Protein 7B0D (pdb70)

Organism: Archaeoglobus veneficus (strain DSM 11195 / SNP6) (NCBI:txid693661)

Structure (mmCIF, N/CA/C/O backbone):
data_7B0D
#
_entry.id   7B0D
#
_cell.length_a   70.227
_cell.length_b   105.953
_cell.length_c   111.216
_cell.angle_alpha   90.000
_cell.angle_beta   90.000
_cell.angle_gamma   90.000
#
_symmetry.space_group_name_H-M   'P 21 21 21'
#
loop_
_entity.id
_entity.type
_entity.pdbx_description
1 polymer 'Glutamine--scyllo-inositol transaminase'
2 non-polymer 1,2-ETHANEDIOL
3 non-polymer 'CALCIUM ION'
4 non-polymer 'PHOSPHATE ION'
5 non-polymer DI(HYDROXYETHYL)ETHER
6 non-polymer 2-AMINO-2-HYDROXYMETHYL-PROPANE-1,3-DIOL
7 water water
#
loop_
_atom_site.group_PDB
_atom_site.id
_atom_site.type_symbol
_atom_site.label_atom_id
_atom_site.label_alt_id
_atom_site.label_comp_id
_atom_site.label_asym_id
_atom_site.label_entity_id
_atom_site.label_seq_id
_atom_site.pdbx_PDB_ins_code
_atom_site.Cartn_x
_atom_site.Cartn_y
_atom_site.Cartn_z
_atom_site.occupancy
_atom_site.B_iso_or_equiv
_atom_site.auth_seq_id
_atom_site.auth_comp_id
_atom_site.auth_asym_id
_atom_site.auth_atom_id
_atom_site.pdbx_PDB_model_num
ATOM 1 N N . ASP A 1 28 ? 36.731 132.765 9.338 1.000 53.034 0 ASP A N 1
ATOM 2 C CA . ASP A 1 28 ? 35.503 133.167 8.591 1.000 38.268 0 ASP A CA 1
ATOM 3 C C . ASP A 1 28 ? 34.890 131.932 7.897 1.000 27.721 0 ASP A C 1
ATOM 4 O O . ASP A 1 28 ? 33.656 131.893 7.762 1.000 33.836 0 ASP A O 1
ATOM 13 N N . MET A 1 29 ? 35.707 130.944 7.527 1.000 29.364 1 MET A N 1
ATOM 14 C CA A MET A 1 29 ? 35.197 129.634 7.021 0.600 34.149 1 MET A CA 1
ATOM 15 C CA B MET A 1 29 ? 35.189 129.641 7.027 0.400 32.979 1 MET A CA 1
ATOM 16 C C . MET A 1 29 ? 34.422 128.948 8.157 1.000 33.769 1 MET A C 1
ATOM 17 O O . MET A 1 29 ? 34.813 129.112 9.336 1.000 33.904 1 MET A O 1
ATOM 43 N N . ILE A 1 30 ? 33.339 128.259 7.816 1.000 27.026 2 ILE A N 1
ATOM 44 C CA . ILE A 1 30 ? 32.567 127.414 8.762 1.000 25.359 2 ILE A CA 1
ATOM 45 C C . ILE A 1 30 ? 33.051 125.992 8.501 1.000 26.913 2 ILE A C 1
ATOM 46 O O . ILE A 1 30 ? 32.714 125.423 7.460 1.000 25.469 2 ILE A O 1
ATOM 62 N N . PRO A 1 31 ? 33.897 125.421 9.381 1.000 24.646 3 PRO A N 1
ATOM 63 C CA . PRO A 1 31 ? 34.396 124.066 9.178 1.000 24.416 3 PRO A CA 1
ATOM 64 C C . PRO A 1 31 ? 33.295 123.057 9.511 1.000 23.681 3 PRO A C 1
ATOM 65 O O . PRO A 1 31 ? 32.346 123.349 10.194 1.000 23.147 3 PRO A O 1
ATOM 76 N N . PHE A 1 32 ? 33.454 121.845 9.001 1.000 21.312 4 PHE A N 1
ATOM 77 C CA . PHE A 1 32 ? 32.450 120.781 9.253 1.000 21.647 4 PHE A CA 1
ATOM 78 C C . PHE A 1 32 ? 32.402 120.425 10.750 1.000 23.747 4 PHE A C 1
ATOM 79 O O . PHE A 1 32 ? 31.264 120.257 11.254 1.000 27.258 4 PHE A O 1
ATOM 96 N N . VAL A 1 33 ? 33.546 120.380 11.433 1.000 24.523 5 VAL A N 1
ATOM 97 C CA . VAL A 1 33 ? 33.557 120.227 12.917 1.000 30.488 5 VAL A CA 1
ATOM 98 C C . VAL A 1 33 ? 34.613 121.168 13.513 1.000 25.697 5 VAL A C 1
ATOM 99 O O . VAL A 1 33 ? 35.613 121.540 12.803 1.000 28.440 5 VAL A O 1
ATOM 112 N N . ASP A 1 34 ? 34.462 121.482 14.792 1.000 33.423 6 ASP A N 1
ATOM 113 C CA A ASP A 1 34 ? 35.483 122.254 15.547 0.700 33.530 6 ASP A CA 1
ATOM 114 C CA B ASP A 1 34 ? 35.487 122.257 15.549 0.300 34.322 6 ASP A CA 1
ATOM 115 C C . ASP A 1 34 ? 35.455 121.794 17.007 1.000 32.162 6 ASP A C 1
ATOM 116 O O . ASP A 1 34 ? 34.741 122.409 17.838 1.000 33.832 6 ASP A O 1
ATOM 132 N N . LEU A 1 35 ? 36.205 120.748 17.301 1.000 28.613 7 LEU A N 1
ATOM 133 C CA . LEU A 1 35 ? 36.278 120.185 18.677 1.000 31.204 7 LEU A CA 1
ATOM 134 C C . LEU A 1 35 ? 36.904 121.170 19.679 1.000 33.133 7 LEU A C 1
ATOM 135 O O . LEU A 1 35 ? 36.698 120.979 20.892 1.000 30.052 7 LEU A O 1
ATOM 151 N N . LYS A 1 36 ? 37.639 122.195 19.230 1.000 31.363 8 LYS A N 1
ATOM 152 C CA A LYS A 1 36 ? 38.219 123.214 20.150 0.600 27.710 8 LYS A CA 1
ATOM 153 C CA B LYS A 1 36 ? 38.218 123.224 20.140 0.400 38.074 8 LYS A CA 1
ATOM 154 C C . LYS A 1 36 ? 37.110 123.850 21.003 1.000 35.109 8 LYS A C 1
ATOM 155 O O . LYS A 1 36 ? 37.359 124.072 22.208 1.000 35.848 8 LYS A O 1
ATOM 191 N N . ARG A 1 37 ? 35.935 124.125 20.425 1.000 30.134 9 ARG A N 1
ATOM 192 C CA A ARG A 1 37 ? 34.827 124.807 21.142 0.600 27.654 9 ARG A CA 1
ATOM 193 C CA B ARG A 1 37 ? 34.835 124.815 21.155 0.400 28.721 9 ARG A CA 1
ATOM 194 C C . ARG A 1 37 ? 34.359 123.944 22.324 1.000 28.554 9 ARG A C 1
ATOM 195 O O . ARG A 1 37 ? 34.033 124.493 23.394 1.000 30.291 9 ARG A O 1
ATOM 235 N N . GLU A 1 38 ? 34.292 122.634 22.122 1.000 25.428 10 GLU A N 1
ATOM 236 C CA . GLU A 1 38 ? 33.812 121.722 23.170 1.000 26.955 10 GLU A CA 1
ATOM 237 C C . GLU A 1 38 ? 34.791 121.830 24.339 1.000 27.554 10 GLU A C 1
ATOM 238 O O . GLU A 1 38 ? 34.331 122.053 25.474 1.000 27.483 10 GLU A O 1
ATOM 250 N N . TYR A 1 39 ? 36.087 121.653 24.089 1.000 26.589 11 TYR A N 1
ATOM 251 C CA . TYR A 1 39 ? 37.095 121.596 25.174 1.000 27.769 11 TYR A CA 1
ATOM 252 C C . TYR A 1 39 ? 36.999 122.865 26.020 1.000 28.658 11 TYR A C 1
ATOM 253 O O . TYR A 1 39 ? 37.003 122.789 27.263 1.000 28.335 11 TYR A O 1
ATOM 271 N N . GLN A 1 40 ? 36.864 124.008 25.361 1.000 30.864 12 GLN A N 1
ATOM 272 C CA A GLN A 1 40 ? 36.812 125.312 26.072 0.600 28.515 12 GLN A CA 1
ATOM 273 C CA B GLN A 1 40 ? 36.786 125.328 26.046 0.400 30.274 12 GLN A CA 1
ATOM 274 C C . GLN A 1 40 ? 35.564 125.348 26.978 1.000 26.914 12 GLN A C 1
ATOM 275 O O . GLN A 1 40 ? 35.673 125.912 28.083 1.000 36.463 12 GLN A O 1
ATOM 301 N N . GLU A 1 41 ? 34.455 124.722 26.593 1.000 27.727 13 GLU A N 1
ATOM 302 C CA A GLU A 1 41 ? 33.201 124.715 27.399 0.600 28.435 13 GLU A CA 1
ATOM 303 C CA B GLU A 1 41 ? 33.201 124.716 27.401 0.400 32.262 13 GLU A CA 1
ATOM 304 C C . GLU A 1 41 ? 33.381 123.882 28.680 1.000 36.932 13 GLU A C 1
ATOM 305 O O . GLU A 1 41 ? 32.731 124.212 29.691 1.000 31.257 13 GLU A O 1
ATOM 327 N N . ILE A 1 42 ? 34.193 122.817 28.648 1.000 24.312 14 ILE A N 1
ATOM 328 C CA . ILE A 1 42 ? 34.255 121.846 29.786 1.000 21.321 14 ILE A CA 1
ATOM 329 C C . ILE A 1 42 ? 35.712 121.641 30.260 1.000 20.668 14 ILE A C 1
ATOM 330 O O . ILE A 1 42 ? 35.984 120.630 30.918 1.000 20.328 14 ILE A O 1
ATOM 346 N N . LYS A 1 43 ? 36.578 122.608 30.005 1.000 21.497 15 LYS A N 1
ATOM 347 C CA . LYS A 1 43 ? 38.030 122.524 30.226 1.000 21.882 15 LYS A CA 1
ATOM 348 C C . LYS A 1 43 ? 38.321 122.085 31.664 1.000 22.084 15 LYS A C 1
ATOM 349 O O . LYS A 1 43 ? 39.158 121.188 31.888 1.000 23.779 15 LYS A O 1
ATOM 368 N N . GLU A 1 44 ? 37.743 122.747 32.673 1.000 23.310 16 GLU A N 1
ATOM 369 C CA A GLU A 1 44 ? 38.113 122.495 34.092 0.500 24.973 16 GLU A CA 1
ATOM 370 C CA B GLU A 1 44 ? 38.134 122.491 34.086 0.500 24.691 16 GLU A CA 1
ATOM 371 C C . GLU A 1 44 ? 37.787 121.047 34.473 1.000 23.273 16 GLU A C 1
ATOM 372 O O . GLU A 1 44 ? 38.595 120.398 35.146 1.000 23.488 16 GLU A O 1
ATOM 394 N N . GLU A 1 45 ? 36.627 120.547 34.043 1.000 21.960 17 GLU A N 1
ATOM 395 C CA A GLU A 1 45 ? 36.203 119.172 34.401 0.700 21.571 17 GLU A CA 1
ATOM 396 C CA B GLU A 1 45 ? 36.177 119.170 34.371 0.300 22.513 17 GLU A CA 1
ATOM 397 C C . GLU A 1 45 ? 37.094 118.159 33.667 1.000 20.547 17 GLU A C 1
ATOM 398 O O . GLU A 1 45 ? 37.481 117.165 34.301 1.000 21.873 17 GLU A O 1
ATOM 420 N N . ILE A 1 46 ? 37.417 118.433 32.421 1.000 21.277 18 ILE A N 1
ATOM 421 C CA . ILE A 1 46 ? 38.288 117.505 31.630 1.000 21.648 18 ILE A CA 1
ATOM 422 C C . ILE A 1 46 ? 39.687 117.454 32.245 1.000 20.729 18 ILE A C 1
ATOM 423 O O . ILE A 1 46 ? 40.231 116.372 32.492 1.000 20.559 18 ILE A O 1
ATOM 439 N N . ASP A 1 47 ? 40.256 118.625 32.532 1.000 21.226 19 ASP A N 1
ATOM 440 C CA . ASP A 1 47 ? 41.610 118.694 33.118 1.000 21.375 19 ASP A CA 1
ATOM 441 C C . ASP A 1 47 ? 41.652 117.946 34.452 1.000 21.822 19 ASP A C 1
ATOM 442 O O . ASP A 1 47 ? 42.665 117.229 34.710 1.000 22.310 19 ASP A O 1
ATOM 451 N N . GLN A 1 48 ? 40.641 118.091 35.306 1.000 19.779 20 GLN A N 1
ATOM 452 C CA A GLN A 1 48 ? 40.560 117.409 36.624 0.600 24.104 20 GLN A CA 1
ATOM 453 C CA B GLN A 1 48 ? 40.588 117.406 36.621 0.400 24.252 20 GLN A CA 1
ATOM 454 C C . GLN A 1 48 ? 40.541 115.885 36.411 1.000 21.602 20 GLN A C 1
ATOM 455 O O . GLN A 1 48 ? 41.229 115.166 37.155 1.000 21.630 20 GLN A O 1
ATOM 481 N N . ALA A 1 49 ? 39.735 115.421 35.452 1.000 20.167 21 ALA A N 1
ATOM 482 C CA . ALA A 1 49 ? 39.611 113.972 35.157 1.000 20.188 21 ALA A CA 1
ATOM 483 C C . ALA A 1 49 ? 40.958 113.387 34.719 1.000 18.165 21 ALA A C 1
ATOM 484 O O . ALA A 1 49 ? 41.353 112.322 35.230 1.000 18.635 21 ALA A O 1
ATOM 491 N N . ILE A 1 50 ? 41.626 114.055 33.797 1.000 18.712 22 ILE A N 1
ATOM 492 C CA . ILE A 1 50 ? 42.929 113.594 33.256 1.000 16.396 22 ILE A CA 1
ATOM 493 C C . ILE A 1 50 ? 43.953 113.599 34.400 1.000 20.606 22 ILE A C 1
ATOM 494 O O . ILE A 1 50 ? 44.691 112.620 34.585 1.000 19.100 22 ILE A O 1
ATOM 510 N N . GLN A 1 51 ? 43.987 114.675 35.189 1.000 19.757 23 GLN A N 1
ATOM 511 C CA . GLN A 1 51 ? 44.964 114.762 36.300 1.000 20.818 23 GLN A CA 1
ATOM 512 C C . GLN A 1 51 ? 44.771 113.614 37.282 1.000 19.275 23 GLN A C 1
ATOM 513 O O . GLN A 1 51 ? 45.790 113.076 37.740 1.000 20.475 23 GLN A O 1
ATOM 527 N N . ARG A 1 52 ? 43.542 113.246 37.629 1.000 18.486 24 ARG A N 1
ATOM 528 C CA A ARG A 1 52 ? 43.255 112.154 38.586 0.700 19.640 24 ARG A CA 1
ATOM 529 C CA B ARG A 1 52 ? 43.264 112.155 38.598 0.300 20.147 24 ARG A CA 1
ATOM 530 C C . ARG A 1 52 ? 43.907 110.863 38.065 1.000 19.928 24 ARG A C 1
ATOM 531 O O . ARG A 1 52 ? 44.501 110.105 38.839 1.000 20.524 24 ARG A O 1
ATOM 571 N N . VAL A 1 53 ? 43.759 110.599 36.769 1.000 18.700 25 VAL A N 1
ATOM 572 C CA . VAL A 1 53 ? 44.315 109.338 36.208 1.000 17.528 25 VAL A CA 1
ATOM 573 C C . VAL A 1 53 ? 45.846 109.385 36.253 1.000 16.535 25 VAL A C 1
ATOM 574 O O . VAL A 1 53 ? 46.455 108.373 36.622 1.000 18.267 25 VAL A O 1
ATOM 587 N N . LEU A 1 54 ? 46.461 110.478 35.829 1.000 17.6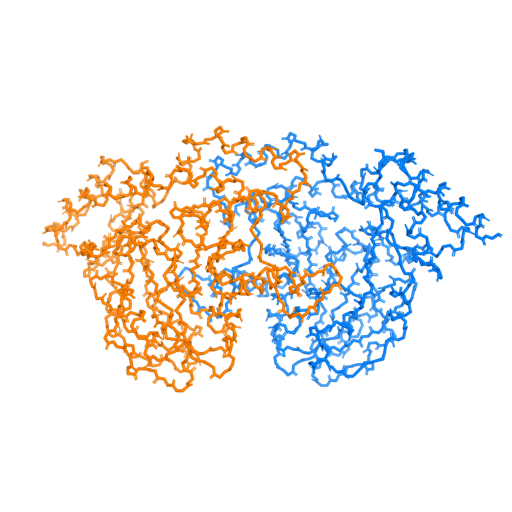74 26 LEU A N 1
ATOM 588 C CA . LEU A 1 54 ? 47.943 110.588 35.847 1.000 18.306 26 LEU A CA 1
ATOM 589 C C . LEU A 1 54 ? 48.477 110.385 37.272 1.000 20.537 26 LEU A C 1
ATOM 590 O O . LEU A 1 54 ? 49.468 109.653 37.466 1.000 20.815 26 LEU A O 1
ATOM 606 N N . GLU A 1 55 ? 47.837 110.997 38.261 1.000 20.898 27 GLU A N 1
ATOM 607 C CA A GLU A 1 55 ? 48.293 110.904 39.672 0.700 22.096 27 GLU A CA 1
ATOM 608 C CA B GLU A 1 55 ? 48.295 110.910 39.675 0.300 22.220 27 GLU A CA 1
ATOM 609 C C . GLU A 1 55 ? 48.157 109.467 40.181 1.000 22.451 27 GLU A C 1
ATOM 610 O O . GLU A 1 55 ? 48.975 109.050 41.021 1.000 24.404 27 GLU A O 1
ATOM 632 N N . ARG A 1 56 ? 47.160 108.725 39.699 1.000 21.289 28 ARG A N 1
ATOM 633 C CA A ARG A 1 56 ? 46.876 107.349 40.169 0.500 20.812 28 ARG A CA 1
ATOM 634 C CA B ARG A 1 56 ? 46.876 107.347 40.170 0.500 21.912 28 ARG A CA 1
ATOM 635 C C . ARG A 1 56 ? 47.896 106.369 39.560 1.000 20.688 28 ARG A C 1
ATOM 636 O O . ARG A 1 56 ? 48.162 105.338 40.187 1.000 23.516 28 ARG A O 1
ATOM 676 N N . GLY A 1 57 ? 48.436 106.671 38.385 1.000 19.388 29 GLY A N 1
ATOM 677 C CA . GLY A 1 57 ? 49.442 105.829 37.722 1.000 21.312 29 GLY A CA 1
ATOM 678 C C . GLY A 1 57 ? 48.892 104.490 37.259 1.000 21.395 29 GLY A C 1
ATOM 679 O O . GLY A 1 57 ? 49.664 103.521 37.214 1.000 22.175 29 GLY A O 1
ATOM 683 N N . TRP A 1 58 ? 47.607 104.446 36.927 1.000 18.222 30 TRP A N 1
ATOM 684 C CA . TRP A 1 58 ? 46.891 103.227 36.513 1.000 18.476 30 TRP A CA 1
ATOM 685 C C . TRP A 1 58 ? 46.148 103.561 35.209 1.000 17.270 30 TRP A C 1
ATOM 686 O O . TRP A 1 58 ? 45.231 104.381 35.217 1.000 18.249 30 TRP A O 1
ATOM 707 N N . PHE A 1 59 ? 46.625 103.012 34.097 1.000 16.837 31 PHE A N 1
ATOM 708 C CA . PHE A 1 59 ? 46.230 103.462 32.751 1.000 14.313 31 PHE A CA 1
ATOM 709 C C . PHE A 1 59 ? 45.413 102.429 31.980 1.000 14.463 31 PHE A C 1
ATOM 710 O O . PHE A 1 59 ? 44.788 102.846 30.982 1.000 13.509 31 PHE A O 1
ATOM 727 N N . ILE A 1 60 ? 45.408 101.192 32.419 1.000 14.197 32 ILE A N 1
ATOM 728 C CA . ILE A 1 60 ? 44.804 100.059 31.655 1.000 13.948 32 ILE A CA 1
ATOM 729 C C . ILE A 1 60 ? 43.879 99.279 32.580 1.000 13.512 32 ILE A C 1
ATOM 730 O O . ILE A 1 60 ? 44.319 98.884 33.669 1.000 15.619 32 ILE A O 1
ATOM 746 N N . LEU A 1 61 ? 42.641 99.038 32.156 1.000 13.883 33 LEU A N 1
ATOM 747 C CA . LEU A 1 61 ? 41.705 98.131 32.882 1.000 14.895 33 LEU A CA 1
ATOM 748 C C . LEU A 1 61 ? 41.605 98.543 34.365 1.000 15.021 33 LEU A C 1
ATOM 749 O O . LEU A 1 61 ? 41.856 97.686 35.252 1.000 16.777 33 LEU A O 1
ATOM 765 N N . GLY A 1 62 ? 41.227 99.774 34.598 1.000 15.433 34 GLY A N 1
ATOM 766 C CA . GLY A 1 62 ? 41.091 100.316 35.971 1.000 15.097 34 GLY A CA 1
ATOM 767 C C . GLY A 1 62 ? 39.684 100.745 36.315 1.000 16.574 34 GLY A C 1
ATOM 768 O O . GLY A 1 62 ? 38.684 100.279 35.745 1.000 15.596 34 GLY A O 1
ATOM 772 N N . GLU A 1 63 ? 39.618 101.564 37.352 1.000 18.000 35 GLU A N 1
ATOM 773 C CA A GLU A 1 63 ? 38.332 101.956 37.974 0.500 18.017 35 GLU A CA 1
ATOM 774 C CA B GLU A 1 63 ? 38.314 101.926 37.959 0.500 17.777 35 GLU A CA 1
ATOM 775 C C . GLU A 1 63 ? 37.570 102.949 37.101 1.000 15.358 35 GLU A C 1
ATOM 776 O O . GLU A 1 63 ? 36.331 102.956 37.164 1.000 16.396 35 GLU A O 1
ATOM 798 N N . GLU A 1 64 ? 38.252 103.764 36.290 1.000 15.200 36 GLU A N 1
ATOM 799 C CA . GLU A 1 64 ? 37.540 104.718 35.397 1.000 16.014 36 GLU A CA 1
ATOM 800 C C . GLU A 1 64 ? 36.793 103.898 34.336 1.000 15.334 36 GLU A C 1
ATOM 801 O O . GLU A 1 64 ? 35.640 104.220 34.004 1.000 14.897 36 GLU A O 1
ATOM 813 N N . LEU A 1 65 ? 37.437 102.894 33.788 1.000 14.430 37 LEU A N 1
ATOM 814 C CA . LEU A 1 65 ? 36.806 102.053 32.746 1.000 13.800 37 LEU A CA 1
ATOM 815 C C . LEU A 1 65 ? 35.607 101.336 33.364 1.000 13.870 37 LEU A C 1
ATOM 816 O O . LEU A 1 65 ? 34.516 101.321 32.784 1.000 14.225 37 LEU A O 1
ATOM 832 N N . GLU A 1 66 ? 35.781 100.717 34.533 1.000 14.693 38 GLU A N 1
ATOM 833 C CA A GLU A 1 66 ? 34.658 99.986 35.161 0.600 15.761 38 GLU A CA 1
ATOM 834 C CA B GLU A 1 66 ? 34.657 99.984 35.171 0.400 16.384 38 GLU A CA 1
ATOM 835 C C . GLU A 1 66 ? 33.488 100.954 35.421 1.000 15.767 38 GLU A C 1
ATOM 836 O O . GLU A 1 66 ? 32.338 100.572 35.164 1.000 16.275 38 GLU A O 1
ATOM 858 N N . ALA A 1 67 ? 33.764 102.145 35.936 1.000 15.159 39 ALA A N 1
ATOM 859 C CA . ALA A 1 67 ? 32.699 103.124 36.244 1.000 15.869 39 ALA A CA 1
ATOM 860 C C . ALA A 1 67 ? 32.037 103.597 34.954 1.000 16.250 39 ALA A C 1
ATOM 861 O O . ALA A 1 67 ? 30.810 103.721 34.905 1.000 15.633 39 ALA A O 1
ATOM 868 N N . PHE A 1 68 ? 32.798 103.859 33.898 1.000 14.873 40 PHE A N 1
ATOM 869 C CA . PHE A 1 68 ? 32.197 104.315 32.623 1.000 14.723 40 PHE A CA 1
ATOM 870 C C . PHE A 1 68 ? 31.332 103.211 32.036 1.000 13.186 40 PHE A C 1
ATOM 871 O O . PHE A 1 68 ? 30.243 103.498 31.525 1.000 14.081 40 PHE A O 1
ATOM 888 N N . GLU A 1 69 ? 31.804 101.978 32.089 1.000 13.805 41 GLU A N 1
ATOM 889 C CA . GLU A 1 69 ? 31.014 100.853 31.556 1.000 14.045 41 GLU A CA 1
ATOM 890 C C . GLU A 1 69 ? 29.668 100.787 32.276 1.000 13.569 41 GLU A C 1
ATOM 891 O O . GLU A 1 69 ? 28.641 100.553 31.633 1.000 14.708 41 GLU A O 1
ATOM 903 N N . LYS A 1 70 ? 29.680 100.957 33.587 1.000 14.669 42 LYS A N 1
ATOM 904 C CA A LYS A 1 70 ? 28.442 100.915 34.414 0.500 16.552 42 LYS A CA 1
ATOM 905 C CA B LYS A 1 70 ? 28.420 100.887 34.373 0.500 15.438 42 LYS A CA 1
ATOM 906 C C . LYS A 1 70 ? 27.550 102.101 34.037 1.000 14.710 42 LYS A C 1
ATOM 907 O O . LYS A 1 70 ? 26.325 101.901 33.845 1.000 16.153 42 LYS A O 1
ATOM 943 N N . GLU A 1 71 ? 28.118 103.282 33.959 1.000 14.888 43 GLU A N 1
ATOM 944 C CA . GLU A 1 71 ? 27.351 104.525 33.709 1.000 15.035 43 GLU A CA 1
ATOM 945 C C . GLU A 1 71 ? 26.749 104.492 32.305 1.000 15.017 43 GLU A C 1
ATOM 946 O O . GLU A 1 71 ? 25.572 104.877 32.084 1.000 14.968 43 GLU A O 1
ATOM 958 N N . PHE A 1 72 ? 27.537 104.083 31.302 1.000 14.201 44 PHE A N 1
ATOM 959 C CA . PHE A 1 72 ? 27.066 104.093 29.903 1.000 13.328 44 PHE A CA 1
ATOM 960 C C . PHE A 1 72 ? 26.028 102.990 29.694 1.000 13.686 44 PHE A C 1
ATOM 961 O O . PHE A 1 72 ? 24.984 103.245 29.089 1.000 14.418 44 PHE A O 1
ATOM 978 N N . SER A 1 73 ? 26.272 101.802 30.206 1.000 14.512 45 SER A N 1
ATOM 979 C CA . SER A 1 73 ? 25.282 100.709 30.083 1.000 14.568 45 SER A CA 1
ATOM 980 C C . SER A 1 73 ? 23.979 101.114 30.804 1.000 15.996 45 SER A C 1
ATOM 981 O O . SER A 1 73 ? 22.883 100.878 30.247 1.000 16.882 45 SER A O 1
ATOM 989 N N . SER A 1 74 ? 24.069 101.765 31.957 1.000 15.646 46 SER A N 1
ATOM 990 C CA A SER A 1 74 ? 22.845 102.229 32.667 0.600 14.805 46 SER A CA 1
ATOM 991 C CA B SER A 1 74 ? 22.851 102.234 32.677 0.400 16.065 46 SER A CA 1
ATOM 992 C C . SER A 1 74 ? 22.108 103.272 31.832 1.000 16.270 46 SER A C 1
ATOM 993 O O . SER A 1 74 ? 20.836 103.214 31.741 1.000 18.046 46 SER A O 1
ATOM 1007 N N . TYR A 1 75 ? 22.812 104.178 31.207 1.000 14.362 47 TYR A N 1
ATOM 1008 C CA . TYR A 1 75 ? 22.222 105.207 30.328 1.000 15.128 47 TYR A CA 1
ATOM 1009 C C . TYR A 1 75 ? 21.445 104.541 29.184 1.000 16.131 47 TYR A C 1
ATOM 1010 O O . TYR A 1 75 ? 20.314 104.949 28.866 1.000 16.605 47 TYR A O 1
ATOM 1028 N N . ILE A 1 76 ? 22.026 103.519 28.540 1.000 14.868 48 ILE A N 1
ATOM 1029 C CA . ILE A 1 76 ? 21.400 102.826 27.395 1.000 14.036 48 ILE A CA 1
ATOM 1030 C C . ILE A 1 76 ? 20.299 101.894 27.881 1.000 14.674 48 ILE A C 1
ATOM 1031 O O . ILE A 1 76 ? 19.391 101.618 27.114 1.000 16.351 48 ILE A O 1
ATOM 1047 N N . GLY A 1 77 ? 20.364 101.442 29.117 1.000 14.768 49 GLY A N 1
ATOM 1048 C CA . GLY A 1 77 ? 19.413 100.441 29.641 1.000 16.581 49 GLY A CA 1
ATOM 1049 C C . GLY A 1 77 ? 19.815 99.020 29.328 1.000 17.150 49 GLY A C 1
ATOM 1050 O O . GLY A 1 77 ? 18.933 98.153 29.104 1.000 19.294 49 GLY A O 1
ATOM 1054 N N . ALA A 1 78 ? 21.117 98.738 29.304 1.000 15.776 50 ALA A N 1
ATOM 1055 C CA . ALA A 1 78 ? 21.693 97.387 29.203 1.000 15.977 50 ALA A CA 1
ATOM 1056 C C . ALA A 1 78 ? 22.379 97.022 30.510 1.000 15.767 50 ALA A C 1
ATOM 1057 O O . ALA A 1 78 ? 22.847 97.909 31.235 1.000 16.908 50 ALA A O 1
ATOM 1064 N N . LYS A 1 79 ? 22.499 95.750 30.794 1.000 15.953 51 LYS A N 1
ATOM 1065 C CA A LYS A 1 79 ? 23.093 95.297 32.071 0.700 16.978 51 LYS A CA 1
ATOM 1066 C CA B LYS A 1 79 ? 23.085 95.283 32.078 0.300 18.460 51 LYS A CA 1
ATOM 1067 C C . LYS A 1 79 ? 24.605 95.493 32.107 1.000 17.282 51 LYS A C 1
ATOM 1068 O O . LYS A 1 79 ? 25.139 95.801 33.189 1.000 17.837 51 LYS A O 1
ATOM 1104 N N . TYR A 1 80 ? 25.294 95.309 30.959 1.000 15.418 52 TYR A N 1
ATOM 1105 C CA . TYR A 1 80 ? 26.776 95.233 30.940 1.000 15.607 52 TYR A CA 1
ATOM 1106 C C . TYR A 1 80 ? 27.332 96.128 29.838 1.000 13.726 52 TYR A C 1
ATOM 1107 O O . TYR A 1 80 ? 26.740 96.201 28.721 1.000 15.004 52 TYR A O 1
ATOM 1125 N N . GLY A 1 81 ? 28.464 96.756 30.146 1.000 14.269 53 GLY A N 1
ATOM 1126 C CA . GLY A 1 81 ? 29.263 97.485 29.149 1.000 13.985 53 GLY A CA 1
ATOM 1127 C C . GLY A 1 81 ? 30.662 96.934 29.106 1.000 13.373 53 GLY A C 1
ATOM 1128 O O . GLY A 1 81 ? 31.257 96.635 30.164 1.000 13.319 53 GLY A O 1
ATOM 1132 N N . ILE A 1 82 ? 31.202 96.814 27.878 1.000 12.678 54 ILE A N 1
ATOM 1133 C CA . ILE A 1 82 ? 32.570 96.275 27.663 1.000 12.809 54 ILE A CA 1
ATOM 1134 C C . ILE A 1 82 ? 33.309 97.249 26.748 1.000 12.113 54 ILE A C 1
ATOM 1135 O O . ILE A 1 82 ? 33.068 97.297 25.509 1.000 11.980 54 ILE A O 1
ATOM 1151 N N . GLY A 1 83 ? 34.098 98.118 27.356 1.000 12.183 55 GLY A N 1
ATOM 1152 C CA . GLY A 1 83 ? 34.859 99.127 26.620 1.000 11.414 55 GLY A CA 1
ATOM 1153 C C . GLY A 1 83 ? 35.982 98.529 25.790 1.000 12.822 55 GLY A C 1
ATOM 1154 O O . GLY A 1 83 ? 36.720 97.674 26.301 1.000 13.693 55 GLY A O 1
ATOM 1158 N N . VAL A 1 84 ? 36.113 98.988 24.578 1.000 11.723 56 VAL A N 1
ATOM 1159 C CA . VAL A 1 84 ? 37.119 98.493 23.613 1.000 11.309 56 VAL A CA 1
ATOM 1160 C C . VAL A 1 84 ? 37.747 99.685 22.909 1.000 11.521 56 VAL A C 1
ATOM 1161 O O . VAL A 1 84 ? 37.467 100.852 23.239 1.000 11.538 56 VAL A O 1
ATOM 1174 N N . ASN A 1 85 ? 38.694 99.444 21.987 1.000 11.362 57 ASN A N 1
ATOM 1175 C CA . ASN A 1 85 ? 39.503 100.536 21.413 1.000 11.290 57 ASN A CA 1
ATOM 1176 C C . ASN A 1 85 ? 38.731 101.339 20.369 1.000 11.544 57 ASN A C 1
ATOM 1177 O O . ASN A 1 85 ? 39.134 102.453 20.052 1.000 12.725 57 ASN A O 1
ATOM 1188 N N . SER A 1 86 ? 37.642 100.832 19.794 1.000 10.811 58 SER A N 1
ATOM 1189 C CA . SER A 1 86 ? 36.965 101.524 18.681 1.000 11.077 58 SER A CA 1
ATOM 1190 C C . SER A 1 86 ? 35.573 100.961 18.447 1.000 10.796 58 SER A C 1
ATOM 1191 O O . SER A 1 86 ? 35.293 99.823 18.857 1.000 11.522 58 SER A O 1
ATOM 1199 N N . GLY A 1 87 ? 34.741 101.701 17.739 1.000 11.016 59 GLY A N 1
ATOM 1200 C CA . GLY A 1 87 ? 33.470 101.129 17.243 1.000 10.813 59 GLY A CA 1
ATOM 1201 C C . GLY A 1 87 ? 33.728 99.967 16.303 1.000 10.983 59 GLY A C 1
ATOM 1202 O O . GLY A 1 87 ? 32.983 99.011 16.301 1.000 11.655 59 GLY A O 1
ATOM 1206 N N . SER A 1 88 ? 34.789 100.066 15.507 1.000 11.366 60 SER A N 1
ATOM 1207 C CA . SER A 1 88 ? 35.175 98.998 14.559 1.000 10.315 60 SER A CA 1
ATOM 1208 C C . SER A 1 88 ? 35.391 97.717 15.341 1.000 11.577 60 SER A C 1
ATOM 1209 O O . SER A 1 88 ? 34.913 96.634 14.944 1.000 11.523 60 SER A O 1
ATOM 1217 N N . ASP A 1 89 ? 36.119 97.774 16.433 1.000 11.073 61 ASP A N 1
ATOM 1218 C CA . ASP A 1 89 ? 36.366 96.582 17.249 1.000 11.903 61 ASP A CA 1
ATOM 1219 C C . ASP A 1 89 ? 35.130 96.151 18.030 1.000 11.916 61 ASP A C 1
ATOM 1220 O O . ASP A 1 89 ? 34.975 94.941 18.285 1.000 12.397 61 ASP A O 1
ATOM 1229 N N . ALA A 1 90 ? 34.286 97.078 18.467 1.000 11.682 62 ALA A N 1
ATOM 1230 C CA . ALA A 1 90 ? 33.025 96.692 19.123 1.000 11.355 62 ALA A CA 1
ATOM 1231 C C . ALA A 1 90 ? 32.243 95.776 18.172 1.000 12.153 62 ALA A C 1
ATOM 1232 O O . ALA A 1 90 ? 31.769 94.712 18.615 1.000 12.782 62 ALA A O 1
ATOM 1239 N N . LEU A 1 91 ? 32.121 96.172 16.920 1.000 11.254 63 LEU A N 1
ATOM 1240 C CA . LEU A 1 91 ? 31.404 95.351 15.905 1.000 11.124 63 LEU A CA 1
ATOM 1241 C C . LEU A 1 91 ? 32.141 94.048 15.643 1.000 12.047 63 LEU A C 1
ATOM 1242 O O . LEU A 1 91 ? 31.518 92.978 15.640 1.000 12.926 63 LEU A O 1
ATOM 1258 N N . TYR A 1 92 ? 33.426 94.119 15.381 1.000 11.100 64 TYR A N 1
ATOM 1259 C CA . TYR A 1 92 ? 34.244 92.918 15.068 1.000 11.223 64 TYR A CA 1
ATOM 1260 C C . TYR A 1 92 ? 34.191 91.916 16.210 1.000 11.876 64 TYR A C 1
ATOM 1261 O O . TYR A 1 92 ? 33.940 90.695 15.994 1.000 12.130 64 TYR A O 1
ATOM 1279 N N . LEU A 1 93 ? 34.444 92.343 17.433 1.000 11.617 65 LEU A N 1
ATOM 1280 C CA . LEU A 1 93 ? 34.430 91.445 18.593 1.000 12.300 65 LEU A CA 1
ATOM 1281 C C . LEU A 1 93 ? 33.001 90.980 18.909 1.000 13.061 65 LEU A C 1
ATOM 1282 O O . LEU A 1 93 ? 32.847 89.825 19.362 1.000 12.484 65 LEU A O 1
ATOM 1298 N N . GLY A 1 94 ? 31.992 91.820 18.687 1.000 12.180 66 GLY A N 1
ATOM 1299 C CA . GLY A 1 94 ? 30.615 91.367 18.923 1.000 13.149 66 GLY A CA 1
ATOM 1300 C C . GLY A 1 94 ? 30.234 90.229 17.979 1.000 12.934 66 GLY A C 1
ATOM 1301 O O . GLY A 1 94 ? 29.685 89.209 18.443 1.000 14.416 66 GLY A O 1
ATOM 1305 N N . VAL A 1 95 ? 30.542 90.350 16.689 1.000 12.709 67 VAL A N 1
ATOM 1306 C CA . VAL A 1 95 ? 30.316 89.261 15.703 1.000 12.972 67 VAL A CA 1
ATOM 1307 C C . VAL A 1 95 ? 31.093 88.024 16.169 1.000 13.311 67 VAL A C 1
ATOM 1308 O O . VAL A 1 95 ? 30.527 86.909 16.191 1.000 13.607 67 VAL A O 1
ATOM 1321 N N . LYS A 1 96 ? 32.355 88.183 16.542 1.000 12.439 68 LYS A N 1
ATOM 1322 C CA A LYS A 1 96 ? 33.200 87.038 16.941 0.600 14.615 68 LYS A CA 1
ATOM 1323 C CA B LYS A 1 96 ? 33.208 87.040 16.946 0.400 14.368 68 LYS A CA 1
ATOM 1324 C C . LYS A 1 96 ? 32.615 86.351 18.185 1.000 14.730 68 LYS A C 1
ATOM 1325 O O . LYS A 1 96 ? 32.549 85.098 18.226 1.000 16.381 68 LYS A O 1
ATOM 1361 N N . ALA A 1 97 ? 32.220 87.121 19.199 1.000 13.526 69 ALA A N 1
ATOM 1362 C CA . ALA A 1 97 ? 31.739 86.544 20.471 1.000 14.643 69 ALA A CA 1
ATOM 1363 C C . ALA A 1 97 ? 30.448 85.773 20.242 1.000 14.946 69 ALA A C 1
ATOM 1364 O O . ALA A 1 97 ? 30.175 84.822 21.018 1.000 16.790 69 ALA A O 1
ATOM 1371 N N . LEU A 1 98 ? 29.625 86.177 19.287 1.000 14.334 70 LEU A N 1
ATOM 1372 C CA . LEU A 1 98 ? 28.369 85.462 18.933 1.000 13.636 70 LEU A CA 1
ATOM 1373 C C . LEU A 1 98 ? 28.658 84.188 18.126 1.000 16.194 70 LEU A C 1
ATOM 1374 O O . LEU A 1 98 ? 27.682 83.468 17.806 1.000 18.586 70 LEU A O 1
ATOM 1390 N N . GLY A 1 99 ? 29.906 83.876 17.828 1.000 15.115 71 GLY A N 1
ATOM 1391 C CA . GLY A 1 99 ? 30.263 82.621 17.142 1.000 15.340 71 GLY A CA 1
ATOM 1392 C C . GLY A 1 99 ? 30.046 82.671 15.649 1.000 17.187 71 GLY A C 1
ATOM 1393 O O . GLY A 1 99 ? 29.964 81.614 14.998 1.000 20.024 71 GLY A O 1
ATOM 1397 N N . ILE A 1 100 ? 29.997 83.846 15.045 1.000 15.441 72 ILE A N 1
ATOM 1398 C CA . ILE A 1 100 ? 29.748 84.022 13.606 1.000 13.902 72 ILE A CA 1
ATOM 1399 C C . ILE A 1 100 ? 31.075 83.998 12.883 1.000 16.134 72 ILE A C 1
ATOM 1400 O O . ILE A 1 100 ? 31.996 84.749 13.268 1.000 18.329 72 ILE A O 1
ATOM 1416 N N . GLY A 1 101 ? 31.184 83.171 11.847 1.000 15.216 73 GLY A N 1
ATOM 1417 C CA . GLY A 1 101 ? 32.452 83.006 11.132 1.000 17.706 73 GLY A CA 1
ATOM 1418 C C . GLY A 1 101 ? 32.264 82.324 9.795 1.000 14.760 73 GLY A C 1
ATOM 1419 O O . GLY A 1 101 ? 31.252 82.533 9.111 1.000 14.624 73 GLY A O 1
ATOM 1423 N N . LYS A 1 102 ? 33.270 81.524 9.431 1.000 17.764 74 LYS A N 1
ATOM 1424 C CA A LYS A 1 102 ? 33.287 80.869 8.099 0.600 17.515 74 LYS A CA 1
ATOM 1425 C CA B LYS A 1 102 ? 33.298 80.847 8.111 0.400 18.567 74 LYS A CA 1
ATOM 1426 C C . LYS A 1 102 ? 32.011 80.034 7.922 1.000 15.874 74 LYS A C 1
ATOM 1427 O O . LYS A 1 102 ? 31.604 79.317 8.872 1.000 17.433 74 LYS A O 1
ATOM 1463 N N . GLY A 1 103 ? 31.405 80.173 6.764 1.000 16.706 75 GLY A N 1
ATOM 1464 C CA . GLY A 1 103 ? 30.169 79.471 6.415 1.000 18.718 75 GLY A CA 1
ATOM 1465 C C . GLY A 1 103 ? 28.904 80.187 6.850 1.000 18.049 75 GLY A C 1
ATOM 1466 O O . GLY A 1 103 ? 27.786 79.696 6.516 1.000 18.909 75 GLY A O 1
ATOM 1470 N N . ASP A 1 104 ? 29.019 81.320 7.562 1.000 15.223 76 ASP A N 1
ATOM 1471 C CA . ASP A 1 104 ? 27.839 82.056 8.052 1.000 14.968 76 ASP A CA 1
ATOM 1472 C C . ASP A 1 104 ? 27.621 83.302 7.206 1.000 13.032 76 ASP A C 1
ATOM 1473 O O . ASP A 1 104 ? 28.550 83.856 6.591 1.000 15.138 76 ASP A O 1
ATOM 1482 N N . GLU A 1 105 ? 26.373 83.742 7.197 1.000 13.176 77 GLU A N 1
ATOM 1483 C CA . GLU A 1 105 ? 25.959 84.984 6.516 1.000 12.996 77 GLU A CA 1
ATOM 1484 C C . GLU A 1 105 ? 25.383 85.945 7.559 1.000 13.848 77 GLU A C 1
ATOM 1485 O O . GLU A 1 105 ? 24.730 85.548 8.552 1.000 13.984 77 GLU A O 1
ATOM 1497 N N . VAL A 1 106 ? 25.648 87.229 7.337 1.000 12.664 78 VAL A N 1
ATOM 1498 C CA . VAL A 1 106 ? 25.044 88.322 8.151 1.000 12.500 78 VAL A CA 1
ATOM 1499 C C . VAL A 1 106 ? 24.360 89.300 7.210 1.000 11.071 78 VAL A C 1
ATOM 1500 O O . VAL A 1 106 ? 25.013 89.820 6.294 1.000 12.182 78 VAL A O 1
ATOM 1513 N N . ILE A 1 107 ? 23.091 89.569 7.433 1.000 12.368 79 ILE A N 1
ATOM 1514 C CA . ILE A 1 107 ? 22.317 90.497 6.588 1.000 11.957 79 ILE A CA 1
ATOM 1515 C C . ILE A 1 107 ? 22.607 91.913 7.090 1.000 12.636 79 ILE A C 1
ATOM 1516 O O . ILE A 1 107 ? 22.473 92.153 8.311 1.000 13.721 79 ILE A O 1
ATOM 1532 N N . THR A 1 108 ? 22.946 92.818 6.195 1.000 12.176 80 THR A N 1
ATOM 1533 C CA . THR A 1 108 ? 23.241 94.210 6.577 1.000 11.236 80 THR A CA 1
ATOM 1534 C C . THR A 1 108 ? 22.992 95.119 5.390 1.000 12.067 80 THR A C 1
ATOM 1535 O O . THR A 1 108 ? 22.413 94.712 4.361 1.000 13.386 80 THR A O 1
ATOM 1546 N N . VAL A 1 109 ? 23.380 96.377 5.537 1.000 11.138 81 VAL A N 1
ATOM 1547 C CA . VAL A 1 109 ? 23.296 97.398 4.464 1.000 12.423 81 VAL A CA 1
ATOM 1548 C C . VAL A 1 109 ? 24.670 97.617 3.827 1.000 11.814 81 VAL A C 1
ATOM 1549 O O . VAL A 1 109 ? 25.701 97.448 4.471 1.000 12.186 81 VAL A O 1
ATOM 1562 N N . SER A 1 110 ? 24.614 98.080 2.580 1.000 11.858 82 SER A N 1
ATOM 1563 C CA . SER A 1 110 ? 25.795 98.627 1.875 1.000 12.606 82 SER A CA 1
ATOM 1564 C C . SER A 1 110 ? 25.974 100.115 2.213 1.000 12.444 82 SER A C 1
ATOM 1565 O O . SER A 1 110 ? 27.116 100.619 2.168 1.000 13.233 82 SER A O 1
ATOM 1573 N N . HIS A 1 111 ? 24.882 100.817 2.526 1.000 11.926 83 HIS A N 1
ATOM 1574 C CA . HIS A 1 111 ? 24.924 102.259 2.872 1.000 12.405 83 HIS A CA 1
ATOM 1575 C C . HIS A 1 111 ? 25.276 102.406 4.349 1.000 12.323 83 HIS A C 1
ATOM 1576 O O . HIS A 1 111 ? 24.381 102.513 5.211 1.000 12.778 83 HIS A O 1
ATOM 1591 N N . THR A 1 112 ? 26.572 102.354 4.642 1.000 12.162 84 THR A N 1
ATOM 1592 C CA . THR A 1 112 ? 27.120 102.398 6.002 1.000 11.700 84 THR A CA 1
ATOM 1593 C C . THR A 1 112 ? 28.611 102.679 5.913 1.000 13.158 84 THR A C 1
ATOM 1594 O O . THR A 1 112 ? 29.201 102.631 4.821 1.000 14.253 84 THR A O 1
ATOM 1605 N N . PHE A 1 113 ? 29.211 102.892 7.054 1.000 11.753 85 PHE A N 1
ATOM 1606 C CA . PHE A 1 113 ? 30.675 103.007 7.164 1.000 12.623 85 PHE A CA 1
ATOM 1607 C C . PHE A 1 113 ? 31.329 101.643 6.993 1.000 12.362 85 PHE A C 1
ATOM 1608 O O . PHE A 1 113 ? 30.802 100.614 7.374 1.000 12.446 85 PHE A O 1
ATOM 1625 N N . ILE A 1 114 ? 32.578 101.666 6.518 1.000 14.495 86 ILE A N 1
ATOM 1626 C CA . ILE A 1 114 ? 33.483 100.500 6.314 1.000 13.476 86 ILE A CA 1
ATOM 1627 C C . ILE A 1 114 ? 33.321 99.489 7.424 1.000 13.331 86 ILE A C 1
ATOM 1628 O O . ILE A 1 114 ? 33.199 98.250 7.124 1.000 14.530 86 ILE A O 1
ATOM 1644 N N . SER A 1 115 ? 33.451 99.905 8.659 1.000 14.559 87 SER A N 1
ATOM 1645 C CA . SER A 1 115 ? 33.636 98.962 9.780 1.000 15.331 87 SER A CA 1
ATOM 1646 C C . SER A 1 115 ? 32.427 98.044 9.997 1.000 13.321 87 SER A C 1
ATOM 1647 O O . SER A 1 115 ? 32.632 96.961 10.570 1.000 13.161 87 SER A O 1
ATOM 1655 N N . THR A 1 116 ? 31.232 98.456 9.586 1.000 13.518 88 THR A N 1
ATOM 1656 C CA . THR A 1 116 ? 30.069 97.570 9.724 1.000 13.027 88 THR A CA 1
ATOM 1657 C C . THR A 1 116 ? 30.340 96.288 8.928 1.000 12.624 88 THR A C 1
ATOM 1658 O O . THR A 1 116 ? 30.061 95.190 9.428 1.000 13.275 88 THR A O 1
ATOM 1669 N N . VAL A 1 117 ? 30.858 96.411 7.716 1.000 12.378 89 VAL A N 1
ATOM 1670 C CA . VAL A 1 117 ? 31.049 95.231 6.833 1.000 12.349 89 VAL A CA 1
ATOM 1671 C C . VAL A 1 117 ? 32.370 94.544 7.181 1.000 12.263 89 VAL A C 1
ATOM 1672 O O . VAL A 1 117 ? 32.418 93.293 7.180 1.000 12.255 89 VAL A O 1
ATOM 1685 N N . ASP A 1 118 ? 33.418 95.287 7.518 1.000 12.283 90 ASP A N 1
ATOM 1686 C CA . ASP A 1 118 ? 34.661 94.624 7.937 1.000 12.047 90 ASP A CA 1
ATOM 1687 C C . ASP A 1 118 ? 34.414 93.737 9.151 1.000 13.196 90 ASP A C 1
ATOM 1688 O O . ASP A 1 118 ? 35.095 92.701 9.315 1.000 13.238 90 ASP A O 1
ATOM 1697 N N . ALA A 1 119 ? 33.494 94.085 10.051 1.000 11.535 91 ALA A N 1
ATOM 1698 C CA . ALA A 1 119 ? 33.230 93.244 11.228 1.000 12.331 91 ALA A CA 1
ATOM 1699 C C . ALA A 1 119 ? 32.809 91.835 10.796 1.000 13.247 91 ALA A C 1
ATOM 1700 O O . ALA A 1 119 ? 33.064 90.877 11.544 1.000 14.594 91 ALA A O 1
ATOM 1707 N N . ILE A 1 120 ? 32.048 91.772 9.710 1.000 11.713 92 ILE A N 1
ATOM 1708 C CA . ILE A 1 120 ? 31.558 90.478 9.156 1.000 11.394 92 ILE A CA 1
ATOM 1709 C C . ILE A 1 120 ? 32.707 89.726 8.453 1.000 12.043 92 ILE A C 1
ATOM 1710 O O . ILE A 1 120 ? 33.029 88.592 8.815 1.000 12.673 92 ILE A O 1
ATOM 1726 N N . VAL A 1 121 ? 33.350 90.395 7.512 1.000 12.439 93 VAL A N 1
ATOM 1727 C CA A VAL A 1 121 ? 34.395 89.801 6.630 0.600 11.698 93 VAL A CA 1
ATOM 1728 C CA B VAL A 1 121 ? 34.348 89.693 6.658 0.400 13.049 93 VAL A CA 1
ATOM 1729 C C . VAL A 1 121 ? 35.615 89.380 7.445 1.000 12.773 93 VAL A C 1
ATOM 1730 O O . VAL A 1 121 ? 36.196 88.313 7.166 1.000 15.022 93 VAL A O 1
ATOM 1754 N N . ARG A 1 122 ? 36.046 90.177 8.419 1.000 12.792 94 ARG A N 1
ATOM 1755 C CA . ARG A 1 122 ? 37.255 89.827 9.194 1.000 12.883 94 ARG A CA 1
ATOM 1756 C C . ARG A 1 122 ? 37.022 88.556 10.000 1.000 14.332 94 ARG A C 1
ATOM 1757 O O . ARG A 1 122 ? 38.020 87.889 10.386 1.000 16.292 94 ARG A O 1
ATOM 1778 N N . ASN A 1 123 ? 35.774 88.209 10.307 1.000 12.338 95 ASN A N 1
ATOM 1779 C CA . ASN A 1 123 ? 35.440 86.962 11.032 1.000 13.152 95 ASN A CA 1
ATOM 1780 C C . ASN A 1 123 ? 35.282 85.779 10.054 1.000 14.079 95 ASN A C 1
ATOM 1781 O O . ASN A 1 123 ? 35.068 84.662 10.553 1.000 15.831 95 ASN A O 1
ATOM 1792 N N . GLY A 1 124 ? 35.427 86.039 8.761 1.000 13.674 96 GLY A N 1
ATOM 1793 C CA . GLY A 1 124 ? 35.319 84.951 7.758 1.000 16.364 96 GLY A CA 1
ATOM 1794 C C . GLY A 1 124 ? 33.896 84.707 7.333 1.000 15.804 96 GLY A C 1
ATOM 1795 O O . GLY A 1 124 ? 33.643 83.817 6.486 1.000 16.861 96 GLY A O 1
ATOM 1799 N N . ALA A 1 125 ? 32.923 85.466 7.862 1.000 14.008 97 ALA A N 1
ATOM 1800 C CA . ALA A 1 125 ? 31.526 85.392 7.406 1.000 14.404 97 ALA A CA 1
ATOM 1801 C C . ALA A 1 125 ? 31.329 86.239 6.144 1.000 13.006 97 ALA A C 1
ATOM 1802 O O . ALA A 1 125 ? 32.212 87.040 5.754 1.000 14.689 97 ALA A O 1
ATOM 1809 N N . LYS A 1 126 ? 30.170 86.134 5.510 1.000 14.252 98 LYS A N 1
ATOM 1810 C CA A LYS A 1 126 ? 29.869 86.909 4.294 0.600 12.792 98 LYS A CA 1
ATOM 1811 C CA B LYS A 1 126 ? 29.834 86.868 4.283 0.400 14.255 98 LYS A CA 1
ATOM 1812 C C . LYS A 1 126 ? 28.647 87.789 4.543 1.000 12.182 98 LYS A C 1
ATOM 1813 O O . LYS A 1 126 ? 27.634 87.356 5.094 1.000 13.900 98 LYS A O 1
ATOM 1849 N N . PRO A 1 127 ? 28.735 89.055 4.123 1.000 12.659 99 PRO A N 1
ATOM 1850 C CA . PRO A 1 127 ? 27.580 89.934 4.215 1.000 12.850 99 PRO A CA 1
ATOM 1851 C C . PRO A 1 127 ? 26.572 89.585 3.114 1.000 13.850 99 PRO A C 1
ATOM 1852 O O . PRO A 1 127 ? 26.968 89.143 2.025 1.000 14.266 99 PRO A O 1
ATOM 1863 N N . VAL A 1 128 ? 25.301 89.837 3.366 1.000 12.557 100 VAL A N 1
ATOM 1864 C CA . VAL A 1 128 ? 24.238 89.784 2.349 1.000 12.736 100 VAL A CA 1
ATOM 1865 C C . VAL A 1 128 ? 23.549 91.140 2.451 1.000 12.453 100 VAL A C 1
ATOM 1866 O O . VAL A 1 128 ? 22.956 91.461 3.522 1.000 13.668 100 VAL A O 1
ATOM 1879 N N . PHE A 1 129 ? 23.658 91.936 1.423 1.000 12.021 101 PHE A N 1
ATOM 1880 C CA . PHE A 1 129 ? 23.210 93.336 1.484 1.000 11.788 101 PHE A CA 1
ATOM 1881 C C . PHE A 1 129 ? 21.731 93.462 1.184 1.000 14.263 101 PHE A C 1
ATOM 1882 O O . PHE A 1 129 ? 21.190 92.827 0.223 1.000 14.660 101 PHE A O 1
ATOM 1899 N N . VAL A 1 130 ? 21.076 94.361 1.892 1.000 13.208 102 VAL A N 1
ATOM 1900 C CA . VAL A 1 130 ? 19.693 94.814 1.680 1.000 13.954 102 VAL A CA 1
ATOM 1901 C C . VAL A 1 130 ? 19.727 96.287 1.325 1.000 12.490 102 VAL A C 1
ATOM 1902 O O . VAL A 1 130 ? 20.559 97.046 1.876 1.000 13.088 102 VAL A O 1
ATOM 1915 N N . ASP A 1 131 ? 18.835 96.734 0.486 1.000 13.295 103 ASP A N 1
ATOM 1916 C CA . ASP A 1 131 ? 18.739 98.134 0.099 1.000 12.650 103 ASP A CA 1
ATOM 1917 C C . ASP A 1 131 ? 18.194 98.958 1.265 1.000 13.420 103 ASP A C 1
ATOM 1918 O O . ASP A 1 131 ? 17.667 98.418 2.250 1.000 14.437 103 ASP A O 1
ATOM 1927 N N . ILE A 1 132 ? 18.287 100.259 1.097 1.000 14.235 104 ILE A N 1
ATOM 1928 C CA . ILE A 1 132 ? 17.796 101.211 2.124 1.000 14.259 104 ILE A CA 1
ATOM 1929 C C . ILE A 1 132 ? 16.411 101.711 1.741 1.000 14.149 104 ILE A C 1
ATOM 1930 O O . ILE A 1 132 ? 16.027 101.764 0.561 1.000 15.819 104 ILE A O 1
ATOM 1946 N N . ASP A 1 133 ? 15.723 102.172 2.773 1.000 14.271 105 ASP A N 1
ATOM 1947 C CA A ASP A 1 133 ? 14.539 103.053 2.657 0.600 14.822 105 ASP A CA 1
ATOM 1948 C CA B ASP A 1 133 ? 14.537 103.044 2.644 0.400 15.783 105 ASP A CA 1
ATOM 1949 C C . ASP A 1 133 ? 15.028 104.441 2.279 1.000 15.892 105 ASP A C 1
ATOM 1950 O O . ASP A 1 133 ? 15.903 104.995 2.969 1.000 17.403 105 ASP A O 1
ATOM 1966 N N . PRO A 1 134 ? 14.534 105.054 1.185 1.000 17.464 106 PRO A N 1
ATOM 1967 C CA . PRO A 1 134 ? 15.063 106.340 0.766 1.000 18.817 106 PRO A CA 1
ATOM 1968 C C . PRO A 1 134 ? 14.725 107.490 1.742 1.000 19.652 106 PRO A C 1
ATOM 1969 O O . PRO A 1 134 ? 15.429 108.478 1.741 1.000 26.164 106 PRO A O 1
ATOM 1980 N N . GLU A 1 135 ? 13.717 107.333 2.580 1.000 19.572 107 GLU A N 1
ATOM 1981 C CA A GLU A 1 135 ? 13.254 108.386 3.523 0.700 21.490 107 GLU A CA 1
ATOM 1982 C CA B GLU A 1 135 ? 13.277 108.408 3.508 0.300 22.603 107 GLU A CA 1
ATOM 1983 C C . GLU A 1 135 ? 14.208 108.436 4.723 1.000 19.895 107 GLU A C 1
ATOM 1984 O O . GLU A 1 135 ? 14.655 109.563 5.099 1.000 21.450 107 GLU A O 1
ATOM 2006 N N . THR A 1 136 ? 14.547 107.276 5.279 1.000 16.680 108 THR A N 1
ATOM 2007 C CA . THR A 1 136 ? 15.292 107.206 6.544 1.000 15.727 108 THR A CA 1
ATOM 2008 C C . THR A 1 136 ? 16.772 106.888 6.332 1.000 14.394 108 THR A C 1
ATOM 2009 O O . THR A 1 136 ? 17.528 106.999 7.305 1.000 14.752 108 THR A O 1
ATOM 2020 N N . TYR A 1 137 ? 17.154 106.420 5.139 1.000 13.418 109 TYR A N 1
ATOM 2021 C CA . TYR A 1 137 ? 18.558 105.983 4.859 1.000 13.419 109 TYR A CA 1
ATOM 2022 C C . TYR A 1 137 ? 18.934 104.763 5.692 1.000 13.197 109 TYR A C 1
ATOM 2023 O O . TYR A 1 137 ? 20.142 104.454 5.754 1.000 14.369 109 TYR A O 1
ATOM 2041 N N . THR A 1 138 ? 17.986 104.026 6.254 1.000 12.857 110 THR A N 1
ATOM 2042 C CA . THR A 1 138 ? 18.220 102.799 7.032 1.000 12.276 110 THR A CA 1
ATOM 2043 C C . THR A 1 138 ? 17.677 101.578 6.283 1.000 13.258 110 THR A C 1
ATOM 2044 O O . THR A 1 138 ? 16.924 101.724 5.316 1.000 13.403 110 THR A O 1
ATOM 2055 N N . ILE A 1 139 ? 18.042 100.413 6.771 1.000 12.512 111 ILE A N 1
ATOM 2056 C CA . ILE A 1 139 ? 17.714 99.135 6.085 1.000 13.576 111 ILE A CA 1
ATOM 2057 C C . ILE A 1 139 ? 16.221 99.056 5.737 1.000 13.370 111 ILE A C 1
ATOM 2058 O O . ILE A 1 139 ? 15.339 99.326 6.607 1.000 13.924 111 ILE A O 1
ATOM 2074 N N . ASP A 1 140 ? 15.912 98.659 4.494 1.000 13.602 112 ASP A N 1
ATOM 2075 C CA . ASP A 1 140 ? 14.489 98.475 4.075 1.000 13.981 112 ASP A CA 1
ATOM 2076 C C . ASP A 1 140 ? 13.996 97.165 4.674 1.000 15.134 112 ASP A C 1
ATOM 2077 O O . ASP A 1 140 ? 14.339 96.086 4.183 1.000 14.525 112 ASP A O 1
ATOM 2086 N N . VAL A 1 141 ? 13.202 97.235 5.741 1.000 14.688 113 VAL A N 1
ATOM 2087 C CA . VAL A 1 141 ? 12.824 96.017 6.507 1.000 15.133 113 VAL A CA 1
ATOM 2088 C C . VAL A 1 141 ? 11.896 95.122 5.663 1.000 15.529 113 VAL A C 1
ATOM 2089 O O . VAL A 1 141 ? 11.895 93.915 5.955 1.000 17.480 113 VAL A O 1
ATOM 2102 N N . SER A 1 142 ? 11.286 95.652 4.612 1.000 15.091 114 SER A N 1
ATOM 2103 C CA . SER A 1 142 ? 10.419 94.845 3.709 1.000 16.989 114 SER A CA 1
ATOM 2104 C C . SER A 1 142 ? 11.261 93.934 2.809 1.000 17.817 114 SER A C 1
ATOM 2105 O O . SER A 1 142 ? 10.679 93.074 2.133 1.000 18.829 114 SER A O 1
ATOM 2113 N N . GLN A 1 143 ? 12.579 94.127 2.747 1.000 15.185 115 GLN A N 1
ATOM 2114 C CA . GLN A 1 143 ? 13.455 93.364 1.833 1.000 14.896 115 GLN A CA 1
ATOM 2115 C C . GLN A 1 143 ? 14.407 92.470 2.612 1.000 15.188 115 GLN A C 1
ATOM 2116 O O . GLN A 1 143 ? 15.270 91.815 1.977 1.000 16.679 115 GLN A O 1
ATOM 2130 N N . ILE A 1 144 ? 14.292 92.351 3.925 1.000 14.547 116 ILE A N 1
ATOM 2131 C CA . ILE A 1 144 ? 15.201 91.490 4.725 1.000 14.442 116 ILE A CA 1
ATOM 2132 C C . ILE A 1 144 ? 14.887 90.010 4.542 1.000 17.204 116 ILE A C 1
ATOM 2133 O O . ILE A 1 144 ? 15.810 89.195 4.374 1.000 16.350 116 ILE A O 1
ATOM 2149 N N . GLU A 1 145 ? 13.627 89.616 4.667 1.000 16.131 117 GLU A N 1
ATOM 2150 C CA A GLU A 1 145 ? 13.298 88.175 4.766 0.600 15.292 117 GLU A CA 1
ATOM 2151 C CA B GLU A 1 145 ? 13.261 88.175 4.743 0.400 16.475 117 GLU A CA 1
ATOM 2152 C C . GLU A 1 145 ? 13.730 87.423 3.491 1.000 15.552 117 GLU A C 1
ATOM 2153 O O . GLU A 1 145 ? 14.168 86.263 3.639 1.000 18.018 117 GLU A O 1
ATOM 2175 N N . LYS A 1 146 ? 13.641 88.060 2.345 1.000 15.555 118 LYS A N 1
ATOM 2176 C CA . LYS A 1 146 ? 14.001 87.372 1.076 1.000 16.911 118 LYS A CA 1
ATOM 2177 C C . LYS A 1 146 ? 15.503 87.085 1.007 1.000 18.716 118 LYS A C 1
ATOM 2178 O O . LYS A 1 146 ? 15.907 86.293 0.154 1.000 19.066 118 LYS A O 1
ATOM 2197 N N . LYS A 1 147 ? 16.303 87.648 1.905 1.000 16.124 119 LYS A N 1
ATOM 2198 C CA . LYS A 1 147 ? 17.772 87.446 1.938 1.000 15.568 119 LYS A CA 1
ATOM 2199 C C . LYS A 1 147 ? 18.159 86.308 2.884 1.000 16.141 119 LYS A C 1
ATOM 2200 O O . LYS A 1 147 ? 19.342 85.932 2.932 1.000 16.732 119 LYS A O 1
ATOM 2219 N N . ILE A 1 148 ? 17.235 85.763 3.673 1.000 14.754 120 ILE A N 1
ATOM 2220 C CA . ILE A 1 148 ? 17.543 84.729 4.682 1.000 16.036 120 ILE A CA 1
ATOM 2221 C C . ILE A 1 148 ? 17.724 83.364 4.002 1.000 15.348 120 ILE A C 1
ATOM 2222 O O . ILE A 1 148 ? 16.922 83.027 3.097 1.000 17.752 120 ILE A O 1
ATOM 2238 N N . THR A 1 149 ? 18.744 82.665 4.430 1.000 16.223 121 THR A N 1
ATOM 2239 C CA . THR A 1 149 ? 19.125 81.311 3.951 1.000 16.251 121 THR A CA 1
ATOM 2240 C C . THR A 1 149 ? 19.438 80.461 5.173 1.000 16.786 121 THR A C 1
ATOM 2241 O O . THR A 1 149 ? 19.475 80.964 6.313 1.000 17.763 121 THR A O 1
ATOM 2252 N N . GLU A 1 150 ? 19.767 79.183 4.956 1.000 17.360 122 GLU A N 1
ATOM 2253 C CA A GLU A 1 150 ? 20.243 78.284 6.028 0.550 18.836 122 GLU A CA 1
ATOM 2254 C CA B GLU A 1 150 ? 20.233 78.283 6.036 0.450 19.372 122 GLU A CA 1
ATOM 2255 C C . GLU A 1 150 ? 21.531 78.798 6.665 1.000 17.740 122 GLU A C 1
ATOM 2256 O O . GLU A 1 150 ? 21.807 78.407 7.788 1.000 19.454 122 GLU A O 1
ATOM 2278 N N . ARG A 1 151 ? 22.293 79.640 5.948 1.000 16.286 123 ARG A N 1
ATOM 2279 C CA . ARG A 1 151 ? 23.565 80.142 6.512 1.000 15.269 123 ARG A CA 1
ATOM 2280 C C . ARG A 1 151 ? 23.391 81.437 7.329 1.000 13.224 123 ARG A C 1
ATOM 2281 O O . ARG A 1 151 ? 24.351 81.798 8.035 1.000 14.933 123 ARG A O 1
ATOM 2302 N N . THR A 1 152 ? 22.248 82.083 7.259 1.000 14.312 124 THR A N 1
ATOM 2303 C CA . THR A 1 152 ? 22.081 83.353 8.006 1.000 13.964 124 THR A CA 1
ATOM 2304 C C . THR A 1 152 ? 22.188 83.128 9.495 1.000 15.429 124 THR A C 1
ATOM 2305 O O . THR A 1 152 ? 21.456 82.264 10.023 1.000 16.392 124 THR A O 1
ATOM 2316 N N . LYS A 1 153 ? 22.994 83.917 10.205 1.000 14.042 125 LYS A N 1
ATOM 2317 C CA A LYS A 1 153 ? 23.082 83.852 11.683 0.700 15.322 125 LYS A CA 1
ATOM 2318 C CA B LYS A 1 153 ? 23.082 83.847 11.689 0.300 15.131 125 LYS A CA 1
ATOM 2319 C C . LYS A 1 153 ? 22.636 85.160 12.346 1.000 14.483 125 LYS A C 1
ATOM 2320 O O . LYS A 1 153 ? 22.327 85.124 13.555 1.000 15.245 125 LYS A O 1
ATOM 2356 N N . ALA A 1 154 ? 22.658 86.289 11.623 1.000 13.640 126 ALA A N 1
ATOM 2357 C CA . ALA A 1 154 ? 22.360 87.596 12.260 1.000 12.599 126 ALA A CA 1
ATOM 2358 C C . ALA A 1 154 ? 21.886 88.597 11.229 1.000 12.328 126 ALA A C 1
ATOM 2359 O O . ALA A 1 154 ? 22.131 88.482 10.030 1.000 12.928 126 ALA A O 1
ATOM 2366 N N . ILE A 1 155 ? 21.206 89.605 11.769 1.000 12.918 127 ILE A N 1
ATOM 2367 C CA . ILE A 1 155 ? 20.864 90.876 11.092 1.000 12.642 127 ILE A CA 1
ATOM 2368 C C . ILE A 1 155 ? 21.644 91.987 11.804 1.000 11.621 127 ILE A C 1
ATOM 2369 O O . ILE A 1 155 ? 21.676 92.017 13.024 1.000 13.323 127 ILE A O 1
ATOM 2385 N N . LEU A 1 156 ? 22.285 92.830 11.009 1.000 12.356 128 LEU A N 1
ATOM 2386 C CA . LEU A 1 156 ? 23.155 93.924 11.534 1.000 11.452 128 LEU A CA 1
ATOM 2387 C C . LEU A 1 156 ? 22.587 95.226 10.979 1.000 12.110 128 LEU A C 1
ATOM 2388 O O . LEU A 1 156 ? 23.102 95.816 10.009 1.000 12.332 128 LEU A O 1
ATOM 2404 N N . PRO A 1 157 ? 21.507 95.779 11.591 1.000 12.128 129 PRO A N 1
ATOM 2405 C CA . PRO A 1 157 ? 20.998 97.082 11.180 1.000 11.728 129 PRO A CA 1
ATOM 2406 C C . PRO A 1 157 ? 21.889 98.221 11.682 1.000 10.526 129 PRO A C 1
ATOM 2407 O O . PRO A 1 157 ? 22.555 98.092 12.704 1.000 12.211 129 PRO A O 1
ATOM 2418 N N . VAL A 1 158 ? 21.879 99.311 10.923 1.000 11.880 130 VAL A N 1
ATOM 2419 C CA . VAL A 1 158 ? 22.672 100.513 11.224 1.000 12.165 130 VAL A CA 1
ATOM 2420 C C . VAL A 1 158 ? 21.710 101.668 11.498 1.000 10.826 130 VAL A C 1
ATOM 2421 O O . VAL A 1 158 ? 20.864 102.002 10.674 1.000 11.626 130 VAL A O 1
ATOM 2434 N N . HIS A 1 159 ? 21.887 102.328 12.630 1.000 10.870 131 HIS A N 1
ATOM 2435 C CA . HIS A 1 159 ? 21.078 103.511 13.033 1.000 11.249 131 HIS A CA 1
ATOM 2436 C C . HIS A 1 159 ? 21.719 104.737 12.391 1.000 11.159 131 HIS A C 1
ATOM 2437 O O . HIS A 1 159 ? 22.295 105.614 13.071 1.000 12.181 131 HIS A O 1
ATOM 2452 N N . LEU A 1 160 ? 21.680 104.799 11.077 1.000 11.377 132 LEU A N 1
ATOM 2453 C CA . LEU A 1 160 ? 22.552 105.724 10.322 1.000 12.047 132 LEU A CA 1
ATOM 2454 C C . LEU A 1 160 ? 22.130 107.182 10.565 1.000 11.727 132 LEU A C 1
ATOM 2455 O O . LEU A 1 160 ? 20.923 107.502 10.603 1.000 12.165 132 LEU A O 1
ATOM 2471 N N . TYR A 1 161 ? 23.135 108.030 10.715 1.000 11.300 133 TYR A N 1
ATOM 2472 C CA . TYR A 1 161 ? 23.047 109.492 10.904 1.000 11.876 133 TYR A CA 1
ATOM 2473 C C . TYR A 1 161 ? 22.442 109.878 12.265 1.000 12.468 133 TYR A C 1
ATOM 2474 O O . TYR A 1 161 ? 22.364 111.112 12.508 1.000 12.456 133 TYR A O 1
ATOM 2492 N N . GLY A 1 162 ? 22.078 108.917 13.109 1.000 11.589 134 GLY A N 1
ATOM 2493 C CA . GLY A 1 162 ? 21.434 109.226 14.402 1.000 12.301 134 GLY A CA 1
ATOM 2494 C C . GLY A 1 162 ? 19.962 108.891 14.405 1.000 13.121 134 GLY A C 1
ATOM 2495 O O . GLY A 1 162 ? 19.328 109.140 15.442 1.000 14.122 134 GLY A O 1
ATOM 2499 N N . HIS A 1 163 ? 19.418 108.300 13.354 1.000 11.740 135 HIS A N 1
ATOM 2500 C CA . HIS A 1 163 ? 17.996 107.866 13.302 1.000 13.257 135 HIS A CA 1
ATOM 2501 C C . HIS A 1 163 ? 17.956 106.362 13.493 1.000 13.880 135 HIS A C 1
ATOM 2502 O O . HIS A 1 163 ? 18.721 105.591 12.860 1.000 13.843 135 HIS A O 1
ATOM 2517 N N . PRO A 1 164 ? 17.068 105.817 14.337 1.000 12.520 136 PRO A N 1
ATOM 2518 C CA A PRO A 1 164 ? 16.955 104.369 14.476 0.650 11.807 136 PRO A CA 1
ATOM 2519 C CA B PRO A 1 164 ? 16.959 104.371 14.479 0.350 12.872 136 PRO A CA 1
ATOM 2520 C C . PRO A 1 164 ? 16.453 103.694 13.200 1.000 12.691 136 PRO A C 1
ATOM 2521 O O . PRO A 1 164 ? 15.572 104.206 12.517 1.000 13.309 136 PRO A O 1
ATOM 2542 N N . ALA A 1 165 ? 16.975 102.502 12.931 1.000 12.104 137 ALA A N 1
ATOM 2543 C CA . ALA A 1 165 ? 16.325 101.567 12.010 1.000 12.496 137 ALA A CA 1
ATOM 2544 C C . ALA A 1 165 ? 14.959 101.143 12.587 1.000 13.293 137 ALA A C 1
ATOM 2545 O O . ALA A 1 165 ? 14.713 101.364 13.796 1.000 13.716 137 ALA A O 1
ATOM 2552 N N . ASP A 1 166 ? 14.107 100.587 11.744 1.000 13.519 138 ASP A N 1
ATOM 2553 C CA A ASP A 1 166 ? 12.754 100.174 12.187 0.600 14.768 138 ASP A CA 1
ATOM 2554 C CA B ASP A 1 166 ? 12.744 100.157 12.155 0.400 15.033 138 ASP A CA 1
ATOM 2555 C C . ASP A 1 166 ? 12.862 98.846 12.942 1.000 14.237 138 ASP A C 1
ATOM 2556 O O . ASP A 1 166 ? 12.691 97.755 12.377 1.000 15.447 138 ASP A O 1
ATOM 2572 N N . MET A 1 167 ? 13.135 98.949 14.228 1.000 13.109 139 MET A N 1
ATOM 2573 C CA . MET A 1 167 ? 13.516 97.810 15.052 1.000 12.987 139 MET A CA 1
ATOM 2574 C C . MET A 1 167 ? 12.360 96.845 15.339 1.000 14.457 139 MET A C 1
ATOM 2575 O O . MET A 1 167 ? 12.647 95.673 15.606 1.000 16.171 139 MET A O 1
ATOM 2589 N N . GLY A 1 168 ? 11.114 97.314 15.281 1.000 15.626 140 GLY A N 1
ATOM 2590 C CA . GLY A 1 168 ? 9.993 96.369 15.468 1.000 15.784 140 GLY A CA 1
ATOM 2591 C C . GLY A 1 168 ? 9.973 95.275 14.424 1.000 14.537 140 GLY A C 1
ATOM 2592 O O . GLY A 1 168 ? 9.894 94.104 14.774 1.000 14.801 140 GLY A O 1
ATOM 2596 N N . SER A 1 169 ? 10.105 95.662 13.149 1.000 15.590 141 SER A N 1
ATOM 2597 C CA . SER A 1 169 ? 10.151 94.716 12.014 1.000 16.614 141 SER A CA 1
ATOM 2598 C C . SER A 1 169 ? 11.417 93.850 12.076 1.000 16.095 141 SER A C 1
ATOM 2599 O O . SER A 1 169 ? 11.368 92.638 11.841 1.000 16.945 141 SER A O 1
ATOM 2607 N N . ILE A 1 170 ? 12.545 94.433 12.473 1.000 15.453 142 ILE A N 1
ATOM 2608 C CA . ILE A 1 170 ? 13.806 93.668 12.547 1.000 14.405 142 ILE A CA 1
ATOM 2609 C C . ILE A 1 170 ? 13.711 92.606 13.631 1.000 14.603 142 ILE A C 1
ATOM 2610 O O . ILE A 1 170 ? 14.111 91.458 13.429 1.000 15.292 142 ILE A O 1
ATOM 2626 N N . MET A 1 171 ? 13.197 92.972 14.801 1.000 14.638 143 MET A N 1
ATOM 2627 C CA . MET A 1 171 ? 13.068 92.005 15.919 1.000 14.533 143 MET A CA 1
ATOM 2628 C C . MET A 1 171 ? 12.016 90.932 15.572 1.000 15.179 143 MET A C 1
ATOM 2629 O O . MET A 1 171 ? 12.238 89.787 15.955 1.000 16.706 143 MET A O 1
ATOM 2643 N N . GLU A 1 172 ? 10.953 91.280 14.847 1.000 15.457 144 GLU A N 1
ATOM 2644 C CA . GLU A 1 172 ? 9.970 90.268 14.376 1.000 15.368 144 GLU A CA 1
ATOM 2645 C C . GLU A 1 172 ? 10.701 89.185 13.563 1.000 15.875 144 GLU A C 1
ATOM 2646 O O . GLU A 1 172 ? 10.529 87.986 13.818 1.000 16.653 144 GLU A O 1
ATOM 2658 N N . ILE A 1 173 ? 11.526 89.646 12.607 1.000 15.231 145 ILE A N 1
ATOM 2659 C CA . ILE A 1 173 ? 12.235 88.720 11.684 1.000 15.657 145 ILE A CA 1
ATOM 2660 C C . ILE A 1 173 ? 13.266 87.920 12.485 1.000 16.383 145 ILE A C 1
ATOM 2661 O O . ILE A 1 173 ? 13.407 86.682 12.320 1.000 16.807 145 ILE A O 1
ATOM 2677 N N . GLY A 1 174 ? 14.016 88.566 13.362 1.000 15.491 146 GLY A N 1
ATOM 2678 C CA . GLY A 1 174 ? 15.001 87.853 14.188 1.000 17.937 146 GLY A CA 1
ATOM 2679 C C . GLY A 1 174 ? 14.377 86.771 15.046 1.000 17.315 146 GLY A C 1
ATOM 2680 O O . GLY A 1 174 ? 14.989 85.710 15.216 1.000 18.457 146 GLY A O 1
ATOM 2684 N N . GLU A 1 175 ? 13.200 87.039 15.617 1.000 18.452 147 GLU A N 1
ATOM 2685 C CA A GLU A 1 175 ? 12.488 86.052 16.465 0.600 20.311 147 GLU A CA 1
ATOM 2686 C CA B GLU A 1 175 ? 12.504 86.035 16.470 0.400 21.663 147 GLU A CA 1
ATOM 2687 C C . GLU A 1 175 ? 12.010 84.884 15.591 1.000 19.478 147 GLU A C 1
ATOM 2688 O O . GLU A 1 175 ? 12.251 83.710 15.993 1.000 22.083 147 GLU A O 1
ATOM 2710 N N . LYS A 1 176 ? 11.408 85.200 14.463 1.000 18.454 148 LYS A N 1
ATOM 2711 C CA A LYS A 1 176 ? 10.784 84.164 13.596 0.500 20.414 148 LYS A CA 1
ATOM 2712 C CA B LYS A 1 176 ? 10.788 84.191 13.557 0.500 23.708 148 LYS A CA 1
ATOM 2713 C C . LYS A 1 176 ? 11.861 83.206 13.073 1.000 22.554 148 LYS A C 1
ATOM 2714 O O . LYS A 1 176 ? 11.613 81.982 13.034 1.000 22.661 148 LYS A O 1
ATOM 2750 N N . TYR A 1 177 ? 13.043 83.714 12.734 1.000 19.146 149 TYR A N 1
ATOM 2751 C CA A TYR A 1 177 ? 14.109 82.937 12.062 0.700 19.162 149 TYR A CA 1
ATOM 2752 C CA B TYR A 1 177 ? 14.100 82.936 12.042 0.300 18.366 149 TYR A CA 1
ATOM 2753 C C . TYR A 1 177 ? 15.247 82.594 13.017 1.000 18.197 149 TYR A C 1
ATOM 2754 O O . TYR A 1 177 ? 16.258 82.027 12.554 1.000 19.895 149 TYR A O 1
ATOM 2788 N N . SER A 1 178 ? 15.109 82.895 14.306 1.000 17.088 150 SER A N 1
ATOM 2789 C CA . SER A 1 178 ? 16.114 82.598 15.343 1.000 18.569 150 SER A CA 1
ATOM 2790 C C . SER A 1 178 ? 17.480 83.182 14.951 1.000 18.592 150 SER A C 1
ATOM 2791 O O . SER A 1 178 ? 18.470 82.459 14.932 1.000 20.847 150 SER A O 1
ATOM 2799 N N . LEU A 1 179 ? 17.512 84.484 14.646 1.000 16.500 151 LEU A N 1
ATOM 2800 C CA . LEU A 1 179 ? 18.747 85.196 14.231 1.000 15.833 151 LEU A CA 1
ATOM 2801 C C . LEU A 1 179 ? 19.136 86.173 15.333 1.000 16.319 151 LEU A C 1
ATOM 2802 O O . LEU A 1 179 ? 18.235 86.820 15.933 1.000 17.818 151 LEU A O 1
ATOM 2818 N N . PHE A 1 180 ? 20.433 86.323 15.567 1.000 14.559 152 PHE A N 1
ATOM 2819 C CA . PHE A 1 180 ? 20.925 87.421 16.412 1.000 13.666 152 PHE A CA 1
ATOM 2820 C C . PHE A 1 180 ? 20.647 88.755 15.729 1.000 13.591 152 PHE A C 1
ATOM 2821 O O . PHE A 1 180 ? 20.602 88.854 14.486 1.000 14.266 152 PHE A O 1
ATOM 2838 N N . VAL A 1 181 ? 20.468 89.794 16.556 1.000 13.142 153 VAL A N 1
ATOM 2839 C CA . VAL A 1 181 ? 20.335 91.182 16.065 1.000 13.210 153 VAL A CA 1
ATOM 2840 C C . VAL A 1 181 ? 21.456 91.976 16.708 1.000 13.385 153 VAL A C 1
ATOM 2841 O O . VAL A 1 181 ? 21.554 92.045 17.940 1.000 13.985 153 VAL A O 1
ATOM 2854 N N . ILE A 1 182 ? 22.316 92.520 15.865 1.000 12.736 154 ILE A N 1
ATOM 2855 C CA . ILE A 1 182 ? 23.534 93.256 16.277 1.000 13.508 154 ILE A CA 1
ATOM 2856 C C . ILE A 1 182 ? 23.297 94.699 15.878 1.000 12.499 154 ILE A C 1
ATOM 2857 O O . ILE A 1 182 ? 23.176 94.987 14.694 1.000 13.166 154 ILE A O 1
ATOM 2873 N N . GLU A 1 183 ? 23.187 95.603 16.850 1.000 11.976 155 GLU A N 1
ATOM 2874 C CA . GLU A 1 183 ? 22.901 97.015 16.501 1.000 12.744 155 GLU A CA 1
ATOM 2875 C C . GLU A 1 183 ? 24.199 97.790 16.277 1.000 11.741 155 GLU A C 1
ATOM 2876 O O . GLU A 1 183 ? 24.978 97.922 17.220 1.000 12.760 155 GLU A O 1
ATOM 2888 N N . ASP A 1 184 ? 24.359 98.384 15.099 1.000 12.110 156 ASP A N 1
ATOM 2889 C CA . ASP A 1 184 ? 25.441 99.384 14.862 1.000 12.506 156 ASP A CA 1
ATOM 2890 C C . ASP A 1 184 ? 24.832 100.737 15.224 1.000 12.085 156 ASP A C 1
ATOM 2891 O O . ASP A 1 184 ? 24.121 101.360 14.429 1.000 12.750 156 ASP A O 1
ATOM 2900 N N . ALA A 1 185 ? 25.115 101.138 16.447 1.000 12.383 157 ALA A N 1
ATOM 2901 C CA . ALA A 1 185 ? 24.625 102.395 17.031 1.000 11.987 157 ALA A CA 1
ATOM 2902 C C . ALA A 1 185 ? 25.752 103.429 17.081 1.000 12.859 157 ALA A C 1
ATOM 2903 O O . ALA A 1 185 ? 25.652 104.413 17.841 1.000 13.363 157 ALA A O 1
ATOM 2910 N N . CYS A 1 186 ? 26.812 103.267 16.284 1.000 11.431 158 CYS A N 1
ATOM 2911 C CA . CYS A 1 186 ? 28.000 104.145 16.382 1.000 12.795 158 CYS A CA 1
ATOM 2912 C C . CYS A 1 186 ? 27.687 105.598 16.046 1.000 13.940 158 CYS A C 1
ATOM 2913 O O . CYS A 1 186 ? 28.450 106.466 16.561 1.000 16.525 158 CYS A O 1
ATOM 2921 N N . GLN A 1 187 ? 26.642 105.910 15.311 1.000 12.214 159 GLN A N 1
ATOM 2922 C CA . GLN A 1 187 ? 26.211 107.291 14.981 1.000 13.515 159 GLN A CA 1
ATOM 2923 C C . GLN A 1 187 ? 24.989 107.710 15.799 1.000 13.988 159 GLN A C 1
ATOM 2924 O O . GLN A 1 187 ? 24.323 108.677 15.362 1.000 15.903 159 GLN A O 1
ATOM 2938 N N . ALA A 1 188 ? 24.630 106.987 16.849 1.000 13.165 160 ALA A N 1
ATOM 2939 C CA . ALA A 1 188 ? 23.239 107.138 17.373 1.000 12.675 160 ALA A CA 1
ATOM 2940 C C . ALA A 1 188 ? 23.197 107.149 18.895 1.000 12.615 160 ALA A C 1
ATOM 2941 O O . ALA A 1 188 ? 22.153 106.756 19.440 1.000 13.006 160 ALA A O 1
ATOM 2948 N N . HIS A 1 189 ? 24.224 107.632 19.579 1.000 13.183 161 HIS A N 1
ATOM 2949 C CA . HIS A 1 189 ? 24.215 107.692 21.069 1.000 12.776 161 HIS A CA 1
ATOM 2950 C C . HIS A 1 189 ? 23.000 108.506 21.545 1.000 12.075 161 HIS A C 1
ATOM 2951 O O . HIS A 1 189 ? 22.923 109.687 21.216 1.000 13.062 161 HIS A O 1
ATOM 2966 N N . GLY A 1 190 ? 22.111 107.859 22.291 1.000 12.909 162 GLY A N 1
ATOM 2967 C CA . GLY A 1 190 ? 20.911 108.534 22.845 1.000 13.950 162 GLY A CA 1
ATOM 2968 C C . GLY A 1 190 ? 19.718 108.505 21.924 1.000 14.840 162 GLY A C 1
ATOM 2969 O O . GLY A 1 190 ? 18.605 108.945 22.343 1.000 14.790 162 GLY A O 1
ATOM 2973 N N . ALA A 1 191 ? 19.810 107.983 20.704 1.000 13.684 163 ALA A N 1
ATOM 2974 C CA . ALA A 1 191 ? 18.645 107.856 19.832 1.000 13.473 163 ALA A CA 1
ATOM 2975 C C . ALA A 1 191 ? 17.718 106.829 20.458 1.000 12.382 163 ALA A C 1
ATOM 2976 O O . ALA A 1 191 ? 18.153 105.932 21.196 1.000 13.192 163 ALA A O 1
ATOM 2983 N N . GLU A 1 192 ? 16.424 106.955 20.125 1.000 14.113 164 GLU A N 1
ATOM 2984 C CA . GLU A 1 192 ? 15.392 106.084 20.715 1.000 13.559 164 GLU A CA 1
ATOM 2985 C C . GLU A 1 192 ? 14.475 105.539 19.621 1.000 12.926 164 GLU A C 1
ATOM 2986 O O . GLU A 1 192 ? 14.127 106.268 18.669 1.000 14.584 164 GLU A O 1
ATOM 2998 N N . TYR A 1 193 ? 14.035 104.299 19.806 1.000 13.954 165 TYR A N 1
ATOM 2999 C CA . TYR A 1 193 ? 13.014 103.629 18.969 1.000 13.923 165 TYR A CA 1
ATOM 3000 C C . TYR A 1 193 ? 11.849 103.353 19.936 1.000 13.632 165 TYR A C 1
ATOM 3001 O O . TYR A 1 193 ? 11.986 102.598 20.890 1.000 14.824 165 TYR A O 1
ATOM 3019 N N . ASN A 1 194 ? 10.702 103.970 19.647 1.000 15.376 166 ASN A N 1
ATOM 3020 C CA A ASN A 1 194 ? 9.499 103.881 20.516 0.600 16.508 166 ASN A CA 1
ATOM 3021 C CA B ASN A 1 194 ? 9.487 103.860 20.497 0.400 16.702 166 ASN A CA 1
ATOM 3022 C C . ASN A 1 194 ? 9.886 104.083 21.967 1.000 17.645 166 ASN A C 1
ATOM 3023 O O . ASN A 1 194 ? 9.397 103.326 22.863 1.000 18.989 166 ASN A O 1
ATOM 3043 N N . GLY A 1 195 ? 10.706 105.089 22.243 1.000 15.869 167 GLY A N 1
ATOM 3044 C CA . GLY A 1 195 ? 11.097 105.491 23.594 1.000 17.458 167 GLY A CA 1
ATOM 3045 C C . GLY A 1 195 ? 12.170 104.644 24.231 1.000 19.649 167 GLY A C 1
ATOM 3046 O O . GLY A 1 195 ? 12.562 104.931 25.348 1.000 22.563 167 GLY A O 1
ATOM 3050 N N . LYS A 1 196 ? 12.693 103.638 23.537 1.000 16.079 168 LYS A N 1
ATOM 3051 C CA A LYS A 1 196 ? 13.755 102.774 24.089 0.400 14.738 168 LYS A CA 1
ATOM 3052 C CA B LYS A 1 196 ? 13.756 102.765 24.087 0.300 15.723 168 LYS A CA 1
ATOM 3053 C CA C LYS A 1 196 ? 13.758 102.766 24.088 0.300 16.216 168 LYS A CA 1
ATOM 3054 C C . LYS A 1 196 ? 15.096 103.128 23.426 1.000 14.457 168 LYS A C 1
ATOM 3055 O O . LYS A 1 196 ? 15.120 103.279 22.214 1.000 15.585 168 LYS A O 1
ATOM 3108 N N . LYS A 1 197 ? 16.137 103.270 24.218 1.000 14.855 169 LYS A N 1
ATOM 3109 C CA . LYS A 1 197 ? 17.461 103.643 23.678 1.000 13.349 169 LYS A CA 1
ATOM 3110 C C . LYS A 1 197 ? 17.947 102.593 22.676 1.000 14.428 169 LYS A C 1
ATOM 3111 O O . LYS A 1 197 ? 18.018 101.390 22.995 1.000 14.999 169 LYS A O 1
ATOM 3130 N N . VAL A 1 198 ? 18.372 103.060 21.515 1.000 12.971 170 VAL A N 1
ATOM 3131 C CA . VAL A 1 198 ? 19.047 102.118 20.589 1.000 13.171 170 VAL A CA 1
ATOM 3132 C C . VAL A 1 198 ? 20.317 101.604 21.266 1.000 13.606 170 VAL A C 1
ATOM 3133 O O . VAL A 1 198 ? 20.935 102.296 22.069 1.000 14.090 170 VAL A O 1
ATOM 3146 N N . GLY A 1 199 ? 20.655 100.361 20.930 1.000 13.841 171 GLY A N 1
ATOM 3147 C CA . GLY A 1 199 ? 21.740 99.607 21.540 1.000 14.294 171 GLY A CA 1
ATOM 3148 C C . GLY A 1 199 ? 21.260 98.659 22.634 1.000 14.075 171 GLY A C 1
ATOM 3149 O O . GLY A 1 199 ? 21.985 97.733 22.984 1.000 14.460 171 GLY A O 1
ATOM 3153 N N . SER A 1 200 ? 20.054 98.890 23.188 1.000 13.571 172 SER A N 1
ATOM 3154 C CA . SER A 1 200 ? 19.453 98.061 24.263 1.000 15.272 172 SER A CA 1
ATOM 3155 C C . SER A 1 200 ? 18.467 97.030 23.711 1.000 16.144 172 SER A C 1
ATOM 3156 O O . SER A 1 200 ? 17.862 96.301 24.529 1.000 16.258 172 SER A O 1
ATOM 3164 N N . ILE A 1 201 ? 18.232 96.998 22.408 1.000 13.742 173 ILE A N 1
ATOM 3165 C CA . ILE A 1 201 ? 17.119 96.212 21.814 1.000 14.657 173 ILE A CA 1
ATOM 3166 C C . ILE A 1 201 ? 17.622 94.854 21.334 1.000 14.927 173 ILE A C 1
ATOM 3167 O O . ILE A 1 201 ? 17.019 93.806 21.645 1.000 17.047 173 ILE A O 1
ATOM 3183 N N . GLY A 1 202 ? 18.687 94.852 20.546 1.000 14.375 174 GLY A N 1
ATOM 3184 C CA . GLY A 1 202 ? 19.238 93.606 19.997 1.000 15.704 174 GLY A CA 1
ATOM 3185 C C . GLY A 1 202 ? 20.055 92.841 21.020 1.000 14.482 174 GLY A C 1
ATOM 3186 O O . GLY A 1 202 ? 20.135 93.215 22.201 1.000 15.235 174 GLY A O 1
ATOM 3190 N N . ASP A 1 203 ? 20.663 91.741 20.615 1.000 13.188 175 ASP A N 1
ATOM 3191 C CA . ASP A 1 203 ? 21.515 90.923 21.487 1.000 12.829 175 ASP A CA 1
ATOM 3192 C C . ASP A 1 203 ? 22.688 91.740 22.033 1.000 14.161 175 ASP A C 1
ATOM 3193 O O . ASP A 1 203 ? 23.079 91.576 23.197 1.000 14.519 175 ASP A O 1
ATOM 3202 N N . ILE A 1 204 ? 23.284 92.552 21.160 1.000 13.455 176 ILE A N 1
ATOM 3203 C CA . ILE A 1 204 ? 24.355 93.489 21.522 1.000 12.795 176 ILE A CA 1
ATOM 3204 C C . ILE A 1 204 ? 24.121 94.819 20.829 1.000 12.012 176 ILE A C 1
ATOM 3205 O O . ILE A 1 204 ? 23.497 94.871 19.769 1.000 13.661 176 ILE A O 1
ATOM 3221 N N . GLY A 1 205 ? 24.653 95.869 21.464 1.000 12.527 177 GLY A N 1
ATOM 3222 C CA . GLY A 1 205 ? 24.705 97.209 20.864 1.000 13.473 177 GLY A CA 1
ATOM 3223 C C . GLY A 1 205 ? 26.149 97.673 20.808 1.000 12.621 177 GLY A C 1
ATOM 3224 O O . GLY A 1 205 ? 26.848 97.584 21.818 1.000 14.017 177 GLY A O 1
ATOM 3228 N N . CYS A 1 206 ? 26.539 98.237 19.681 1.000 11.580 178 CYS A N 1
ATOM 3229 C CA . CYS A 1 206 ? 27.919 98.666 19.425 1.000 11.493 178 CYS A CA 1
ATOM 3230 C C . CYS A 1 206 ? 27.946 100.173 19.223 1.000 11.540 178 CYS A C 1
ATOM 3231 O O . CYS A 1 206 ? 27.142 100.714 18.459 1.000 12.029 178 CYS A O 1
ATOM 3239 N N . PHE A 1 207 ? 28.870 100.820 19.936 1.000 12.135 179 PHE A N 1
ATOM 3240 C CA . PHE A 1 207 ? 29.064 102.282 19.821 1.000 11.749 179 PHE A CA 1
ATOM 3241 C C . PHE A 1 207 ? 30.539 102.615 19.595 1.000 10.492 179 PHE A C 1
ATOM 3242 O O . PHE A 1 207 ? 31.431 101.904 20.041 1.000 13.187 179 PHE A O 1
ATOM 3259 N N . SER A 1 208 ? 30.742 103.741 18.929 1.000 10.557 180 SER A N 1
ATOM 3260 C CA . SER A 1 208 ? 32.050 104.393 18.701 1.000 11.800 180 SER A CA 1
ATOM 3261 C C . SER A 1 208 ? 32.159 105.591 19.623 1.000 11.447 180 SER A C 1
ATOM 3262 O O . SER A 1 208 ? 31.157 106.345 19.753 1.000 12.755 180 SER A O 1
ATOM 3270 N N . PHE A 1 209 ? 33.340 105.895 20.107 1.000 11.548 181 PHE A N 1
ATOM 3271 C CA . PHE A 1 209 ? 33.661 107.190 20.757 1.000 11.598 181 PHE A CA 1
ATOM 3272 C C . PHE A 1 209 ? 34.730 107.893 19.925 1.000 11.999 181 PHE A C 1
ATOM 3273 O O . PHE A 1 209 ? 35.512 108.725 20.457 1.000 12.592 181 PHE A O 1
ATOM 3290 N N . TYR A 1 210 ? 34.801 107.647 18.632 1.000 12.147 182 TYR A N 1
ATOM 3291 C CA . TYR A 1 210 ? 35.663 108.467 17.753 1.000 11.554 182 TYR A CA 1
ATOM 3292 C C . TYR A 1 210 ? 35.367 109.935 18.055 1.000 11.918 182 TYR A C 1
ATOM 3293 O O . TYR A 1 210 ? 34.213 110.295 18.323 1.000 12.724 182 TYR A O 1
ATOM 3311 N N . PRO A 1 211 ? 36.358 110.855 17.993 1.000 12.435 183 PRO A N 1
ATOM 3312 C CA . PRO A 1 211 ? 36.142 112.191 18.579 1.000 12.807 183 PRO A CA 1
ATOM 3313 C C . PRO A 1 211 ? 34.972 113.006 18.023 1.000 13.926 183 PRO A C 1
ATOM 3314 O O . PRO A 1 211 ? 34.481 113.862 18.784 1.000 14.547 183 PRO A O 1
ATOM 3325 N N . THR A 1 212 ? 34.549 112.819 16.792 1.000 13.321 184 THR A N 1
ATOM 3326 C CA . THR A 1 212 ? 33.424 113.574 16.202 1.000 13.489 184 THR A CA 1
ATOM 3327 C C . THR A 1 212 ? 32.071 112.921 16.438 1.000 14.548 184 THR A C 1
ATOM 3328 O O . THR A 1 212 ? 31.059 113.463 15.992 1.000 15.630 184 THR A O 1
ATOM 3381 N N . ASN A 1 214 ? 28.670 111.692 18.634 1.000 14.254 186 ASN A N 1
ATOM 3382 C CA . ASN A 1 214 ? 27.836 112.516 19.500 1.000 14.747 186 ASN A CA 1
ATOM 3383 C C . ASN A 1 214 ? 28.367 112.484 20.932 1.000 14.672 186 ASN A C 1
ATOM 3384 O O . ASN A 1 214 ? 28.233 113.502 21.638 1.000 16.097 186 ASN A O 1
ATOM 3395 N N . LEU A 1 215 ? 28.928 111.365 21.385 1.000 13.646 187 LEU A N 1
ATOM 3396 C CA . LEU A 1 215 ? 29.775 111.272 22.594 1.000 13.000 187 LEU A CA 1
ATOM 3397 C C . LEU A 1 215 ? 31.162 110.855 22.107 1.000 13.162 187 LEU A C 1
ATOM 3398 O O . LEU A 1 215 ? 31.291 109.692 21.625 1.000 14.659 187 LEU A O 1
ATOM 3414 N N . GLY A 1 216 ? 32.122 111.769 22.128 1.000 14.821 188 GLY A N 1
ATOM 3415 C CA . GLY A 1 216 ? 33.451 111.577 21.541 1.000 14.898 188 GLY A CA 1
ATOM 3416 C C . GLY A 1 216 ? 34.542 111.558 22.581 1.000 14.382 188 GLY A C 1
ATOM 3417 O O . GLY A 1 216 ? 34.521 112.400 23.522 1.000 15.581 188 GLY A O 1
ATOM 3421 N N . ALA A 1 217 ? 35.513 110.679 22.439 1.000 13.317 189 ALA A N 1
ATOM 3422 C CA . ALA A 1 217 ? 36.732 110.687 23.251 1.000 13.862 189 ALA A CA 1
ATOM 3423 C C . ALA A 1 217 ? 37.775 111.630 22.661 1.000 14.178 189 ALA A C 1
ATOM 3424 O O . ALA A 1 217 ? 37.518 112.309 21.660 1.000 15.263 189 ALA A O 1
ATOM 3431 N N . TYR A 1 218 ? 38.930 111.680 23.302 1.000 13.743 190 TYR A N 1
ATOM 3432 C CA A TYR A 1 218 ? 40.082 112.463 22.782 0.600 13.538 190 TYR A CA 1
ATOM 3433 C CA B TYR A 1 218 ? 40.111 112.436 22.841 0.400 13.918 190 TYR A CA 1
ATOM 3434 C C . TYR A 1 218 ? 41.147 111.480 22.279 1.000 13.190 190 TYR A C 1
ATOM 3435 O O . TYR A 1 218 ? 42.345 111.565 22.584 1.000 14.552 190 TYR A O 1
ATOM 3469 N N . GLY A 1 219 ? 40.683 110.553 21.437 1.000 13.715 191 GLY A N 1
ATOM 3470 C CA . GLY A 1 219 ? 41.457 109.424 20.903 1.000 14.309 191 GLY A CA 1
ATOM 3471 C C . GLY A 1 219 ? 40.445 108.390 20.443 1.000 12.909 191 GLY A C 1
ATOM 3472 O O . GLY A 1 219 ? 39.220 108.658 20.469 1.000 14.592 191 GLY A O 1
ATOM 3476 N N . ASP A 1 220 ? 40.899 107.229 20.016 1.000 12.565 192 ASP A N 1
ATOM 3477 C CA . ASP A 1 220 ? 39.954 106.155 19.626 1.000 12.785 192 ASP A CA 1
ATOM 3478 C C . ASP A 1 220 ? 39.319 105.528 20.860 1.000 12.719 192 ASP A C 1
ATOM 3479 O O . ASP A 1 220 ? 39.923 105.392 21.932 1.000 12.567 192 ASP A O 1
ATOM 3488 N N . GLY A 1 221 ? 38.052 105.112 20.730 1.000 12.093 193 GLY A N 1
ATOM 3489 C CA . GLY A 1 221 ? 37.391 104.325 21.775 1.000 10.894 193 GLY A CA 1
ATOM 3490 C C . GLY A 1 221 ? 36.086 103.751 21.270 1.000 9.947 193 GLY A C 1
ATOM 3491 O O . GLY A 1 221 ? 35.562 104.222 20.252 1.000 11.937 193 GLY A O 1
ATOM 3495 N N . GLY A 1 222 ? 35.580 102.769 21.989 1.000 11.292 194 GLY A N 1
ATOM 3496 C CA . GLY A 1 222 ? 34.256 102.192 21.675 1.000 11.134 194 GLY A CA 1
ATOM 3497 C C . GLY A 1 222 ? 33.740 101.350 22.805 1.000 10.895 194 GLY A C 1
ATOM 3498 O O . GLY A 1 222 ? 34.385 101.221 23.855 1.000 11.525 194 GLY A O 1
ATOM 3502 N N . ILE A 1 223 ? 32.540 100.800 22.619 1.000 11.782 195 ILE A N 1
ATOM 3503 C CA . ILE A 1 223 ? 31.943 99.914 23.659 1.000 11.516 195 ILE A CA 1
ATOM 3504 C C . ILE A 1 223 ? 30.944 98.957 23.018 1.000 10.603 195 ILE A C 1
ATOM 3505 O O . ILE A 1 223 ? 30.261 99.328 22.059 1.000 11.639 195 ILE A O 1
ATOM 3521 N N . VAL A 1 224 ? 30.833 97.802 23.636 1.000 11.190 196 VAL A N 1
ATOM 3522 C CA . VAL A 1 224 ? 29.722 96.858 23.405 1.000 12.534 196 VAL A CA 1
ATOM 3523 C C . VAL A 1 224 ? 28.836 96.857 24.649 1.000 13.601 196 VAL A C 1
ATOM 3524 O O . VAL A 1 224 ? 29.373 96.768 25.763 1.000 13.240 196 VAL A O 1
ATOM 3537 N N . VAL A 1 225 ? 27.534 96.932 24.468 1.000 12.328 197 VAL A N 1
ATOM 3538 C CA . VAL A 1 225 ? 26.591 96.716 25.601 1.000 12.832 197 VAL A CA 1
ATOM 3539 C C . VAL A 1 225 ? 25.747 95.481 25.311 1.000 13.498 197 VAL A C 1
ATOM 3540 O O . VAL A 1 225 ? 25.494 95.133 24.154 1.000 13.764 197 VAL A O 1
ATOM 3553 N N . THR A 1 226 ? 25.338 94.793 26.379 1.000 13.904 198 THR A N 1
ATOM 3554 C CA . THR A 1 226 ? 24.541 93.557 26.280 1.000 13.995 198 THR A CA 1
ATOM 3555 C C . THR A 1 226 ? 23.875 93.290 27.626 1.000 14.712 198 THR A C 1
ATOM 3556 O O . THR A 1 226 ? 24.346 93.776 28.646 1.000 15.040 198 THR A O 1
ATOM 3567 N N . ASN A 1 227 ? 22.849 92.451 27.580 1.000 16.497 199 ASN A N 1
ATOM 3568 C CA . ASN A 1 227 ? 22.243 91.904 28.819 1.000 17.237 199 ASN A CA 1
ATOM 3569 C C . ASN A 1 227 ? 22.730 90.491 29.092 1.000 17.560 199 ASN A C 1
ATOM 3570 O O . ASN A 1 227 ? 22.373 89.948 30.178 1.000 21.165 199 ASN A O 1
ATOM 3581 N N . ASP A 1 228 ? 23.553 89.891 28.235 1.000 16.280 200 ASP A N 1
ATOM 3582 C CA A ASP A 1 228 ? 23.954 88.469 28.351 0.400 17.486 200 ASP A CA 1
ATOM 3583 C CA B ASP A 1 228 ? 23.955 88.473 28.348 0.600 16.152 200 ASP A CA 1
ATOM 3584 C C . ASP A 1 228 ? 25.286 88.383 29.099 1.000 18.435 200 ASP A C 1
ATOM 3585 O O . ASP A 1 228 ? 26.327 88.840 28.559 1.000 17.899 200 ASP A O 1
ATOM 3601 N N . ASP A 1 229 ? 25.298 87.821 30.307 1.000 20.219 201 ASP A N 1
ATOM 3602 C CA A ASP A 1 229 ? 26.522 87.807 31.145 0.600 23.710 201 ASP A CA 1
ATOM 3603 C CA B ASP A 1 229 ? 26.512 87.788 31.164 0.400 23.013 201 ASP A CA 1
ATOM 3604 C C . ASP A 1 229 ? 27.587 86.923 30.484 1.000 19.528 201 ASP A C 1
ATOM 3605 O O . ASP A 1 229 ? 28.771 87.252 30.585 1.000 20.678 201 ASP A O 1
ATOM 3621 N N . GLU A 1 230 ? 27.198 85.839 29.829 1.000 20.257 202 GLU A N 1
ATOM 3622 C CA A GLU A 1 230 ? 28.190 84.922 29.212 0.500 22.199 202 GLU A CA 1
ATOM 3623 C CA B GLU A 1 230 ? 28.175 84.911 29.197 0.500 22.747 202 GLU A CA 1
ATOM 3624 C C . GLU A 1 230 ? 28.841 85.654 28.031 1.000 20.370 202 GLU A C 1
ATOM 3625 O O . GLU A 1 230 ? 30.081 85.529 27.866 1.000 19.975 202 GLU A O 1
ATOM 3647 N N . LEU A 1 231 ? 28.075 86.371 27.229 1.000 18.351 203 LEU A N 1
ATOM 3648 C CA A LEU A 1 231 ? 28.640 87.142 26.105 0.600 17.794 203 LEU A CA 1
ATOM 3649 C CA B LEU A 1 231 ? 28.608 87.174 26.082 0.400 16.724 203 LEU A CA 1
ATOM 3650 C C . LEU A 1 231 ? 29.541 88.248 26.657 1.000 16.878 203 LEU A C 1
ATOM 3651 O O . LEU A 1 231 ? 30.634 88.501 26.089 1.000 17.109 203 LEU A O 1
ATOM 3681 N N . ALA A 1 232 ? 29.134 88.939 27.718 1.000 15.201 204 ALA A N 1
ATOM 3682 C CA . ALA A 1 232 ? 29.954 90.003 28.333 1.000 15.231 204 ALA A CA 1
ATOM 3683 C C . ALA A 1 232 ? 31.301 89.423 28.774 1.000 16.744 204 ALA A C 1
ATOM 3684 O O . ALA A 1 232 ? 32.380 90.009 28.523 1.000 15.281 204 ALA A O 1
ATOM 3691 N N . ASN A 1 233 ? 31.285 88.244 29.413 1.000 15.932 205 ASN A N 1
ATOM 3692 C CA A ASN A 1 233 ? 32.523 87.579 29.871 0.500 17.993 205 ASN A CA 1
ATOM 3693 C CA B ASN A 1 233 ? 32.524 87.577 29.870 0.500 16.469 205 ASN A CA 1
ATOM 3694 C C . ASN A 1 233 ? 33.400 87.212 28.665 1.000 14.981 205 ASN A C 1
ATOM 3695 O O . ASN A 1 233 ? 34.648 87.402 28.730 1.000 16.552 205 ASN A O 1
ATOM 3715 N N . LYS A 1 234 ? 32.832 86.702 27.596 1.000 15.116 206 LYS A N 1
ATOM 3716 C CA A LYS A 1 234 ? 33.611 86.321 26.390 0.500 15.750 206 LYS A CA 1
ATOM 3717 C CA B LYS A 1 234 ? 33.613 86.319 26.390 0.500 14.545 206 LYS A CA 1
ATOM 3718 C C . LYS A 1 234 ? 34.255 87.573 25.789 1.000 14.548 206 LYS A C 1
ATOM 3719 O O . LYS A 1 234 ? 35.432 87.522 25.401 1.000 14.573 206 LYS A O 1
ATOM 3755 N N . LEU A 1 235 ? 33.521 88.667 25.729 1.000 13.808 207 LEU A N 1
ATOM 3756 C CA . LEU A 1 235 ? 34.085 89.942 25.199 1.000 13.104 207 LEU A CA 1
ATOM 3757 C C . LEU A 1 235 ? 35.201 90.459 26.093 1.000 13.430 207 LEU A C 1
ATOM 3758 O O . LEU A 1 235 ? 36.222 90.940 25.550 1.000 14.501 207 LEU A O 1
ATOM 3774 N N . ARG A 1 236 ? 35.100 90.339 27.415 1.000 14.130 208 ARG A N 1
ATOM 3775 C CA . ARG A 1 236 ? 36.206 90.766 28.314 1.000 13.331 208 ARG A CA 1
ATOM 3776 C C . ARG A 1 236 ? 37.444 89.899 28.113 1.000 15.639 208 ARG A C 1
ATOM 3777 O O . ARG A 1 236 ? 38.583 90.423 28.172 1.000 16.135 208 ARG A O 1
ATOM 3798 N N . THR A 1 237 ? 37.290 88.624 27.797 1.000 14.468 209 THR A N 1
ATOM 3799 C CA . THR A 1 237 ? 38.434 87.757 27.490 1.000 14.507 209 THR A CA 1
ATOM 3800 C C . THR A 1 237 ? 39.011 88.136 26.129 1.000 12.794 209 THR A C 1
ATOM 3801 O O . THR A 1 237 ? 40.259 88.316 26.016 1.000 14.023 209 THR A O 1
ATOM 3812 N N . LEU A 1 238 ? 38.193 88.244 25.104 1.000 13.848 210 LEU A N 1
ATOM 3813 C CA . LEU A 1 238 ? 38.662 88.541 23.737 1.000 13.818 210 LEU A CA 1
ATOM 3814 C C . LEU A 1 238 ? 39.424 89.859 23.657 1.000 14.372 210 LEU A C 1
ATOM 3815 O O . LEU A 1 238 ? 40.425 89.915 22.928 1.000 15.727 210 LEU A O 1
ATOM 3831 N N . ARG A 1 239 ? 39.002 90.886 24.392 1.000 13.547 211 ARG A N 1
ATOM 3832 C CA . ARG A 1 239 ? 39.624 92.234 24.283 1.000 12.862 211 ARG A CA 1
ATOM 3833 C C . ARG A 1 239 ? 40.969 92.266 24.997 1.000 12.816 211 ARG A C 1
ATOM 3834 O O . ARG A 1 239 ? 41.706 93.263 24.798 1.000 12.966 211 ARG A O 1
ATOM 3855 N N . ASN A 1 240 ? 41.254 91.289 25.855 1.000 13.004 212 ASN A N 1
ATOM 3856 C CA . ASN A 1 240 ? 42.434 91.261 26.746 1.000 13.300 212 ASN A CA 1
ATOM 3857 C C . ASN A 1 240 ? 43.364 90.129 26.316 1.000 13.590 212 ASN A C 1
ATOM 3858 O O . ASN A 1 240 ? 43.672 89.232 27.157 1.000 15.047 212 ASN A O 1
ATOM 3869 N N . TYR A 1 241 ? 43.755 90.146 25.063 1.000 13.930 213 TYR A N 1
ATOM 3870 C CA . TYR A 1 241 ? 44.693 89.162 24.453 1.000 15.446 213 TYR A CA 1
ATOM 3871 C C . TYR A 1 241 ? 44.125 87.729 24.510 1.000 17.085 213 TYR A C 1
ATOM 3872 O O . TYR A 1 241 ? 44.909 86.760 24.450 1.000 18.165 213 TYR A O 1
ATOM 3890 N N A GLY A 1 242 ? 42.799 87.573 24.576 0.500 16.153 214 GLY A N 1
ATOM 3891 N N B GLY A 1 242 ? 42.806 87.549 24.641 0.500 15.437 214 GLY A N 1
ATOM 3892 C CA A GLY A 1 242 ? 42.208 86.234 24.749 0.500 17.001 214 GLY A CA 1
ATOM 3893 C CA B GLY A 1 242 ? 42.219 86.196 24.748 0.500 17.352 214 GLY A CA 1
ATOM 3894 C C A GLY A 1 242 ? 42.747 85.567 25.991 0.500 16.886 214 GLY A C 1
ATOM 3895 C C B GLY A 1 242 ? 42.509 85.521 26.076 0.500 20.936 214 GLY A C 1
ATOM 3896 O O A GLY A 1 242 ? 43.149 84.377 25.908 0.500 17.871 214 GLY A O 1
ATOM 3897 O O B GLY A 1 242 ? 42.295 84.280 26.218 0.500 20.239 214 GLY A O 1
ATOM 3904 N N . SER A 1 243 ? 42.817 86.299 27.105 1.000 18.937 215 SER A N 1
ATOM 3905 C CA . SER A 1 243 ? 43.183 85.797 28.444 1.000 20.567 215 SER A CA 1
ATOM 3906 C C . SER A 1 243 ? 42.027 86.049 29.409 1.000 24.730 215 SER A C 1
ATOM 3907 O O . SER A 1 243 ? 41.646 87.208 29.536 1.000 26.809 215 SER A O 1
ATOM 3915 N N . SER A 1 244 ? 41.483 85.008 30.039 1.000 34.061 216 SER A N 1
ATOM 3916 C CA . SER A 1 244 ? 40.330 85.117 30.983 1.000 35.369 216 SER A CA 1
ATOM 3917 C C . SER A 1 244 ? 40.829 85.150 32.421 1.000 56.906 216 SER A C 1
ATOM 3918 O O . SER A 1 244 ? 40.117 85.691 33.290 1.000 58.300 216 SER A O 1
ATOM 3926 N N . LYS A 1 245 ? 41.994 84.551 32.656 1.000 52.482 217 LYS A N 1
ATOM 3927 C CA A LYS A 1 245 ? 42.686 84.552 33.971 0.700 56.771 217 LYS A CA 1
ATOM 3928 C CA B LYS A 1 245 ? 42.686 84.573 33.971 0.300 55.337 217 LYS A CA 1
ATOM 3929 C C . LYS A 1 245 ? 44.179 84.743 33.707 1.000 64.532 217 LYS A C 1
ATOM 3930 O O . LYS A 1 245 ? 44.644 84.287 32.642 1.000 45.331 217 LYS A O 1
ATOM 3966 N N . LYS A 1 246 ? 44.875 85.384 34.637 1.000 44.789 218 LYS A N 1
ATOM 3967 C CA . LYS A 1 246 ? 46.331 85.611 34.552 1.000 41.645 218 LYS A CA 1
ATOM 3968 C C . LYS A 1 246 ? 46.997 84.298 34.132 1.000 43.564 218 LYS A C 1
ATOM 3969 O O . LYS A 1 246 ? 46.674 83.243 34.749 1.000 47.230 218 LYS A O 1
ATOM 3988 N N . TYR A 1 247 ? 47.834 84.376 33.092 1.000 38.412 219 TYR A N 1
ATOM 3989 C CA A TYR A 1 247 ? 48.766 83.320 32.612 0.600 34.176 219 TYR A CA 1
ATOM 3990 C CA B TYR A 1 247 ? 48.762 83.298 32.638 0.400 35.682 219 TYR A CA 1
ATOM 3991 C C . TYR A 1 247 ? 48.088 82.383 31.592 1.000 26.814 219 TYR A C 1
ATOM 3992 O O . TYR A 1 247 ? 48.802 81.605 30.933 1.000 26.623 219 TYR A O 1
ATOM 4026 N N . TYR A 1 248 ? 46.763 82.446 31.433 1.000 26.936 220 TYR A N 1
ATOM 4027 C CA . TYR A 1 248 ? 46.005 81.544 30.544 1.000 28.633 220 TYR A CA 1
ATOM 4028 C C . TYR A 1 248 ? 45.601 82.274 29.263 1.000 23.332 220 TYR A C 1
ATOM 4029 O O . TYR A 1 248 ? 45.396 83.510 29.280 1.000 27.525 220 TYR A O 1
ATOM 4047 N N . HIS A 1 249 ? 45.630 81.530 28.165 1.000 21.853 221 HIS A N 1
ATOM 4048 C CA . HIS A 1 249 ? 45.301 81.996 26.798 1.000 18.780 221 HIS A CA 1
ATOM 4049 C C . HIS A 1 249 ? 44.330 80.969 26.225 1.000 22.485 221 HIS A C 1
ATOM 4050 O O . HIS A 1 249 ? 44.784 80.009 25.593 1.000 23.073 221 HIS A O 1
ATOM 4065 N N A GLU A 1 250 ? 43.030 81.205 26.435 0.600 22.909 222 GLU A N 1
ATOM 4066 N N B GLU A 1 250 ? 43.022 81.153 26.472 0.400 28.601 222 GLU A N 1
ATOM 4067 C CA A GLU A 1 250 ? 41.970 80.213 26.127 0.600 25.514 222 GLU A CA 1
ATOM 4068 C CA B GLU A 1 250 ? 41.978 80.145 26.128 0.400 30.796 222 GLU A CA 1
ATOM 4069 C C . GLU A 1 250 ? 41.651 80.250 24.636 1.000 27.429 222 GLU A C 1
ATOM 4070 O O . GLU A 1 250 ? 41.354 79.227 24.051 1.000 28.299 222 GLU A O 1
ATOM 4093 N N A PHE A 1 251 ? 41.698 81.400 24.009 0.500 23.198 223 PHE A N 1
ATOM 4094 N N B PHE A 1 251 ? 41.685 81.473 24.090 0.500 22.790 223 PHE A N 1
ATOM 4095 C CA A PHE A 1 251 ? 41.513 81.428 22.543 0.500 22.708 223 PHE A CA 1
ATOM 4096 C CA B PHE A 1 251 ? 41.181 81.863 22.744 0.500 20.407 223 PHE A CA 1
ATOM 4097 C C A PHE A 1 251 ? 42.230 82.664 22.020 0.500 19.459 223 PHE A C 1
ATOM 4098 C C B PHE A 1 251 ? 42.211 82.741 22.044 0.500 19.247 223 PHE A C 1
ATOM 4099 O O A PHE A 1 251 ? 42.755 83.507 22.769 0.500 19.752 223 PHE A O 1
ATOM 4100 O O B PHE A 1 251 ? 42.831 83.540 22.747 0.500 18.937 223 PHE A O 1
ATOM 4133 N N . VAL A 1 252 ? 42.333 82.684 20.715 1.000 19.153 224 VAL A N 1
ATOM 4134 C CA . VAL A 1 252 ? 43.064 83.748 19.997 1.000 18.654 224 VAL A CA 1
ATOM 4135 C C . VAL A 1 252 ? 42.205 84.990 20.147 1.000 20.860 224 VAL A C 1
ATOM 4136 O O . VAL A 1 252 ? 41.018 84.958 19.882 1.000 22.356 224 VAL A O 1
ATOM 4149 N N . GLY A 1 253 ? 42.788 86.074 20.644 1.000 17.577 225 GLY A N 1
ATOM 4150 C CA . GLY A 1 253 ? 42.049 87.317 20.859 1.000 17.327 225 GLY A CA 1
ATOM 4151 C C . GLY A 1 253 ? 42.793 88.467 20.255 1.000 16.561 225 GLY A C 1
ATOM 4152 O O . GLY A 1 253 ? 43.542 88.293 19.275 1.000 18.810 225 GLY A O 1
ATOM 4156 N N . VAL A 1 254 ? 42.586 89.658 20.821 1.000 14.066 226 VAL A N 1
ATOM 4157 C CA . VAL A 1 254 ? 43.147 90.940 20.326 1.000 13.311 226 VAL A CA 1
ATOM 4158 C C . VAL A 1 254 ? 43.512 91.772 21.550 1.000 12.518 226 VAL A C 1
ATOM 4159 O O . VAL A 1 254 ? 43.137 91.425 22.670 1.000 13.675 226 VAL A O 1
ATOM 4172 N N . ASN A 1 255 ? 44.198 92.865 21.310 1.000 12.358 227 ASN A N 1
ATOM 4173 C CA . ASN A 1 255 ? 44.335 93.923 22.324 1.000 12.228 227 ASN A CA 1
ATOM 4174 C C . ASN A 1 255 ? 43.384 95.036 21.912 1.000 11.692 227 ASN A C 1
ATOM 4175 O O . ASN A 1 255 ? 43.653 95.758 20.959 1.000 13.680 227 ASN A O 1
ATOM 4186 N N . SER A 1 256 ? 42.217 95.136 22.552 1.000 11.658 228 SER A N 1
ATOM 4187 C CA . SER A 1 256 ? 41.249 96.196 22.209 1.000 12.059 228 SER A CA 1
ATOM 4188 C C . SER A 1 256 ? 40.548 96.723 23.443 1.000 11.856 228 SER A C 1
ATOM 4189 O O . SER A 1 256 ? 39.473 96.203 23.807 1.000 12.411 228 SER A O 1
ATOM 4197 N N . ARG A 1 257 ? 41.139 97.711 24.093 1.000 11.637 229 ARG A N 1
ATOM 4198 C CA . ARG A 1 257 ? 40.662 98.207 25.399 1.000 12.416 229 ARG A CA 1
ATOM 4199 C C . ARG A 1 257 ? 40.462 99.708 25.317 1.000 13.597 229 ARG A C 1
ATOM 4200 O O . ARG A 1 257 ? 41.128 100.413 24.542 1.000 13.632 229 ARG A O 1
ATOM 4221 N N . LEU A 1 258 ? 39.486 100.197 26.087 1.000 12.264 230 LEU A N 1
ATOM 4222 C CA . LEU A 1 258 ? 39.238 101.639 26.268 1.000 12.180 230 LEU A CA 1
ATOM 4223 C C . LEU A 1 258 ? 40.156 102.127 27.402 1.000 12.139 230 LEU A C 1
ATOM 4224 O O . LEU A 1 258 ? 40.021 101.639 28.541 1.000 13.416 230 LEU A O 1
ATOM 4240 N N . ASP A 1 259 ? 41.104 102.993 27.089 1.000 12.581 231 ASP A N 1
ATOM 4241 C CA . ASP A 1 259 ? 42.091 103.494 28.060 1.000 13.016 231 ASP A CA 1
ATOM 4242 C C . ASP A 1 259 ? 41.402 104.145 29.272 1.000 13.839 231 ASP A C 1
ATOM 4243 O O . ASP A 1 259 ? 40.407 104.840 29.086 1.000 13.265 231 ASP A O 1
ATOM 4252 N N . GLU A 1 260 ? 42.009 104.037 30.456 1.000 13.779 232 GLU A N 1
ATOM 4253 C CA . GLU A 1 260 ? 41.519 104.753 31.658 1.000 13.299 232 GLU A CA 1
ATOM 4254 C C . GLU A 1 260 ? 41.379 106.244 31.378 1.000 14.058 232 GLU A C 1
ATOM 4255 O O . GLU A 1 260 ? 40.385 106.845 31.844 1.000 14.489 232 GLU A O 1
ATOM 4267 N N . ILE A 1 261 ? 42.332 106.889 30.729 1.000 13.801 233 ILE A N 1
ATOM 4268 C CA A ILE A 1 261 ? 42.277 108.357 30.510 0.500 14.291 233 ILE A CA 1
ATOM 4269 C CA B ILE A 1 261 ? 42.274 108.370 30.500 0.500 14.546 233 ILE A CA 1
ATOM 4270 C C . ILE A 1 261 ? 41.046 108.677 29.646 1.000 14.317 233 ILE A C 1
ATOM 4271 O O . ILE A 1 261 ? 40.333 109.670 29.902 1.000 15.313 233 ILE A O 1
ATOM 4301 N N . GLN A 1 262 ? 40.771 107.866 28.621 1.000 12.982 234 GLN A N 1
ATOM 4302 C CA . GLN A 1 262 ? 39.597 108.116 27.745 1.000 12.469 234 GLN A CA 1
ATOM 4303 C C . GLN A 1 262 ? 38.303 107.802 28.480 1.000 12.492 234 GLN A C 1
ATOM 4304 O O . GLN A 1 262 ? 37.338 108.557 28.328 1.000 13.081 234 GLN A O 1
ATOM 4318 N N . ALA A 1 263 ? 38.254 106.741 29.275 1.000 12.495 235 ALA A N 1
ATOM 4319 C CA . ALA A 1 263 ? 37.071 106.448 30.091 1.000 13.133 235 ALA A CA 1
ATOM 4320 C C . ALA A 1 263 ? 36.810 107.647 31.020 1.000 14.350 235 ALA A C 1
ATOM 4321 O O . ALA A 1 263 ? 35.623 107.990 31.204 1.000 14.529 235 ALA A O 1
ATOM 4328 N N . ALA A 1 264 ? 37.836 108.198 31.647 1.000 13.674 236 ALA A N 1
ATOM 4329 C CA . ALA A 1 264 ? 37.631 109.322 32.600 1.000 13.868 236 ALA A CA 1
ATOM 4330 C C . ALA A 1 264 ? 37.039 110.519 31.868 1.000 16.864 236 ALA A C 1
ATOM 4331 O O . ALA A 1 264 ? 36.094 111.168 32.414 1.000 16.584 236 ALA A O 1
ATOM 4338 N N . ILE A 1 265 ? 37.550 110.865 30.694 1.000 14.356 237 ILE A N 1
ATOM 4339 C CA A ILE A 1 265 ? 37.047 111.954 29.814 0.600 15.751 237 ILE A CA 1
ATOM 4340 C CA B ILE A 1 265 ? 37.046 111.947 29.797 0.400 16.754 237 ILE A CA 1
ATOM 4341 C C . ILE A 1 265 ? 35.577 111.652 29.472 1.000 16.259 237 ILE A C 1
ATOM 4342 O O . ILE A 1 265 ? 34.719 112.569 29.509 1.000 15.360 237 ILE A O 1
ATOM 4372 N N . LEU A 1 266 ? 35.277 110.406 29.093 1.000 13.860 238 LEU A N 1
ATOM 4373 C CA . LEU A 1 266 ? 33.918 110.038 28.642 1.000 13.445 238 LEU A CA 1
ATOM 4374 C C . LEU A 1 266 ? 32.923 110.104 29.806 1.000 13.731 238 LEU A C 1
ATOM 4375 O O . LEU A 1 266 ? 31.750 110.400 29.549 1.000 14.518 238 LEU A O 1
ATOM 4391 N N . ARG A 1 267 ? 33.346 109.823 31.030 1.000 14.528 239 ARG A N 1
ATOM 4392 C CA . ARG A 1 267 ? 32.426 109.954 32.194 1.000 14.597 239 ARG A CA 1
ATOM 4393 C C . ARG A 1 267 ? 32.004 111.416 32.361 1.000 16.140 239 ARG A C 1
ATOM 4394 O O . ARG A 1 267 ? 30.826 111.639 32.676 1.000 16.850 239 ARG A O 1
ATOM 4415 N N . VAL A 1 268 ? 32.903 112.334 32.145 1.000 15.561 240 VAL A N 1
ATOM 4416 C CA . VAL A 1 268 ? 32.575 113.788 32.174 1.000 16.753 240 VAL A CA 1
ATOM 4417 C C . VAL A 1 268 ? 31.583 114.095 31.058 1.000 18.891 240 VAL A C 1
ATOM 4418 O O . VAL A 1 268 ? 30.523 114.693 31.300 1.000 17.661 240 VAL A O 1
ATOM 4431 N N . LYS A 1 269 ? 31.883 113.695 29.829 1.000 15.538 241 LYS A N 1
ATOM 4432 C CA A LYS A 1 269 ? 31.079 114.111 28.655 0.500 15.294 241 LYS A CA 1
ATOM 4433 C CA B LYS A 1 269 ? 31.080 114.112 28.655 0.500 15.619 241 LYS A CA 1
ATOM 4434 C C . LYS A 1 269 ? 29.709 113.431 28.675 1.000 14.655 241 LYS A C 1
ATOM 4435 O O . LYS A 1 269 ? 28.747 114.040 28.172 1.000 15.425 241 LYS A O 1
ATOM 4471 N N . LEU A 1 270 ? 29.592 112.230 29.213 1.000 14.190 242 LEU A N 1
ATOM 4472 C CA . LEU A 1 270 ? 28.284 111.528 29.225 1.000 14.243 242 LEU A CA 1
ATOM 4473 C C . LEU A 1 270 ? 27.250 112.378 29.971 1.000 14.640 242 LEU A C 1
ATOM 4474 O O . LEU A 1 270 ? 26.085 112.348 29.579 1.000 16.240 242 LEU A O 1
ATOM 4490 N N . LYS A 1 271 ? 27.681 113.144 30.962 1.000 16.262 243 LYS A N 1
ATOM 4491 C CA A LYS A 1 271 ? 26.703 113.951 31.737 0.350 17.028 243 LYS A CA 1
ATOM 4492 C CA B LYS A 1 271 ? 26.742 113.988 31.749 0.300 17.870 243 LYS A CA 1
ATOM 4493 C CA C LYS A 1 271 ? 26.771 114.016 31.756 0.350 15.476 243 LYS A CA 1
ATOM 4494 C C . LYS A 1 271 ? 26.119 115.067 30.857 1.000 18.698 243 LYS A C 1
ATOM 4495 O O . LYS A 1 271 ? 25.035 115.577 31.244 1.000 19.780 243 LYS A O 1
ATOM 4548 N N . TYR A 1 272 ? 26.763 115.425 29.751 1.000 16.012 244 TYR A N 1
ATOM 4549 C CA . TYR A 1 272 ? 26.305 116.491 28.823 1.000 17.324 244 TYR A CA 1
ATOM 4550 C C . TYR A 1 272 ? 25.578 115.919 27.603 1.000 16.552 244 TYR A C 1
ATOM 4551 O O . TYR A 1 272 ? 25.091 116.714 26.776 1.000 16.093 244 TYR A O 1
ATOM 4569 N N . LEU A 1 273 ? 25.571 114.593 27.413 1.000 15.457 245 LEU A N 1
ATOM 4570 C CA . LEU A 1 273 ? 25.142 114.025 26.109 1.000 14.490 245 LEU A CA 1
ATOM 4571 C C . LEU A 1 273 ? 23.688 114.410 25.803 1.000 14.696 245 LEU A C 1
ATOM 4572 O O . LEU A 1 273 ? 23.375 114.793 24.638 1.000 14.633 245 LEU A O 1
ATOM 4588 N N . GLU A 1 274 ? 22.785 114.340 26.779 1.000 14.884 246 GLU A N 1
ATOM 4589 C CA . GLU A 1 274 ? 21.375 114.679 26.490 1.000 14.963 246 GLU A CA 1
ATOM 4590 C C . GLU A 1 274 ? 21.266 116.162 26.096 1.000 15.541 246 GLU A C 1
ATOM 4591 O O . GLU A 1 274 ? 20.546 116.480 25.121 1.000 16.846 246 GLU A O 1
ATOM 4603 N N . GLU A 1 275 ? 21.960 117.041 26.789 1.000 15.822 247 GLU A N 1
ATOM 4604 C CA . GLU A 1 275 ? 21.981 118.487 26.458 1.000 16.662 247 GLU A CA 1
ATOM 4605 C C . GLU A 1 275 ? 22.534 118.704 25.045 1.000 17.550 247 GLU A C 1
ATOM 4606 O O . GLU A 1 275 ? 22.008 119.519 24.253 1.000 16.024 247 GLU A O 1
ATOM 4618 N N . TRP A 1 276 ? 23.653 118.051 24.722 1.000 16.086 248 TRP A N 1
ATOM 4619 C CA . TRP A 1 276 ? 24.309 118.244 23.408 1.000 14.452 248 TRP A CA 1
ATOM 4620 C C . TRP A 1 276 ? 23.431 117.660 22.287 1.000 13.436 248 TRP A C 1
ATOM 4621 O O . TRP A 1 276 ? 23.334 118.317 21.222 1.000 14.274 248 TRP A O 1
ATOM 4642 N N . ASN A 1 277 ? 22.753 116.554 22.513 1.000 13.710 249 ASN A N 1
ATOM 4643 C CA . ASN A 1 277 ? 21.818 116.024 21.511 1.000 14.070 249 ASN A CA 1
ATOM 4644 C C . ASN A 1 277 ? 20.624 116.988 21.330 1.000 15.368 249 ASN A C 1
ATOM 4645 O O . ASN A 1 277 ? 20.109 117.094 20.223 1.000 14.098 249 ASN A O 1
ATOM 4656 N N . GLU A 1 278 ? 20.163 117.635 22.413 1.000 15.044 250 GLU A N 1
ATOM 4657 C CA A GLU A 1 278 ? 19.063 118.613 22.287 0.600 15.130 250 GLU A CA 1
ATOM 4658 C CA B GLU A 1 278 ? 19.053 118.611 22.293 0.400 16.232 250 GLU A CA 1
ATOM 4659 C C . GLU A 1 278 ? 19.530 119.803 21.464 1.000 14.978 250 GLU A C 1
ATOM 4660 O O . GLU A 1 278 ? 18.742 120.301 20.646 1.000 15.958 250 GLU A O 1
ATOM 4682 N N . LYS A 1 279 ? 20.765 120.235 21.615 1.000 13.704 251 LYS A N 1
ATOM 4683 C CA . LYS A 1 279 ? 21.344 121.314 20.789 1.000 14.862 251 LYS A CA 1
ATOM 4684 C C . LYS A 1 279 ? 21.325 120.876 19.315 1.000 14.835 251 LYS A C 1
ATOM 4685 O O . LYS A 1 279 ? 20.963 121.650 18.422 1.000 15.264 251 LYS A O 1
ATOM 4704 N N . ARG A 1 280 ? 21.812 119.662 19.021 1.000 14.395 252 ARG A N 1
ATOM 4705 C CA . ARG A 1 280 ? 21.782 119.135 17.633 1.000 13.251 252 ARG A CA 1
ATOM 4706 C C . ARG A 1 280 ? 20.352 119.118 17.082 1.000 11.846 252 ARG A C 1
ATOM 4707 O O . ARG A 1 280 ? 20.145 119.547 15.924 1.000 13.801 252 ARG A O 1
ATOM 4728 N N . ARG A 1 281 ? 19.406 118.651 17.872 1.000 13.489 253 ARG A N 1
ATOM 4729 C CA . ARG A 1 281 ? 17.995 118.582 17.439 1.000 14.159 253 ARG A CA 1
ATOM 4730 C C . ARG A 1 281 ? 17.440 119.994 17.196 1.000 15.207 253 ARG A C 1
ATOM 4731 O O . ARG A 1 281 ? 16.676 120.177 16.264 1.000 15.184 253 ARG A O 1
ATOM 4752 N N . ASN A 1 282 ? 17.843 120.978 17.989 1.000 15.060 254 ASN A N 1
ATOM 4753 C CA A ASN A 1 282 ? 17.390 122.378 17.770 0.700 14.224 254 ASN A CA 1
ATOM 4754 C CA B ASN A 1 282 ? 17.380 122.376 17.766 0.300 17.587 254 ASN A CA 1
ATOM 4755 C C . ASN A 1 282 ? 17.996 122.915 16.467 1.000 15.124 254 ASN A C 1
ATOM 4756 O O . ASN A 1 282 ? 17.277 123.589 15.700 1.000 15.965 254 ASN A O 1
ATOM 4776 N N . ILE A 1 283 ? 19.261 122.603 16.184 1.000 15.099 255 ILE A N 1
ATOM 4777 C CA . ILE A 1 283 ? 19.879 123.005 14.891 1.000 15.776 255 ILE A CA 1
ATOM 4778 C C . ILE A 1 283 ? 19.109 122.358 13.729 1.000 14.336 255 ILE A C 1
ATOM 4779 O O . ILE A 1 283 ? 18.857 123.012 12.719 1.000 14.143 255 ILE A O 1
ATOM 4795 N N . ALA A 1 284 ? 18.765 121.077 13.855 1.000 13.528 256 ALA A N 1
ATOM 4796 C CA . ALA A 1 284 ? 18.013 120.368 12.808 1.000 14.053 256 ALA A CA 1
ATOM 4797 C C . ALA A 1 284 ? 16.664 121.067 12.587 1.000 15.425 256 ALA A C 1
ATOM 4798 O O . ALA A 1 284 ? 16.258 121.270 11.448 1.000 15.041 256 ALA A O 1
ATOM 4805 N N . ARG A 1 285 ? 16.009 121.470 13.669 1.000 15.744 257 ARG A N 1
ATOM 4806 C CA . ARG A 1 285 ? 14.727 122.212 13.572 1.000 17.808 257 ARG A CA 1
ATOM 4807 C C . ARG A 1 285 ? 14.945 123.502 12.793 1.000 15.513 257 ARG A C 1
ATOM 4808 O O . ARG A 1 285 ? 14.086 123.829 11.922 1.000 16.801 257 ARG A O 1
ATOM 4829 N N . LEU A 1 286 ? 15.998 124.241 13.059 1.000 15.028 258 LEU A N 1
ATOM 4830 C CA . LEU A 1 286 ? 16.278 125.508 12.342 1.000 15.896 258 LEU A CA 1
ATOM 4831 C C . LEU A 1 286 ? 16.564 125.220 10.871 1.000 16.209 258 LEU A C 1
ATOM 4832 O O . LEU A 1 286 ? 16.010 125.871 10.007 1.000 17.430 258 LEU A O 1
ATOM 4848 N N . TYR A 1 287 ? 17.432 124.245 10.555 1.000 14.771 259 TYR A N 1
ATOM 4849 C CA A TYR A 1 287 ? 17.694 123.903 9.133 0.400 14.715 259 TYR A CA 1
ATOM 4850 C CA B TYR A 1 287 ? 17.684 123.901 9.137 0.600 14.436 259 TYR A CA 1
ATOM 4851 C C . TYR A 1 287 ? 16.374 123.535 8.446 1.000 16.253 259 TYR A C 1
ATOM 4852 O O . TYR A 1 287 ? 16.127 123.977 7.320 1.000 16.887 259 TYR A O 1
ATOM 4886 N N . ASN A 1 288 ? 15.536 122.762 9.113 1.000 15.649 260 ASN A N 1
ATOM 4887 C CA . ASN A 1 288 ? 14.260 122.302 8.518 1.000 17.628 260 ASN A CA 1
ATOM 4888 C C . ASN A 1 288 ? 13.378 123.527 8.213 1.000 19.459 260 ASN A C 1
ATOM 4889 O O . ASN A 1 288 ? 12.696 123.536 7.189 1.000 19.344 260 ASN A O 1
ATOM 4900 N N . GLU A 1 289 ? 13.360 124.516 9.091 1.000 19.371 261 GLU A N 1
ATOM 4901 C CA A GLU A 1 289 ? 12.576 125.769 8.857 0.600 18.314 261 GLU A CA 1
ATOM 4902 C CA B GLU A 1 289 ? 12.568 125.751 8.866 0.400 20.812 261 GLU A CA 1
ATOM 4903 C C . GLU A 1 289 ? 12.984 126.396 7.541 1.000 19.323 261 GLU A C 1
ATOM 4904 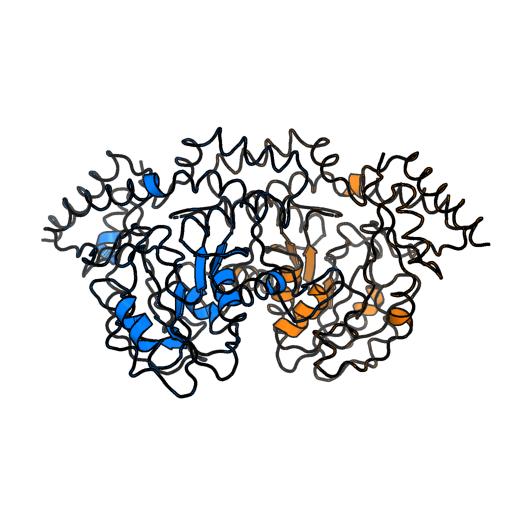O O . GLU A 1 289 ? 12.098 126.808 6.779 1.000 22.815 261 GLU A O 1
ATOM 4926 N N . PHE A 1 290 ? 14.274 126.500 7.278 1.000 19.106 262 PHE A N 1
ATOM 4927 C CA . PHE A 1 290 ? 14.803 127.198 6.091 1.000 19.084 262 PHE A CA 1
ATOM 4928 C C . PHE A 1 290 ? 14.698 126.294 4.872 1.000 21.549 262 PHE A C 1
ATOM 4929 O O . PHE A 1 290 ? 14.532 126.814 3.759 1.000 26.924 262 PHE A O 1
ATOM 4946 N N . LEU A 1 291 ? 14.865 124.975 5.030 1.000 19.360 263 LEU A N 1
ATOM 4947 C CA . LEU A 1 291 ? 15.100 124.091 3.860 1.000 21.042 263 LEU A CA 1
ATOM 4948 C C . LEU A 1 291 ? 13.912 123.206 3.485 1.000 21.377 263 LEU A C 1
ATOM 4949 O O . LEU A 1 291 ? 13.917 122.705 2.339 1.000 22.631 263 LEU A O 1
ATOM 4965 N N . GLU A 1 292 ? 12.956 122.914 4.357 1.000 19.950 264 GLU A N 1
ATOM 4966 C CA . GLU A 1 292 ? 11.828 122.011 4.015 1.000 22.694 264 GLU A CA 1
ATOM 4967 C C . GLU A 1 292 ? 11.119 122.515 2.758 1.000 28.056 264 GLU A C 1
ATOM 4968 O O . GLU A 1 292 ? 10.841 121.673 1.881 1.000 30.446 264 GLU A O 1
ATOM 4980 N N . SER A 1 293 ? 10.890 123.819 2.632 1.000 26.354 265 SER A N 1
ATOM 4981 C CA . SER A 1 293 ? 10.139 124.390 1.484 1.000 31.380 265 SER A CA 1
ATOM 4982 C C . SER A 1 293 ? 10.994 124.337 0.210 1.000 35.896 265 SER A C 1
ATOM 4983 O O . SER A 1 293 ? 10.415 124.416 -0.886 1.000 33.342 265 SER A O 1
ATOM 4991 N N . SER A 1 294 ? 12.316 124.227 0.361 1.000 27.643 266 SER A N 1
ATOM 4992 C CA . SER A 1 294 ? 13.319 124.306 -0.725 1.000 25.827 266 SER A CA 1
ATOM 4993 C C . SER A 1 294 ? 13.324 122.993 -1.515 1.000 29.166 266 SER A C 1
ATOM 4994 O O . SER A 1 294 ? 12.756 121.998 -1.061 1.000 29.985 266 SER A O 1
ATOM 5002 N N . ASP A 1 295 ? 14.015 123.001 -2.652 1.000 32.481 267 ASP A N 1
ATOM 5003 C CA . ASP A 1 295 ? 14.217 121.792 -3.495 1.000 26.986 267 ASP A CA 1
ATOM 5004 C C . ASP A 1 295 ? 15.057 120.727 -2.772 1.000 28.386 267 ASP A C 1
ATOM 5005 O O . ASP A 1 295 ? 15.071 119.592 -3.267 1.000 32.153 267 ASP A O 1
ATOM 5014 N N . LEU A 1 296 ? 15.791 121.084 -1.710 1.000 28.832 268 LEU A N 1
ATOM 5015 C CA . LEU A 1 296 ? 16.617 120.094 -0.961 1.000 25.314 268 LEU A CA 1
ATOM 5016 C C . LEU A 1 296 ? 15.675 119.185 -0.173 1.000 25.544 268 LEU A C 1
ATOM 5017 O O . LEU A 1 296 ? 14.764 119.730 0.484 1.000 26.156 268 LEU A O 1
ATOM 5033 N N . VAL A 1 297 ? 15.846 117.854 -0.228 1.000 20.215 269 VAL A N 1
ATOM 5034 C CA . VAL A 1 297 ? 15.085 116.904 0.627 1.000 17.835 269 VAL A CA 1
ATOM 5035 C C . VAL A 1 297 ? 15.730 116.853 2.011 1.000 17.165 269 VAL A C 1
ATOM 5036 O O . VAL A 1 297 ? 16.908 116.419 2.130 1.000 17.839 269 VAL A O 1
ATOM 5049 N N . THR A 1 298 ? 15.016 117.310 3.021 1.000 16.113 270 THR A N 1
ATOM 5050 C CA . THR A 1 298 ? 15.513 117.379 4.399 1.000 15.539 270 THR A CA 1
ATOM 5051 C C . THR A 1 298 ? 15.355 116.012 5.048 1.000 15.025 270 THR A C 1
ATOM 5052 O O . THR A 1 298 ? 14.497 115.209 4.671 1.000 16.561 270 THR A O 1
ATOM 5063 N N . PRO A 1 299 ? 16.179 115.719 6.062 1.000 15.027 271 PRO A N 1
ATOM 5064 C CA . PRO A 1 299 ? 16.069 114.438 6.768 1.000 14.755 271 PRO A CA 1
ATOM 5065 C C . PRO A 1 299 ? 14.744 114.352 7.534 1.000 17.734 271 PRO A C 1
ATOM 5066 O O . PRO A 1 299 ? 14.211 115.343 8.052 1.000 18.969 271 PRO A O 1
ATOM 5077 N N . THR A 1 300 ? 14.251 113.124 7.613 1.000 18.260 272 THR A N 1
ATOM 5078 C CA . THR A 1 300 ? 12.963 112.718 8.230 1.000 20.303 272 THR A CA 1
ATOM 5079 C C . THR A 1 300 ? 13.231 112.225 9.641 1.000 18.473 272 THR A C 1
ATOM 5080 O O . THR A 1 300 ? 14.229 111.529 9.885 1.000 17.843 272 THR A O 1
ATOM 5091 N N . GLU A 1 301 ? 12.330 112.515 10.574 1.000 16.601 273 GLU A N 1
ATOM 5092 C CA . GLU A 1 301 ? 12.259 111.815 11.864 1.000 16.352 273 GLU A CA 1
ATOM 5093 C C . GLU A 1 301 ? 10.925 111.099 11.886 1.000 18.130 273 GLU A C 1
ATOM 5094 O O . GLU A 1 301 ? 9.861 111.774 11.948 1.000 18.482 273 GLU A O 1
ATOM 5106 N N . LYS A 1 302 ? 10.934 109.781 11.815 1.000 15.681 274 LYS A N 1
ATOM 5107 C CA . LYS A 1 302 ? 9.701 108.968 11.843 1.000 15.382 274 LYS A CA 1
ATOM 5108 C C . LYS A 1 302 ? 9.028 109.116 13.209 1.000 16.570 274 LYS A C 1
ATOM 5109 O O . LYS A 1 302 ? 9.687 109.404 14.216 1.000 15.837 274 LYS A O 1
ATOM 5128 N N . GLU A 1 303 ? 7.741 108.770 13.273 1.000 16.954 275 GLU A N 1
ATOM 5129 C CA A GLU A 1 303 ? 6.963 108.830 14.535 0.500 20.476 275 GLU A CA 1
ATOM 5130 C CA B GLU A 1 303 ? 6.983 108.853 14.546 0.500 18.164 275 GLU A CA 1
ATOM 5131 C C . GLU A 1 303 ? 7.610 107.937 15.603 1.000 17.761 275 GLU A C 1
ATOM 5132 O O . GLU A 1 303 ? 7.578 108.322 16.799 1.000 20.570 275 GLU A O 1
ATOM 5154 N N . TYR A 1 304 ? 8.213 106.814 15.207 1.000 16.116 276 TYR A N 1
ATOM 5155 C CA . TYR A 1 304 ? 8.841 105.853 16.135 1.000 15.946 276 TYR A CA 1
ATOM 5156 C C . TYR A 1 304 ? 10.220 106.345 16.613 1.000 16.105 276 TYR A C 1
ATOM 5157 O O . TYR A 1 304 ? 10.828 105.647 17.420 1.000 17.540 276 TYR A O 1
ATOM 5175 N N . ALA A 1 305 ? 10.707 107.483 16.127 1.000 14.530 277 ALA A N 1
ATOM 5176 C CA . ALA A 1 305 ? 12.139 107.822 16.307 1.000 15.480 277 ALA A CA 1
ATOM 5177 C C . ALA A 1 305 ? 12.328 109.045 17.194 1.000 15.977 277 ALA A C 1
ATOM 5178 O O . ALA A 1 305 ? 11.581 110.066 17.052 1.000 17.303 277 ALA A O 1
ATOM 5185 N N . LYS A 1 306 ? 13.416 109.034 17.939 1.000 14.138 278 LYS A N 1
ATOM 5186 C CA . LYS A 1 306 ? 14.106 110.240 18.418 1.000 14.281 278 LYS A CA 1
ATOM 5187 C C . LYS A 1 306 ? 15.442 110.281 17.685 1.000 13.492 278 LYS A C 1
ATOM 5188 O O . LYS A 1 306 ? 16.348 109.478 18.018 1.000 15.541 278 LYS A O 1
ATOM 5207 N N . HIS A 1 307 ? 15.531 111.146 16.704 1.000 13.154 279 HIS A N 1
ATOM 5208 C CA . HIS A 1 307 ? 16.751 111.357 15.867 1.000 12.899 279 HIS A CA 1
ATOM 5209 C C . HIS A 1 307 ? 17.722 112.223 16.656 1.000 15.022 279 HIS A C 1
ATOM 5210 O O . HIS A 1 307 ? 17.309 113.262 17.215 1.000 14.610 279 HIS A O 1
ATOM 5225 N N . VAL A 1 308 ? 19.006 111.856 16.736 1.000 12.530 280 VAL A N 1
ATOM 5226 C CA . VAL A 1 308 ? 20.023 112.640 17.465 1.000 12.560 280 VAL A CA 1
ATOM 5227 C C . VAL A 1 308 ? 20.992 113.326 16.498 1.000 11.328 280 VAL A C 1
ATOM 5228 O O . VAL A 1 308 ? 21.904 113.992 16.986 1.000 12.701 280 VAL A O 1
ATOM 5241 N N . TYR A 1 309 ? 20.768 113.245 15.197 1.000 11.999 281 TYR A N 1
ATOM 5242 C CA . TYR A 1 309 ? 21.481 114.110 14.219 1.000 11.978 281 TYR A CA 1
ATOM 5243 C C . TYR A 1 309 ? 22.976 114.113 14.496 1.000 12.531 281 TYR A C 1
ATOM 5244 O O . TYR A 1 309 ? 23.619 115.141 14.623 1.000 12.637 281 TYR A O 1
ATOM 5262 N N . HIS A 1 310 ? 23.582 112.918 14.503 1.000 12.445 282 HIS A N 1
ATOM 5263 C CA . HIS A 1 310 ? 25.042 112.838 14.312 1.000 12.231 282 HIS A CA 1
ATOM 5264 C C . HIS A 1 310 ? 25.439 113.568 13.034 1.000 12.028 282 HIS A C 1
ATOM 5265 O O . HIS A 1 310 ? 26.469 114.291 13.038 1.000 12.752 282 HIS A O 1
ATOM 5280 N N . LEU A 1 311 ? 24.660 113.365 11.977 1.000 11.120 283 LEU A N 1
ATOM 5281 C CA . LEU A 1 311 ? 24.826 114.012 10.667 1.000 11.771 283 LEU A CA 1
ATOM 5282 C C . LEU A 1 311 ? 23.476 114.573 10.264 1.000 12.127 283 LEU A C 1
ATOM 5283 O O . LEU A 1 311 ? 22.431 113.944 10.526 1.000 12.756 283 LEU A O 1
ATOM 5299 N N . TYR A 1 312 ? 23.516 115.728 9.610 1.000 12.008 284 TYR A N 1
ATOM 5300 C CA . TYR A 1 312 ? 22.339 116.361 8.989 1.000 12.634 284 TYR A CA 1
ATOM 5301 C C . TYR A 1 312 ? 22.504 116.229 7.483 1.000 12.714 284 TYR A C 1
ATOM 5302 O O . TYR A 1 312 ? 23.322 116.947 6.864 1.000 13.384 284 TYR A O 1
ATOM 5320 N N . VAL A 1 313 ? 21.780 115.282 6.916 1.000 12.717 285 VAL A N 1
ATOM 5321 C CA . VAL A 1 313 ? 21.995 114.865 5.513 1.000 12.801 285 VAL A CA 1
ATOM 5322 C C . VAL A 1 313 ? 20.812 115.263 4.666 1.000 13.376 285 VAL A C 1
ATOM 5323 O O . VAL A 1 313 ? 19.678 114.870 4.968 1.000 14.468 285 VAL A O 1
ATOM 5336 N N . ILE A 1 314 ? 21.089 116.007 3.598 1.000 13.581 286 ILE A N 1
ATOM 5337 C CA A ILE A 1 314 ? 20.067 116.413 2.598 0.650 13.519 286 ILE A CA 1
ATOM 5338 C CA B ILE A 1 314 ? 20.077 116.430 2.591 0.350 14.871 286 ILE A CA 1
ATOM 5339 C C . ILE A 1 314 ? 20.287 115.614 1.307 1.000 14.861 286 ILE A C 1
ATOM 5340 O O . ILE A 1 314 ? 21.383 115.050 1.105 1.000 14.596 286 ILE A O 1
ATOM 5370 N N . ARG A 1 315 ? 19.273 115.588 0.462 1.000 15.735 287 ARG A N 1
ATOM 5371 C CA A ARG A 1 315 ? 19.327 115.007 -0.916 0.400 18.268 287 ARG A CA 1
ATOM 5372 C CA B ARG A 1 315 ? 19.409 115.053 -0.921 0.600 17.994 287 ARG A CA 1
ATOM 5373 C C . ARG A 1 315 ? 19.070 116.135 -1.930 1.000 17.401 287 ARG A C 1
ATOM 5374 O O . ARG A 1 315 ? 18.127 116.896 -1.728 1.000 18.533 287 ARG A O 1
ATOM 5414 N N . TYR A 1 316 ? 19.858 116.203 -2.975 1.000 17.109 288 TYR A N 1
ATOM 5415 C CA . TYR A 1 316 ? 19.663 117.176 -4.066 1.000 17.693 288 TYR A CA 1
ATOM 5416 C C . TYR A 1 316 ? 20.190 116.559 -5.362 1.000 18.590 288 TYR A C 1
ATOM 5417 O O . TYR A 1 316 ? 21.248 115.980 -5.343 1.000 19.049 288 TYR A O 1
ATOM 5435 N N . LYS A 1 317 ? 19.465 116.794 -6.449 1.000 22.581 289 LYS A N 1
ATOM 5436 C CA A LYS A 1 317 ? 19.746 116.300 -7.829 0.700 28.838 289 LYS A CA 1
ATOM 5437 C CA B LYS A 1 317 ? 19.787 116.224 -7.786 0.300 26.592 289 LYS A CA 1
ATOM 5438 C C . LYS A 1 317 ? 21.135 116.746 -8.302 1.000 28.855 289 LYS A C 1
ATOM 5439 O O . LYS A 1 317 ? 21.720 116.029 -9.107 1.000 36.323 289 LYS A O 1
ATOM 5475 N N . GLU A 1 318 ? 21.596 117.928 -7.886 1.000 19.338 290 GLU A N 1
ATOM 5476 C CA A GLU A 1 318 ? 22.903 118.485 -8.309 0.700 18.462 290 GLU A CA 1
ATOM 5477 C CA B GLU A 1 318 ? 22.888 118.515 -8.314 0.300 19.306 290 GLU A CA 1
ATOM 5478 C C . GLU A 1 318 ? 23.759 118.761 -7.069 1.000 18.082 290 GLU A C 1
ATOM 5479 O O . GLU A 1 318 ? 24.211 119.897 -6.847 1.000 17.589 290 GLU A O 1
ATOM 5501 N N . ARG A 1 319 ? 24.008 117.727 -6.262 1.000 18.348 291 ARG A N 1
ATOM 5502 C CA . ARG A 1 319 ? 24.704 117.935 -4.965 1.000 19.619 291 ARG A CA 1
ATOM 5503 C C . ARG A 1 319 ? 26.151 118.350 -5.199 1.000 16.287 291 ARG A C 1
ATOM 5504 O O . ARG A 1 319 ? 26.696 119.035 -4.339 1.000 16.380 291 ARG A O 1
ATOM 5525 N N . ASP A 1 320 ? 26.798 117.968 -6.302 1.000 16.994 292 ASP A N 1
ATOM 5526 C CA . ASP A 1 320 ? 28.176 118.428 -6.594 1.000 17.399 292 ASP A CA 1
ATOM 5527 C C . ASP A 1 320 ? 28.209 119.958 -6.788 1.000 15.470 292 ASP A C 1
ATOM 5528 O O . ASP A 1 320 ? 29.078 120.622 -6.169 1.000 17.617 292 ASP A O 1
ATOM 5537 N N . LYS A 1 321 ? 27.285 120.461 -7.595 1.000 17.534 293 LYS A N 1
ATOM 5538 C CA . LYS A 1 321 ? 27.159 121.935 -7.823 1.000 18.595 293 LYS A CA 1
ATOM 5539 C C . LYS A 1 321 ? 26.861 122.652 -6.497 1.000 18.498 293 LYS A C 1
ATOM 5540 O O . LYS A 1 321 ? 27.538 123.665 -6.165 1.000 19.913 293 LYS A O 1
ATOM 5559 N N . LEU A 1 322 ? 25.968 122.077 -5.694 1.000 18.530 294 LEU A N 1
ATOM 5560 C CA . LEU A 1 322 ? 25.628 122.669 -4.364 1.000 19.301 294 LEU A CA 1
ATOM 5561 C C . LEU A 1 322 ? 26.852 122.670 -3.456 1.000 18.411 294 LEU A C 1
ATOM 5562 O O . LEU A 1 322 ? 27.135 123.686 -2.789 1.000 18.721 294 LEU A O 1
ATOM 5578 N N . GLN A 1 323 ? 27.627 121.580 -3.402 1.000 17.233 295 GLN A N 1
ATOM 5579 C CA . GLN A 1 323 ? 28.828 121.526 -2.534 1.000 17.279 295 GLN A CA 1
ATOM 5580 C C . GLN A 1 323 ? 29.804 122.640 -2.923 1.000 17.694 295 GLN A C 1
ATOM 5581 O O . GLN A 1 323 ? 30.371 123.310 -2.036 1.000 17.929 295 GLN A O 1
ATOM 5595 N N . GLN A 1 324 ? 30.058 122.818 -4.226 1.000 18.865 296 GLN A N 1
ATOM 5596 C CA . GLN A 1 324 ? 31.015 123.867 -4.700 1.000 18.754 296 GLN A CA 1
ATOM 5597 C C . GLN A 1 324 ? 30.504 125.240 -4.273 1.000 18.321 296 GLN A C 1
ATOM 5598 O O . GLN A 1 324 ? 31.322 126.053 -3.782 1.000 19.901 296 GLN A O 1
ATOM 5612 N N . ASN A 1 325 ? 29.234 125.507 -4.453 1.000 18.791 297 ASN A N 1
ATOM 5613 C CA A ASN A 1 325 ? 28.622 126.817 -4.109 0.700 23.744 297 ASN A CA 1
ATOM 5614 C CA B ASN A 1 325 ? 28.612 126.818 -4.115 0.300 22.920 297 ASN A CA 1
ATOM 5615 C C . ASN A 1 325 ? 28.693 127.046 -2.600 1.000 24.654 297 ASN A C 1
ATOM 5616 O O . ASN A 1 325 ? 29.042 128.170 -2.180 1.000 23.299 297 ASN A O 1
ATOM 5636 N N . LEU A 1 326 ? 28.421 126.019 -1.795 1.000 20.459 298 LEU A N 1
ATOM 5637 C CA . LEU A 1 326 ? 28.578 126.222 -0.335 1.000 19.677 298 LEU A CA 1
ATOM 5638 C C . LEU A 1 326 ? 30.021 126.573 0.009 1.000 21.777 298 LEU A C 1
ATOM 5639 O O . LEU A 1 326 ? 30.243 127.428 0.870 1.000 20.313 298 LEU A O 1
ATOM 5655 N N . LEU A 1 327 ? 31.014 125.960 -0.631 1.000 21.924 299 LEU A N 1
ATOM 5656 C CA A LEU A 1 327 ? 32.444 126.209 -0.324 0.600 22.294 299 LEU A CA 1
ATOM 5657 C CA B LEU A 1 327 ? 32.442 126.204 -0.318 0.400 20.806 299 LEU A CA 1
ATOM 5658 C C . LEU A 1 327 ? 32.799 127.649 -0.700 1.000 23.815 299 LEU A C 1
ATOM 5659 O O . LEU A 1 327 ? 33.559 128.289 0.058 1.000 24.836 299 LEU A O 1
ATOM 5689 N N . LYS A 1 328 ? 32.228 128.146 -1.789 1.000 23.726 300 LYS A N 1
ATOM 5690 C CA A LYS A 1 328 ? 32.478 129.537 -2.240 0.700 25.071 300 LYS A CA 1
ATOM 5691 C CA B LYS A 1 328 ? 32.416 129.544 -2.279 0.300 26.147 300 LYS A CA 1
ATOM 5692 C C . LYS A 1 328 ? 31.953 130.512 -1.188 1.000 27.651 300 LYS A C 1
ATOM 5693 O O . LYS A 1 328 ? 32.584 131.572 -1.050 1.000 28.028 300 LYS A O 1
ATOM 5729 N N . CYS A 1 329 ? 30.893 130.145 -0.462 1.000 24.092 301 CYS A N 1
ATOM 5730 C CA . CYS A 1 329 ? 30.310 130.920 0.675 1.000 25.276 301 CYS A CA 1
ATOM 5731 C C . CYS A 1 329 ? 31.072 130.670 1.971 1.000 23.282 301 CYS A C 1
ATOM 5732 O O . CYS A 1 329 ? 30.623 131.199 3.006 1.000 27.674 301 CYS A O 1
ATOM 5739 N N . GLY A 1 330 ? 32.123 129.865 1.978 1.000 22.170 302 GLY A N 1
ATOM 5740 C CA . GLY A 1 330 ? 32.937 129.570 3.156 1.000 21.109 302 GLY A CA 1
ATOM 5741 C C . GLY A 1 330 ? 32.324 128.484 4.033 1.000 24.833 302 GLY A C 1
ATOM 5742 O O . GLY A 1 330 ? 32.598 128.490 5.228 1.000 26.077 302 GLY A O 1
ATOM 5746 N N . ILE A 1 331 ? 31.605 127.524 3.456 1.000 20.630 303 ILE A N 1
ATOM 5747 C CA A ILE A 1 331 ? 30.951 126.439 4.254 0.600 19.013 303 ILE A CA 1
ATOM 5748 C CA B ILE A 1 331 ? 30.931 126.437 4.237 0.400 20.380 303 ILE A CA 1
ATOM 5749 C C . ILE A 1 331 ? 31.510 125.084 3.799 1.000 18.974 303 ILE A C 1
ATOM 5750 O O . ILE A 1 331 ? 31.309 124.734 2.629 1.000 19.160 303 ILE A O 1
ATOM 5780 N N . GLN A 1 332 ? 32.135 124.353 4.714 1.000 19.170 304 GLN A N 1
ATOM 5781 C CA A GLN A 1 332 ? 32.6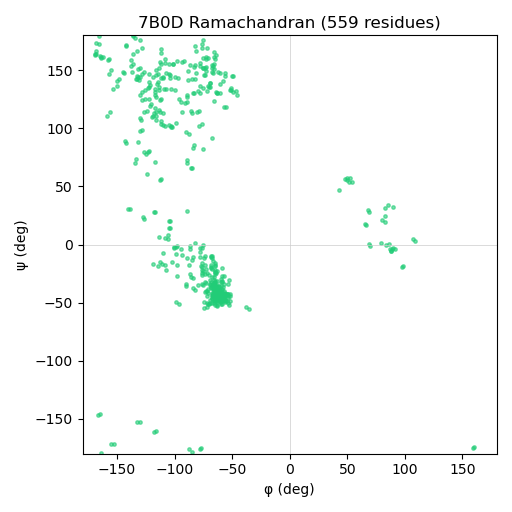47 122.975 4.464 0.600 18.828 304 GLN A CA 1
ATOM 5782 C CA B GLN A 1 332 ? 32.641 122.978 4.452 0.400 19.302 304 GLN A CA 1
ATOM 5783 C C . GLN A 1 332 ? 31.490 121.976 4.595 1.000 18.675 304 GLN A C 1
ATOM 5784 O O . GLN A 1 332 ? 30.701 122.048 5.555 1.000 18.989 304 GLN A O 1
ATOM 5810 N N . THR A 1 333 ? 31.389 121.041 3.651 1.000 17.253 305 THR A N 1
ATOM 5811 C CA . THR A 1 333 ? 30.438 119.922 3.721 1.000 16.908 305 THR A CA 1
ATOM 5812 C C . THR A 1 333 ? 31.218 118.631 3.486 1.000 18.777 305 THR A C 1
ATOM 5813 O O . THR A 1 333 ? 32.407 118.662 3.140 1.000 22.136 305 THR A O 1
ATOM 5824 N N . GLN A 1 334 ? 30.559 117.512 3.744 1.000 16.223 306 GLN A N 1
ATOM 5825 C CA A GLN A 1 334 ? 31.140 116.166 3.516 0.600 16.590 306 GLN A CA 1
ATOM 5826 C CA B GLN A 1 334 ? 31.136 116.158 3.556 0.400 16.469 306 GLN A CA 1
ATOM 5827 C C . GLN A 1 334 ? 30.030 115.275 2.991 1.000 14.963 306 GLN A C 1
ATOM 5828 O O . GLN A 1 334 ? 28.862 115.696 2.967 1.000 15.733 306 GLN A O 1
ATOM 5854 N N . ILE A 1 335 ? 30.389 114.080 2.548 1.000 14.409 307 ILE A N 1
ATOM 5855 C CA . ILE A 1 335 ? 29.406 113.111 2.018 1.000 14.031 307 ILE A CA 1
ATOM 5856 C C . ILE A 1 335 ? 29.586 111.817 2.784 1.000 13.527 307 ILE A C 1
ATOM 5857 O O . ILE A 1 335 ? 30.730 111.331 2.929 1.000 14.288 307 ILE A O 1
ATOM 5873 N N . HIS A 1 336 ? 28.475 111.237 3.243 1.000 12.050 308 HIS A N 1
ATOM 5874 C CA . HIS A 1 336 ? 28.486 110.012 4.061 1.000 12.347 308 HIS A CA 1
ATOM 5875 C C . HIS A 1 336 ? 27.571 108.981 3.436 1.000 13.626 308 HIS A C 1
ATOM 5876 O O . HIS A 1 336 ? 26.432 108.803 3.879 1.000 13.717 308 HIS A O 1
ATOM 5891 N N . TYR A 1 337 ? 28.009 108.268 2.386 1.000 12.273 309 TYR A N 1
ATOM 5892 C CA . TYR A 1 337 ? 29.349 108.185 1.834 1.000 11.775 309 TYR A CA 1
ATOM 5893 C C . TYR A 1 337 ? 29.162 108.059 0.321 1.000 11.926 309 TYR A C 1
ATOM 5894 O O . TYR A 1 337 ? 28.171 107.516 -0.145 1.000 13.992 309 TYR A O 1
ATOM 5912 N N . PRO A 1 338 ? 30.089 108.608 -0.510 1.000 13.960 310 PRO A N 1
ATOM 5913 C CA . PRO A 1 338 ? 29.810 108.690 -1.950 1.000 14.241 310 PRO A CA 1
ATOM 5914 C C . PRO A 1 338 ? 29.940 107.355 -2.702 1.000 14.525 310 PRO A C 1
ATOM 5915 O O . PRO A 1 338 ? 29.325 107.232 -3.766 1.000 14.763 310 PRO A O 1
ATOM 5926 N N . ILE A 1 339 ? 30.709 106.429 -2.142 1.000 13.596 311 ILE A N 1
ATOM 5927 C CA . ILE A 1 339 ? 30.896 105.068 -2.730 1.000 14.177 311 ILE A CA 1
ATOM 5928 C C . ILE A 1 339 ? 30.380 104.064 -1.712 1.000 13.799 311 ILE A C 1
ATOM 5929 O O . ILE A 1 339 ? 30.995 103.888 -0.666 1.000 16.198 311 ILE A O 1
ATOM 5945 N N . PRO A 1 340 ? 29.263 103.408 -2.006 1.000 14.378 312 PRO A N 1
ATOM 5946 C CA . PRO A 1 340 ? 28.700 102.481 -1.030 1.000 14.252 312 PRO A CA 1
ATOM 5947 C C . PRO A 1 340 ? 29.542 101.201 -0.924 1.000 14.904 312 PRO A C 1
ATOM 5948 O O . PRO A 1 340 ? 30.368 100.899 -1.833 1.000 14.743 312 PRO A O 1
ATOM 5959 N N . MET A 1 341 ? 29.392 100.456 0.157 1.000 13.822 313 MET A N 1
ATOM 5960 C CA A MET A 1 341 ? 30.340 99.364 0.441 0.600 13.344 313 MET A CA 1
ATOM 5961 C CA B MET A 1 341 ? 30.209 99.263 0.509 0.400 15.004 313 MET A CA 1
ATOM 5962 C C . MET A 1 341 ? 30.322 98.312 -0.684 1.000 14.494 313 MET A C 1
ATOM 5963 O O . MET A 1 341 ? 31.429 97.802 -0.984 1.000 14.837 313 MET A O 1
ATOM 5989 N N . HIS A 1 342 ? 29.207 98.001 -1.310 1.000 13.934 314 HIS A N 1
ATOM 5990 C CA . HIS A 1 342 ? 29.180 96.941 -2.358 1.000 14.591 314 HIS A CA 1
ATOM 5991 C C . HIS A 1 342 ? 29.988 97.378 -3.580 1.000 15.319 314 HIS A C 1
ATOM 5992 O O . HIS A 1 342 ? 30.270 96.479 -4.431 1.000 16.882 314 HIS A O 1
ATOM 6007 N N . ARG A 1 343 ? 30.350 98.641 -3.709 1.000 14.514 315 ARG A N 1
ATOM 6008 C CA A ARG A 1 343 ? 31.168 99.151 -4.841 0.700 15.073 315 ARG A CA 1
ATOM 6009 C CA B ARG A 1 343 ? 31.159 99.155 -4.846 0.300 16.029 315 ARG A CA 1
ATOM 6010 C C . ARG A 1 343 ? 32.619 99.380 -4.435 1.000 15.895 315 ARG A C 1
ATOM 6011 O O . ARG A 1 343 ? 33.393 99.828 -5.330 1.000 20.019 315 ARG A O 1
ATOM 6051 N N . GLN A 1 344 ? 33.002 99.076 -3.209 1.000 15.627 316 GLN A N 1
ATOM 6052 C CA . GLN A 1 344 ? 34.397 99.320 -2.737 1.000 18.002 316 GLN A CA 1
ATOM 6053 C C . GLN A 1 344 ? 35.295 98.179 -3.192 1.000 18.291 316 GLN A C 1
ATOM 6054 O O . GLN A 1 344 ? 34.921 97.014 -3.065 1.000 18.555 316 GLN A O 1
ATOM 6068 N N . LYS A 1 345 ? 36.539 98.523 -3.575 1.000 19.009 317 LYS A N 1
ATOM 6069 C CA A LYS A 1 345 ? 37.531 97.549 -4.105 0.600 20.565 317 LYS A CA 1
ATOM 6070 C CA B LYS A 1 345 ? 37.499 97.530 -4.129 0.400 23.349 317 LYS A CA 1
ATOM 6071 C C . LYS A 1 345 ? 37.728 96.403 -3.125 1.000 21.746 317 LYS A C 1
ATOM 6072 O O . LYS A 1 345 ? 37.851 95.242 -3.541 1.000 21.923 317 LYS A O 1
ATOM 6108 N N . ALA A 1 346 ? 37.783 96.691 -1.819 1.000 18.403 318 ALA A N 1
ATOM 6109 C CA . ALA A 1 346 ? 38.046 95.677 -0.795 1.000 19.067 318 ALA A CA 1
ATOM 6110 C C . ALA A 1 346 ? 37.087 94.483 -0.918 1.000 18.730 318 ALA A C 1
ATOM 6111 O O . ALA A 1 346 ? 37.487 93.372 -0.538 1.000 20.101 318 ALA A O 1
ATOM 6118 N N . TYR A 1 347 ? 35.867 94.724 -1.398 1.000 18.447 319 TYR A N 1
ATOM 6119 C CA . TYR A 1 347 ? 34.833 93.668 -1.322 1.000 19.043 319 TYR A CA 1
ATOM 6120 C C . TYR A 1 347 ? 34.484 93.096 -2.695 1.000 19.283 319 TYR A C 1
ATOM 6121 O O . TYR A 1 347 ? 33.737 92.101 -2.648 1.000 19.734 319 TYR A O 1
ATOM 6139 N N . LEU A 1 348 ? 34.976 93.637 -3.817 1.000 20.501 320 LEU A N 1
ATOM 6140 C CA . LEU A 1 348 ? 34.417 93.313 -5.169 1.000 19.939 320 LEU A CA 1
ATOM 6141 C C . LEU A 1 348 ? 34.597 91.819 -5.450 1.000 23.441 320 LEU A C 1
ATOM 6142 O O . LEU A 1 348 ? 33.662 91.244 -6.063 1.000 25.974 320 LEU A O 1
ATOM 6158 N N . GLU A 1 349 ? 35.700 91.209 -5.036 1.000 22.983 321 GLU A N 1
ATOM 6159 C CA A GLU A 1 349 ? 35.990 89.793 -5.385 0.600 27.245 321 GLU A CA 1
ATOM 6160 C CA B GLU A 1 349 ? 36.001 89.791 -5.377 0.400 27.058 321 GLU A CA 1
ATOM 6161 C C . GLU A 1 349 ? 35.227 88.859 -4.438 1.000 28.166 321 GLU A C 1
ATOM 6162 O O . GLU A 1 349 ? 34.759 87.805 -4.931 1.000 35.305 321 GLU A O 1
ATOM 6184 N N . LEU A 1 350 ? 35.108 89.199 -3.148 1.000 22.407 322 LEU A N 1
ATOM 6185 C CA . LEU A 1 350 ? 34.584 88.253 -2.130 1.000 24.850 322 LEU A CA 1
ATOM 6186 C C . LEU A 1 350 ? 33.055 88.316 -2.053 1.000 27.306 322 LEU A C 1
ATOM 6187 O O . LEU A 1 350 ? 32.445 87.294 -1.673 1.000 26.554 322 LEU A O 1
ATOM 6203 N N . GLU A 1 351 ? 32.444 89.437 -2.432 1.000 20.278 323 GLU A N 1
ATOM 6204 C CA . GLU A 1 351 ? 31.014 89.657 -2.110 1.000 20.008 323 GLU A CA 1
ATOM 6205 C C . GLU A 1 351 ? 30.147 88.850 -3.089 1.000 16.053 323 GLU A C 1
ATOM 6206 O O . GLU A 1 351 ? 30.538 88.600 -4.236 1.000 17.761 323 GLU A O 1
ATOM 6218 N N . TYR A 1 352 ? 28.932 88.547 -2.657 1.000 15.122 324 TYR A N 1
ATOM 6219 C CA . TYR A 1 352 ? 27.881 88.019 -3.543 1.000 14.341 324 TYR A CA 1
ATOM 6220 C C . TYR A 1 352 ? 27.467 89.066 -4.567 1.000 14.642 324 TYR A C 1
ATOM 6221 O O . TYR A 1 352 ? 27.561 90.309 -4.326 1.000 14.878 324 TYR A O 1
ATOM 6239 N N . ASN A 1 353 ? 26.932 88.639 -5.701 1.000 14.284 325 ASN A N 1
ATOM 6240 C CA . ASN A 1 353 ? 26.287 89.531 -6.651 1.000 13.414 325 ASN A CA 1
ATOM 6241 C C . ASN A 1 353 ? 25.092 90.201 -5.944 1.000 14.460 325 ASN A C 1
ATOM 6242 O O . ASN A 1 353 ? 24.365 89.528 -5.232 1.000 15.799 325 ASN A O 1
ATOM 6253 N N . THR A 1 354 ? 24.928 91.494 -6.177 1.000 17.648 326 THR A N 1
ATOM 6254 C CA A THR A 1 354 ? 23.824 92.222 -5.497 0.600 19.368 326 THR A CA 1
ATOM 6255 C CA B THR A 1 354 ? 24.055 92.414 -5.396 0.400 21.038 326 THR A CA 1
ATOM 6256 C C . THR A 1 354 ? 23.345 93.356 -6.383 1.000 23.683 326 THR A C 1
ATOM 6257 O O . THR A 1 354 ? 24.063 93.805 -7.289 1.000 26.596 326 THR A O 1
ATOM 6277 N N . SER A 1 355 ? 22.100 93.722 -6.135 1.000 19.774 327 SER A N 1
ATOM 6278 C CA A SER A 1 355 ? 21.376 94.795 -6.863 0.600 21.362 327 SER A CA 1
ATOM 6279 C CA B SER A 1 355 ? 21.501 94.871 -6.853 0.400 19.609 327 SER A CA 1
ATOM 6280 C C . SER A 1 355 ? 20.821 95.774 -5.832 1.000 16.550 327 SER A C 1
ATOM 6281 O O . SER A 1 355 ? 19.930 95.334 -5.119 1.000 20.515 327 SER A O 1
ATOM 6295 N N . LEU A 1 356 ? 21.329 97.010 -5.756 1.000 16.201 328 LEU A N 1
ATOM 6296 C CA . LEU A 1 356 ? 20.892 97.967 -4.694 1.000 15.131 328 LEU A CA 1
ATOM 6297 C C . LEU A 1 356 ? 20.619 99.329 -5.314 1.000 15.275 328 LEU A C 1
ATOM 6298 O O . LEU A 1 356 ? 21.351 100.295 -5.117 1.000 15.787 328 LEU A O 1
ATOM 6314 N N . PRO A 1 357 ? 19.546 99.460 -6.111 1.000 15.122 329 PRO A N 1
ATOM 6315 C CA . PRO A 1 357 ? 19.307 100.686 -6.869 1.000 16.522 329 PRO A CA 1
ATOM 6316 C C . PRO A 1 357 ? 19.071 101.922 -5.987 1.000 15.811 329 PRO A C 1
ATOM 6317 O O . PRO A 1 357 ? 19.465 103.027 -6.365 1.000 17.394 329 PRO A O 1
ATOM 6328 N N . VAL A 1 358 ? 18.420 101.757 -4.844 1.000 14.980 330 VAL A N 1
ATOM 6329 C CA . VAL A 1 358 ? 18.143 102.945 -3.984 1.000 14.191 330 VAL A CA 1
ATOM 6330 C C . VAL A 1 358 ? 19.462 103.440 -3.397 1.000 13.446 330 VAL A C 1
ATOM 6331 O O . VAL A 1 358 ? 19.762 104.657 -3.478 1.000 14.751 330 VAL A O 1
ATOM 6344 N N . THR A 1 359 ? 20.272 102.547 -2.858 1.000 14.133 331 THR A N 1
ATOM 6345 C CA . THR A 1 359 ? 21.581 102.891 -2.283 1.000 13.398 331 THR A CA 1
ATOM 6346 C C . THR A 1 359 ? 22.386 103.635 -3.351 1.000 15.212 331 THR A C 1
ATOM 6347 O O . THR A 1 359 ? 22.985 104.682 -3.082 1.000 14.654 331 THR A O 1
ATOM 6358 N N . GLU A 1 360 ? 22.440 103.082 -4.563 1.000 14.568 332 GLU A N 1
ATOM 6359 C CA A GLU A 1 360 ? 23.282 103.687 -5.623 0.600 14.907 332 GLU A CA 1
ATOM 6360 C CA B GLU A 1 360 ? 23.264 103.659 -5.659 0.400 16.010 332 GLU A CA 1
ATOM 6361 C C . GLU A 1 360 ? 22.785 105.092 -5.977 1.000 16.622 332 GLU A C 1
ATOM 6362 O O . GLU A 1 360 ? 23.634 106.009 -6.088 1.000 19.239 332 GLU A O 1
ATOM 6384 N N . LYS A 1 361 ? 21.486 105.299 -6.070 1.000 15.943 333 LYS A N 1
ATOM 6385 C CA A LYS A 1 361 ? 20.927 106.637 -6.407 0.500 15.871 333 LYS A CA 1
ATOM 6386 C CA B LYS A 1 361 ? 20.924 106.637 -6.406 0.500 15.925 333 LYS A CA 1
ATOM 6387 C C . LYS A 1 361 ? 21.202 107.606 -5.248 1.000 18.471 333 LYS A C 1
ATOM 6388 O O . LYS A 1 361 ? 21.690 108.730 -5.509 1.000 19.260 333 LYS A O 1
ATOM 6424 N N . ILE A 1 362 ? 20.920 107.205 -4.017 1.000 16.510 334 ILE A N 1
ATOM 6425 C CA . ILE A 1 362 ? 21.081 108.065 -2.800 1.000 16.670 334 ILE A CA 1
ATOM 6426 C C . ILE A 1 362 ? 22.526 108.534 -2.716 1.000 16.164 334 ILE A C 1
ATOM 6427 O O . ILE A 1 362 ? 22.791 109.718 -2.402 1.000 14.943 334 ILE A O 1
ATOM 6443 N N . CYS A 1 363 ? 23.494 107.654 -2.929 1.000 14.912 335 CYS A N 1
ATOM 6444 C CA A CYS A 1 363 ? 24.907 108.030 -2.730 0.750 14.498 335 CYS A CA 1
ATOM 6445 C CA B CYS A 1 363 ? 24.920 108.017 -2.726 0.250 16.374 335 CYS A CA 1
ATOM 6446 C C . CYS A 1 363 ? 25.338 109.112 -3.719 1.000 14.408 335 CYS A C 1
ATOM 6447 O O . CYS A 1 363 ? 26.295 109.844 -3.429 1.000 15.673 335 CYS A O 1
ATOM 6461 N N . ASN A 1 364 ? 24.634 109.247 -4.834 1.000 15.373 336 ASN A N 1
ATOM 6462 C CA . ASN A 1 364 ? 24.916 110.305 -5.832 1.000 16.275 336 ASN A CA 1
ATOM 6463 C C . ASN A 1 364 ? 24.255 111.636 -5.469 1.000 16.131 336 ASN A C 1
ATOM 6464 O O . ASN A 1 364 ? 24.547 112.650 -6.152 1.000 17.341 336 ASN A O 1
ATOM 6475 N N . GLU A 1 365 ? 23.356 111.655 -4.476 1.000 15.515 337 GLU A N 1
ATOM 6476 C CA . GLU A 1 365 ? 22.473 112.821 -4.220 1.000 16.148 337 GLU A CA 1
ATOM 6477 C C . GLU A 1 365 ? 22.701 113.422 -2.826 1.000 16.537 337 GLU A C 1
ATOM 6478 O O . GLU A 1 365 ? 22.265 114.584 -2.565 1.000 17.138 337 GLU A O 1
ATOM 6490 N N . ILE A 1 366 ? 23.339 112.722 -1.915 1.000 13.797 338 ILE A N 1
ATOM 6491 C CA . ILE A 1 366 ? 23.407 113.147 -0.501 1.000 13.616 338 ILE A CA 1
ATOM 6492 C C . ILE A 1 366 ? 24.522 114.169 -0.303 1.000 12.900 338 ILE A C 1
ATOM 6493 O O . ILE A 1 366 ? 25.600 114.134 -0.949 1.000 14.489 338 ILE A O 1
ATOM 6509 N N . LEU A 1 367 ? 24.331 115.022 0.714 1.000 12.962 339 LEU A N 1
ATOM 6510 C CA . LEU A 1 367 ? 25.348 115.958 1.210 1.000 13.477 339 LEU A CA 1
ATOM 6511 C C . LEU A 1 367 ? 25.105 116.197 2.705 1.000 13.194 339 LEU A C 1
ATOM 6512 O O . LEU A 1 367 ? 23.939 116.366 3.090 1.000 13.740 339 LEU A O 1
ATOM 6528 N N . SER A 1 368 ? 26.157 116.200 3.500 1.000 13.617 340 SER A N 1
ATOM 6529 C CA . SER A 1 368 ? 26.114 116.427 4.963 1.000 12.268 340 SER A CA 1
ATOM 6530 C C . SER A 1 368 ? 26.414 117.923 5.193 1.000 13.640 340 SER A C 1
ATOM 6531 O O . SER A 1 368 ? 27.506 118.396 4.792 1.000 14.184 340 SER A O 1
ATOM 6539 N N . LEU A 1 369 ? 25.512 118.621 5.908 1.000 13.575 341 LEU A N 1
ATOM 6540 C CA . LEU A 1 369 ? 25.754 120.040 6.279 1.000 13.368 341 LEU A CA 1
ATOM 6541 C C . LEU A 1 369 ? 26.387 120.093 7.658 1.000 14.841 341 LEU A C 1
ATOM 6542 O O . LEU A 1 369 ? 26.205 119.191 8.479 1.000 14.163 341 LEU A O 1
ATOM 6558 N N . PRO A 1 370 ? 27.117 121.159 8.037 1.000 14.427 342 PRO A N 1
ATOM 6559 C CA . PRO A 1 370 ? 27.656 121.238 9.386 1.000 14.757 342 PRO A CA 1
ATOM 6560 C C . PRO A 1 370 ? 26.585 120.978 10.452 1.000 13.882 342 PRO A C 1
ATOM 6561 O O . PRO A 1 370 ? 25.504 121.526 10.429 1.000 14.709 342 PRO A O 1
ATOM 6572 N N . MET A 1 371 ? 26.953 120.152 11.421 1.000 14.189 343 MET A N 1
ATOM 6573 C CA . MET A 1 371 ? 26.010 119.713 12.469 1.000 13.798 343 MET A CA 1
ATOM 6574 C C . MET A 1 371 ? 26.824 119.243 13.662 1.000 14.625 343 MET A C 1
ATOM 6575 O O . MET A 1 371 ? 27.487 118.191 13.615 1.000 16.103 343 MET A O 1
ATOM 6589 N N . HIS A 1 372 ? 26.776 119.989 14.761 1.000 15.095 344 HIS A N 1
ATOM 6590 C CA . HIS A 1 372 ? 27.432 119.661 16.034 1.000 15.248 344 HIS A CA 1
ATOM 6591 C C . HIS A 1 372 ? 26.871 120.638 17.051 1.000 15.930 344 HIS A C 1
ATOM 6592 O O . HIS A 1 372 ? 26.250 121.626 16.654 1.000 18.013 344 HIS A O 1
ATOM 6607 N N . PRO A 1 373 ? 27.031 120.379 18.352 1.000 16.349 345 PRO A N 1
ATOM 6608 C CA . PRO A 1 373 ? 26.349 121.191 19.361 1.000 17.769 345 PRO A CA 1
ATOM 6609 C C . PRO A 1 373 ? 26.836 122.638 19.481 1.000 23.608 345 PRO A C 1
ATOM 6610 O O . PRO A 1 373 ? 26.169 123.364 20.187 1.000 28.445 345 PRO A O 1
ATOM 6621 N N . TRP A 1 374 ? 27.937 123.000 18.832 1.000 23.718 346 TRP A N 1
ATOM 6622 C CA A TRP A 1 374 ? 28.603 124.312 19.075 0.300 27.503 346 TRP A CA 1
ATOM 6623 C CA B TRP A 1 374 ? 28.642 124.295 19.054 0.700 23.550 346 TRP A CA 1
ATOM 6624 C C . TRP A 1 374 ? 28.486 125.229 17.856 1.000 30.825 346 TRP A C 1
ATOM 6625 O O . TRP A 1 374 ? 29.215 126.251 17.815 1.000 28.649 346 TRP A O 1
ATOM 6665 N N . LEU A 1 375 ? 27.610 124.897 16.918 1.000 23.550 347 LEU A N 1
ATOM 6666 C CA A LEU A 1 375 ? 27.209 125.768 15.779 0.400 28.136 347 LEU A CA 1
ATOM 6667 C CA B LEU A 1 375 ? 27.313 125.838 15.807 0.600 25.703 347 LEU A CA 1
ATOM 6668 C C . LEU A 1 375 ? 26.510 127.023 16.324 1.000 31.117 347 LEU A C 1
ATOM 6669 O O . LEU A 1 375 ? 25.627 126.840 17.170 1.000 37.295 347 LEU A O 1
ATOM 6699 N N A ARG A 1 376 ? 27.045 128.179 15.900 0.600 30.151 348 ARG A N 1
ATOM 6700 N N B ARG A 1 376 ? 26.607 128.210 15.713 0.400 48.423 348 ARG A N 1
ATOM 6701 C CA A ARG A 1 376 ? 26.648 129.531 16.366 0.600 34.553 348 ARG A CA 1
ATOM 6702 C CA B ARG A 1 376 ? 25.773 129.399 16.102 0.400 42.616 348 ARG A CA 1
ATOM 6703 C C A ARG A 1 376 ? 25.554 130.064 15.448 0.600 37.797 348 ARG A C 1
ATOM 6704 C C B ARG A 1 376 ? 24.477 129.479 15.269 0.400 35.148 348 ARG A C 1
ATOM 6705 O O A ARG A 1 376 ? 25.487 129.620 14.279 0.600 26.139 348 ARG A O 1
ATOM 6706 O O B ARG A 1 376 ? 24.547 129.193 14.076 0.400 25.889 348 ARG A O 1
ATOM 6747 N N A GLU A 1 377 ? 24.753 131.000 15.958 0.600 30.388 349 GLU A N 1
ATOM 6748 N N B GLU A 1 377 ? 23.347 129.937 15.833 0.400 34.875 349 GLU A N 1
ATOM 6749 C CA A GLU A 1 377 ? 23.680 131.684 15.194 0.600 32.945 349 GLU A CA 1
ATOM 6750 C CA B GLU A 1 377 ? 22.075 130.097 15.063 0.400 32.742 349 GLU A CA 1
ATOM 6751 C C A GLU A 1 377 ? 24.230 132.193 13.853 0.600 34.490 349 GLU A C 1
ATOM 6752 C C B GLU A 1 377 ? 22.324 131.069 13.902 0.400 31.749 349 GLU A C 1
ATOM 6753 O O A GLU A 1 377 ? 23.544 131.974 12.808 0.600 36.329 349 GLU A O 1
ATOM 6754 O O B GLU A 1 377 ? 21.623 130.973 12.879 0.400 28.981 349 GLU A O 1
ATOM 6777 N N A GLU A 1 378 ? 25.418 132.813 13.867 0.600 29.280 350 GLU A N 1
ATOM 6778 N N B GLU A 1 378 ? 23.291 131.970 14.062 0.400 26.304 350 GLU A N 1
ATOM 6779 C CA A GLU A 1 378 ? 26.088 133.398 12.671 0.600 32.068 350 GLU A CA 1
ATOM 6780 C CA B GLU A 1 378 ? 23.699 132.944 13.014 0.400 36.451 350 GLU A CA 1
ATOM 6781 C C A GLU A 1 378 ? 26.296 132.305 11.605 0.600 33.098 350 GLU A C 1
ATOM 6782 C C B GLU A 1 378 ? 24.586 132.241 11.978 0.400 25.610 350 GLU A C 1
ATOM 6783 O O A GLU A 1 378 ? 26.186 132.610 10.399 0.600 31.098 350 GLU A O 1
ATOM 6784 O O B GLU A 1 378 ? 24.512 132.617 10.805 0.400 21.216 350 GLU A O 1
ATOM 6807 N N A GLU A 1 379 ? 26.527 131.060 12.033 0.600 30.879 351 GLU A N 1
ATOM 6808 N N B GLU A 1 379 ? 25.381 131.239 12.365 0.400 25.035 351 GLU A N 1
ATOM 6809 C CA A GLU A 1 379 ? 26.651 129.879 11.133 0.600 31.510 351 GLU A CA 1
ATOM 6810 C CA B GLU A 1 379 ? 26.171 130.442 11.376 0.400 30.719 351 GLU A CA 1
ATOM 6811 C C A GLU A 1 379 ? 25.291 129.419 10.533 0.600 29.486 351 GLU A C 1
ATOM 6812 C C B GLU A 1 379 ? 25.200 129.579 10.567 0.400 30.543 351 GLU A C 1
ATOM 6813 O O A GLU A 1 379 ? 25.290 129.346 9.302 0.600 24.772 351 GLU A O 1
ATOM 6814 O O B GLU A 1 379 ? 25.357 129.422 9.337 0.400 31.777 351 GLU A O 1
ATOM 6837 N N . ILE A 1 380 ? 24.214 129.045 11.260 1.000 28.542 352 ILE A N 1
ATOM 6838 C CA . ILE A 1 380 ? 23.017 128.408 10.640 1.000 31.528 352 ILE A CA 1
ATOM 6839 C C . ILE A 1 380 ? 22.380 129.320 9.588 1.000 31.511 352 ILE A C 1
ATOM 6840 O O . ILE A 1 380 ? 22.033 128.861 8.490 1.000 32.306 352 ILE A O 1
ATOM 6856 N N . ARG A 1 381 ? 22.159 130.583 9.937 1.000 39.989 353 ARG A N 1
ATOM 6857 C CA . ARG A 1 381 ? 21.457 131.530 9.033 1.000 46.203 353 ARG A CA 1
ATOM 6858 C C . ARG A 1 381 ? 22.341 131.738 7.799 1.000 31.608 353 ARG A C 1
ATOM 6859 O O . ARG A 1 381 ? 21.793 131.756 6.685 1.000 31.300 353 ARG A O 1
ATOM 6880 N N . ARG A 1 382 ? 23.647 131.832 7.979 1.000 25.582 354 ARG A N 1
ATOM 6881 C CA . ARG A 1 382 ? 24.601 131.999 6.867 1.000 28.584 354 ARG A CA 1
ATOM 6882 C C . ARG A 1 382 ? 24.525 130.797 5.917 1.000 29.917 354 ARG A C 1
ATOM 6883 O O . ARG A 1 382 ? 24.540 130.993 4.689 1.000 28.413 354 ARG A O 1
ATOM 6904 N N . ILE A 1 383 ? 24.467 129.590 6.465 1.000 25.407 355 ILE A N 1
ATOM 6905 C CA . ILE A 1 383 ? 24.381 128.350 5.638 1.000 24.492 355 ILE A CA 1
ATOM 6906 C C . ILE A 1 383 ? 23.063 128.385 4.867 1.000 29.030 355 ILE A C 1
ATOM 6907 O O . ILE A 1 383 ? 23.068 128.179 3.644 1.000 26.572 355 ILE A O 1
ATOM 6923 N N . SER A 1 384 ? 21.956 128.692 5.546 1.000 27.017 356 SER A N 1
ATOM 6924 C CA A SER A 1 384 ? 20.616 128.810 4.917 0.600 29.844 356 SER A CA 1
ATOM 6925 C CA B SER A 1 384 ? 20.605 128.826 4.929 0.400 30.369 356 SER A CA 1
ATOM 6926 C C . SER A 1 384 ? 20.646 129.858 3.799 1.000 30.070 356 SER A C 1
ATOM 6927 O O . SER A 1 384 ? 20.113 129.582 2.697 1.000 34.590 356 SER A O 1
ATOM 6941 N N . ASN A 1 385 ? 21.228 131.019 4.082 1.000 29.678 357 ASN A N 1
ATOM 6942 C CA . ASN A 1 385 ? 21.256 132.131 3.097 1.000 35.837 357 ASN A CA 1
ATOM 6943 C C . ASN A 1 385 ? 22.053 131.691 1.868 1.000 33.820 357 ASN A C 1
ATOM 6944 O O . ASN A 1 385 ? 21.633 132.001 0.765 1.000 29.860 357 ASN A O 1
ATOM 6955 N N . CYS A 1 386 ? 23.160 130.988 2.045 1.000 26.195 358 CYS A N 1
ATOM 6956 C CA . CYS A 1 386 ? 23.991 130.502 0.911 1.000 24.892 358 CYS A CA 1
ATOM 6957 C C . CYS A 1 386 ? 23.130 129.582 0.049 1.000 24.514 358 CYS A C 1
ATOM 6958 O O . CYS A 1 386 ? 23.119 129.741 -1.192 1.000 27.262 358 CYS A O 1
ATOM 6965 N N . ILE A 1 387 ? 22.430 128.644 0.684 1.000 24.745 359 ILE A N 1
ATOM 6966 C CA . ILE A 1 387 ? 21.607 127.658 -0.062 1.000 23.130 359 ILE A CA 1
ATOM 6967 C C . ILE A 1 387 ? 20.478 128.407 -0.788 1.000 30.171 359 ILE A C 1
ATOM 6968 O O . ILE A 1 387 ? 20.233 128.134 -1.980 1.000 28.360 359 ILE A O 1
ATOM 6984 N N . GLY A 1 388 ? 19.812 129.350 -0.113 1.000 28.556 360 GLY A N 1
ATOM 6985 C CA . GLY A 1 388 ? 18.713 130.135 -0.725 1.000 30.436 360 GLY A CA 1
ATOM 6986 C C . GLY A 1 388 ? 19.147 130.917 -1.958 1.000 29.864 360 GLY A C 1
ATOM 6987 O O . GLY A 1 388 ? 18.445 130.832 -2.985 1.000 38.627 360 GLY A O 1
ATOM 6991 N N . GLU A 1 389 ? 20.279 131.602 -1.874 1.000 32.804 361 GLU A N 1
ATOM 6992 C CA A GLU A 1 389 ? 20.857 132.393 -2.994 0.500 35.680 361 GLU A CA 1
ATOM 6993 C CA B GLU A 1 389 ? 20.871 132.394 -2.990 0.500 37.296 361 GLU A CA 1
ATOM 6994 C C . GLU A 1 389 ? 21.207 131.442 -4.145 1.000 40.345 361 GLU A C 1
ATOM 6995 O O . GLU A 1 389 ? 20.894 131.777 -5.295 1.000 37.652 361 GLU A O 1
ATOM 7017 N N . PHE A 1 390 ? 21.811 130.295 -3.832 1.000 30.359 362 PHE A N 1
ATOM 7018 C CA . PHE A 1 390 ? 22.191 129.284 -4.853 1.000 29.348 362 PHE A CA 1
ATOM 7019 C C . PHE A 1 390 ? 20.943 128.814 -5.595 1.000 30.059 362 PHE A C 1
ATOM 7020 O O . PHE A 1 390 ? 20.960 128.740 -6.842 1.000 32.168 362 PHE A O 1
ATOM 7037 N N . LEU A 1 391 ? 19.900 128.437 -4.862 1.000 27.719 363 LEU A N 1
ATOM 7038 C CA . LEU A 1 391 ? 18.692 127.843 -5.477 1.000 32.012 363 LEU A CA 1
ATOM 7039 C C . LEU A 1 391 ? 17.997 128.922 -6.314 1.000 46.429 363 LEU A C 1
ATOM 7040 O O . LEU A 1 391 ? 17.462 128.599 -7.384 1.000 42.954 363 LEU A O 1
ATOM 7056 N N A TRP A 1 392 ? 18.021 130.176 -5.857 0.500 37.062 364 TRP A N 1
ATOM 7057 N N B TRP A 1 392 ? 18.023 130.176 -5.859 0.500 51.047 364 TRP A N 1
ATOM 7058 C CA A TRP A 1 392 ? 17.491 131.322 -6.641 0.500 45.178 364 TRP A CA 1
ATOM 7059 C CA B TRP A 1 392 ? 17.482 131.318 -6.641 0.500 54.351 364 TRP A CA 1
ATOM 7060 C C A TRP A 1 392 ? 18.211 131.378 -7.986 0.500 43.548 364 TRP A C 1
ATOM 7061 C C B TRP A 1 392 ? 18.211 131.384 -7.983 0.500 48.482 364 TRP A C 1
ATOM 7062 O O A TRP A 1 392 ? 17.528 131.405 -9.017 0.500 48.551 364 TRP A O 1
ATOM 7063 O O B TRP A 1 392 ? 17.528 131.407 -9.017 0.500 51.979 364 TRP A O 1
ATOM 7104 N N . MET A 1 393 ? 19.544 131.432 -7.955 1.000 47.969 365 MET A N 1
ATOM 7105 C CA A MET A 1 393 ? 20.393 131.678 -9.155 0.600 57.151 365 MET A CA 1
ATOM 7106 C CA B MET A 1 393 ? 20.381 131.682 -9.161 0.400 55.764 365 MET A CA 1
ATOM 7107 C C . MET A 1 393 ? 20.272 130.485 -10.112 1.000 72.100 365 MET A C 1
ATOM 7108 O O . MET A 1 393 ? 20.387 130.704 -11.332 1.000 68.952 365 MET A O 1
ATOM 7134 N N . SER A 1 394 ? 20.035 129.288 -9.566 1.000 70.606 366 SER A N 1
ATOM 7135 C CA . SER A 1 394 ? 19.872 128.020 -10.327 1.000 78.337 366 SER A CA 1
ATOM 7136 C C . SER A 1 394 ? 18.493 127.972 -11.007 1.000 81.346 366 SER A C 1
ATOM 7137 O O . SER A 1 394 ? 18.409 127.406 -12.115 1.000 80.898 366 SER A O 1
ATOM 7145 N N . ASN A 1 395 ? 17.460 128.536 -10.367 1.000 77.149 367 ASN A N 1
ATOM 7146 C CA . ASN A 1 395 ? 16.062 128.599 -10.879 1.000 90.899 367 ASN A CA 1
ATOM 7147 C C . ASN A 1 395 ? 15.786 129.996 -11.446 1.000 95.774 367 ASN A C 1
ATOM 7148 O O . ASN A 1 395 ? 16.047 130.274 -12.612 1.000 94.335 367 ASN A O 1
ATOM 7159 N N . ASP B 1 28 ? 55.529 100.623 52.546 1.000 72.818 0 ASP B N 1
ATOM 7160 C CA . ASP B 1 28 ? 56.304 99.454 53.066 1.000 70.502 0 ASP B CA 1
ATOM 7161 C C . ASP B 1 28 ? 56.490 98.421 51.939 1.000 45.879 0 ASP B C 1
ATOM 7162 O O . ASP B 1 28 ? 57.551 97.789 51.896 1.000 50.767 0 ASP B O 1
ATOM 7171 N N . MET B 1 29 ? 55.500 98.239 51.073 1.000 42.771 1 MET B N 1
ATOM 7172 C CA A MET B 1 29 ? 55.573 97.270 49.946 0.600 35.625 1 MET B CA 1
ATOM 7173 C CA B MET B 1 29 ? 55.592 97.256 49.962 0.400 36.092 1 MET B CA 1
ATOM 7174 C C . MET B 1 29 ? 56.644 97.743 48.959 1.000 28.537 1 MET B C 1
ATOM 7175 O O . MET B 1 29 ? 56.830 98.950 48.818 1.000 33.780 1 MET B O 1
ATOM 7201 N N . ILE B 1 30 ? 57.360 96.825 48.311 1.000 22.797 2 ILE B N 1
ATOM 7202 C CA . ILE B 1 30 ? 58.135 97.172 47.081 1.000 22.329 2 ILE B CA 1
ATOM 7203 C C . ILE B 1 30 ? 57.322 96.644 45.898 1.000 23.881 2 ILE B C 1
ATOM 7204 O O . ILE B 1 30 ? 57.269 95.431 45.683 1.000 23.299 2 ILE B O 1
ATOM 7220 N N . PRO B 1 31 ? 56.567 97.503 45.180 1.000 27.538 3 PRO B N 1
ATOM 7221 C CA . PRO B 1 31 ? 55.764 97.043 44.049 1.000 27.763 3 PRO B CA 1
ATOM 7222 C C . PRO B 1 31 ? 56.646 96.703 42.842 1.000 26.656 3 PRO B C 1
ATOM 7223 O O . PRO B 1 31 ? 57.750 97.128 42.751 1.000 25.411 3 PRO B O 1
ATOM 7234 N N . PHE B 1 32 ? 56.093 95.905 41.938 1.000 26.685 4 PHE B N 1
ATOM 7235 C CA . PHE B 1 32 ? 56.852 95.449 40.736 1.000 23.754 4 PHE B CA 1
ATOM 7236 C C . PHE B 1 32 ? 57.273 96.615 39.804 1.000 22.364 4 PHE B C 1
ATOM 7237 O O . PHE B 1 32 ? 58.394 96.618 39.292 1.000 29.382 4 PHE B O 1
ATOM 7254 N N . VAL B 1 33 ? 56.401 97.597 39.621 1.000 31.077 5 VAL B N 1
ATOM 7255 C CA . VAL B 1 33 ? 56.693 98.825 38.821 1.000 29.293 5 VAL B CA 1
ATOM 7256 C C . VAL B 1 33 ? 56.150 100.036 39.602 1.000 29.590 5 VAL B C 1
ATOM 7257 O O . VAL B 1 33 ? 55.281 99.839 40.475 1.000 33.647 5 VAL B O 1
ATOM 7270 N N . ASP B 1 34 ? 56.595 101.233 39.232 1.000 32.145 6 ASP B N 1
ATOM 7271 C CA A ASP B 1 34 ? 56.113 102.469 39.904 0.600 34.664 6 ASP B CA 1
ATOM 7272 C CA B ASP B 1 34 ? 56.228 102.500 39.916 0.400 27.466 6 ASP B CA 1
ATOM 7273 C C . ASP B 1 34 ? 55.931 103.575 38.868 1.000 27.938 6 ASP B C 1
ATOM 7274 O O . ASP B 1 34 ? 56.824 104.420 38.664 1.000 33.433 6 ASP B O 1
ATOM 7290 N N . LEU B 1 35 ? 54.763 103.554 38.230 1.000 23.179 7 LEU B N 1
ATOM 7291 C CA . LEU B 1 35 ? 54.479 104.558 37.174 1.000 24.625 7 LEU B CA 1
ATOM 7292 C C . LEU B 1 35 ? 54.207 105.932 37.806 1.000 30.682 7 LEU B C 1
ATOM 7293 O O . LEU B 1 35 ? 54.408 106.940 37.123 1.000 28.983 7 LEU B O 1
ATOM 7309 N N . LYS B 1 36 ? 53.751 105.993 39.060 1.000 23.778 8 LYS B N 1
ATOM 7310 C CA . LYS B 1 36 ? 53.537 107.301 39.753 1.000 26.746 8 LYS B CA 1
ATOM 7311 C C . LYS B 1 36 ? 54.866 108.048 39.858 1.000 33.674 8 LYS B C 1
ATOM 7312 O O . LYS B 1 36 ? 54.855 109.254 39.596 1.000 33.793 8 LYS B O 1
ATOM 7331 N N . ARG B 1 37 ? 55.963 107.383 40.231 1.000 27.130 9 ARG B N 1
ATOM 7332 C CA A ARG B 1 37 ? 57.272 108.061 40.419 0.700 29.579 9 ARG B CA 1
ATOM 7333 C CA B ARG B 1 37 ? 57.283 108.044 40.423 0.300 31.057 9 ARG B CA 1
ATOM 7334 C C . ARG B 1 37 ? 57.753 108.625 39.086 1.000 31.144 9 ARG B C 1
ATOM 7335 O O . ARG B 1 37 ? 58.340 109.733 39.089 1.000 32.795 9 ARG B O 1
ATOM 7375 N N . GLU B 1 38 ? 57.532 107.901 37.993 1.000 24.358 10 GLU B N 1
ATOM 7376 C CA A GLU B 1 38 ? 57.903 108.356 36.629 0.500 27.899 10 GLU B CA 1
ATOM 7377 C CA B GLU B 1 38 ? 57.962 108.417 36.689 0.500 24.714 10 GLU B CA 1
ATOM 7378 C C . GLU B 1 38 ? 57.214 109.723 36.406 1.000 32.563 10 GLU B C 1
ATOM 7379 O O . GLU B 1 38 ? 57.900 110.740 36.136 1.000 31.222 10 GLU B O 1
ATOM 7401 N N . TYR B 1 39 ? 55.881 109.733 36.507 1.000 27.905 11 TYR B N 1
ATOM 7402 C CA . TYR B 1 39 ? 55.061 110.930 36.177 1.000 29.390 11 TYR B CA 1
ATOM 7403 C C . TYR B 1 39 ? 55.574 112.135 36.965 1.000 31.146 11 TYR B C 1
ATOM 7404 O O . TYR B 1 39 ? 55.754 113.215 36.382 1.000 31.582 11 TYR B O 1
ATOM 7422 N N . GLN B 1 40 ? 55.820 111.941 38.250 1.000 31.206 12 GLN B N 1
ATOM 7423 C CA A GLN B 1 40 ? 56.236 113.047 39.150 0.600 31.558 12 GLN B CA 1
ATOM 7424 C CA B GLN B 1 40 ? 56.282 112.992 39.203 0.400 30.626 12 GLN B CA 1
ATOM 7425 C C . GLN B 1 40 ? 57.584 113.610 38.678 1.000 33.363 12 GLN B C 1
ATOM 7426 O O . GLN B 1 40 ? 57.757 114.830 38.782 1.000 34.555 12 GLN B O 1
ATOM 7452 N N . GLU B 1 41 ? 58.464 112.788 38.105 1.000 27.707 13 GLU B N 1
ATOM 7453 C CA A GLU B 1 41 ? 59.798 113.240 37.625 0.700 27.513 13 GLU B CA 1
ATOM 7454 C CA B GLU B 1 41 ? 59.797 113.239 37.628 0.300 25.881 13 GLU B CA 1
ATOM 7455 C C . GLU B 1 41 ? 59.668 114.181 36.426 1.000 24.509 13 GLU B C 1
ATOM 7456 O O . GLU B 1 41 ? 60.526 115.069 36.280 1.000 28.253 13 GLU B O 1
ATOM 7478 N N . ILE B 1 42 ? 58.650 114.006 35.582 1.000 21.446 14 ILE B N 1
ATOM 7479 C CA . ILE B 1 42 ? 58.518 114.755 34.300 1.000 20.717 14 ILE B CA 1
ATOM 7480 C C . ILE B 1 42 ? 57.139 115.440 34.222 1.000 20.539 14 ILE B C 1
ATOM 7481 O O . ILE B 1 42 ? 56.722 115.779 33.122 1.000 21.627 14 ILE B O 1
ATOM 7497 N N . LYS B 1 43 ? 56.484 115.681 35.361 1.000 20.420 15 LYS B N 1
ATOM 7498 C CA . LYS B 1 43 ? 55.076 116.138 35.420 1.000 21.326 15 LYS B CA 1
ATOM 7499 C C . LYS B 1 43 ? 54.888 117.392 34.563 1.000 21.491 15 LYS B C 1
ATOM 7500 O O . LYS B 1 43 ? 53.921 117.476 33.800 1.000 21.648 15 LYS B O 1
ATOM 7519 N N . GLU B 1 44 ? 55.730 118.421 34.717 1.000 23.831 16 GLU B N 1
ATOM 7520 C CA A GLU B 1 44 ? 55.506 119.719 34.025 0.600 25.418 16 GLU B CA 1
ATOM 7521 C CA B GLU B 1 44 ? 55.457 119.709 34.031 0.400 23.501 16 GLU B CA 1
ATOM 7522 C C . GLU B 1 44 ? 55.562 119.521 32.506 1.000 23.302 16 GLU B C 1
ATOM 7523 O O . GLU B 1 44 ? 54.726 120.087 31.798 1.000 24.654 16 GLU B O 1
ATOM 7545 N N . GLU B 1 45 ? 56.521 118.733 32.015 1.000 23.648 17 GLU B N 1
ATOM 7546 C CA A GLU B 1 45 ? 56.703 118.508 30.561 0.700 25.001 17 GLU B CA 1
ATOM 7547 C CA B GLU B 1 45 ? 56.690 118.529 30.556 0.300 22.913 17 GLU B CA 1
ATOM 7548 C C . GLU B 1 45 ? 55.505 117.701 30.029 1.000 21.249 17 GLU B C 1
ATOM 7549 O O . GLU B 1 45 ? 54.983 118.040 28.945 1.000 21.165 17 GLU B O 1
ATOM 7571 N N . ILE B 1 46 ? 55.095 116.693 30.777 1.000 18.698 18 ILE B N 1
ATOM 7572 C CA . ILE B 1 46 ? 53.921 115.843 30.380 1.000 19.272 18 ILE B CA 1
ATOM 7573 C C . ILE B 1 46 ? 52.651 116.699 30.330 1.000 20.756 18 ILE B C 1
ATOM 7574 O O . ILE B 1 46 ? 51.910 116.668 29.337 1.000 19.167 18 ILE B O 1
ATOM 7590 N N . ASP B 1 47 ? 52.394 117.471 31.377 1.000 20.788 19 ASP B N 1
ATOM 7591 C CA . ASP B 1 47 ? 51.160 118.282 31.464 1.000 20.522 19 ASP B CA 1
ATOM 7592 C C . ASP B 1 47 ? 51.128 119.286 30.305 1.000 21.263 19 ASP B C 1
ATOM 7593 O O . ASP B 1 47 ? 50.022 119.490 29.722 1.000 22.577 19 ASP B O 1
ATOM 7602 N N . GLN B 1 48 ? 52.255 119.913 29.952 1.000 21.177 20 GLN B N 1
ATOM 7603 C CA A GLN B 1 48 ? 52.356 120.876 28.818 0.600 21.422 20 GLN B CA 1
ATOM 7604 C CA B GLN B 1 48 ? 52.272 120.886 28.826 0.400 21.252 20 GLN B CA 1
ATOM 7605 C C . GLN B 1 48 ? 52.011 120.155 27.505 1.000 22.994 20 GLN B C 1
ATOM 7606 O O . GLN B 1 48 ? 51.301 120.718 26.681 1.000 23.048 20 GLN B O 1
ATOM 7632 N N . ALA B 1 49 ? 52.561 118.951 27.320 1.000 21.522 21 ALA B N 1
ATOM 7633 C CA . ALA B 1 49 ? 52.321 118.160 26.080 1.000 21.148 21 ALA B CA 1
ATOM 7634 C C . ALA B 1 49 ? 50.831 117.830 25.928 1.000 18.828 21 ALA B C 1
ATOM 7635 O O . ALA B 1 49 ? 50.280 118.032 24.834 1.000 20.861 21 ALA B O 1
ATOM 7642 N N . ILE B 1 50 ? 50.208 117.359 26.992 1.000 17.540 22 ILE B N 1
ATOM 7643 C CA . ILE B 1 50 ? 48.762 117.005 26.969 1.000 17.348 22 ILE B CA 1
ATOM 7644 C C . ILE B 1 50 ? 47.942 118.273 26.706 1.000 21.264 22 ILE B C 1
ATOM 7645 O O . ILE B 1 50 ? 47.050 118.260 25.849 1.000 19.021 22 ILE B O 1
ATOM 7661 N N . GLN B 1 51 ? 48.256 119.370 27.396 1.000 19.914 23 GLN B N 1
ATOM 7662 C CA A GLN B 1 51 ? 47.483 120.624 27.222 0.700 18.677 23 GLN B CA 1
ATOM 7663 C CA B GLN B 1 51 ? 47.512 120.651 27.230 0.300 22.213 23 GLN B CA 1
ATOM 7664 C C . GLN B 1 51 ? 47.569 121.100 25.764 1.000 18.704 23 GLN B C 1
ATOM 7665 O O . GLN B 1 51 ? 46.548 121.553 25.251 1.000 20.258 23 GLN B O 1
ATOM 7691 N N . ARG B 1 52 ? 48.740 121.021 25.115 1.000 19.959 24 ARG B N 1
ATOM 7692 C CA . ARG B 1 52 ? 48.898 121.455 23.711 1.000 18.285 24 ARG B CA 1
ATOM 7693 C C . ARG B 1 52 ? 47.905 120.672 22.824 1.000 19.105 24 ARG B C 1
ATOM 7694 O O . ARG B 1 52 ? 47.262 121.239 21.941 1.000 19.713 24 ARG B O 1
ATOM 7715 N N . VAL B 1 53 ? 47.801 119.353 23.053 1.000 18.221 25 VAL B N 1
ATOM 7716 C CA . VAL B 1 53 ? 46.919 118.525 22.195 1.000 17.161 25 VAL B CA 1
ATOM 7717 C C . VAL B 1 53 ? 45.458 118.921 22.437 1.000 16.565 25 VAL B C 1
ATOM 7718 O O . VAL B 1 53 ? 44.711 119.057 21.457 1.000 17.950 25 VAL B O 1
ATOM 7731 N N . LEU B 1 54 ? 45.052 119.060 23.696 1.000 17.937 26 LEU B N 1
ATOM 7732 C CA . LEU B 1 54 ? 43.640 119.411 24.021 1.000 18.272 26 LEU B CA 1
ATOM 7733 C C . LEU B 1 54 ? 43.277 120.757 23.375 1.000 19.223 26 LEU B C 1
ATOM 7734 O O . LEU B 1 54 ? 42.190 120.880 22.755 1.000 20.441 26 LEU B O 1
ATOM 7750 N N . GLU B 1 55 ? 44.171 121.740 23.465 1.000 20.637 27 GLU B N 1
ATOM 7751 C CA A GLU B 1 55 ? 43.911 123.097 22.915 0.700 20.640 27 GLU B CA 1
ATOM 7752 C CA B GLU B 1 55 ? 43.891 123.101 22.927 0.300 24.128 27 GLU B CA 1
ATOM 7753 C C . GLU B 1 55 ? 43.808 123.053 21.392 1.000 23.208 27 GLU B C 1
ATOM 7754 O O . GLU B 1 55 ? 43.038 123.849 20.816 1.000 24.420 27 GLU B O 1
ATOM 7776 N N . ARG B 1 56 ? 44.552 122.158 20.733 1.000 21.909 28 ARG B N 1
ATOM 7777 C CA A ARG B 1 56 ? 44.584 122.067 19.255 0.600 21.885 28 ARG B CA 1
ATOM 7778 C CA B ARG B 1 56 ? 44.585 122.069 19.250 0.400 22.120 28 ARG B CA 1
ATOM 7779 C C . ARG B 1 56 ? 43.297 121.407 18.739 1.000 19.038 28 ARG B C 1
ATOM 7780 O O . ARG B 1 56 ? 42.942 121.678 17.586 1.000 23.063 28 ARG B O 1
ATOM 7820 N N . GLY B 1 57 ? 42.680 120.532 19.538 1.000 20.667 29 GLY B N 1
ATOM 7821 C CA . GLY B 1 57 ? 41.426 119.876 19.136 1.000 20.675 29 GLY B CA 1
ATOM 7822 C C . GLY B 1 57 ? 41.598 118.877 17.999 1.000 22.169 29 GLY B C 1
ATOM 7823 O O . GLY B 1 57 ? 40.641 118.640 17.252 1.000 23.251 29 GLY B O 1
ATOM 7827 N N . TRP B 1 58 ? 42.778 118.283 17.888 1.000 18.452 30 TRP B N 1
ATOM 7828 C CA . TRP B 1 58 ? 43.116 117.314 16.820 1.000 18.456 30 TRP B CA 1
ATOM 7829 C C . TRP B 1 58 ? 43.708 116.066 17.503 1.000 17.852 30 TRP B C 1
ATOM 7830 O O . TRP B 1 58 ? 44.751 116.140 18.134 1.000 18.065 30 TRP B O 1
ATOM 7851 N N . PHE B 1 59 ? 42.939 114.992 17.520 1.000 16.138 31 PHE B N 1
ATOM 7852 C CA . PHE B 1 59 ? 43.186 113.822 18.401 1.000 14.764 31 PHE B CA 1
ATOM 7853 C C . PHE B 1 59 ? 43.627 112.584 17.614 1.000 14.658 31 PHE B C 1
ATOM 7854 O O . PHE B 1 59 ? 44.116 111.670 18.294 1.000 14.769 31 PHE B O 1
ATOM 7871 N N . ILE B 1 60 ? 43.424 112.563 16.319 1.000 13.734 32 ILE B N 1
ATOM 7872 C CA . ILE B 1 60 ? 43.663 111.345 15.481 1.000 15.439 32 ILE B CA 1
ATOM 7873 C C . ILE B 1 60 ? 44.547 111.739 14.312 1.000 15.222 32 ILE B C 1
ATOM 7874 O O . ILE B 1 60 ? 44.198 112.682 13.594 1.000 16.456 32 ILE B O 1
ATOM 7890 N N . LEU B 1 61 ? 45.615 110.992 14.039 1.000 14.254 33 LEU B N 1
ATOM 7891 C CA . LEU B 1 61 ? 46.454 111.165 12.818 1.000 14.837 33 LEU B CA 1
ATOM 7892 C C . LEU B 1 61 ? 46.856 112.634 12.635 1.000 14.775 33 LEU B C 1
ATOM 7893 O O . LEU B 1 61 ? 46.589 113.214 11.546 1.000 17.916 33 LEU B O 1
ATOM 7909 N N . GLY B 1 62 ? 47.512 113.177 13.637 1.000 14.698 34 GLY B N 1
ATOM 7910 C CA . GLY B 1 62 ? 47.948 114.588 13.600 1.000 15.805 34 GLY B CA 1
ATOM 7911 C C . GLY B 1 62 ? 49.445 114.746 13.619 1.000 16.722 34 GLY B C 1
ATOM 7912 O O . GLY B 1 62 ? 50.224 113.820 13.262 1.000 16.082 34 GLY B O 1
ATOM 7916 N N . GLU B 1 63 ? 49.854 115.954 13.990 1.000 16.727 35 GLU B N 1
ATOM 7917 C CA A GLU B 1 63 ? 51.273 116.352 13.886 0.600 16.106 35 GLU B CA 1
ATOM 7918 C CA B GLU B 1 63 ? 51.265 116.399 13.916 0.400 17.807 35 GLU B CA 1
ATOM 7919 C C . GLU B 1 63 ? 52.102 115.747 15.018 1.000 16.076 35 GLU B C 1
ATOM 7920 O O . GLU B 1 63 ? 53.316 115.523 14.796 1.000 17.122 35 GLU B O 1
ATOM 7942 N N . GLU B 1 64 ? 51.503 115.448 16.166 1.000 16.719 36 GLU B N 1
ATOM 7943 C CA . GLU B 1 64 ? 52.274 114.796 17.252 1.000 15.432 36 GLU B CA 1
ATOM 7944 C C . GLU B 1 64 ? 52.658 113.381 16.793 1.000 15.531 36 GLU B C 1
ATOM 7945 O O . GLU B 1 64 ? 53.788 112.948 17.025 1.000 14.915 36 GLU B O 1
ATOM 7957 N N . LEU B 1 65 ? 51.708 112.669 16.185 1.000 13.954 37 LEU B N 1
ATOM 7958 C CA . LEU B 1 65 ? 52.003 111.305 15.697 1.000 13.723 37 LEU B CA 1
ATOM 7959 C C . LEU B 1 65 ? 53.080 111.360 14.630 1.000 13.848 37 LEU B C 1
ATOM 7960 O O . LEU B 1 65 ? 54.035 110.557 14.677 1.000 14.585 37 LEU B O 1
ATOM 7976 N N . GLU B 1 66 ? 52.960 112.258 13.657 1.000 14.613 38 GLU B N 1
ATOM 7977 C CA A GLU B 1 66 ? 53.972 112.338 12.579 0.600 15.464 38 GLU B CA 1
ATOM 7978 C CA B GLU B 1 66 ? 53.975 112.352 12.574 0.400 15.643 38 GLU B CA 1
ATOM 7979 C C . GLU B 1 66 ? 55.356 112.618 13.188 1.000 14.907 38 GLU B C 1
ATOM 7980 O O . GLU B 1 66 ? 56.336 111.973 12.771 1.000 16.935 38 GLU B O 1
ATOM 8002 N N . ALA B 1 67 ? 55.440 113.538 14.128 1.000 14.715 39 ALA B N 1
ATOM 8003 C CA . ALA B 1 67 ? 56.734 113.921 14.731 1.000 15.544 39 ALA B CA 1
ATOM 8004 C C . ALA B 1 67 ? 57.281 112.760 15.554 1.000 15.497 39 ALA B C 1
ATOM 8005 O O . ALA B 1 67 ? 58.469 112.486 15.498 1.000 15.607 39 ALA B O 1
ATOM 8012 N N . PHE B 1 68 ? 56.432 112.067 16.315 1.000 14.036 40 PHE B N 1
ATOM 8013 C CA . PHE B 1 68 ? 56.890 110.920 17.130 1.000 13.892 40 PHE B CA 1
ATOM 8014 C C . PHE B 1 68 ? 57.397 109.815 16.212 1.000 13.166 40 PHE B C 1
ATOM 8015 O O . PHE B 1 68 ? 58.433 109.195 16.489 1.000 13.840 40 PHE B O 1
ATOM 8032 N N . GLU B 1 69 ? 56.673 109.546 15.134 1.000 13.186 41 GLU B N 1
ATOM 8033 C CA . GLU B 1 69 ? 57.101 108.492 14.196 1.000 14.208 41 GLU B CA 1
ATOM 8034 C C . GLU B 1 69 ? 58.494 108.813 13.659 1.000 14.415 41 GLU B C 1
ATOM 8035 O O . GLU B 1 69 ? 59.342 107.904 13.543 1.000 14.930 41 GLU B O 1
ATOM 8047 N N . LYS B 1 70 ? 58.727 110.076 13.289 1.000 14.280 42 LYS B N 1
ATOM 8048 C CA A LYS B 1 70 ? 60.059 110.470 12.756 0.600 15.362 42 LYS B CA 1
ATOM 8049 C CA B LYS B 1 70 ? 60.052 110.527 12.768 0.400 16.205 42 LYS B CA 1
ATOM 8050 C C . LYS B 1 70 ? 61.114 110.379 13.860 1.000 13.922 42 LYS B C 1
ATOM 8051 O O . LYS B 1 70 ? 62.215 109.857 13.584 1.000 15.975 42 LYS B O 1
ATOM 8087 N N . GLU B 1 71 ? 60.811 110.854 15.039 1.000 14.576 43 GLU B N 1
ATOM 8088 C CA . GLU B 1 71 ? 61.768 110.880 16.162 1.000 14.264 43 GLU B CA 1
ATOM 8089 C C . GLU B 1 71 ? 62.126 109.442 16.564 1.000 14.845 43 GLU B C 1
ATOM 8090 O O . GLU B 1 71 ? 63.302 109.117 16.810 1.000 14.652 43 GLU B O 1
ATOM 8102 N N . PHE B 1 72 ? 61.126 108.571 16.720 1.000 13.838 44 PHE B N 1
ATOM 8103 C CA . PHE B 1 72 ? 61.382 107.192 17.191 1.000 13.783 44 PHE B CA 1
ATOM 8104 C C . PHE B 1 72 ? 62.100 106.379 16.100 1.000 12.484 44 PHE B C 1
ATOM 8105 O O . PHE B 1 72 ? 63.067 105.685 16.408 1.000 13.838 44 PHE B O 1
ATOM 8122 N N . SER B 1 73 ? 61.699 106.506 14.848 1.000 14.176 45 SER B N 1
ATOM 8123 C CA . SER B 1 73 ? 62.391 105.779 13.757 1.000 15.235 45 SER B CA 1
ATOM 8124 C C . SER B 1 73 ? 63.840 106.279 13.658 1.000 16.188 45 SER B C 1
ATOM 8125 O O . SER B 1 73 ? 64.750 105.432 13.507 1.000 16.403 45 SER B O 1
ATOM 8133 N N . SER B 1 74 ? 64.080 107.577 13.826 1.000 15.317 46 SER B N 1
ATOM 8134 C CA A SER B 1 74 ? 65.464 108.122 13.803 0.500 16.056 46 SER B CA 1
ATOM 8135 C CA B SER B 1 74 ? 65.466 108.127 13.796 0.500 16.346 46 SER B CA 1
ATOM 8136 C C . SER B 1 74 ? 66.267 107.550 14.970 1.000 17.174 46 SER B C 1
ATOM 8137 O O . SER B 1 74 ? 67.450 107.162 14.775 1.000 17.821 46 SER B O 1
ATOM 8151 N N . TYR B 1 75 ? 65.688 107.460 16.149 1.000 14.882 47 TYR B N 1
ATOM 8152 C CA . TYR B 1 75 ? 66.354 106.862 17.327 1.000 14.631 47 TYR B CA 1
ATOM 8153 C C . TYR B 1 75 ? 66.774 105.414 17.049 1.000 15.917 47 TYR B C 1
ATOM 8154 O O . TYR B 1 75 ? 67.891 104.998 17.377 1.000 15.416 47 TYR B O 1
ATOM 8172 N N . ILE B 1 76 ? 65.887 104.623 16.449 1.000 14.689 48 ILE B N 1
ATOM 8173 C CA . ILE B 1 76 ? 66.147 103.189 16.167 1.000 14.419 48 ILE B CA 1
ATOM 8174 C C . ILE B 1 76 ? 67.089 103.047 14.971 1.000 14.165 48 ILE B C 1
ATOM 8175 O O . ILE B 1 76 ? 67.744 102.035 14.872 1.000 16.108 48 ILE B O 1
ATOM 8191 N N . GLY B 1 77 ? 67.111 104.013 14.082 1.000 14.332 49 GLY B N 1
ATOM 8192 C CA . GLY B 1 77 ? 67.918 103.924 12.857 1.000 15.779 49 GLY B CA 1
ATOM 8193 C C . GLY B 1 77 ? 67.155 103.293 11.706 1.000 16.444 49 GLY B C 1
ATOM 8194 O O . GLY B 1 77 ? 67.780 102.603 10.865 1.000 19.149 49 GLY B O 1
ATOM 8198 N N . ALA B 1 78 ? 65.835 103.482 11.627 1.000 15.397 50 ALA B N 1
ATOM 8199 C CA . ALA B 1 78 ? 64.986 103.049 10.518 1.000 15.655 50 ALA B CA 1
ATOM 8200 C C . ALA B 1 78 ? 64.458 104.291 9.791 1.000 15.549 50 ALA B C 1
ATOM 8201 O O . ALA B 1 78 ? 64.322 105.377 10.417 1.000 17.552 50 ALA B O 1
ATOM 8208 N N . LYS B 1 79 ? 64.079 104.146 8.540 1.000 15.567 51 LYS B N 1
ATOM 8209 C CA A LYS B 1 79 ? 63.644 105.320 7.753 0.600 14.677 51 LYS B CA 1
ATOM 8210 C CA B LYS B 1 79 ? 63.639 105.298 7.713 0.400 17.057 51 LYS B CA 1
ATOM 8211 C C . LYS B 1 79 ? 62.234 105.759 8.124 1.000 15.589 51 LYS B C 1
ATOM 8212 O O . LYS B 1 79 ? 61.971 106.959 8.085 1.000 17.956 51 LYS B O 1
ATOM 8248 N N . TYR B 1 80 ? 61.345 104.804 8.483 1.000 15.449 52 TYR B N 1
ATOM 8249 C CA . TYR B 1 80 ? 59.901 105.097 8.653 1.000 15.772 52 TYR B CA 1
ATOM 8250 C C . TYR B 1 80 ? 59.360 104.485 9.945 1.000 13.740 52 TYR B C 1
ATOM 8251 O O . TYR B 1 80 ? 59.756 103.390 10.323 1.000 14.370 52 TYR B O 1
ATOM 8269 N N . GLY B 1 81 ? 58.463 105.229 10.588 1.000 14.016 53 GLY B N 1
ATOM 8270 C CA . GLY B 1 81 ? 57.698 104.764 11.755 1.000 12.953 53 GLY B CA 1
ATOM 8271 C C . GLY B 1 81 ? 56.218 104.853 11.461 1.000 13.472 53 GLY B C 1
ATOM 8272 O O . GLY B 1 81 ? 55.762 105.860 10.905 1.000 13.732 53 GLY B O 1
ATOM 8276 N N . ILE B 1 82 ? 55.472 103.818 11.860 1.000 12.412 54 ILE B N 1
ATOM 8277 C CA . ILE B 1 82 ? 54.005 103.739 11.658 1.000 12.406 54 ILE B CA 1
ATOM 8278 C C . ILE B 1 82 ? 53.383 103.412 13.005 1.000 11.956 54 ILE B C 1
ATOM 8279 O O . ILE B 1 82 ? 53.412 102.250 13.464 1.000 12.228 54 ILE B O 1
ATOM 8295 N N . GLY B 1 83 ? 52.888 104.430 13.693 1.000 12.181 55 GLY B N 1
ATOM 8296 C CA . GLY B 1 83 ? 52.268 104.250 15.003 1.000 12.688 55 GLY B CA 1
ATOM 8297 C C . GLY B 1 83 ? 50.915 103.550 14.920 1.000 12.859 55 GLY B C 1
ATOM 8298 O O . GLY B 1 83 ? 50.087 103.894 14.050 1.000 14.895 55 GLY B O 1
ATOM 8302 N N . VAL B 1 84 ? 50.706 102.603 15.825 1.000 11.341 56 VAL B N 1
ATOM 8303 C CA . VAL B 1 84 ? 49.479 101.773 15.862 1.000 12.222 56 VAL B CA 1
ATOM 8304 C C . VAL B 1 84 ? 49.016 101.675 17.302 1.000 10.427 56 VAL B C 1
ATOM 8305 O O . VAL B 1 84 ? 49.594 102.311 18.207 1.000 11.752 56 VAL B O 1
ATOM 8318 N N . ASN B 1 85 ? 47.917 100.974 17.538 1.000 11.207 57 ASN B N 1
ATOM 8319 C CA . ASN B 1 85 ? 47.298 101.000 18.881 1.000 11.520 57 ASN B CA 1
ATOM 8320 C C . ASN B 1 85 ? 48.039 100.150 19.898 1.000 11.438 57 ASN B C 1
ATOM 8321 O O . ASN B 1 85 ? 47.833 100.317 21.096 1.000 12.416 57 ASN B O 1
ATOM 8332 N N . SER B 1 86 ? 48.882 99.186 19.495 1.000 11.414 58 SER B N 1
ATOM 8333 C CA . SER B 1 86 ? 49.500 98.241 20.442 1.000 11.495 58 SER B CA 1
ATOM 8334 C C . SER B 1 86 ? 50.678 97.528 19.804 1.000 10.408 58 SER B C 1
ATOM 8335 O O . SER B 1 86 ? 50.756 97.464 18.563 1.000 11.295 58 SER B O 1
ATOM 8343 N N . GLY B 1 87 ? 51.542 96.961 20.625 1.000 11.022 59 GLY B N 1
ATOM 8344 C CA . GLY B 1 87 ? 52.548 96.023 20.104 1.000 11.532 59 GLY B CA 1
ATOM 8345 C C . GLY B 1 87 ? 51.888 94.832 19.427 1.000 10.740 59 GLY B C 1
ATOM 8346 O O . GLY B 1 87 ? 52.414 94.309 18.430 1.000 11.268 59 GLY B O 1
ATOM 8350 N N . SER B 1 88 ? 50.762 94.393 19.969 1.000 11.094 60 SER B N 1
ATOM 8351 C CA . SER B 1 88 ? 50.032 93.235 19.414 1.000 11.056 60 SER B CA 1
ATOM 8352 C C . SER B 1 88 ? 49.674 93.559 17.959 1.000 12.004 60 SER B C 1
ATOM 8353 O O . SER B 1 88 ? 49.830 92.717 17.049 1.000 11.705 60 SER B O 1
ATOM 8361 N N . ASP B 1 89 ? 49.161 94.756 17.689 1.000 11.093 61 ASP B N 1
ATOM 8362 C CA . ASP B 1 89 ? 48.798 95.170 16.322 1.000 11.716 61 ASP B CA 1
ATOM 8363 C C . ASP B 1 89 ? 50.021 95.467 15.479 1.000 11.526 61 ASP B C 1
ATOM 8364 O O . ASP B 1 89 ? 49.954 95.284 14.264 1.000 12.489 61 ASP B O 1
ATOM 8373 N N . ALA B 1 90 ? 51.108 95.970 16.071 1.000 10.573 62 ALA B N 1
ATOM 8374 C CA . ALA B 1 90 ? 52.345 96.164 15.300 1.000 11.132 62 ALA B CA 1
ATOM 8375 C C . ALA B 1 90 ? 52.739 94.813 14.681 1.000 10.279 62 ALA B C 1
ATOM 8376 O O . ALA B 1 90 ? 53.070 94.742 13.494 1.000 12.096 62 ALA B O 1
ATOM 8383 N N . LEU B 1 91 ? 52.746 93.771 15.490 1.000 10.957 63 LEU B N 1
ATOM 8384 C CA . LEU B 1 91 ? 53.098 92.408 15.002 1.000 11.773 63 LEU B CA 1
ATOM 8385 C C . LEU B 1 91 ? 52.058 91.898 14.010 1.000 10.839 63 LEU B C 1
ATOM 8386 O O . LEU B 1 91 ? 52.425 91.398 12.935 1.000 11.591 63 LEU B O 1
ATOM 8402 N N . TYR B 1 92 ? 50.783 91.991 14.352 1.000 11.242 64 TYR B N 1
ATOM 8403 C CA . TYR B 1 92 ? 49.693 91.488 13.472 1.000 11.896 64 TYR B CA 1
ATOM 8404 C C . TYR B 1 92 ? 49.719 92.185 12.117 1.000 11.278 64 TYR B C 1
ATOM 8405 O O . TYR B 1 92 ? 49.674 91.531 11.041 1.000 12.024 64 TYR B O 1
ATOM 8423 N N . LEU B 1 93 ? 49.756 93.505 12.099 1.000 11.712 65 LEU B N 1
ATOM 8424 C CA . LEU B 1 93 ? 49.766 94.275 10.841 1.000 12.435 65 LEU B CA 1
ATOM 8425 C C . LEU B 1 93 ? 51.097 94.095 10.102 1.000 12.311 65 LEU B C 1
ATOM 8426 O O . LEU B 1 93 ? 51.090 94.127 8.869 1.000 12.983 65 LEU B O 1
ATOM 8442 N N . GLY B 1 94 ? 52.211 93.965 10.820 1.000 12.403 66 GLY B N 1
ATOM 8443 C CA . GLY B 1 94 ? 53.495 93.692 10.179 1.000 12.211 66 GLY B CA 1
ATOM 8444 C C . GLY B 1 94 ? 53.460 92.384 9.393 1.000 12.408 66 GLY B C 1
ATOM 8445 O O . GLY B 1 94 ? 53.855 92.341 8.189 1.000 13.820 66 GLY B O 1
ATOM 8449 N N . VAL B 1 95 ? 52.982 91.318 9.998 1.000 12.014 67 VAL B N 1
ATOM 8450 C CA . VAL B 1 95 ? 52.806 90.014 9.307 1.000 11.765 67 VAL B CA 1
ATOM 8451 C C . VAL B 1 95 ? 51.876 90.197 8.111 1.000 13.084 67 VAL B C 1
ATOM 8452 O O . VAL B 1 95 ? 52.181 89.720 6.988 1.000 14.360 67 VAL B O 1
ATOM 8465 N N . LYS B 1 96 ? 50.754 90.868 8.306 1.000 13.047 68 LYS B N 1
ATOM 8466 C CA A LYS B 1 96 ? 49.772 91.059 7.220 0.700 14.013 68 LYS B CA 1
ATOM 8467 C CA B LYS B 1 96 ? 49.760 91.067 7.219 0.300 14.302 68 LYS B CA 1
ATOM 8468 C C . LYS B 1 96 ? 50.383 91.844 6.052 1.000 13.838 68 LYS B C 1
ATOM 8469 O O . LYS B 1 96 ? 50.174 91.448 4.896 1.000 15.803 68 LYS B O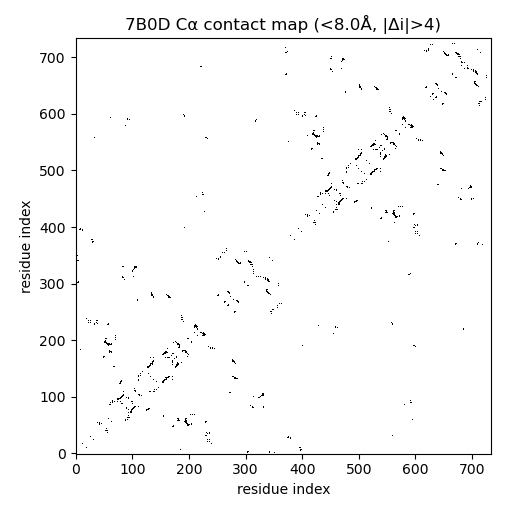 1
ATOM 8505 N N . ALA B 1 97 ? 51.093 92.929 6.332 1.000 13.799 69 ALA B N 1
ATOM 8506 C CA . ALA B 1 97 ? 51.630 93.819 5.291 1.000 13.899 69 ALA B CA 1
ATOM 8507 C C . ALA B 1 97 ? 52.680 93.072 4.469 1.000 14.704 69 ALA B C 1
ATOM 8508 O O . ALA B 1 97 ? 52.863 93.413 3.285 1.000 16.018 69 ALA B O 1
ATOM 8515 N N . LEU B 1 98 ? 53.396 92.125 5.074 1.000 14.523 70 LEU B N 1
ATOM 8516 C CA . LEU B 1 98 ? 54.413 91.311 4.370 1.000 15.943 70 LEU B CA 1
ATOM 8517 C C . LEU B 1 98 ? 53.729 90.244 3.510 1.000 16.228 70 LEU B C 1
ATOM 8518 O O . LEU B 1 98 ? 54.468 89.522 2.784 1.000 18.586 70 LEU B O 1
ATOM 8534 N N . GLY B 1 99 ? 52.402 90.105 3.525 1.000 15.469 71 GLY B N 1
ATOM 8535 C CA . GLY B 1 99 ? 51.705 89.135 2.663 1.000 16.263 71 GLY B CA 1
ATOM 8536 C C . GLY B 1 99 ? 51.688 87.741 3.224 1.000 18.330 71 GLY B C 1
ATOM 8537 O O . GLY B 1 99 ? 51.419 86.768 2.507 1.000 19.717 71 GLY B O 1
ATOM 8541 N N . ILE B 1 100 ? 51.911 87.583 4.511 1.000 14.679 72 ILE B N 1
ATOM 8542 C CA . ILE B 1 100 ? 51.965 86.285 5.185 1.000 14.929 72 ILE B CA 1
ATOM 8543 C C . ILE B 1 100 ? 50.565 85.912 5.640 1.000 16.831 72 ILE B C 1
ATOM 8544 O O . ILE B 1 100 ? 49.911 86.723 6.335 1.000 17.475 72 ILE B O 1
ATOM 8560 N N . GLY B 1 101 ? 50.099 84.723 5.282 1.000 15.624 73 GLY B N 1
ATOM 8561 C CA . GLY B 1 101 ? 48.730 84.311 5.565 1.000 16.242 73 GLY B CA 1
ATOM 8562 C C . GLY B 1 101 ? 48.516 82.834 5.357 1.000 16.749 73 GLY B C 1
ATOM 8563 O O . GLY B 1 101 ? 49.426 82.012 5.637 1.000 15.920 73 GLY B O 1
ATOM 8567 N N . LYS B 1 102 ? 47.310 82.459 4.908 1.000 17.441 74 LYS B N 1
ATOM 8568 C CA A LYS B 1 102 ? 46.968 81.034 4.736 0.700 16.608 74 LYS B CA 1
ATOM 8569 C CA B LYS B 1 102 ? 46.944 81.037 4.700 0.300 18.216 74 LYS B CA 1
ATOM 8570 C C . LYS B 1 102 ? 47.972 80.350 3.792 1.000 15.864 74 LYS B C 1
ATOM 8571 O O . LYS B 1 102 ? 48.361 80.923 2.784 1.000 19.632 74 LYS B O 1
ATOM 8607 N N . GLY B 1 103 ? 48.413 79.177 4.235 1.000 18.061 75 GLY B N 1
ATOM 8608 C CA . GLY B 1 103 ? 49.398 78.372 3.489 1.000 18.657 75 GLY B CA 1
ATOM 8609 C C . GLY B 1 103 ? 50.830 78.699 3.853 1.000 18.344 75 GLY B C 1
ATOM 8610 O O . GLY B 1 103 ? 51.747 78.031 3.318 1.000 19.147 75 GLY B O 1
ATOM 8614 N N . ASP B 1 104 ? 51.061 79.690 4.727 1.000 15.140 76 ASP B N 1
ATOM 8615 C CA . ASP B 1 104 ? 52.423 80.128 5.088 1.000 14.794 76 ASP B CA 1
ATOM 8616 C C . ASP B 1 104 ? 52.760 79.692 6.506 1.000 13.145 76 ASP B C 1
ATOM 8617 O O . ASP B 1 104 ? 51.872 79.395 7.331 1.000 14.690 76 ASP B O 1
ATOM 8626 N N . GLU B 1 105 ? 54.068 79.569 6.769 1.000 13.108 77 GLU B N 1
ATOM 8627 C CA . GLU B 1 105 ? 54.603 79.245 8.099 1.000 13.944 77 GLU B CA 1
ATOM 8628 C C . GLU B 1 105 ? 55.557 80.364 8.534 1.000 11.535 77 GLU B C 1
ATOM 8629 O O . GLU B 1 105 ? 56.251 80.976 7.730 1.000 11.932 77 GLU B O 1
ATOM 8641 N N . VAL B 1 106 ? 55.562 80.599 9.851 1.000 12.315 78 VAL B N 1
ATOM 8642 C CA . VAL B 1 106 ? 56.507 81.562 10.461 1.000 12.147 78 VAL B CA 1
ATOM 8643 C C . VAL B 1 106 ? 57.198 80.836 11.608 1.000 11.335 78 VAL B C 1
ATOM 8644 O O . VAL B 1 106 ? 56.515 80.322 12.518 1.000 12.506 78 VAL B O 1
ATOM 8657 N N . ILE B 1 107 ? 58.527 80.802 11.577 1.000 11.592 79 ILE B N 1
ATOM 8658 C CA . ILE B 1 107 ? 59.292 80.165 12.660 1.000 12.366 79 ILE B CA 1
ATOM 8659 C C . ILE B 1 107 ? 59.467 81.166 13.801 1.000 13.349 79 ILE B C 1
ATOM 8660 O O . ILE B 1 107 ? 59.887 82.295 13.553 1.000 13.407 79 ILE B O 1
ATOM 8676 N N . THR B 1 108 ? 59.149 80.732 15.011 1.000 12.069 80 THR B N 1
ATOM 8677 C CA . THR B 1 108 ? 59.253 81.622 16.191 1.000 10.975 80 THR B CA 1
ATOM 8678 C C . THR B 1 108 ? 59.502 80.752 17.419 1.000 12.114 80 THR B C 1
ATOM 8679 O O . THR B 1 108 ? 59.734 79.518 17.347 1.000 13.133 80 THR B O 1
ATOM 8690 N N . VAL B 1 109 ? 59.440 81.399 18.575 1.000 12.233 81 VAL B N 1
ATOM 8691 C CA . VAL B 1 109 ? 59.582 80.727 19.883 1.000 12.166 81 VAL B CA 1
ATOM 8692 C C . VAL B 1 109 ? 58.223 80.512 20.538 1.000 11.072 81 VAL B C 1
ATOM 8693 O O . VAL B 1 109 ? 57.262 81.270 20.291 1.000 12.348 81 VAL B O 1
ATOM 8706 N N . SER B 1 110 ? 58.172 79.516 21.399 1.000 12.383 82 SER B N 1
ATOM 8707 C CA . SER B 1 110 ? 57.065 79.315 22.347 1.000 12.587 82 SER B CA 1
ATOM 8708 C C . SER B 1 110 ? 57.249 80.152 23.609 1.000 12.457 82 SER B C 1
ATOM 8709 O O . SER B 1 110 ? 56.244 80.518 24.225 1.000 13.645 82 SER B O 1
ATOM 8717 N N . HIS B 1 111 ? 58.487 80.439 23.999 1.000 12.391 83 HIS B N 1
ATOM 8718 C CA . HIS B 1 111 ? 58.806 81.248 25.189 1.000 12.308 83 HIS B CA 1
ATOM 8719 C C . HIS B 1 111 ? 58.726 82.730 24.801 1.000 12.170 83 HIS B C 1
ATOM 8720 O O . HIS B 1 111 ? 59.718 83.347 24.463 1.000 12.785 83 HIS B O 1
ATOM 8735 N N . THR B 1 112 ? 57.530 83.294 24.866 1.000 12.136 84 THR B N 1
ATOM 8736 C CA . THR B 1 112 ? 57.230 84.680 24.479 1.000 12.410 84 THR B CA 1
ATOM 8737 C C . THR B 1 112 ? 55.836 85.010 24.984 1.000 12.767 84 THR B C 1
ATOM 8738 O O . THR B 1 112 ? 55.090 84.120 25.413 1.000 14.227 84 THR B O 1
ATOM 8749 N N . PHE B 1 113 ? 55.478 86.273 24.827 1.000 11.948 85 PHE B N 1
ATOM 8750 C CA . PHE B 1 113 ? 54.111 86.741 25.114 1.000 13.489 85 PHE B CA 1
ATOM 8751 C C . PHE B 1 113 ? 53.127 86.264 24.042 1.000 13.403 85 PHE B C 1
ATOM 8752 O O . PHE B 1 113 ? 53.488 86.174 22.866 1.000 13.076 85 PHE B O 1
ATOM 8769 N N . ILE B 1 114 ? 51.865 86.050 24.451 1.000 13.636 86 ILE B N 1
ATOM 8770 C CA . ILE B 1 114 ? 50.705 85.657 23.599 1.000 14.356 86 ILE B CA 1
ATOM 8771 C C . ILE B 1 114 ? 50.787 86.301 22.226 1.000 13.370 86 ILE B C 1
ATOM 8772 O O . ILE B 1 114 ? 50.658 85.618 21.194 1.000 14.410 86 ILE B O 1
ATOM 8788 N N . SER B 1 115 ? 50.887 87.612 22.182 1.000 14.269 87 SER B N 1
ATOM 8789 C CA . SER B 1 115 ? 50.666 88.386 20.947 1.000 15.329 87 SER B CA 1
ATOM 8790 C C . SER B 1 115 ? 51.699 88.082 19.872 1.000 13.345 87 SER B C 1
ATOM 8791 O O . SER B 1 115 ? 51.370 88.281 18.679 1.000 13.501 87 SER B O 1
ATOM 8799 N N . THR B 1 116 ? 52.893 87.630 20.214 1.000 12.792 88 THR B N 1
ATOM 8800 C CA . THR B 1 116 ? 53.879 87.245 19.190 1.000 13.831 88 THR B CA 1
ATOM 8801 C C . THR B 1 116 ? 53.247 86.175 18.285 1.000 13.582 88 THR B C 1
ATOM 8802 O O . THR B 1 116 ? 53.396 86.231 17.057 1.000 14.324 88 THR B O 1
ATOM 8813 N N . VAL B 1 117 ? 52.634 85.164 18.891 1.000 12.210 89 VAL B N 1
ATOM 8814 C CA . VAL B 1 117 ? 52.088 83.993 18.161 1.000 13.611 89 VAL B CA 1
ATOM 8815 C C . VAL B 1 117 ? 50.710 84.336 17.606 1.000 12.984 89 VAL B C 1
ATOM 8816 O O . VAL B 1 117 ? 50.399 83.931 16.448 1.000 13.189 89 VAL B O 1
ATOM 8829 N N . ASP B 1 118 ? 49.878 85.056 18.335 1.000 12.368 90 ASP B N 1
ATOM 8830 C CA . ASP B 1 118 ? 48.565 85.434 17.778 1.000 12.853 90 ASP B CA 1
ATOM 8831 C C . ASP B 1 118 ? 48.755 86.253 16.501 1.000 12.655 90 ASP B C 1
ATOM 8832 O O . ASP B 1 118 ? 47.907 86.180 15.618 1.000 13.420 90 ASP B O 1
ATOM 8841 N N . ALA B 1 119 ? 49.840 87.024 16.349 1.000 11.728 91 ALA B N 1
ATOM 8842 C CA . ALA B 1 119 ? 50.079 87.800 15.128 1.000 11.450 91 ALA B CA 1
ATOM 8843 C C . ALA B 1 119 ? 50.092 86.882 13.897 1.000 12.396 91 ALA B C 1
ATOM 8844 O O . ALA B 1 119 ? 49.710 87.306 12.806 1.000 14.632 91 ALA B O 1
ATOM 8851 N N . ILE B 1 120 ? 50.695 85.715 14.060 1.000 12.087 92 ILE B N 1
ATOM 8852 C CA . ILE B 1 120 ? 50.825 84.700 12.978 1.000 12.197 92 ILE B CA 1
ATOM 8853 C C . ILE B 1 120 ? 49.452 84.059 12.711 1.000 12.345 92 ILE B C 1
ATOM 8854 O O . ILE B 1 120 ? 48.960 84.084 11.553 1.000 13.219 92 ILE B O 1
ATOM 8870 N N . VAL B 1 121 ? 48.819 83.545 13.741 1.000 12.376 93 VAL B N 1
ATOM 8871 C CA . VAL B 1 121 ? 47.566 82.756 13.624 1.000 13.086 93 VAL B CA 1
ATOM 8872 C C . VAL B 1 121 ? 46.429 83.666 13.140 1.000 14.055 93 VAL B C 1
ATOM 8873 O O . VAL B 1 121 ? 45.590 83.206 12.316 1.000 14.145 93 VAL B O 1
ATOM 8886 N N . ARG B 1 122 ? 46.355 84.921 13.596 1.000 13.434 94 ARG B N 1
ATOM 8887 C CA . ARG B 1 122 ? 45.242 85.792 13.189 1.000 12.725 94 ARG B CA 1
ATOM 8888 C C . ARG B 1 122 ? 45.300 86.060 11.684 1.000 14.972 94 ARG B C 1
ATOM 8889 O O . ARG B 1 122 ? 44.248 86.410 11.082 1.000 16.593 94 ARG B O 1
ATOM 8910 N N . ASN B 1 123 ? 46.458 85.946 11.042 1.000 13.568 95 ASN B N 1
ATOM 8911 C CA . ASN B 1 123 ? 46.619 86.129 9.598 1.000 12.886 95 ASN B CA 1
ATOM 8912 C C . ASN B 1 123 ? 46.357 84.820 8.837 1.000 12.695 95 ASN B C 1
ATOM 8913 O O . ASN B 1 123 ? 46.441 84.866 7.594 1.000 15.001 95 ASN B O 1
ATOM 8924 N N . GLY B 1 124 ? 46.109 83.739 9.543 1.000 12.939 96 GLY B N 1
ATOM 8925 C CA . GLY B 1 124 ? 45.859 82.457 8.861 1.000 14.618 96 GLY B CA 1
ATOM 8926 C C . GLY B 1 124 ? 47.112 81.656 8.654 1.000 15.735 96 GLY B C 1
ATOM 8927 O O . GLY B 1 124 ? 47.009 80.488 8.105 1.000 17.179 96 GLY B O 1
ATOM 8931 N N . ALA B 1 125 ? 48.274 82.168 9.010 1.000 14.007 97 ALA B N 1
ATOM 8932 C CA . ALA B 1 125 ? 49.547 81.426 8.906 1.000 14.255 97 ALA B CA 1
ATOM 8933 C C . ALA B 1 125 ? 49.716 80.500 10.110 1.000 14.358 97 ALA B C 1
ATOM 8934 O O . ALA B 1 125 ? 49.003 80.607 11.117 1.000 14.864 97 ALA B O 1
ATOM 8941 N N . LYS B 1 126 ? 50.668 79.566 10.025 1.000 14.289 98 LYS B N 1
ATOM 8942 C CA A LYS B 1 126 ? 50.906 78.626 11.128 0.600 13.482 98 LYS B CA 1
ATOM 8943 C CA B LYS B 1 126 ? 50.947 78.553 11.065 0.400 14.033 98 LYS B CA 1
ATOM 8944 C C . LYS B 1 126 ? 52.276 78.889 11.734 1.000 13.460 98 LYS B C 1
ATOM 8945 O O . LYS B 1 126 ? 53.296 79.003 11.029 1.000 14.874 98 LYS B O 1
ATOM 8981 N N . PRO B 1 127 ? 52.324 78.994 13.072 1.000 13.160 99 PRO B N 1
ATOM 8982 C CA A PRO B 1 127 ? 53.602 79.132 13.752 0.650 12.355 99 PRO B CA 1
ATOM 8983 C CA B PRO B 1 127 ? 53.581 79.121 13.794 0.350 13.912 99 PRO B CA 1
ATOM 8984 C C . PRO B 1 127 ? 54.313 77.775 13.778 1.000 14.083 99 PRO B C 1
ATOM 8985 O O . PRO B 1 127 ? 53.653 76.717 13.908 1.000 15.915 99 PRO B O 1
ATOM 9006 N N . VAL B 1 128 ? 55.609 77.811 13.676 1.000 12.459 100 VAL B N 1
ATOM 9007 C CA . VAL B 1 128 ? 56.475 76.613 13.821 1.000 13.012 100 VAL B CA 1
ATOM 9008 C C . VAL B 1 128 ? 57.477 76.949 14.936 1.000 12.827 100 VAL B C 1
ATOM 9009 O O . VAL B 1 128 ? 58.246 77.910 14.795 1.000 14.252 100 VAL B O 1
ATOM 9022 N N . PHE B 1 129 ? 57.414 76.247 16.038 1.000 12.654 101 PHE B N 1
ATOM 9023 C CA . PHE B 1 129 ? 58.153 76.614 17.247 1.000 13.444 101 PHE B CA 1
ATOM 9024 C C . PHE B 1 129 ? 59.536 75.996 17.242 1.000 14.721 101 PHE B C 1
ATOM 9025 O O . PHE B 1 129 ? 59.682 74.786 16.960 1.000 15.889 101 PHE B O 1
ATOM 9042 N N . VAL B 1 130 ? 60.499 76.778 17.728 1.000 13.571 102 VAL B N 1
ATOM 9043 C CA A VAL B 1 130 ? 61.838 76.247 18.087 0.500 14.163 102 VAL B CA 1
ATOM 9044 C CA B VAL B 1 130 ? 61.894 76.406 18.020 0.500 13.387 102 VAL B CA 1
ATOM 9045 C C . VAL B 1 130 ? 62.149 76.616 19.526 1.000 14.012 102 VAL B C 1
ATOM 9046 O O . VAL B 1 130 ? 61.502 77.498 20.109 1.000 15.488 102 VAL B O 1
ATOM 9070 N N . ASP B 1 131 ? 63.074 75.884 20.111 1.000 13.731 103 ASP B N 1
ATOM 9071 C CA . ASP B 1 131 ? 63.418 76.051 21.526 1.000 12.660 103 ASP B CA 1
ATOM 9072 C C . ASP B 1 131 ? 64.266 77.320 21.700 1.000 12.781 103 ASP B C 1
ATOM 9073 O O . ASP B 1 131 ? 64.648 78.004 20.731 1.000 14.030 103 ASP B O 1
ATOM 9082 N N . ILE B 1 132 ? 64.556 77.618 22.949 1.000 15.340 104 ILE B N 1
ATOM 9083 C CA . ILE B 1 132 ? 65.391 78.762 23.367 1.000 14.701 104 ILE B CA 1
ATOM 9084 C C . ILE B 1 132 ? 66.747 78.285 23.880 1.000 15.166 104 ILE B C 1
ATOM 9085 O O . ILE B 1 132 ? 66.926 77.128 24.314 1.000 16.305 104 ILE B O 1
ATOM 9101 N N . ASP B 1 133 ? 67.664 79.231 23.863 1.000 15.404 105 ASP B N 1
ATOM 9102 C CA A ASP B 1 133 ? 68.967 79.153 24.570 0.600 17.819 105 ASP B CA 1
ATOM 9103 C CA B ASP B 1 133 ? 68.965 79.160 24.567 0.400 17.333 105 ASP B CA 1
ATOM 9104 C C . ASP B 1 133 ? 68.702 79.383 26.052 1.000 19.166 105 ASP B C 1
ATOM 9105 O O . ASP B 1 133 ? 68.079 80.380 26.416 1.000 18.499 105 ASP B O 1
ATOM 9121 N N . PRO B 1 134 ? 69.170 78.509 26.966 1.000 18.386 106 PRO B N 1
ATOM 9122 C CA . PRO B 1 134 ? 68.877 78.685 28.386 1.000 20.938 106 PRO B CA 1
ATOM 9123 C C . PRO B 1 134 ? 69.556 79.906 29.036 1.000 21.858 106 PRO B C 1
ATOM 9124 O O . PRO B 1 134 ? 69.079 80.391 30.050 1.000 29.874 106 PRO B O 1
ATOM 9135 N N . GLU B 1 135 ? 70.604 80.432 28.429 1.000 19.277 107 GLU B N 1
ATOM 9136 C CA A GLU B 1 135 ? 71.359 81.576 29.011 0.450 20.891 107 GLU B CA 1
ATOM 9137 C CA B GLU B 1 135 ? 71.392 81.578 28.963 0.550 23.146 107 GLU B CA 1
ATOM 9138 C C . GLU B 1 135 ? 70.639 82.880 28.666 1.000 21.299 107 GLU B C 1
ATOM 9139 O O . GLU B 1 135 ? 70.461 83.703 29.578 1.000 23.394 107 GLU B O 1
ATOM 9161 N N . THR B 1 136 ? 70.212 83.046 27.409 1.000 16.525 108 THR B N 1
ATOM 9162 C CA . THR B 1 136 ? 69.651 84.319 26.923 1.000 15.206 108 THR B CA 1
ATOM 9163 C C . THR B 1 136 ? 68.121 84.319 26.929 1.000 14.212 108 THR B C 1
ATOM 9164 O O . THR B 1 136 ? 67.561 85.402 26.752 1.000 15.679 108 THR B O 1
ATOM 9175 N N . TYR B 1 137 ? 67.511 83.146 27.000 1.000 13.354 109 TYR B N 1
ATOM 9176 C CA . TYR B 1 137 ? 66.034 82.998 26.895 1.000 13.869 109 TYR B CA 1
ATOM 9177 C C . TYR B 1 137 ? 65.532 83.388 25.500 1.000 14.909 109 TYR B C 1
ATOM 9178 O O . TYR B 1 137 ? 64.297 83.659 25.352 1.000 15.151 109 TYR B O 1
ATOM 9196 N N . THR B 1 138 ? 66.396 83.473 24.489 1.000 13.249 110 THR B N 1
ATOM 9197 C CA . THR B 1 138 ? 66.050 83.839 23.106 1.000 13.057 110 THR B CA 1
ATOM 9198 C C . THR B 1 138 ? 66.230 82.634 22.164 1.000 12.559 110 THR B C 1
ATOM 9199 O O . THR B 1 138 ? 66.844 81.622 22.535 1.000 13.286 110 THR B O 1
ATOM 9210 N N . ILE B 1 139 ? 65.649 82.755 20.981 1.000 12.420 111 ILE B N 1
ATOM 9211 C CA . ILE B 1 139 ? 65.534 81.667 19.987 1.000 12.917 111 ILE B CA 1
ATOM 9212 C C . ILE B 1 139 ? 66.870 80.943 19.806 1.000 12.389 111 ILE B C 1
ATOM 9213 O O . ILE B 1 139 ? 67.902 81.580 19.559 1.000 13.490 111 ILE B O 1
ATOM 9229 N N . ASP B 1 140 ? 66.843 79.615 19.833 1.000 12.944 112 ASP B N 1
ATOM 9230 C CA . ASP B 1 140 ? 68.050 78.794 19.556 1.000 13.673 112 ASP B CA 1
ATOM 9231 C C . ASP B 1 140 ? 68.261 78.735 18.043 1.000 13.620 112 ASP B C 1
ATOM 9232 O O . ASP B 1 140 ? 67.566 77.977 17.323 1.000 15.212 112 ASP B O 1
ATOM 9241 N N . VAL B 1 141 ? 69.200 79.524 17.566 1.000 14.655 113 VAL B N 1
ATOM 9242 C CA . VAL B 1 141 ? 69.408 79.722 16.120 1.000 15.888 113 VAL B CA 1
ATOM 9243 C C . VAL B 1 141 ? 69.915 78.427 15.482 1.000 17.091 113 VAL B C 1
ATOM 9244 O O . VAL B 1 141 ? 69.680 78.276 14.289 1.000 17.617 113 VAL B O 1
ATOM 9257 N N . SER B 1 142 ? 70.486 77.510 16.247 1.000 15.435 114 SER B N 1
ATOM 9258 C CA . SER B 1 142 ? 70.988 76.215 15.722 1.000 17.142 114 SER B CA 1
ATOM 9259 C C . SER B 1 142 ? 69.835 75.274 15.386 1.000 16.571 114 SER B C 1
ATOM 9260 O O . SER B 1 142 ? 70.100 74.203 14.758 1.000 19.431 114 SER B O 1
ATOM 9268 N N . GLN B 1 143 ? 68.589 75.583 15.765 1.000 15.366 115 GLN B N 1
ATOM 9269 C CA A GLN B 1 143 ? 67.445 74.667 15.559 0.600 15.124 115 GLN B CA 1
ATOM 9270 C CA B GLN B 1 143 ? 67.409 74.698 15.583 0.400 15.033 115 GLN B CA 1
ATOM 9271 C C . GLN B 1 143 ? 66.500 75.231 14.485 1.000 16.305 115 GLN B C 1
ATOM 9272 O O . GLN B 1 143 ? 65.537 74.557 14.134 1.000 18.847 115 GLN B O 1
ATOM 9298 N N . ILE B 1 144 ? 66.780 76.394 13.934 1.000 13.946 116 ILE B N 1
ATOM 9299 C CA . ILE B 1 144 ? 65.871 77.032 12.941 1.000 14.130 116 ILE B CA 1
ATOM 9300 C C . ILE B 1 144 ? 65.877 76.290 11.609 1.000 15.484 116 ILE B C 1
ATOM 9301 O O . ILE B 1 144 ? 64.779 76.012 11.063 1.000 15.891 116 ILE B O 1
ATOM 9317 N N . GLU B 1 145 ? 67.039 76.021 11.040 1.000 15.539 117 GLU B N 1
ATOM 9318 C CA A GLU B 1 145 ? 67.132 75.566 9.632 0.600 17.409 117 GLU B CA 1
ATOM 9319 C CA B GLU B 1 145 ? 67.082 75.598 9.620 0.400 16.888 117 GLU B CA 1
ATOM 9320 C C . GLU B 1 145 ? 66.356 74.270 9.408 1.000 17.078 117 GLU B C 1
ATOM 9321 O O . GLU B 1 145 ? 65.723 74.145 8.329 1.000 17.859 117 GLU B O 1
ATOM 9343 N N . LYS B 1 146 ? 66.426 73.346 10.343 1.000 16.620 118 LYS B N 1
ATOM 9344 C CA A LYS B 1 146 ? 65.804 72.005 10.192 0.600 18.355 118 LYS B CA 1
ATOM 9345 C CA B LYS B 1 146 ? 65.808 72.010 10.147 0.400 20.064 118 LYS B CA 1
ATOM 9346 C C . LYS B 1 146 ? 64.284 72.146 10.116 1.000 19.296 118 LYS B C 1
ATOM 9347 O O . LYS B 1 146 ? 63.630 71.195 9.651 1.000 20.579 118 LYS B O 1
ATOM 9383 N N . LYS B 1 147 ? 63.719 73.266 10.582 1.000 15.667 119 LYS B N 1
ATOM 9384 C CA . LYS B 1 147 ? 62.242 73.441 10.583 1.000 14.618 119 LYS B CA 1
ATOM 9385 C C . LYS B 1 147 ? 61.776 74.181 9.324 1.000 13.639 119 LYS B C 1
ATOM 9386 O O . LYS B 1 147 ? 60.530 74.371 9.159 1.000 14.685 119 LYS B O 1
ATOM 9405 N N . ILE B 1 148 ? 62.641 74.642 8.456 1.000 12.941 120 ILE B N 1
ATOM 9406 C CA . ILE B 1 148 ? 62.258 75.373 7.226 1.000 12.896 120 ILE B CA 1
ATOM 9407 C C . ILE B 1 148 ? 61.589 74.396 6.246 1.000 13.247 120 ILE B C 1
ATOM 9408 O O . ILE B 1 148 ? 62.100 73.256 6.047 1.000 15.123 120 ILE B O 1
ATOM 9424 N N . THR B 1 149 ? 60.481 74.829 5.655 1.000 13.288 121 THR B N 1
ATOM 9425 C CA . THR B 1 149 ? 59.738 74.089 4.603 1.000 12.758 121 THR B CA 1
ATOM 9426 C C . THR B 1 149 ? 59.502 75.036 3.453 1.000 13.759 121 THR B C 1
ATOM 9427 O O . THR B 1 149 ? 59.801 76.243 3.519 1.000 14.025 121 THR B O 1
ATOM 9438 N N . GLU B 1 150 ? 58.914 74.546 2.369 1.000 13.866 122 GLU B N 1
ATOM 9439 C CA . GLU B 1 150 ? 58.447 75.376 1.239 1.000 13.133 122 GLU B CA 1
ATOM 9440 C C . GLU B 1 150 ? 57.418 76.431 1.686 1.000 12.260 122 GLU B C 1
ATOM 9441 O O . GLU B 1 150 ? 57.236 77.348 0.964 1.000 13.919 122 GLU B O 1
ATOM 9453 N N . ARG B 1 151 ? 56.784 76.231 2.827 1.000 13.724 123 ARG B N 1
ATOM 9454 C CA . ARG B 1 151 ? 55.776 77.206 3.330 1.000 13.694 123 ARG B CA 1
ATOM 9455 C C . ARG B 1 151 ? 56.423 78.315 4.160 1.000 13.523 123 ARG B C 1
ATOM 9456 O O . ARG B 1 151 ? 55.728 79.324 4.395 1.000 13.666 123 ARG B O 1
ATOM 9477 N N . THR B 1 152 ? 57.637 78.150 4.644 1.000 12.687 124 THR B N 1
ATOM 9478 C CA . THR B 1 152 ? 58.211 79.167 5.571 1.000 13.292 124 THR B CA 1
ATOM 9479 C C . THR B 1 152 ? 58.358 80.470 4.815 1.000 13.753 124 THR B C 1
ATOM 9480 O O 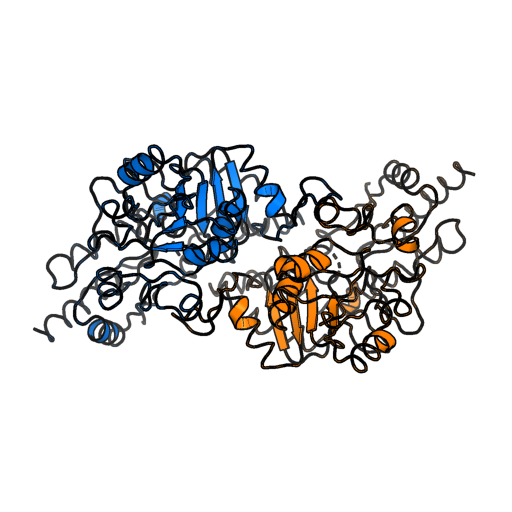. THR B 1 152 ? 58.972 80.520 3.730 1.000 14.292 124 THR B O 1
ATOM 9491 N N . LYS B 1 153 ? 57.878 81.578 5.404 1.000 12.723 125 LYS B N 1
ATOM 9492 C CA A LYS B 1 153 ? 58.010 82.928 4.806 0.400 12.117 125 LYS B CA 1
ATOM 9493 C CA B LYS B 1 153 ? 58.000 82.924 4.818 0.600 13.001 125 LYS B CA 1
ATOM 9494 C C . LYS B 1 153 ? 58.820 83.869 5.708 1.000 11.625 125 LYS B C 1
ATOM 9495 O O . LYS B 1 153 ? 59.309 84.858 5.194 1.000 13.614 125 LYS B O 1
ATOM 9531 N N . ALA B 1 154 ? 58.944 83.564 6.999 1.000 12.205 126 ALA B N 1
ATOM 9532 C CA . ALA B 1 154 ? 59.583 84.506 7.940 1.000 12.129 126 ALA B CA 1
ATOM 9533 C C . ALA B 1 154 ? 60.076 83.747 9.151 1.000 11.894 126 ALA B C 1
ATOM 9534 O O . ALA B 1 154 ? 59.595 82.661 9.523 1.000 13.105 126 ALA B O 1
ATOM 9541 N N . ILE B 1 155 ? 61.031 84.416 9.808 1.000 12.210 127 ILE B N 1
ATOM 9542 C CA . ILE B 1 155 ? 61.504 84.115 11.166 1.000 12.029 127 ILE B CA 1
ATOM 9543 C C . ILE B 1 155 ? 61.093 85.305 12.039 1.000 11.026 127 ILE B C 1
ATOM 9544 O O . ILE B 1 155 ? 61.298 86.456 11.625 1.000 12.102 127 ILE B O 1
ATOM 9560 N N . LEU B 1 156 ? 60.568 84.995 13.209 1.000 12.075 128 LEU B N 1
ATOM 9561 C CA . LEU B 1 156 ? 60.075 86.050 14.145 1.000 11.818 128 LEU B CA 1
ATOM 9562 C C . LEU B 1 156 ? 60.815 85.893 15.465 1.000 11.407 128 LEU B C 1
ATOM 9563 O O . LEU B 1 156 ? 60.303 85.293 16.412 1.000 12.814 128 LEU B O 1
ATOM 9579 N N . PRO B 1 157 ? 62.066 86.387 15.563 1.000 12.317 129 PRO B N 1
ATOM 9580 C CA . PRO B 1 157 ? 62.787 86.328 16.842 1.000 12.324 129 PRO B CA 1
ATOM 9581 C C . PRO B 1 157 ? 62.225 87.357 17.835 1.000 12.403 129 PRO B C 1
ATOM 9582 O O . PRO B 1 157 ? 61.750 88.421 17.423 1.000 12.637 129 PRO B O 1
ATOM 9593 N N . VAL B 1 158 ? 62.358 87.018 19.111 1.000 11.524 130 VAL B N 1
ATOM 9594 C CA . VAL B 1 158 ? 61.919 87.907 20.207 1.000 10.759 130 VAL B CA 1
ATOM 9595 C C . VAL B 1 158 ? 63.133 88.317 21.035 1.000 10.567 130 VAL B C 1
ATOM 9596 O O . VAL B 1 158 ? 63.884 87.475 21.528 1.000 11.464 130 VAL B O 1
ATOM 9609 N N . HIS B 1 159 ? 63.284 89.616 21.246 1.000 11.043 131 HIS B N 1
ATOM 9610 C CA . HIS B 1 159 ? 64.378 90.180 22.093 1.000 11.171 131 HIS B CA 1
ATOM 9611 C C . HIS B 1 159 ? 63.933 90.173 23.549 1.000 11.321 131 HIS B C 1
ATOM 9612 O O . HIS B 1 159 ? 63.661 91.224 24.149 1.000 11.770 131 HIS B O 1
ATOM 9627 N N . LEU B 1 160 ? 63.764 88.968 24.090 1.000 11.720 132 LEU B N 1
ATOM 9628 C CA . LEU B 1 160 ? 62.985 88.798 25.329 1.000 11.661 132 LEU B CA 1
ATOM 9629 C C . LEU B 1 160 ? 63.737 89.411 26.520 1.000 11.041 132 LEU B C 1
ATOM 9630 O O . LEU B 1 160 ? 64.959 89.293 26.615 1.000 11.716 132 LEU B O 1
ATOM 9646 N N . TYR B 1 161 ? 62.973 90.085 27.374 1.000 11.702 133 TYR B N 1
ATOM 9647 C CA . TYR B 1 161 ? 63.402 90.719 28.648 1.000 11.886 133 TYR B CA 1
ATOM 9648 C C . TYR B 1 161 ? 64.297 91.933 28.418 1.000 11.979 133 TYR B C 1
ATOM 9649 O O . TYR B 1 161 ? 64.658 92.578 29.418 1.000 12.746 133 TYR B O 1
ATOM 9667 N N . GLY B 1 162 ? 64.614 92.290 27.182 1.000 12.150 134 GLY B N 1
ATOM 9668 C CA . GLY B 1 162 ? 65.523 93.410 26.865 1.000 11.956 134 GLY B CA 1
ATOM 9669 C C . GLY B 1 162 ? 66.857 92.945 26.316 1.000 12.261 134 GLY B C 1
ATOM 9670 O O . GLY B 1 162 ? 67.696 93.846 26.069 1.000 12.967 134 GLY B O 1
ATOM 9674 N N . HIS B 1 163 ? 67.079 91.664 26.115 1.000 12.267 135 HIS B N 1
ATOM 9675 C CA . HIS B 1 163 ? 68.319 91.119 25.512 1.000 12.908 135 HIS B CA 1
ATOM 9676 C C . HIS B 1 163 ? 68.066 90.815 24.039 1.000 12.672 135 HIS B C 1
ATOM 9677 O O . HIS B 1 163 ? 67.078 90.165 23.696 1.000 13.495 135 HIS B O 1
ATOM 9692 N N . PRO B 1 164 ? 68.951 91.208 23.116 1.000 12.034 136 PRO B N 1
ATOM 9693 C CA A PRO B 1 164 ? 68.773 90.832 21.713 0.700 12.118 136 PRO B CA 1
ATOM 9694 C CA B PRO B 1 164 ? 68.793 90.833 21.717 0.300 12.458 136 PRO B CA 1
ATOM 9695 C C . PRO B 1 164 ? 68.916 89.330 21.485 1.000 11.896 136 PRO B C 1
ATOM 9696 O O . PRO B 1 164 ? 69.773 88.657 22.094 1.000 12.473 136 PRO B O 1
ATOM 9717 N N . ALA B 1 165 ? 68.142 88.828 20.542 1.000 12.119 137 ALA B N 1
ATOM 9718 C CA . ALA B 1 165 ? 68.396 87.522 19.918 1.000 12.772 137 ALA B CA 1
ATOM 9719 C C . ALA B 1 165 ? 69.707 87.578 19.113 1.000 12.299 137 ALA B C 1
ATOM 9720 O O . ALA B 1 165 ? 70.192 88.675 18.848 1.000 12.915 137 ALA B O 1
ATOM 9727 N N . ASP B 1 166 ? 70.229 86.420 18.725 1.000 12.881 138 ASP B N 1
ATOM 9728 C CA . ASP B 1 166 ? 71.473 86.318 17.916 1.000 14.162 138 ASP B CA 1
ATOM 9729 C C . ASP B 1 166 ? 71.141 86.690 16.477 1.000 13.777 138 ASP B C 1
ATOM 9730 O O . ASP B 1 166 ? 70.885 85.804 15.616 1.000 14.395 138 ASP B O 1
ATOM 9739 N N . MET B 1 167 ? 71.097 87.977 16.200 1.000 12.810 139 MET B N 1
ATOM 9740 C CA . MET B 1 167 ? 70.622 88.499 14.912 1.000 14.245 139 MET B CA 1
ATOM 9741 C C . MET B 1 167 ? 71.590 88.193 13.766 1.000 15.983 139 MET B C 1
ATOM 9742 O O . MET B 1 167 ? 71.122 88.139 12.620 1.000 16.016 139 MET B O 1
ATOM 9756 N N . GLY B 1 168 ? 72.874 88.025 14.038 1.000 14.261 140 GLY B N 1
ATOM 9757 C CA . GLY B 1 168 ? 73.782 87.678 12.913 1.000 14.960 140 GLY B CA 1
ATOM 9758 C C . GLY B 1 168 ? 73.417 86.332 12.308 1.000 15.096 140 GLY B C 1
ATOM 9759 O O . GLY B 1 168 ? 73.279 86.251 11.075 1.000 16.899 140 GLY B O 1
ATOM 9763 N N . SER B 1 169 ? 73.180 85.347 13.152 1.000 14.963 141 SER B N 1
ATOM 9764 C CA . SER B 1 169 ? 72.745 83.993 12.716 1.000 15.783 141 SER B CA 1
ATOM 9765 C C . SER B 1 169 ? 71.363 84.057 12.043 1.000 16.104 141 SER B C 1
ATOM 9766 O O . SER B 1 169 ? 71.130 83.439 10.990 1.000 16.090 141 SER B O 1
ATOM 9774 N N . ILE B 1 170 ? 70.431 84.813 12.612 1.000 13.969 142 ILE B N 1
ATOM 9775 C CA . ILE B 1 170 ? 69.058 84.918 12.049 1.000 13.708 142 ILE B CA 1
ATOM 9776 C C . ILE B 1 170 ? 69.128 85.557 10.674 1.000 15.094 142 ILE B C 1
ATOM 9777 O O . ILE B 1 170 ? 68.449 85.073 9.747 1.000 14.429 142 ILE B O 1
ATOM 9793 N N . MET B 1 171 ? 69.865 86.658 10.508 1.000 14.323 143 MET B N 1
ATOM 9794 C CA . MET B 1 171 ? 69.954 87.330 9.191 1.000 14.777 143 MET B CA 1
ATOM 9795 C C . MET B 1 171 ? 70.690 86.424 8.180 1.000 14.785 143 MET B C 1
ATOM 9796 O O . MET B 1 171 ? 70.290 86.483 7.023 1.000 17.458 143 MET B O 1
ATOM 9810 N N . GLU B 1 172 ? 71.671 85.634 8.600 1.000 14.620 144 GLU B N 1
ATOM 9811 C CA A GLU B 1 172 ? 72.354 84.654 7.702 0.400 16.668 144 GLU B CA 1
ATOM 9812 C CA B GLU B 1 172 ? 72.338 84.694 7.652 0.600 16.113 144 GLU B CA 1
ATOM 9813 C C . GLU B 1 172 ? 71.306 83.677 7.156 1.000 17.550 144 GLU B C 1
ATOM 9814 O O . GLU B 1 172 ? 71.268 83.429 5.942 1.000 17.472 144 GLU B O 1
ATOM 9836 N N . ILE B 1 173 ? 70.460 83.144 8.041 1.000 15.650 145 ILE B N 1
ATOM 9837 C CA . ILE B 1 173 ? 69.421 82.161 7.623 1.000 15.666 145 ILE B CA 1
ATOM 9838 C C . ILE B 1 173 ? 68.416 82.875 6.744 1.000 15.578 145 ILE B C 1
ATOM 9839 O O . ILE B 1 173 ? 67.996 82.328 5.686 1.000 16.582 145 ILE B O 1
ATOM 9855 N N . GLY B 1 174 ? 67.977 84.085 7.097 1.000 14.862 146 GLY B N 1
ATOM 9856 C CA . GLY B 1 174 ? 67.031 84.832 6.280 1.000 16.119 146 GLY B CA 1
ATOM 9857 C C . GLY B 1 174 ? 67.553 85.034 4.857 1.000 16.614 146 GLY B C 1
ATOM 9858 O O . GLY B 1 174 ? 66.765 84.959 3.922 1.000 17.761 146 GLY B O 1
ATOM 9862 N N . GLU B 1 175 ? 68.849 85.351 4.721 1.000 17.091 147 GLU B N 1
ATOM 9863 C CA A GLU B 1 175 ? 69.454 85.595 3.390 0.500 18.410 147 GLU B CA 1
ATOM 9864 C CA B GLU B 1 175 ? 69.466 85.591 3.390 0.500 19.647 147 GLU B CA 1
ATOM 9865 C C . GLU B 1 175 ? 69.526 84.269 2.619 1.000 18.807 147 GLU B C 1
ATOM 9866 O O . GLU B 1 175 ? 69.125 84.273 1.427 1.000 20.996 147 GLU B O 1
ATOM 9888 N N . LYS B 1 176 ? 69.994 83.209 3.263 1.000 16.354 148 LYS B N 1
ATOM 9889 C CA . LYS B 1 176 ? 70.222 81.912 2.589 1.000 18.390 148 LYS B CA 1
ATOM 9890 C C . LYS B 1 176 ? 68.899 81.343 2.084 1.000 21.304 148 LYS B C 1
ATOM 9891 O O . LYS B 1 176 ? 68.871 80.743 0.983 1.000 22.812 148 LYS B O 1
ATOM 9910 N N . TYR B 1 177 ? 67.822 81.480 2.855 1.000 16.448 149 TYR B N 1
ATOM 9911 C CA . TYR B 1 177 ? 66.513 80.859 2.549 1.000 16.132 149 TYR B CA 1
ATOM 9912 C C . TYR B 1 177 ? 65.493 81.874 2.047 1.000 16.653 149 TYR B C 1
ATOM 9913 O O . TYR B 1 177 ? 64.302 81.454 1.871 1.000 17.609 149 TYR B O 1
ATOM 9931 N N . SER B 1 178 ? 65.890 83.118 1.780 1.000 17.258 150 SER B N 1
ATOM 9932 C CA . SER B 1 178 ? 64.979 84.173 1.296 1.000 17.897 150 SER B CA 1
ATOM 9933 C C . SER B 1 178 ? 63.735 84.291 2.182 1.000 19.014 150 SER B C 1
ATOM 9934 O O . SER B 1 178 ? 62.603 84.168 1.689 1.000 20.523 150 SER B O 1
ATOM 9942 N N . LEU B 1 179 ? 63.944 84.470 3.494 1.000 16.988 151 LEU B N 1
ATOM 9943 C CA . LEU B 1 179 ? 62.858 84.646 4.485 1.000 14.306 151 LEU B CA 1
ATOM 9944 C C . LEU B 1 179 ? 62.869 86.076 4.995 1.000 13.598 151 LEU B C 1
ATOM 9945 O O . LEU B 1 179 ? 63.962 86.649 5.173 1.000 16.664 151 LEU B O 1
ATOM 9961 N N . PHE B 1 180 ? 61.699 86.644 5.247 1.000 13.375 152 PHE B N 1
ATOM 9962 C CA . PHE B 1 180 ? 61.601 87.901 6.012 1.000 12.755 152 PHE B CA 1
ATOM 9963 C C . PHE B 1 180 ? 62.019 87.642 7.449 1.000 12.496 152 PHE B C 1
ATOM 9964 O O . PHE B 1 180 ? 61.893 86.530 7.974 1.000 13.747 152 PHE B O 1
ATOM 9981 N N . VAL B 1 181 ? 62.532 88.695 8.078 1.000 13.156 153 VAL B N 1
ATOM 9982 C CA . VAL B 1 181 ? 62.851 88.684 9.521 1.000 12.895 153 VAL B CA 1
ATOM 9983 C C . VAL B 1 181 ? 62.026 89.791 10.164 1.000 11.818 153 VAL B C 1
ATOM 9984 O O . VAL B 1 181 ? 62.158 90.958 9.797 1.000 13.782 153 VAL B O 1
ATOM 9997 N N . ILE B 1 182 ? 61.198 89.399 11.122 1.000 11.804 154 ILE B N 1
ATOM 9998 C CA . ILE B 1 182 ? 60.284 90.304 11.844 1.000 11.148 154 ILE B CA 1
ATOM 9999 C C . ILE B 1 182 ? 60.770 90.355 13.282 1.000 11.951 154 ILE B C 1
ATOM 10000 O O . ILE B 1 182 ? 60.733 89.342 13.953 1.000 12.990 154 ILE B O 1
ATOM 10016 N N . GLU B 1 183 ? 61.205 91.527 13.741 1.000 12.086 155 GLU B N 1
ATOM 10017 C CA . GLU B 1 183 ? 61.755 91.602 15.113 1.000 11.835 155 GLU B CA 1
ATOM 10018 C C . GLU B 1 183 ? 60.631 91.945 16.094 1.000 12.411 155 GLU B C 1
ATOM 10019 O O . GLU B 1 183 ? 60.037 93.035 15.984 1.000 12.762 155 GLU B O 1
ATOM 10031 N N . ASP B 1 184 ? 60.410 91.092 17.084 1.000 11.171 156 ASP B N 1
ATOM 10032 C CA . ASP B 1 184 ? 59.579 91.464 18.246 1.000 10.621 156 ASP B CA 1
ATOM 10033 C C . ASP B 1 184 ? 60.486 92.134 19.274 1.000 11.292 156 ASP B C 1
ATOM 10034 O O . ASP B 1 184 ? 61.182 91.451 20.049 1.000 11.852 156 ASP B O 1
ATOM 10043 N N . ALA B 1 185 ? 60.518 93.454 19.220 1.000 11.391 157 ALA B N 1
ATOM 10044 C CA . ALA B 1 185 ? 61.335 94.323 20.083 1.000 11.629 157 ALA B CA 1
ATOM 10045 C C . ALA B 1 185 ? 60.482 94.980 21.163 1.000 12.187 157 ALA B C 1
ATOM 10046 O O . ALA B 1 185 ? 60.926 95.945 21.778 1.000 12.875 157 ALA B O 1
ATOM 10053 N N . CYS B 1 186 ? 59.313 94.413 21.466 1.000 12.318 158 CYS B N 1
ATOM 10054 C CA . CYS B 1 186 ? 58.382 95.056 22.415 1.000 13.194 158 CYS B CA 1
ATOM 10055 C C . CYS B 1 186 ? 58.933 95.154 23.833 1.000 13.176 158 CYS B C 1
ATOM 10056 O O . CYS B 1 186 ? 58.468 96.085 24.537 1.000 16.062 158 CYS B O 1
ATOM 10064 N N . GLN B 1 187 ? 59.888 94.349 24.233 1.000 11.891 159 GLN B N 1
ATOM 10065 C CA . GLN B 1 187 ? 60.547 94.388 25.559 1.000 13.573 159 GLN B CA 1
ATOM 10066 C C . GLN B 1 187 ? 61.956 94.990 25.472 1.000 14.248 159 GLN B C 1
ATOM 10067 O O . GLN B 1 187 ? 62.742 94.747 26.419 1.000 16.153 159 GLN B O 1
ATOM 10081 N N . ALA B 1 188 ? 62.312 95.648 24.369 1.000 12.627 160 ALA B N 1
ATOM 10082 C CA . ALA B 1 188 ? 63.754 95.877 24.126 1.000 11.800 160 ALA B CA 1
ATOM 10083 C C . ALA B 1 188 ? 64.042 97.252 23.548 1.000 10.927 160 ALA B C 1
ATOM 10084 O O . ALA B 1 188 ? 65.047 97.394 22.844 1.000 12.329 160 ALA B O 1
ATOM 10091 N N . HIS B 1 189 ? 63.264 98.268 23.850 1.000 12.134 161 HIS B N 1
ATOM 10092 C CA . HIS B 1 189 ? 63.505 99.640 23.358 1.000 11.716 161 HIS B CA 1
ATOM 10093 C C . HIS B 1 189 ? 64.921 100.084 23.747 1.000 12.200 161 HIS B C 1
ATOM 10094 O O . HIS B 1 189 ? 65.195 100.201 24.959 1.000 13.531 161 HIS B O 1
ATOM 10109 N N . GLY B 1 190 ? 65.767 100.364 22.763 1.000 12.226 162 GLY B N 1
ATOM 10110 C CA . GLY B 1 190 ? 67.153 100.825 22.995 1.000 12.609 162 GLY B CA 1
ATOM 10111 C C . GLY B 1 190 ? 68.144 99.716 23.132 1.000 14.431 162 GLY B C 1
ATOM 10112 O O . GLY B 1 190 ? 69.364 100.023 23.228 1.000 13.744 162 GLY B O 1
ATOM 10116 N N . ALA B 1 191 ? 67.772 98.450 23.153 1.000 12.466 163 ALA B N 1
ATOM 10117 C CA . ALA B 1 191 ? 68.745 97.358 23.211 1.000 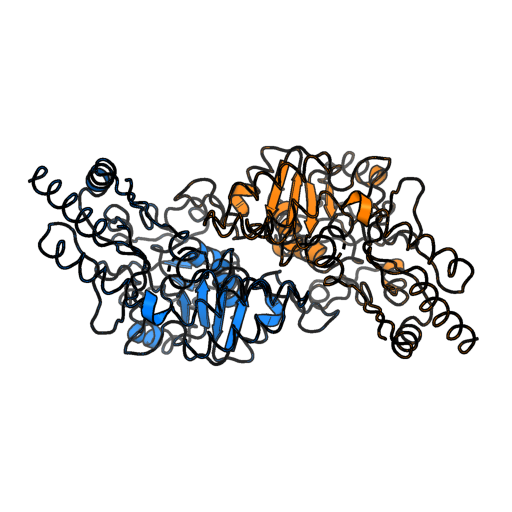12.808 163 ALA B CA 1
ATOM 10118 C C . ALA B 1 191 ? 69.521 97.371 21.897 1.000 12.019 163 ALA B C 1
ATOM 10119 O O . ALA B 1 191 ? 69.028 97.818 20.864 1.000 12.762 163 ALA B O 1
ATOM 10126 N N . GLU B 1 192 ? 70.743 96.859 21.962 1.000 12.581 164 GLU B N 1
ATOM 10127 C CA . GLU B 1 192 ? 71.664 96.861 20.796 1.000 13.425 164 GLU B CA 1
ATOM 10128 C C . GLU B 1 192 ? 72.273 95.473 20.593 1.000 11.604 164 GLU B C 1
ATOM 10129 O O . GLU B 1 192 ? 72.552 94.733 21.536 1.000 13.303 164 GLU B O 1
ATOM 10141 N N . TYR B 1 193 ? 72.454 95.156 19.328 1.000 11.805 165 TYR B N 1
ATOM 10142 C CA . TYR B 1 193 ? 73.115 93.948 18.816 1.000 12.302 165 TYR B CA 1
ATOM 10143 C C . TYR B 1 193 ? 74.338 94.400 18.018 1.000 12.000 165 TYR B C 1
ATOM 10144 O O . TYR B 1 193 ? 74.158 95.026 16.985 1.000 12.416 165 TYR B O 1
ATOM 10162 N N . ASN B 1 194 ? 75.528 94.085 18.519 1.000 12.776 166 ASN B N 1
ATOM 10163 C CA . ASN B 1 194 ? 76.800 94.551 17.885 1.000 13.502 166 ASN B CA 1
ATOM 10164 C C . ASN B 1 194 ? 76.687 96.020 17.452 1.000 14.881 166 ASN B C 1
ATOM 10165 O O . ASN B 1 194 ? 77.082 96.354 16.327 1.000 15.526 166 ASN B O 1
ATOM 10176 N N . GLY B 1 195 ? 76.173 96.861 18.351 1.000 14.514 167 GLY B N 1
ATOM 10177 C CA . GLY B 1 195 ? 76.133 98.319 18.204 1.000 16.371 167 GLY B CA 1
ATOM 10178 C C . GLY B 1 195 ? 74.974 98.831 17.391 1.000 19.315 167 GLY B C 1
ATOM 10179 O O . GLY B 1 195 ? 74.895 100.039 17.168 1.000 22.308 167 GLY B O 1
ATOM 10183 N N . LYS B 1 196 ? 74.112 97.958 16.884 1.000 15.154 168 LYS B N 1
ATOM 10184 C CA A LYS B 1 196 ? 72.933 98.383 16.106 0.650 15.582 168 LYS B CA 1
ATOM 10185 C CA B LYS B 1 196 ? 72.917 98.358 16.086 0.350 15.893 168 LYS B CA 1
ATOM 10186 C C . LYS B 1 196 ? 71.671 98.252 16.970 1.000 13.890 168 LYS B C 1
ATOM 10187 O O . LYS B 1 196 ? 71.504 97.211 17.627 1.000 15.600 168 LYS B O 1
ATOM 10223 N N . LYS B 1 197 ? 70.810 99.233 16.960 1.000 13.372 169 LYS B N 1
ATOM 10224 C CA . LYS B 1 197 ? 69.545 99.153 17.731 1.000 13.467 169 LYS B CA 1
ATOM 10225 C C . LYS B 1 197 ? 68.688 98.010 17.201 1.000 13.244 169 LYS B C 1
ATOM 10226 O O . LYS B 1 197 ? 68.401 97.905 16.012 1.000 14.062 169 LYS B O 1
ATOM 10245 N N . VAL B 1 198 ? 68.219 97.180 18.138 1.000 12.240 170 VAL B N 1
ATOM 10246 C CA . VAL B 1 198 ? 67.201 96.190 17.717 1.000 12.819 170 VAL B CA 1
ATOM 10247 C C . VAL B 1 198 ? 65.970 96.921 17.194 1.000 12.217 170 VAL B C 1
ATOM 10248 O O . VAL B 1 198 ? 65.650 98.042 17.620 1.000 13.523 170 VAL B O 1
ATOM 10261 N N . GLY B 1 199 ? 65.340 96.260 16.225 1.000 12.301 171 GLY B N 1
ATOM 10262 C CA . GLY B 1 199 ? 64.223 96.816 15.471 1.000 13.108 171 GLY B CA 1
ATOM 10263 C C . GLY B 1 199 ? 64.642 97.388 14.143 1.000 13.806 171 GLY B C 1
ATOM 10264 O O . GLY B 1 199 ? 63.775 97.568 13.282 1.000 14.939 171 GLY B O 1
ATOM 10268 N N . SER B 1 200 ? 65.930 97.683 13.953 1.000 13.582 172 SER B N 1
ATOM 10269 C CA . SER B 1 200 ? 66.484 98.289 12.709 1.000 13.573 172 SER B CA 1
ATOM 10270 C C . SER B 1 200 ? 67.107 97.222 11.808 1.000 13.843 172 SER B C 1
ATOM 10271 O O . SER B 1 200 ? 67.659 97.590 10.755 1.000 15.505 172 SER B O 1
ATOM 10279 N N . ILE B 1 201 ? 67.117 95.965 12.223 1.000 12.745 173 ILE B N 1
ATOM 10280 C CA . ILE B 1 201 ? 67.950 94.929 11.565 1.000 14.720 173 ILE B CA 1
ATOM 10281 C C . ILE B 1 201 ? 67.096 94.124 10.588 1.000 15.540 173 ILE B C 1
ATOM 10282 O O . ILE B 1 201 ? 67.506 93.934 9.420 1.000 16.801 173 ILE B O 1
ATOM 10298 N N . GLY B 1 202 ? 65.941 93.644 11.021 1.000 14.312 174 GLY B N 1
ATOM 10299 C CA . GLY B 1 202 ? 65.060 92.868 10.137 1.000 13.551 174 GLY B CA 1
ATOM 10300 C C . GLY B 1 202 ? 64.284 93.737 9.170 1.000 13.424 174 GLY B C 1
ATOM 10301 O O . GLY B 1 202 ? 64.463 94.934 9.125 1.000 14.575 174 GLY B O 1
ATOM 10305 N N . ASP B 1 203 ? 63.400 93.120 8.411 1.000 12.795 175 ASP B N 1
ATOM 10306 C CA . ASP B 1 203 ? 62.540 93.840 7.450 1.000 14.107 175 ASP B CA 1
ATOM 10307 C C . ASP B 1 203 ? 61.661 94.851 8.179 1.000 13.334 175 ASP B C 1
ATOM 10308 O O . ASP B 1 203 ? 61.439 95.949 7.670 1.000 14.412 175 ASP B O 1
ATOM 10317 N N . ILE B 1 204 ? 61.121 94.454 9.336 1.000 12.631 176 ILE B N 1
ATOM 10318 C CA . ILE B 1 204 ? 60.363 95.349 10.229 1.000 12.428 176 ILE B CA 1
ATOM 10319 C C . ILE B 1 204 ? 60.801 95.113 11.657 1.000 12.425 176 ILE B C 1
ATOM 10320 O O . ILE B 1 204 ? 61.242 93.998 12.008 1.000 12.780 176 ILE B O 1
ATOM 10336 N N . GLY B 1 205 ? 60.601 96.139 12.464 1.000 12.318 177 GLY B N 1
ATOM 10337 C CA . GLY B 1 205 ? 60.742 96.064 13.917 1.000 12.582 177 GLY B CA 1
ATOM 10338 C C . GLY B 1 205 ? 59.447 96.483 14.582 1.000 12.234 177 GLY B C 1
ATOM 10339 O O . GLY B 1 205 ? 58.861 97.522 14.192 1.000 13.131 177 GLY B O 1
ATOM 10343 N N . CYS B 1 206 ? 59.015 95.723 15.560 1.000 11.944 178 CYS B N 1
ATOM 10344 C CA . CYS B 1 206 ? 57.717 95.966 16.223 1.000 11.819 178 CYS B CA 1
ATOM 10345 C C . CYS B 1 206 ? 57.989 96.298 17.679 1.000 11.875 178 CYS B C 1
ATOM 10346 O O . CYS B 1 206 ? 58.744 95.578 18.353 1.000 12.347 178 CYS B O 1
ATOM 10354 N N . PHE B 1 207 ? 57.332 97.352 18.160 1.000 11.229 179 PHE B N 1
ATOM 10355 C CA . PHE B 1 207 ? 57.480 97.784 19.550 1.000 10.826 179 PHE B CA 1
ATOM 10356 C C . PHE B 1 207 ? 56.092 98.020 20.167 1.000 11.550 179 PHE B C 1
ATOM 10357 O O . PHE B 1 207 ? 55.149 98.374 19.478 1.000 12.727 179 PHE B O 1
ATOM 10374 N N . SER B 1 208 ? 56.029 97.814 21.477 1.000 11.828 180 SER B N 1
ATOM 10375 C CA . SER B 1 208 ? 54.863 98.135 22.337 1.000 11.286 180 SER B CA 1
ATOM 10376 C C . SER B 1 208 ? 55.179 99.394 23.138 1.000 12.545 180 SER B C 1
ATOM 10377 O O . SER B 1 208 ? 56.312 99.526 23.635 1.000 12.374 180 SER B O 1
ATOM 10385 N N . PHE B 1 209 ? 54.185 100.207 23.407 1.000 10.756 181 PHE B N 1
ATOM 10386 C CA . PHE B 1 209 ? 54.268 101.314 24.386 1.000 11.843 181 PHE B CA 1
ATOM 10387 C C . PHE B 1 209 ? 53.257 101.061 25.491 1.000 12.082 181 PHE B C 1
ATOM 10388 O O . PHE B 1 209 ? 52.813 102.013 26.171 1.000 12.829 181 PHE B O 1
ATOM 10405 N N . TYR B 1 210 ? 52.934 99.806 25.761 1.000 11.838 182 TYR B N 1
ATOM 10406 C CA . TYR B 1 210 ? 52.135 99.461 26.952 1.000 11.862 182 TYR B CA 1
ATOM 10407 C C . TYR B 1 210 ? 52.796 100.148 28.158 1.000 12.373 182 TYR B C 1
ATOM 10408 O O . TYR B 1 210 ? 54.024 100.280 28.203 1.000 12.890 182 TYR B O 1
ATOM 10426 N N . PRO B 1 211 ? 52.031 100.629 29.164 1.000 12.290 183 PRO B N 1
ATOM 10427 C CA . PRO B 1 211 ? 52.612 101.573 30.138 1.000 12.703 183 PRO B CA 1
ATOM 10428 C C . PRO B 1 211 ? 53.845 101.106 30.910 1.000 12.985 183 PRO B C 1
ATOM 10429 O O . PRO B 1 211 ? 54.602 101.946 31.353 1.000 14.656 183 PRO B O 1
ATOM 10440 N N . THR B 1 212 ? 54.010 99.811 31.106 1.000 12.997 184 THR B N 1
ATOM 10441 C CA . THR B 1 212 ? 55.145 99.260 31.879 1.000 13.829 184 THR B CA 1
ATOM 10442 C C . THR B 1 212 ? 56.362 98.977 31.007 1.000 15.231 184 THR B C 1
ATOM 10443 O O . THR B 1 212 ? 57.365 98.490 31.536 1.000 17.848 184 THR B O 1
ATOM 10496 N N . ASN B 1 214 ? 59.726 99.797 28.573 1.000 13.191 186 ASN B N 1
ATOM 10497 C CA . ASN B 1 214 ? 60.826 100.705 28.888 1.000 13.903 186 ASN B CA 1
ATOM 10498 C C . ASN B 1 214 ? 60.531 102.109 28.391 1.000 16.189 186 ASN B C 1
ATOM 10499 O O . ASN B 1 214 ? 60.958 103.078 29.045 1.000 16.323 186 ASN B O 1
ATOM 10510 N N . LEU B 1 215 ? 59.861 102.248 27.238 1.000 14.228 187 LEU B N 1
ATOM 10511 C CA . LEU B 1 215 ? 59.217 103.506 26.808 1.000 13.909 187 LEU B CA 1
ATOM 10512 C C . LEU B 1 215 ? 57.720 103.231 26.849 1.000 13.798 187 LEU B C 1
ATOM 10513 O O . LEU B 1 215 ? 57.231 102.442 26.005 1.000 15.393 187 LEU B O 1
ATOM 10529 N N . GLY B 1 216 ? 57.016 103.767 27.815 1.000 13.284 188 GLY B N 1
ATOM 10530 C CA . GLY B 1 216 ? 55.611 103.467 28.093 1.000 14.375 188 GLY B CA 1
ATOM 10531 C C . GLY B 1 216 ? 54.703 104.660 27.889 1.000 14.359 188 GLY B C 1
ATOM 10532 O O . GLY B 1 216 ? 55.073 105.777 28.327 1.000 15.323 188 GLY B O 1
ATOM 10536 N N . ALA B 1 217 ? 53.553 104.456 27.304 1.000 13.773 189 ALA B N 1
ATOM 10537 C CA . ALA B 1 217 ? 52.507 105.477 27.154 1.000 13.942 189 ALA B CA 1
ATOM 10538 C C . ALA B 1 217 ? 51.613 105.480 28.396 1.000 13.451 189 ALA B C 1
ATOM 10539 O O . ALA B 1 217 ? 51.849 104.763 29.385 1.000 15.351 189 ALA B O 1
ATOM 10546 N N . TYR B 1 218 ? 50.579 106.312 28.336 1.000 13.418 190 TYR B N 1
ATOM 10547 C CA A TYR B 1 218 ? 49.519 106.412 29.354 0.600 13.718 190 TYR B CA 1
ATOM 10548 C CA B TYR B 1 218 ? 49.546 106.353 29.406 0.400 14.100 190 TYR B CA 1
ATOM 10549 C C . TYR B 1 218 ? 48.229 105.799 28.839 1.000 14.793 190 TYR B C 1
ATOM 10550 O O . TYR B 1 218 ? 47.137 106.352 28.994 1.000 14.713 190 TYR B O 1
ATOM 10584 N N . GLY B 1 219 ? 48.357 104.635 28.212 1.000 13.117 191 GLY B N 1
ATOM 10585 C CA . GLY B 1 219 ? 47.291 103.912 27.513 1.000 13.600 191 GLY B CA 1
ATOM 10586 C C . GLY B 1 219 ? 47.966 102.945 26.566 1.000 12.653 191 GLY B C 1
ATOM 10587 O O . GLY B 1 219 ? 49.202 102.779 26.614 1.000 14.566 191 GLY B O 1
ATOM 10591 N N . ASP B 1 220 ? 47.186 102.271 25.743 1.000 12.643 192 ASP B N 1
ATOM 10592 C CA . ASP B 1 220 ? 47.774 101.340 24.766 1.000 11.729 192 ASP B CA 1
ATOM 10593 C C . ASP B 1 220 ? 48.448 102.118 23.644 1.000 11.578 192 ASP B C 1
ATOM 10594 O O . ASP B 1 220 ? 48.013 103.186 23.206 1.000 13.393 192 ASP B O 1
ATOM 10603 N N . GLY B 1 221 ? 49.552 101.578 23.106 1.000 11.863 193 GLY B N 1
ATOM 10604 C CA . GLY B 1 221 ? 50.180 102.124 21.911 1.000 11.689 193 GLY B CA 1
ATOM 10605 C C . GLY B 1 221 ? 51.238 101.168 21.370 1.000 10.881 193 GLY B C 1
ATOM 10606 O O . GLY B 1 221 ? 51.708 100.290 22.112 1.000 11.027 193 GLY B O 1
ATOM 10610 N N . GLY B 1 222 ? 51.638 101.373 20.128 1.000 11.206 194 GLY B N 1
ATOM 10611 C CA . GLY B 1 222 ? 52.731 100.602 19.527 1.000 11.252 194 GLY B CA 1
ATOM 10612 C C . GLY B 1 222 ? 53.239 101.274 18.277 1.000 10.998 194 GLY B C 1
ATOM 10613 O O . GLY B 1 222 ? 52.728 102.318 17.863 1.000 11.808 194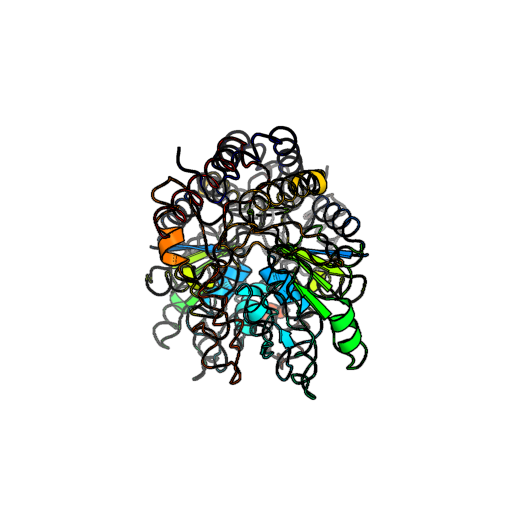 GLY B O 1
ATOM 10617 N N . ILE B 1 223 ? 54.230 100.641 17.649 1.000 11.409 195 ILE B N 1
ATOM 10618 C CA . ILE B 1 223 ? 54.791 101.173 16.386 1.000 10.982 195 ILE B CA 1
ATOM 10619 C C . ILE B 1 223 ? 55.469 100.056 15.587 1.000 10.895 195 ILE B C 1
ATOM 10620 O O . ILE B 1 223 ? 56.003 99.122 16.185 1.000 12.060 195 ILE B O 1
ATOM 10636 N N . VAL B 1 224 ? 55.390 100.179 14.283 1.000 11.081 196 VAL B N 1
ATOM 10637 C CA . VAL B 1 224 ? 56.226 99.397 13.355 1.000 11.784 196 VAL B CA 1
ATOM 10638 C C . VAL B 1 224 ? 57.265 100.341 12.766 1.000 12.779 196 VAL B C 1
ATOM 10639 O O . VAL B 1 224 ? 56.900 101.440 12.323 1.000 13.119 196 VAL B O 1
ATOM 10652 N N . VAL B 1 225 ? 58.517 99.914 12.725 1.000 12.287 197 VAL B N 1
ATOM 10653 C CA . VAL B 1 225 ? 59.541 100.651 11.956 1.000 12.888 197 VAL B CA 1
ATOM 10654 C C . VAL B 1 225 ? 60.018 99.796 10.788 1.000 13.079 197 VAL B C 1
ATOM 10655 O O . VAL B 1 225 ? 60.004 98.558 10.870 1.000 14.082 197 VAL B O 1
ATOM 10668 N N . THR B 1 226 ? 60.445 100.465 9.725 1.000 13.335 198 THR B N 1
ATOM 10669 C CA . THR B 1 226 ? 60.937 99.787 8.509 1.000 14.092 198 THR B CA 1
ATOM 10670 C C . THR B 1 226 ? 61.704 100.769 7.645 1.000 14.661 198 THR B C 1
ATOM 10671 O O . THR B 1 226 ? 61.530 101.970 7.778 1.000 14.262 198 THR B O 1
ATOM 10682 N N . ASN B 1 227 ? 62.520 100.215 6.749 1.000 15.079 199 ASN B N 1
ATOM 10683 C CA . ASN B 1 227 ? 63.184 101.026 5.706 1.000 15.971 199 ASN B CA 1
ATOM 10684 C C . ASN B 1 227 ? 62.456 100.902 4.374 1.000 17.689 199 ASN B C 1
ATOM 10685 O O . ASN B 1 227 ? 62.856 101.652 3.441 1.000 18.926 199 ASN B O 1
ATOM 10696 N N . ASP B 1 228 ? 61.415 100.090 4.266 1.000 16.701 200 ASP B N 1
ATOM 10697 C CA . ASP B 1 228 ? 60.730 99.842 2.968 1.000 16.687 200 ASP B CA 1
ATOM 10698 C C . ASP B 1 228 ? 59.552 100.806 2.819 1.000 18.564 200 ASP B C 1
ATOM 10699 O O . ASP B 1 228 ? 58.571 100.710 3.578 1.000 17.969 200 ASP B O 1
ATOM 10708 N N . ASP B 1 229 ? 59.619 101.718 1.851 1.000 20.269 201 ASP B N 1
ATOM 10709 C CA A ASP B 1 229 ? 58.579 102.773 1.714 0.700 20.366 201 ASP B CA 1
ATOM 10710 C CA B ASP B 1 229 ? 58.599 102.775 1.612 0.300 20.907 201 ASP B CA 1
ATOM 10711 C C . ASP B 1 229 ? 57.254 102.115 1.284 1.000 18.392 201 ASP B C 1
ATOM 10712 O O . ASP B 1 229 ? 56.193 102.602 1.758 1.000 19.933 201 ASP B O 1
ATOM 10728 N N . GLU B 1 230 ? 57.283 101.081 0.470 1.000 18.715 202 GLU B N 1
ATOM 10729 C CA A GLU B 1 230 ? 56.035 100.421 0.010 0.400 20.479 202 GLU B CA 1
ATOM 10730 C CA B GLU B 1 230 ? 56.037 100.413 0.009 0.600 22.497 202 GLU B CA 1
ATOM 10731 C C . GLU B 1 230 ? 55.370 99.745 1.219 1.000 18.908 202 GLU B C 1
ATOM 10732 O O . GLU B 1 230 ? 54.115 99.845 1.352 1.000 19.984 202 GLU B O 1
ATOM 10754 N N . LEU B 1 231 ? 56.139 99.068 2.065 1.000 18.122 203 LEU B N 1
ATOM 10755 C CA A LEU B 1 231 ? 55.593 98.414 3.263 0.500 17.796 203 LEU B CA 1
ATOM 10756 C CA B LEU B 1 231 ? 55.631 98.398 3.305 0.500 18.874 203 LEU B CA 1
ATOM 10757 C C . LEU B 1 231 ? 55.043 99.485 4.214 1.000 16.205 203 LEU B C 1
ATOM 10758 O O . LEU B 1 231 ? 53.955 99.286 4.793 1.000 16.359 203 LEU B O 1
ATOM 10788 N N . ALA B 1 232 ? 55.750 100.594 4.407 1.000 15.185 204 ALA B N 1
ATOM 10789 C CA . ALA B 1 232 ? 55.281 101.682 5.278 1.000 14.180 204 ALA B CA 1
ATOM 10790 C C . ALA B 1 232 ? 53.920 102.186 4.789 1.000 14.865 204 ALA B C 1
ATOM 10791 O O . ALA B 1 232 ? 52.975 102.404 5.570 1.000 15.176 204 ALA B O 1
ATOM 10798 N N . ASN B 1 233 ? 53.794 102.432 3.485 1.000 16.982 205 ASN B N 1
ATOM 10799 C CA A ASN B 1 233 ? 52.530 102.908 2.868 0.400 17.805 205 ASN B CA 1
ATOM 10800 C CA B ASN B 1 233 ? 52.525 102.923 2.897 0.600 17.401 205 ASN B CA 1
ATOM 10801 C C . ASN B 1 233 ? 51.419 101.881 3.121 1.000 14.871 205 ASN B C 1
ATOM 10802 O O . ASN B 1 233 ? 50.276 102.287 3.461 1.000 16.508 205 ASN B O 1
ATOM 10822 N N . LYS B 1 234 ? 51.685 100.594 2.936 1.000 15.551 206 LYS B N 1
ATOM 10823 C CA A LYS B 1 234 ? 50.654 99.547 3.138 0.700 15.557 206 LYS B CA 1
ATOM 10824 C CA B LYS B 1 234 ? 50.653 99.543 3.139 0.300 16.668 206 LYS B CA 1
ATOM 10825 C C . LYS B 1 234 ? 50.208 99.551 4.610 1.000 13.619 206 LYS B C 1
ATOM 10826 O O . LYS B 1 234 ? 49.000 99.431 4.905 1.000 14.485 206 LYS B O 1
ATOM 10862 N N . LEU B 1 235 ? 51.155 99.675 5.531 1.000 13.675 207 LEU B N 1
ATOM 10863 C CA . LEU B 1 235 ? 50.835 99.740 6.972 1.000 13.074 207 LEU B CA 1
ATOM 10864 C C . LEU B 1 235 ? 49.975 100.968 7.285 1.000 13.495 207 LEU B C 1
ATOM 10865 O O . LEU B 1 235 ? 49.010 100.845 8.088 1.000 14.408 207 LEU B O 1
ATOM 10881 N N . ARG B 1 236 ? 50.255 102.127 6.696 1.000 13.297 208 ARG B N 1
ATOM 10882 C CA . ARG B 1 236 ? 49.434 103.335 6.952 1.000 13.935 208 ARG B CA 1
ATOM 10883 C C . ARG B 1 236 ? 48.014 103.146 6.413 1.000 14.382 208 ARG B C 1
ATOM 10884 O O . ARG B 1 236 ? 47.059 103.642 7.031 1.000 15.881 208 ARG B O 1
ATOM 10905 N N . THR B 1 237 ? 47.845 102.417 5.317 1.000 13.589 209 THR B N 1
ATOM 10906 C CA . THR B 1 237 ? 46.508 102.089 4.776 1.000 14.069 209 THR B CA 1
ATOM 10907 C C . THR B 1 237 ? 45.788 101.108 5.725 1.000 13.469 209 THR B C 1
ATOM 10908 O O . THR B 1 237 ? 44.623 101.333 6.115 1.000 13.782 209 THR B O 1
ATOM 10919 N N . LEU B 1 238 ? 46.460 100.017 6.098 1.000 12.855 210 LEU B N 1
ATOM 10920 C CA . LEU B 1 238 ? 45.835 98.960 6.909 1.000 13.642 210 LEU B CA 1
ATOM 10921 C C . LEU B 1 238 ? 45.376 99.508 8.251 1.000 14.066 210 LEU B C 1
ATOM 10922 O O . LEU B 1 238 ? 44.324 99.050 8.740 1.000 15.282 210 LEU B O 1
ATOM 10938 N N . ARG B 1 239 ? 46.130 100.399 8.887 1.000 12.735 211 ARG B N 1
ATOM 10939 C CA . ARG B 1 239 ? 45.817 100.894 10.250 1.000 12.818 211 ARG B CA 1
ATOM 10940 C C . ARG B 1 239 ? 44.625 101.854 10.231 1.000 12.467 211 ARG B C 1
ATOM 10941 O O . ARG B 1 239 ? 44.090 102.155 11.314 1.000 13.530 211 ARG B O 1
ATOM 10962 N N . ASN B 1 240 ? 44.289 102.379 9.062 1.000 12.888 212 ASN B N 1
ATOM 10963 C CA . ASN B 1 240 ? 43.266 103.428 8.875 1.000 13.262 212 ASN B CA 1
ATOM 10964 C C . ASN B 1 240 ? 42.058 102.851 8.128 1.000 14.309 212 ASN B C 1
ATOM 10965 O O . ASN B 1 240 ? 41.660 103.371 7.098 1.000 14.970 212 ASN B O 1
ATOM 10976 N N . TYR B 1 241 ? 41.493 101.794 8.692 1.000 14.673 213 TYR B N 1
ATOM 10977 C CA . TYR B 1 241 ? 40.284 101.122 8.160 1.000 15.434 213 TYR B CA 1
ATOM 10978 C C . TYR B 1 241 ? 40.530 100.599 6.731 1.000 18.407 213 TYR B C 1
ATOM 10979 O O . TYR B 1 241 ? 39.562 100.403 5.971 1.000 18.494 213 TYR B O 1
ATOM 10997 N N A GLY B 1 242 ? 41.777 100.263 6.389 0.500 13.330 214 GLY B N 1
ATOM 10998 N N B GLY B 1 242 ? 41.776 100.429 6.269 0.500 19.049 214 GLY B N 1
ATOM 10999 C CA A GLY B 1 242 ? 42.103 99.841 5.015 0.500 14.094 214 GLY B CA 1
ATOM 11000 C CA B GLY B 1 242 ? 42.035 99.959 4.888 0.500 15.378 214 GLY B CA 1
ATOM 11001 C C A GLY B 1 242 ? 41.658 100.879 4.019 0.500 12.763 214 GLY B C 1
ATOM 11002 C C B GLY B 1 242 ? 41.969 101.055 3.833 0.500 22.084 214 GLY B C 1
ATOM 11003 O O A GLY B 1 242 ? 40.922 100.530 3.086 0.500 16.108 214 GLY B O 1
ATOM 11004 O O B GLY B 1 242 ? 42.044 100.741 2.592 0.500 17.984 214 GLY B O 1
ATOM 11011 N N A SER B 1 243 ? 41.964 102.147 4.300 0.500 14.767 215 SER B N 1
ATOM 11012 N N B SER B 1 243 ? 41.838 102.307 4.278 0.500 17.273 215 SER B N 1
ATOM 11013 C CA A SER B 1 243 ? 41.635 103.311 3.458 0.500 14.122 215 SER B CA 1
ATOM 11014 C CA B SER B 1 243 ? 41.542 103.471 3.417 0.500 23.110 215 SER B CA 1
ATOM 11015 C C A SER B 1 243 ? 42.934 104.065 3.215 0.500 16.802 215 SER B C 1
ATOM 11016 C C B SER B 1 243 ? 42.837 104.236 3.194 0.500 23.591 215 SER B C 1
ATOM 11017 O O A SER B 1 243 ? 43.566 104.465 4.193 0.500 20.899 215 SER B O 1
ATOM 11018 O O B SER B 1 243 ? 43.357 104.800 4.171 0.500 19.544 215 SER B O 1
ATOM 11033 N N . SER B 1 244 ? 43.324 104.261 1.954 1.000 21.732 216 SER B N 1
ATOM 11034 C CA . SER B 1 244 ? 44.549 105.001 1.584 1.000 22.678 216 SER B CA 1
ATOM 11035 C C . SER B 1 244 ? 44.172 106.457 1.277 1.000 33.771 216 SER B C 1
ATOM 11036 O O . SER B 1 244 ? 45.053 107.324 1.416 1.000 31.316 216 SER B O 1
ATOM 11044 N N . LYS B 1 245 ? 42.920 106.693 0.859 1.000 33.237 217 LYS B N 1
ATOM 11045 C CA A LYS B 1 245 ? 42.410 108.043 0.506 0.500 33.539 217 LYS B CA 1
ATOM 11046 C CA B LYS B 1 245 ? 42.409 108.044 0.504 0.500 36.336 217 LYS B CA 1
ATOM 11047 C C . LYS B 1 245 ? 40.951 108.154 0.950 1.000 31.346 217 LYS B C 1
ATOM 11048 O O . LYS B 1 245 ? 40.260 107.103 0.966 1.000 24.357 217 LYS B O 1
ATOM 11084 N N . LYS B 1 246 ? 40.526 109.372 1.281 1.000 28.008 218 LYS B N 1
ATOM 11085 C CA . LYS B 1 246 ? 39.152 109.649 1.731 1.000 24.261 218 LYS B CA 1
ATOM 11086 C C . LYS B 1 246 ? 38.185 108.996 0.728 1.000 24.091 218 LYS B C 1
ATOM 11087 O O . LYS B 1 246 ? 38.388 109.169 -0.493 1.000 27.852 218 LYS B O 1
ATOM 11106 N N . TYR B 1 247 ? 37.227 108.259 1.268 1.000 25.226 219 TYR B N 1
ATOM 11107 C CA . TYR B 1 247 ? 36.047 107.676 0.569 1.000 24.275 219 TYR B CA 1
ATOM 11108 C C . TYR B 1 247 ? 36.368 106.285 -0.025 1.000 25.418 219 TYR B C 1
ATOM 11109 O O . TYR B 1 247 ? 35.415 105.612 -0.532 1.000 22.734 219 TYR B O 1
ATOM 11127 N N . TYR B 1 248 ? 37.626 105.822 0.039 1.000 23.101 220 TYR B N 1
ATOM 11128 C CA . TYR B 1 248 ? 38.045 104.518 -0.529 1.000 23.216 220 TYR B CA 1
ATOM 11129 C C . TYR B 1 248 ? 38.322 103.500 0.572 1.000 24.804 220 TYR B C 1
ATOM 11130 O O . TYR B 1 248 ? 38.821 103.860 1.636 1.000 23.978 220 TYR B O 1
ATOM 11148 N N . HIS B 1 249 ? 38.040 102.228 0.268 1.000 20.251 221 HIS B N 1
ATOM 11149 C CA . HIS B 1 249 ? 38.319 101.048 1.104 1.000 19.477 221 HIS B CA 1
ATOM 11150 C C . HIS B 1 249 ? 38.984 100.038 0.164 1.000 23.288 221 HIS B C 1
ATOM 11151 O O . HIS B 1 249 ? 38.239 99.252 -0.426 1.000 21.526 221 HIS B O 1
ATOM 11166 N N . GLU B 1 250 ? 40.317 100.072 -0.001 1.000 22.587 222 GLU B N 1
ATOM 11167 C CA A GLU B 1 250 ? 41.046 99.260 -1.003 0.600 22.732 222 GLU B CA 1
ATOM 11168 C CA B GLU B 1 250 ? 40.995 99.234 -1.044 0.400 24.830 222 GLU B CA 1
ATOM 11169 C C . GLU B 1 250 ? 41.227 97.819 -0.495 1.000 21.718 222 GLU B C 1
ATOM 11170 O O . GLU B 1 250 ? 41.243 96.892 -1.312 1.000 21.273 222 GLU B O 1
ATOM 11192 N N . PHE B 1 251 ? 41.406 97.674 0.808 1.000 21.215 223 PHE B N 1
ATOM 11193 C CA . PHE B 1 251 ? 41.790 96.419 1.491 1.000 22.215 223 PHE B CA 1
ATOM 11194 C C . PHE B 1 251 ? 40.950 96.293 2.742 1.000 17.811 223 PHE B C 1
ATOM 11195 O O . PHE B 1 251 ? 40.650 97.343 3.348 1.000 20.721 223 PHE B O 1
ATOM 11212 N N . VAL B 1 252 ? 40.614 95.110 3.180 1.000 18.064 224 VAL B N 1
ATOM 11213 C CA . VAL B 1 252 ? 40.075 94.895 4.538 1.000 18.520 224 VAL B CA 1
ATOM 11214 C C . VAL B 1 252 ? 41.187 95.243 5.511 1.000 19.714 224 VAL B C 1
ATOM 11215 O O . VAL B 1 252 ? 42.298 94.766 5.366 1.000 19.587 224 VAL B O 1
ATOM 11228 N N . GLY B 1 253 ? 40.936 96.162 6.425 1.000 19.970 225 GLY B N 1
ATOM 11229 C CA . GLY B 1 253 ? 41.953 96.608 7.384 1.000 17.045 225 GLY B CA 1
ATOM 11230 C C . GLY B 1 253 ? 41.361 96.624 8.763 1.000 19.397 225 GLY B C 1
ATOM 11231 O O . GLY B 1 253 ? 40.442 95.828 9.054 1.000 20.728 225 GLY B O 1
ATOM 11235 N N . VAL B 1 254 ? 41.895 97.486 9.603 1.000 14.747 226 VAL B N 1
ATOM 11236 C CA . VAL B 1 254 ? 41.524 97.602 11.031 1.000 13.928 226 VAL B CA 1
ATOM 11237 C C . VAL B 1 254 ? 41.533 99.082 11.395 1.000 13.280 226 VAL B C 1
ATOM 11238 O O . VAL B 1 254 ? 42.016 99.925 10.622 1.000 14.941 226 VAL B O 1
ATOM 11251 N N . ASN B 1 255 ? 41.069 99.383 12.573 1.000 12.370 227 ASN B N 1
ATOM 11252 C CA . ASN B 1 255 ? 41.339 100.694 13.208 1.000 12.448 227 ASN B CA 1
ATOM 11253 C C . ASN B 1 255 ? 42.431 100.483 14.237 1.000 12.541 227 ASN B C 1
ATOM 11254 O O . ASN B 1 255 ? 42.167 99.883 15.272 1.000 13.665 227 ASN B O 1
ATOM 11265 N N . SER B 1 256 ? 43.682 100.845 13.926 1.000 12.041 228 SER B N 1
ATOM 11266 C CA . SER B 1 256 ? 44.772 100.642 14.890 1.000 11.199 228 SER B CA 1
ATOM 11267 C C . SER B 1 256 ? 45.754 101.803 14.814 1.000 11.391 228 SER B C 1
ATOM 11268 O O . SER B 1 256 ? 46.753 101.737 14.056 1.000 12.406 228 SER B O 1
ATOM 11276 N N . ARG B 1 257 ? 45.492 102.850 15.597 1.000 11.409 229 ARG B N 1
ATOM 11277 C CA . ARG B 1 257 ? 46.254 104.115 15.476 1.000 13.173 229 ARG B CA 1
ATOM 11278 C C . ARG B 1 257 ? 46.761 104.498 16.856 1.000 12.831 229 ARG B C 1
ATOM 11279 O O . ARG B 1 257 ? 46.157 104.143 17.888 1.000 13.652 229 ARG B O 1
ATOM 11300 N N . LEU B 1 258 ? 47.934 105.125 16.884 1.000 12.965 230 LEU B N 1
ATOM 11301 C CA . LEU B 1 258 ? 48.514 105.723 18.098 1.000 12.740 230 LEU B CA 1
ATOM 11302 C C . LEU B 1 258 ? 47.936 107.135 18.261 1.000 12.247 230 LEU B C 1
ATOM 11303 O O . LEU B 1 258 ? 48.141 107.978 17.373 1.000 13.684 230 LEU B O 1
ATOM 11319 N N . ASP B 1 259 ? 47.153 107.332 19.296 1.000 12.403 231 ASP B N 1
ATOM 11320 C CA . ASP B 1 259 ? 46.450 108.610 19.548 1.000 12.523 231 ASP B CA 1
ATOM 11321 C C . ASP B 1 259 ? 47.435 109.783 19.623 1.000 13.233 231 ASP B C 1
ATOM 11322 O O . ASP B 1 259 ? 48.547 109.623 20.141 1.000 13.326 231 ASP B O 1
ATOM 11331 N N . GLU B 1 260 ? 47.017 110.957 19.145 1.000 13.459 232 GLU B N 1
ATOM 11332 C CA . GLU B 1 260 ? 47.823 112.187 19.265 1.000 14.773 232 GLU B CA 1
ATOM 11333 C C . GLU B 1 260 ? 48.264 112.409 20.702 1.000 14.232 232 GLU B C 1
ATOM 11334 O O . GLU B 1 260 ? 49.434 112.809 20.913 1.000 15.086 232 GLU B O 1
ATOM 11346 N N . ILE B 1 261 ? 47.407 112.235 21.692 1.000 13.830 233 ILE B N 1
ATOM 11347 C CA A ILE B 1 261 ? 47.746 112.531 23.102 0.600 14.588 233 ILE B CA 1
ATOM 11348 C CA B ILE B 1 261 ? 47.746 112.523 23.116 0.400 15.270 233 ILE B CA 1
ATOM 11349 C C . ILE B 1 261 ? 48.876 111.592 23.547 1.000 15.569 233 ILE B C 1
ATOM 11350 O O . ILE B 1 261 ? 49.803 112.017 24.248 1.000 15.021 233 ILE B O 1
ATOM 11380 N N . GLN B 1 262 ? 48.825 110.325 23.130 1.000 14.193 234 GLN B N 1
ATOM 11381 C CA . GLN B 1 262 ? 49.856 109.332 23.511 1.000 12.687 234 GLN B CA 1
ATOM 11382 C C . GLN B 1 262 ? 51.136 109.623 22.734 1.000 13.197 234 GLN B C 1
ATOM 11383 O O . GLN B 1 262 ? 52.218 109.531 23.349 1.000 13.327 234 GLN B O 1
ATOM 11397 N N . ALA B 1 263 ? 51.080 109.979 21.454 1.000 13.037 235 ALA B N 1
ATOM 11398 C CA . ALA B 1 263 ? 52.280 110.365 20.697 1.000 12.180 235 ALA B CA 1
ATOM 11399 C C . ALA B 1 263 ? 52.954 111.545 21.427 1.000 13.689 235 ALA B C 1
ATOM 11400 O O . ALA B 1 263 ? 54.189 111.570 21.517 1.000 14.409 235 ALA B O 1
ATOM 11407 N N . ALA B 1 264 ? 52.172 112.531 21.851 1.000 13.936 236 ALA B N 1
ATOM 11408 C CA . ALA B 1 264 ? 52.737 113.762 22.465 1.000 14.943 236 ALA B CA 1
ATOM 11409 C C . ALA B 1 264 ? 53.493 113.381 23.731 1.000 15.292 236 ALA B C 1
ATOM 11410 O O . ALA B 1 264 ? 54.625 113.895 23.971 1.000 16.618 236 ALA B O 1
ATOM 11417 N N . ILE B 1 265 ? 52.937 112.547 24.579 1.000 14.883 237 ILE B N 1
ATOM 11418 C CA A ILE B 1 265 ? 53.503 111.994 25.844 0.600 16.142 237 ILE B CA 1
ATOM 11419 C CA B ILE B 1 265 ? 53.661 112.210 25.820 0.400 14.900 237 ILE B CA 1
ATOM 11420 C C . ILE B 1 265 ? 54.806 111.246 25.505 1.000 15.649 237 ILE B C 1
ATOM 11421 O O . ILE B 1 265 ? 55.836 111.367 26.202 1.000 15.124 237 ILE B O 1
ATOM 11451 N N . LEU B 1 266 ? 54.749 110.407 24.464 1.000 13.705 238 LEU B N 1
ATOM 11452 C CA . LEU B 1 266 ? 55.894 109.549 24.119 1.000 13.697 238 LEU B CA 1
ATOM 11453 C C . LEU B 1 266 ? 57.050 110.401 23.570 1.000 14.268 238 LEU B C 1
ATOM 11454 O O . LEU B 1 266 ? 58.210 109.993 23.751 1.000 14.812 238 LEU B O 1
ATOM 11470 N N . ARG B 1 267 ? 56.767 111.534 22.910 1.000 14.308 239 ARG B N 1
ATOM 11471 C CA . ARG B 1 267 ? 57.869 112.416 22.440 1.000 15.188 239 ARG B CA 1
ATOM 11472 C C . ARG B 1 267 ? 58.639 112.936 23.657 1.000 16.044 239 ARG B C 1
ATOM 11473 O O . ARG B 1 267 ? 59.891 113.042 23.562 1.000 16.984 239 ARG B O 1
ATOM 11494 N N . VAL B 1 268 ? 57.951 113.257 24.728 1.000 15.745 240 VAL B N 1
ATOM 11495 C CA . VAL B 1 268 ? 58.629 113.724 25.980 1.000 16.572 240 VAL B CA 1
ATOM 11496 C C . VAL B 1 268 ? 59.460 112.574 26.522 1.000 16.831 240 VAL B C 1
ATOM 11497 O O . VAL B 1 268 ? 60.660 112.731 26.810 1.000 17.329 240 VAL B O 1
ATOM 11510 N N . LYS B 1 269 ? 58.872 111.394 26.697 1.000 16.397 241 LYS B N 1
ATOM 11511 C CA A LYS B 1 269 ? 59.541 110.272 27.390 0.400 15.573 241 LYS B CA 1
ATOM 11512 C CA B LYS B 1 269 ? 59.552 110.286 27.388 0.600 15.381 241 LYS B CA 1
ATOM 11513 C C . LYS B 1 269 ? 60.718 109.755 26.553 1.000 13.751 241 LYS B C 1
ATOM 11514 O O . LYS B 1 269 ? 61.693 109.271 27.134 1.000 15.754 241 LYS B O 1
ATOM 11550 N N . LEU B 1 270 ? 60.649 109.805 25.242 1.000 13.402 242 LEU B N 1
ATOM 11551 C CA . LEU B 1 270 ? 61.740 109.295 24.388 1.000 14.016 242 LEU B CA 1
ATOM 11552 C C . LEU B 1 270 ? 63.048 110.037 24.725 1.000 16.324 242 LEU B C 1
ATOM 11553 O O . LEU B 1 270 ? 64.126 109.405 24.660 1.000 16.353 242 LEU B O 1
ATOM 11569 N N A LYS B 1 271 ? 62.963 111.307 25.106 0.700 16.632 243 LYS B N 1
ATOM 11570 N N B LYS B 1 271 ? 62.959 111.317 25.116 0.300 16.990 243 LYS B N 1
ATOM 11571 C CA A LYS B 1 271 ? 64.205 112.062 25.404 0.700 16.330 243 LYS B CA 1
ATOM 11572 C CA B LYS B 1 271 ? 64.131 112.157 25.507 0.300 18.826 243 LYS B CA 1
ATOM 11573 C C A LYS B 1 271 ? 64.895 111.479 26.643 0.700 16.789 243 LYS B C 1
ATOM 11574 C C B LYS B 1 271 ? 64.837 111.599 26.746 0.300 16.763 243 LYS B C 1
ATOM 11575 O O A LYS B 1 271 ? 66.145 111.712 26.777 0.700 18.319 243 LYS B O 1
ATOM 11576 O O B LYS B 1 271 ? 65.971 111.999 27.036 0.300 15.540 243 LYS B O 1
ATOM 11613 N N . TYR B 1 272 ? 64.169 110.762 27.515 1.000 16.477 244 TYR B N 1
ATOM 11614 C CA . TYR B 1 272 ? 64.706 110.176 28.755 1.000 16.366 244 TYR B CA 1
ATOM 11615 C C . TYR B 1 272 ? 65.070 108.690 28.611 1.000 16.139 244 TYR B C 1
ATOM 11616 O O . TYR B 1 272 ? 65.618 108.105 29.559 1.000 16.473 244 TYR B O 1
ATOM 11634 N N . LEU B 1 273 ? 64.774 108.076 27.467 1.000 15.200 245 LEU B N 1
ATOM 11635 C CA . LEU B 1 273 ? 64.873 106.599 27.360 1.000 15.456 245 LEU B CA 1
ATOM 11636 C C . LEU B 1 273 ? 66.296 106.115 27.637 1.000 14.350 245 LEU B C 1
ATOM 11637 O O . LEU B 1 273 ? 66.498 105.120 28.379 1.000 15.274 245 LEU B O 1
ATOM 11653 N N . GLU B 1 274 ? 67.295 106.764 27.032 1.000 15.734 246 GLU B N 1
ATOM 11654 C CA . GLU B 1 274 ? 68.683 106.309 27.264 1.000 14.770 246 GLU B CA 1
ATOM 11655 C C . GLU B 1 274 ? 69.070 106.440 28.743 1.000 15.537 246 GLU B C 1
ATOM 11656 O O . GLU B 1 274 ? 69.644 105.493 29.316 1.000 15.899 246 GLU B O 1
ATOM 11668 N N . GLU B 1 275 ? 68.700 107.535 29.386 1.000 16.225 247 GLU B N 1
ATOM 11669 C CA . GLU B 1 275 ? 69.005 107.744 30.824 1.000 17.454 247 GLU B CA 1
ATOM 11670 C C . GLU B 1 275 ? 68.293 106.686 31.673 1.000 15.434 247 GLU B C 1
ATOM 11671 O O . GLU B 1 275 ? 68.885 106.119 32.621 1.000 16.636 247 GLU B O 1
ATOM 11683 N N . TRP B 1 276 ? 67.010 106.429 31.373 1.000 14.652 248 TRP B N 1
ATOM 11684 C CA . TRP B 1 276 ? 66.241 105.456 32.168 1.000 14.818 248 TRP B CA 1
ATOM 11685 C C . TRP B 1 276 ? 66.755 104.032 31.946 1.000 12.403 248 TRP B C 1
ATOM 11686 O O . TRP B 1 276 ? 66.779 103.261 32.924 1.000 14.370 248 TRP B O 1
ATOM 11707 N N . ASN B 1 277 ? 67.152 103.675 30.738 1.000 13.850 249 ASN B N 1
ATOM 11708 C CA . ASN B 1 277 ? 67.763 102.359 30.492 1.000 13.599 249 ASN B CA 1
ATOM 11709 C C . ASN B 1 277 ? 69.108 102.229 31.225 1.000 13.699 249 ASN B C 1
ATOM 11710 O O . ASN B 1 277 ? 69.404 101.139 31.724 1.000 14.131 249 ASN B O 1
ATOM 11721 N N . GLU B 1 278 ? 69.873 103.315 31.333 1.000 15.577 250 GLU B N 1
ATOM 11722 C CA A GLU B 1 278 ? 71.131 103.280 32.121 0.500 15.103 250 GLU B CA 1
ATOM 11723 C CA B GLU B 1 278 ? 71.135 103.292 32.121 0.500 15.750 250 GLU B CA 1
ATOM 11724 C C . GLU B 1 278 ? 70.808 103.065 33.601 1.000 13.891 250 GLU B C 1
ATOM 11725 O O . GLU B 1 278 ? 71.542 102.290 34.249 1.000 15.124 250 GLU B O 1
ATOM 11747 N N . LYS B 1 279 ? 69.726 103.647 34.124 1.000 14.068 251 LYS B N 1
ATOM 11748 C CA A LYS B 1 279 ? 69.293 103.397 35.516 0.600 13.917 251 LYS B CA 1
ATOM 11749 C CA B LYS B 1 279 ? 69.296 103.396 35.522 0.400 15.106 251 LYS B CA 1
ATOM 11750 C C . LYS B 1 279 ? 68.964 101.909 35.684 1.000 14.930 251 LYS B C 1
ATOM 11751 O O . LYS B 1 279 ? 69.367 101.292 36.689 1.000 15.396 251 LYS B O 1
ATOM 11787 N N . ARG B 1 280 ? 68.190 101.337 34.742 1.000 14.171 252 ARG B N 1
ATOM 11788 C CA . ARG B 1 280 ? 67.868 99.887 34.812 1.000 13.448 252 ARG B CA 1
ATOM 11789 C C . ARG B 1 280 ? 69.163 99.050 34.811 1.000 12.919 252 ARG B C 1
ATOM 11790 O O . ARG B 1 280 ? 69.252 98.078 35.573 1.000 13.619 252 ARG B O 1
ATOM 11811 N N . ARG B 1 281 ? 70.109 99.396 33.948 1.000 13.683 253 ARG B N 1
ATOM 11812 C CA . ARG B 1 281 ? 71.372 98.632 33.835 1.000 13.550 253 ARG B CA 1
ATOM 11813 C C . ARG B 1 281 ? 72.177 98.740 35.138 1.000 14.566 253 ARG B C 1
ATOM 11814 O O . ARG B 1 281 ? 72.758 97.743 35.564 1.000 15.207 253 ARG B O 1
ATOM 11835 N N . ASN B 1 282 ? 72.127 99.890 35.799 1.000 14.218 254 ASN B N 1
ATOM 11836 C CA A ASN B 1 282 ? 72.831 100.038 37.098 0.600 15.258 254 ASN B CA 1
ATOM 11837 C CA B ASN B 1 282 ? 72.791 100.093 37.123 0.400 14.939 254 ASN B CA 1
ATOM 11838 C C . ASN B 1 282 ? 72.141 99.191 38.168 1.000 14.368 254 ASN B C 1
ATOM 11839 O O . ASN B 1 282 ? 72.836 98.544 38.990 1.000 15.484 254 ASN B O 1
ATOM 11859 N N . ILE B 1 283 ? 70.805 99.098 38.158 1.000 14.204 255 ILE B N 1
ATOM 11860 C CA A ILE B 1 283 ? 70.073 98.206 39.080 0.700 14.010 255 ILE B CA 1
ATOM 11861 C CA B ILE B 1 283 ? 70.062 98.201 39.089 0.300 14.940 255 ILE B CA 1
ATOM 11862 C C . ILE B 1 283 ? 70.479 96.755 38.816 1.000 13.955 255 ILE B C 1
ATOM 11863 O O . ILE B 1 283 ? 70.687 95.990 39.743 1.000 14.492 255 ILE B O 1
ATOM 11893 N N . ALA B 1 284 ? 70.537 96.358 37.547 1.000 14.011 256 ALA B N 1
ATOM 11894 C CA . ALA B 1 284 ? 70.937 94.985 37.210 1.000 13.256 256 ALA B CA 1
ATOM 11895 C C . ALA B 1 284 ? 72.347 94.703 37.746 1.000 14.277 256 ALA B C 1
ATOM 11896 O O . ALA B 1 284 ? 72.580 93.612 38.290 1.000 13.891 256 ALA B O 1
ATOM 11903 N N . ARG B 1 285 ? 73.261 95.656 37.619 1.000 13.945 257 ARG B N 1
ATOM 11904 C CA A ARG B 1 285 ? 74.638 95.485 38.143 0.700 15.001 257 ARG B CA 1
ATOM 11905 C CA B ARG B 1 285 ? 74.647 95.479 38.137 0.300 15.649 257 ARG B CA 1
ATOM 11906 C C . ARG B 1 285 ? 74.587 95.253 39.659 1.000 15.322 257 ARG B C 1
ATOM 11907 O O . ARG B 1 285 ? 75.310 94.341 40.166 1.000 15.975 257 ARG B O 1
ATOM 11947 N N . LEU B 1 286 ? 73.728 95.983 40.373 1.000 15.006 258 LEU B N 1
ATOM 11948 C CA A LEU B 1 286 ? 73.635 95.795 41.830 0.700 15.717 258 LEU B CA 1
ATOM 11949 C CA B LEU B 1 286 ? 73.573 95.838 41.850 0.300 18.127 258 LEU B CA 1
ATOM 11950 C C . LEU B 1 286 ? 72.999 94.452 42.178 1.000 16.542 258 LEU B C 1
ATOM 11951 O O . LEU B 1 286 ? 73.534 93.722 43.034 1.000 15.889 258 LEU B O 1
ATOM 11981 N N . TYR B 1 287 ? 71.898 94.053 41.525 1.000 14.547 259 TYR B N 1
ATOM 11982 C CA . TYR B 1 287 ? 71.344 92.711 41.768 1.000 14.901 259 TYR B CA 1
ATOM 11983 C C . TYR B 1 287 ? 72.419 91.654 41.506 1.000 14.501 259 TYR B C 1
ATOM 11984 O O . TYR B 1 287 ? 72.525 90.661 42.265 1.000 15.537 259 TYR B O 1
ATOM 12002 N N . ASN B 1 288 ? 73.186 91.816 40.426 1.000 14.085 260 ASN B N 1
ATOM 12003 C CA . ASN B 1 288 ? 74.204 90.799 40.067 1.000 15.396 260 ASN B CA 1
ATOM 12004 C C . ASN B 1 288 ? 75.249 90.696 41.195 1.000 17.666 260 ASN B C 1
ATOM 12005 O O . ASN B 1 288 ? 75.692 89.563 41.527 1.000 17.529 260 ASN B O 1
ATOM 12016 N N . GLU B 1 289 ? 75.632 91.812 41.780 1.000 16.284 261 GLU B N 1
ATOM 12017 C CA A GLU B 1 289 ? 76.639 91.785 42.875 0.400 17.908 261 GLU B CA 1
ATOM 12018 C CA B GLU B 1 289 ? 76.621 91.804 42.892 0.600 17.782 261 GLU B CA 1
ATOM 12019 C C . GLU B 1 289 ? 76.071 90.998 44.055 1.000 17.712 261 GLU B C 1
ATOM 12020 O O . GLU B 1 289 ? 76.796 90.117 44.591 1.000 20.590 261 GLU B O 1
ATOM 12042 N N . PHE B 1 290 ? 74.829 91.256 44.452 1.000 15.224 262 PHE B N 1
ATOM 12043 C CA . PHE B 1 290 ? 74.206 90.517 45.563 1.000 17.009 262 PHE B CA 1
ATOM 12044 C C . PHE B 1 290 ? 74.003 89.043 45.199 1.000 20.227 262 PHE B C 1
ATOM 12045 O O . PHE B 1 290 ? 74.240 88.179 46.050 1.000 20.342 262 PHE B O 1
ATOM 12062 N N . LEU B 1 291 ? 73.513 88.730 43.991 1.000 17.636 263 LEU B N 1
ATOM 12063 C CA . LEU B 1 291 ? 72.887 87.411 43.744 1.000 17.585 263 LEU B CA 1
ATOM 12064 C C . LEU B 1 291 ? 73.700 86.451 42.863 1.000 18.336 263 LEU B C 1
ATOM 12065 O O . LEU B 1 291 ? 73.326 85.268 42.868 1.000 24.543 263 LEU B O 1
ATOM 12081 N N . GLU B 1 292 ? 74.682 86.893 42.092 1.000 19.762 264 GLU B N 1
ATOM 12082 C CA . GLU B 1 292 ? 75.400 86.000 41.133 1.000 22.928 264 GLU B CA 1
ATOM 12083 C C . GLU B 1 292 ? 75.978 84.797 41.888 1.000 30.695 264 GLU B C 1
ATOM 12084 O O . GLU B 1 292 ? 75.842 83.662 41.389 1.000 37.410 264 GLU B O 1
ATOM 12096 N N . SER B 1 293 ? 76.560 85.000 43.061 1.000 25.167 265 SER B N 1
ATOM 12097 C CA . SER B 1 293 ? 77.233 83.894 43.795 1.000 48.247 265 SER B CA 1
ATOM 12098 C C . SER B 1 293 ? 76.181 83.008 44.489 1.000 40.815 265 SER B C 1
ATOM 12099 O O . SER B 1 293 ? 76.544 81.929 44.982 1.000 39.894 265 SER B O 1
ATOM 12107 N N . SER B 1 294 ? 74.920 83.443 44.538 1.000 33.895 266 SER B N 1
ATOM 12108 C CA . SER B 1 294 ? 73.804 82.733 45.213 1.000 28.878 266 SER B CA 1
ATOM 12109 C C . SER B 1 294 ? 73.332 81.557 44.362 1.000 29.300 266 SER B C 1
ATOM 12110 O O . SER B 1 294 ? 73.753 81.433 43.208 1.000 34.963 266 SER B O 1
ATOM 12118 N N . ASP B 1 295 ? 72.438 80.737 44.922 1.000 32.042 267 ASP B N 1
ATOM 12119 C CA . ASP B 1 295 ? 71.816 79.584 44.212 1.000 35.547 267 ASP B CA 1
ATOM 12120 C C . ASP B 1 295 ? 70.936 80.071 43.042 1.000 29.939 267 ASP B C 1
ATOM 12121 O O . ASP B 1 295 ? 70.443 79.221 42.302 1.000 33.909 267 ASP B O 1
ATOM 12130 N N . LEU B 1 296 ? 70.566 81.357 42.998 1.000 30.576 268 LEU B N 1
ATOM 12131 C CA . LEU B 1 296 ? 69.713 81.906 41.909 1.000 26.646 268 LEU B CA 1
ATOM 12132 C C . LEU B 1 296 ? 70.588 82.046 40.656 1.000 28.566 268 LEU B C 1
ATOM 12133 O O . LEU B 1 296 ? 71.698 82.604 40.788 1.000 27.707 268 LEU B O 1
ATOM 12149 N N . VAL B 1 297 ? 70.118 81.621 39.467 1.000 20.251 269 VAL B N 1
ATOM 12150 C CA . VAL B 1 297 ? 70.780 81.922 38.159 1.000 18.356 269 VAL B CA 1
ATOM 12151 C C . VAL B 1 297 ? 70.427 83.344 37.744 1.000 17.936 269 VAL B C 1
ATOM 12152 O O . VAL B 1 297 ? 69.245 83.590 37.456 1.000 16.847 269 VAL B O 1
ATOM 12165 N N . THR B 1 298 ? 71.386 84.245 37.678 1.000 16.558 270 THR B N 1
ATOM 12166 C CA . THR B 1 298 ? 71.165 85.648 37.292 1.000 15.951 270 THR B CA 1
ATOM 12167 C C . THR B 1 298 ? 71.245 85.775 35.770 1.000 14.730 270 THR B C 1
ATOM 12168 O O . THR B 1 298 ? 71.893 84.980 35.079 1.000 16.425 270 THR B O 1
ATOM 12179 N N . PRO B 1 299 ? 70.586 86.795 35.221 1.000 13.609 271 PRO B N 1
ATOM 12180 C CA . PRO B 1 299 ? 70.593 86.986 33.783 1.000 14.851 271 PRO B CA 1
ATOM 12181 C C . PRO B 1 299 ? 71.979 87.365 33.252 1.000 17.235 271 PRO B C 1
ATOM 12182 O O . PRO B 1 299 ? 72.736 88.048 33.911 1.000 19.138 271 PRO B O 1
ATOM 12193 N N . THR B 1 300 ? 72.193 86.920 32.020 1.000 18.713 272 THR B N 1
ATOM 12194 C CA . THR B 1 300 ? 73.443 87.035 31.222 1.000 21.757 272 THR B CA 1
ATOM 12195 C C . THR B 1 300 ? 73.297 88.200 30.249 1.000 17.926 272 THR B C 1
ATOM 12196 O O . THR B 1 300 ? 72.200 88.409 29.717 1.000 17.419 272 THR B O 1
ATOM 12207 N N . GLU B 1 301 ? 74.374 88.927 29.993 1.000 16.461 273 GLU B N 1
ATOM 12208 C CA . GLU B 1 301 ? 74.487 89.826 28.818 1.000 16.616 273 GLU B CA 1
ATOM 12209 C C . GLU B 1 301 ? 75.614 89.288 27.947 1.000 16.118 273 GLU B C 1
ATOM 12210 O O . GLU B 1 301 ? 76.780 89.326 28.369 1.000 17.675 273 GLU B O 1
ATOM 12222 N N . LYS B 1 302 ? 75.310 88.811 26.761 1.000 15.089 274 LYS B N 1
ATOM 12223 C CA . LYS B 1 302 ? 76.331 88.322 25.805 1.000 15.525 274 LYS B CA 1
ATOM 12224 C C . LYS B 1 302 ? 77.228 89.489 25.351 1.000 16.469 274 LYS B C 1
ATOM 12225 O O . LYS B 1 302 ? 76.864 90.672 25.400 1.000 14.908 274 LYS B O 1
ATOM 12244 N N . GLU B 1 303 ? 78.425 89.150 24.844 1.000 17.555 275 GLU B N 1
ATOM 12245 C CA A GLU B 1 303 ? 79.383 90.191 24.393 0.400 18.964 275 GLU B CA 1
ATOM 12246 C CA B GLU B 1 303 ? 79.395 90.154 24.350 0.600 18.106 275 GLU B CA 1
ATOM 12247 C C . GLU B 1 303 ? 78.761 91.060 23.288 1.000 16.551 275 GLU B C 1
ATOM 12248 O O . GLU B 1 303 ? 79.063 92.271 23.261 1.000 19.552 275 GLU B O 1
ATOM 12270 N N . TYR B 1 304 ? 77.888 90.503 22.457 1.000 16.561 276 TYR B N 1
ATOM 12271 C CA . TYR B 1 304 ? 77.238 91.217 21.335 1.000 16.232 276 TYR B CA 1
ATOM 12272 C C . TYR B 1 304 ? 76.094 92.112 21.815 1.000 15.869 276 TYR B C 1
ATOM 12273 O O . TYR B 1 304 ? 75.532 92.839 20.986 1.000 17.029 276 TYR B O 1
ATOM 12291 N N . ALA B 1 305 ? 75.725 92.068 23.096 1.000 15.020 277 ALA B N 1
ATOM 12292 C CA . ALA B 1 305 ? 74.439 92.651 23.557 1.000 13.804 277 ALA B CA 1
ATOM 12293 C C . ALA B 1 305 ? 74.623 93.894 24.406 1.000 14.325 277 ALA B C 1
ATOM 12294 O O . ALA B 1 305 ? 75.540 93.939 25.291 1.000 15.326 277 ALA B O 1
ATOM 12301 N N . LYS B 1 306 ? 73.725 94.840 24.260 1.000 12.961 278 LYS B N 1
ATOM 12302 C CA . LYS B 1 306 ? 73.396 95.844 25.276 1.000 13.214 278 LYS B CA 1
ATOM 12303 C C . LYS B 1 306 ? 71.986 95.475 25.767 1.000 11.752 278 LYS B C 1
ATOM 12304 O O . LYS B 1 306 ? 71.025 95.745 25.055 1.000 14.153 278 LYS B O 1
ATOM 12323 N N . HIS B 1 307 ? 71.924 94.860 26.929 1.000 12.808 279 HIS B N 1
ATOM 12324 C CA . HIS B 1 307 ? 70.664 94.438 27.602 1.000 12.915 279 HIS B CA 1
ATOM 12325 C C . HIS B 1 307 ? 70.038 95.660 28.244 1.000 13.829 279 HIS B C 1
ATOM 12326 O O . HIS B 1 307 ? 70.762 96.419 28.933 1.000 14.533 279 HIS B O 1
ATOM 12341 N N . VAL B 1 308 ? 68.749 95.922 28.025 1.000 12.257 280 VAL B N 1
ATOM 12342 C CA . VAL B 1 308 ? 68.049 97.068 28.635 1.000 11.934 280 VAL B CA 1
ATOM 12343 C C . VAL B 1 308 ? 67.117 96.660 29.766 1.000 11.493 280 VAL B C 1
ATOM 12344 O O . VAL B 1 308 ? 66.448 97.554 30.336 1.000 12.532 280 VAL B O 1
ATOM 12357 N N . TYR B 1 309 ? 67.090 95.383 30.162 1.000 11.919 281 TYR B N 1
ATOM 12358 C CA . TYR B 1 309 ? 66.425 94.973 31.420 1.000 13.488 281 TYR B CA 1
ATOM 12359 C C . TYR B 1 309 ? 65.025 95.565 31.494 1.000 13.501 281 TYR B C 1
ATOM 12360 O O . TYR B 1 309 ? 64.654 96.203 32.510 1.000 13.210 281 TYR B O 1
ATOM 12378 N N . HIS B 1 310 ? 64.182 95.306 30.478 1.000 12.841 282 HIS B N 1
ATOM 12379 C CA . HIS B 1 310 ? 62.733 95.454 30.704 1.000 12.184 282 HIS B CA 1
ATOM 12380 C C . HIS B 1 310 ? 62.327 94.599 31.912 1.000 12.471 282 HIS B C 1
ATOM 12381 O O . HIS B 1 310 ? 61.495 95.079 32.732 1.000 13.276 282 HIS B O 1
ATOM 12396 N N . LEU B 1 311 ? 62.861 93.388 31.991 1.000 12.542 283 LEU B N 1
ATOM 12397 C CA . LEU B 1 311 ? 62.618 92.461 33.113 1.000 13.018 283 LEU B CA 1
ATOM 12398 C C . LEU B 1 311 ? 63.962 91.950 33.584 1.000 13.511 283 LEU B C 1
ATOM 12399 O O . LEU B 1 311 ? 64.878 91.752 32.762 1.000 13.484 283 LEU B O 1
ATOM 12415 N N . TYR B 1 312 ? 64.099 91.794 34.905 1.000 12.727 284 TYR B N 1
ATOM 12416 C CA . TYR B 1 312 ? 65.271 91.162 35.550 1.000 13.123 284 TYR B CA 1
ATOM 12417 C C . TYR B 1 312 ? 64.836 89.771 36.003 1.000 13.365 284 TYR B C 1
ATOM 12418 O O . TYR B 1 312 ? 64.080 89.640 37.005 1.000 13.457 284 TYR B O 1
ATOM 12436 N N . VAL B 1 313 ? 65.238 88.766 35.260 1.000 12.457 285 VAL B N 1
ATOM 12437 C CA . VAL B 1 313 ? 64.691 87.396 35.413 1.000 12.615 285 VAL B CA 1
ATOM 12438 C C . VAL B 1 313 ? 65.765 86.466 35.938 1.000 14.171 285 VAL B C 1
ATOM 12439 O O . VAL B 1 313 ? 66.842 86.333 35.319 1.000 13.973 285 VAL B O 1
ATOM 12452 N N . ILE B 1 314 ? 65.462 85.816 37.061 1.000 12.741 286 ILE B N 1
ATOM 12453 C CA A ILE B 1 314 ? 66.335 84.792 37.684 0.600 13.912 286 ILE B CA 1
ATOM 12454 C CA B ILE B 1 314 ? 66.349 84.786 37.664 0.400 13.578 286 ILE B CA 1
ATOM 12455 C C . ILE B 1 314 ? 65.722 83.405 37.476 1.000 14.056 286 ILE B C 1
ATOM 12456 O O . ILE B 1 314 ? 64.521 83.314 37.138 1.000 14.023 286 ILE B O 1
ATOM 12486 N N . ARG B 1 315 ? 66.512 82.371 37.684 1.000 14.514 287 ARG B N 1
ATOM 12487 C CA A ARG B 1 315 ? 66.014 80.975 37.788 0.500 15.572 287 ARG B CA 1
ATOM 12488 C CA B ARG B 1 315 ? 65.968 80.994 37.806 0.500 15.381 287 ARG B CA 1
ATOM 12489 C C . ARG B 1 315 ? 66.314 80.396 39.163 1.000 16.575 287 ARG B C 1
ATOM 12490 O O . ARG B 1 315 ? 67.420 80.594 39.666 1.000 16.374 287 ARG B O 1
ATOM 12530 N N . TYR B 1 316 ? 65.344 79.669 39.698 1.000 16.661 288 TYR B N 1
ATOM 12531 C CA . TYR B 1 316 ? 65.501 78.977 40.996 1.000 16.887 288 TYR B CA 1
ATOM 12532 C C . TYR B 1 316 ? 64.658 77.704 40.945 1.000 18.350 288 TYR B C 1
ATOM 12533 O O . TYR B 1 316 ? 63.566 77.735 40.419 1.000 19.048 288 TYR B O 1
ATOM 12551 N N . LYS B 1 317 ? 65.184 76.637 41.538 1.000 18.925 289 LYS B N 1
ATOM 12552 C CA . LYS B 1 317 ? 64.553 75.289 41.548 1.000 20.696 289 LYS B CA 1
ATOM 12553 C C . LYS B 1 317 ? 63.174 75.312 42.214 1.000 23.153 289 LYS B C 1
ATOM 12554 O O . LYS B 1 317 ? 62.375 74.445 41.832 1.000 29.498 289 LYS B O 1
ATOM 12573 N N . GLU B 1 318 ? 62.937 76.170 43.205 1.000 19.334 290 GLU B N 1
ATOM 12574 C CA . GLU B 1 318 ? 61.632 76.259 43.915 1.000 18.334 290 GLU B CA 1
ATOM 12575 C C . GLU B 1 318 ? 61.124 77.704 43.824 1.000 18.268 290 GLU B C 1
ATOM 12576 O O . GLU B 1 318 ? 60.952 78.403 44.823 1.000 18.404 290 GLU B O 1
ATOM 12588 N N . ARG B 1 319 ? 60.900 78.183 42.588 1.000 16.779 291 ARG B N 1
ATOM 12589 C CA . ARG B 1 319 ? 60.570 79.601 42.370 1.000 16.545 291 ARG B CA 1
ATOM 12590 C C . ARG B 1 319 ? 59.219 79.991 42.963 1.000 14.692 291 ARG B C 1
ATOM 12591 O O . ARG B 1 319 ? 59.057 81.135 43.326 1.000 15.231 291 ARG B O 1
ATOM 12612 N N . ASP B 1 320 ? 58.269 79.057 43.084 1.000 15.926 292 ASP B N 1
ATOM 12613 C CA . ASP B 1 320 ? 56.953 79.400 43.669 1.000 16.578 292 ASP B CA 1
ATOM 12614 C C . ASP B 1 320 ? 57.095 79.615 45.183 1.000 15.827 292 ASP B C 1
ATOM 12615 O O . ASP B 1 320 ? 56.474 80.527 45.698 1.000 17.318 292 ASP B O 1
ATOM 12624 N N . LYS B 1 321 ? 57.897 78.791 45.840 1.000 17.901 293 LYS B N 1
ATOM 12625 C CA A LYS B 1 321 ? 58.144 78.990 47.289 0.500 16.373 293 LYS B CA 1
ATOM 12626 C CA B LYS B 1 321 ? 58.218 78.938 47.295 0.500 17.434 293 LYS B CA 1
ATOM 12627 C C . LYS B 1 321 ? 58.935 80.284 47.485 1.000 17.030 293 LYS B C 1
ATOM 12628 O O . LYS B 1 321 ? 58.602 81.044 48.389 1.000 18.350 293 LYS B O 1
ATOM 12664 N N . LEU B 1 322 ? 59.891 80.585 46.595 1.000 17.071 294 LEU B N 1
ATOM 12665 C CA . LEU B 1 322 ? 60.627 81.880 46.654 1.000 17.241 294 LEU B CA 1
ATOM 12666 C C . LEU B 1 322 ? 59.658 83.055 46.468 1.000 17.906 294 LEU B C 1
ATOM 12667 O O . LEU B 1 322 ? 59.719 84.022 47.236 1.000 19.047 294 LEU B O 1
ATOM 12683 N N . GLN B 1 323 ? 58.749 82.986 45.500 1.000 15.720 295 GLN B N 1
ATOM 12684 C CA . GLN B 1 323 ? 57.784 84.065 45.262 1.000 17.586 295 GLN B CA 1
ATOM 12685 C C . GLN B 1 323 ? 56.940 84.298 46.522 1.000 17.297 295 GLN B C 1
ATOM 12686 O O . GLN B 1 323 ? 56.735 85.436 46.879 1.000 18.422 295 GLN B O 1
ATOM 12700 N N . GLN B 1 324 ? 56.445 83.217 47.122 1.000 17.873 296 GLN B N 1
ATOM 12701 C CA . GLN B 1 324 ? 55.597 83.300 48.356 1.000 19.745 296 GLN B CA 1
ATOM 12702 C C . GLN B 1 324 ? 56.380 83.991 49.478 1.000 20.877 296 GLN B C 1
ATOM 12703 O O . GLN B 1 324 ? 55.843 84.921 50.135 1.000 21.505 296 GLN B O 1
ATOM 12717 N N . ASN B 1 325 ? 57.635 83.611 49.669 1.000 20.909 297 ASN B N 1
ATOM 12718 C CA A ASN B 1 325 ? 58.516 84.186 50.724 0.450 23.189 297 ASN B CA 1
ATOM 12719 C CA B ASN B 1 325 ? 58.489 84.197 50.739 0.550 19.928 297 ASN B CA 1
ATOM 12720 C C . ASN B 1 325 ? 58.774 85.671 50.434 1.000 23.472 297 ASN B C 1
ATOM 12721 O O . ASN B 1 325 ? 58.734 86.474 51.340 1.000 24.118 297 ASN B O 1
ATOM 12741 N N . LEU B 1 326 ? 59.061 86.035 49.187 1.000 21.073 298 LEU B N 1
ATOM 12742 C CA . LEU B 1 326 ? 59.280 87.449 48.843 1.000 20.084 298 LEU B CA 1
ATOM 12743 C C . LEU B 1 326 ? 58.029 88.267 49.149 1.000 19.018 298 LEU B C 1
ATOM 12744 O O . LEU B 1 326 ? 58.168 89.388 49.654 1.000 20.030 298 LEU B O 1
ATOM 12760 N N . LEU B 1 327 ? 56.837 87.737 48.869 1.000 18.996 299 LEU B N 1
ATOM 12761 C CA . LEU B 1 327 ? 55.583 88.470 49.143 1.000 18.990 299 LEU B CA 1
ATOM 12762 C C . LEU B 1 327 ? 55.416 88.677 50.657 1.000 21.509 299 LEU B C 1
ATOM 12763 O O . LEU B 1 327 ? 55.011 89.781 51.044 1.000 23.526 299 LEU B O 1
ATOM 12779 N N . LYS B 1 328 ? 55.785 87.685 51.459 1.000 22.821 300 LYS B N 1
ATOM 12780 C CA . LYS B 1 328 ? 55.788 87.808 52.951 1.000 25.994 300 LYS B CA 1
ATOM 12781 C C . LYS B 1 328 ? 56.675 88.979 53.383 1.000 28.205 300 LYS B C 1
ATOM 12782 O O . LYS B 1 328 ? 56.338 89.652 54.363 1.000 27.944 300 LYS B O 1
ATOM 12801 N N . CYS B 1 329 ? 57.774 89.245 52.658 1.000 24.204 301 CYS B N 1
ATOM 12802 C CA A CYS B 1 329 ? 58.710 90.381 52.923 0.700 21.914 301 CYS B CA 1
ATOM 12803 C CA B CYS B 1 329 ? 58.736 90.358 52.880 0.300 23.554 301 CYS B CA 1
ATOM 12804 C C . CYS B 1 329 ? 58.199 91.694 52.330 1.000 24.346 301 CYS B C 1
ATOM 12805 O O . CYS B 1 329 ? 58.885 92.696 52.478 1.000 27.861 301 CYS B O 1
ATOM 12817 N N . GLY B 1 330 ? 57.043 91.695 51.686 1.000 22.761 302 GLY B N 1
ATOM 12818 C CA . GLY B 1 330 ? 56.475 92.899 51.062 1.000 24.692 302 GLY B CA 1
ATOM 12819 C C . GLY B 1 330 ? 57.046 93.170 49.679 1.000 25.948 302 GLY B C 1
ATOM 12820 O O . GLY B 1 330 ? 57.000 94.315 49.257 1.000 27.063 302 GLY B O 1
ATOM 12824 N N . ILE B 1 331 ? 57.551 92.153 48.985 1.000 19.859 303 ILE B N 1
ATOM 12825 C CA A ILE B 1 331 ? 58.173 92.344 47.640 0.600 18.308 303 ILE B CA 1
ATOM 12826 C CA B ILE B 1 331 ? 58.209 92.298 47.642 0.400 20.113 303 ILE B CA 1
ATOM 12827 C C . ILE B 1 331 ? 57.307 91.656 46.580 1.000 15.835 303 ILE B C 1
ATOM 12828 O O . ILE B 1 331 ? 57.120 90.431 46.666 1.000 19.137 303 ILE B O 1
ATOM 12858 N N . GLN B 1 332 ? 56.818 92.429 45.636 1.000 18.330 304 GLN B N 1
ATOM 12859 C CA A GLN B 1 332 ? 56.002 91.912 44.507 0.500 19.964 304 GLN B CA 1
ATOM 12860 C CA B GLN B 1 332 ? 56.005 91.902 44.507 0.500 18.846 304 GLN B CA 1
ATOM 12861 C C . GLN B 1 332 ? 56.926 91.354 43.407 1.000 18.020 304 GLN B C 1
ATOM 12862 O O . GLN B 1 332 ? 57.927 92.019 43.049 1.000 19.591 304 GLN B O 1
ATOM 12888 N N . THR B 1 333 ? 56.604 90.189 42.898 1.000 17.999 305 THR B N 1
ATOM 12889 C CA . THR B 1 333 ? 57.335 89.564 41.780 1.000 16.722 305 THR B CA 1
ATOM 12890 C C . THR B 1 333 ? 56.307 89.077 40.769 1.000 20.262 305 THR B C 1
ATOM 12891 O O . THR B 1 333 ? 55.072 89.079 41.073 1.000 22.722 305 THR B O 1
ATOM 12902 N N . GLN B 1 334 ? 56.764 88.742 39.570 1.000 16.843 306 GLN B N 1
ATOM 12903 C CA A GLN B 1 334 ? 55.882 88.211 38.506 0.600 16.607 306 GLN B CA 1
ATOM 12904 C CA B GLN B 1 334 ? 55.897 88.256 38.470 0.400 15.601 306 GLN B CA 1
ATOM 12905 C C . GLN B 1 334 ? 56.606 87.102 37.762 1.000 14.869 306 GLN B C 1
ATOM 12906 O O . GLN B 1 334 ? 57.794 86.944 37.933 1.000 15.483 306 GLN B O 1
ATOM 12932 N N . ILE B 1 335 ? 55.886 86.351 36.947 1.000 15.552 307 ILE B N 1
ATOM 12933 C CA . ILE B 1 335 ? 56.457 85.244 36.138 1.000 16.226 307 ILE B CA 1
ATOM 12934 C C . ILE B 1 335 ? 56.169 85.517 34.671 1.000 15.141 307 ILE B C 1
ATOM 12935 O O . ILE B 1 335 ? 54.990 85.714 34.317 1.000 16.271 307 ILE B O 1
ATOM 12951 N N . HIS B 1 336 ? 57.210 85.536 33.843 1.000 14.257 308 HIS B N 1
ATOM 12952 C CA . HIS B 1 336 ? 57.097 85.876 32.404 1.000 14.016 308 HIS B CA 1
ATOM 12953 C C . HIS B 1 336 ? 57.680 84.745 31.580 1.000 14.880 308 HIS B C 1
ATOM 12954 O O . HIS B 1 336 ? 58.817 84.866 31.119 1.000 16.665 308 HIS B O 1
ATOM 12969 N N . TYR B 1 337 ? 56.995 83.617 31.370 1.000 14.313 309 TYR B N 1
ATOM 12970 C CA . TYR B 1 337 ? 55.608 83.323 31.663 1.000 14.917 309 TYR B CA 1
ATOM 12971 C C . TYR B 1 337 ? 55.538 81.856 32.068 1.000 15.045 309 TYR B C 1
ATOM 12972 O O . TYR B 1 337 ? 56.317 81.061 31.594 1.000 15.499 309 TYR B O 1
ATOM 12990 N N . PRO B 1 338 ? 54.603 81.463 32.963 1.000 14.601 310 PRO B N 1
ATOM 12991 C CA . PRO B 1 338 ? 54.637 80.094 33.486 1.000 15.796 310 PRO B CA 1
ATOM 12992 C C . PRO B 1 338 ? 54.131 79.019 32.527 1.000 16.569 310 PRO B C 1
ATOM 12993 O O . PRO B 1 338 ? 54.474 77.862 32.699 1.000 18.005 310 PRO B O 1
ATOM 13004 N N . ILE B 1 339 ? 53.317 79.402 31.548 1.000 16.092 311 ILE B N 1
ATOM 13005 C CA . ILE B 1 339 ? 52.762 78.444 30.548 1.000 15.868 311 ILE B CA 1
ATOM 13006 C C . ILE B 1 339 ? 53.237 78.891 29.180 1.000 16.420 311 ILE B C 1
ATOM 13007 O O . ILE B 1 339 ? 52.806 79.927 28.677 1.000 17.686 311 ILE B O 1
ATOM 13023 N N . PRO B 1 340 ? 54.140 78.134 28.555 1.000 15.712 312 PRO B N 1
ATOM 13024 C CA . PRO B 1 340 ? 54.651 78.550 27.256 1.000 16.905 312 PRO B CA 1
ATOM 13025 C C . PRO B 1 340 ? 53.583 78.403 26.172 1.000 16.379 312 PRO B C 1
ATOM 13026 O O . PRO B 1 340 ? 52.600 77.668 26.343 1.000 15.584 312 PRO B O 1
ATOM 13037 N N . MET B 1 341 ? 53.742 79.087 25.056 1.000 14.877 313 MET B N 1
ATOM 13038 C CA A MET B 1 341 ? 52.642 79.183 24.073 0.600 14.460 313 MET B CA 1
ATOM 13039 C CA B MET B 1 341 ? 52.710 79.188 23.997 0.400 16.394 313 MET B CA 1
ATOM 13040 C C . MET B 1 341 ? 52.254 77.801 23.544 1.000 17.424 313 MET B C 1
ATOM 13041 O O . MET B 1 341 ? 51.029 77.592 23.365 1.000 17.212 313 MET B O 1
ATOM 13067 N N . HIS B 1 342 ? 53.188 76.886 23.345 1.000 15.829 314 HIS B N 1
ATOM 13068 C CA . HIS B 1 342 ? 52.843 75.549 22.777 1.000 16.221 314 HIS B CA 1
ATOM 13069 C C . HIS B 1 342 ? 52.002 74.746 23.767 1.000 20.090 314 HIS B C 1
ATOM 13070 O O . HIS B 1 342 ? 51.460 73.688 23.327 1.000 23.728 314 HIS B O 1
ATOM 13085 N N . ARG B 1 343 ? 51.888 75.168 25.014 1.000 16.128 315 ARG B N 1
ATOM 13086 C CA A ARG B 1 343 ? 51.109 74.466 26.068 0.450 18.919 315 ARG B CA 1
ATOM 13087 C CA B ARG B 1 343 ? 51.094 74.455 26.045 0.550 16.749 315 ARG B CA 1
ATOM 13088 C C . ARG B 1 343 ? 49.842 75.255 26.423 1.000 23.817 315 ARG B C 1
ATOM 13089 O O . ARG B 1 343 ? 49.135 74.847 27.391 1.000 24.409 315 ARG B O 1
ATOM 13129 N N . GLN B 1 344 ? 49.554 76.341 25.708 1.000 19.583 316 GLN B N 1
ATOM 13130 C CA . GLN B 1 344 ? 48.322 77.118 25.957 1.000 22.833 316 GLN B CA 1
ATOM 13131 C C . GLN B 1 344 ? 47.141 76.452 25.271 1.000 22.726 316 GLN B C 1
ATOM 13132 O O . GLN B 1 344 ? 47.284 76.002 24.159 1.000 25.565 316 GLN B O 1
ATOM 13146 N N . LYS B 1 345 ? 45.964 76.585 25.891 1.000 27.983 317 LYS B N 1
ATOM 13147 C CA A LYS B 1 345 ? 44.696 76.023 25.361 0.500 31.298 317 LYS B CA 1
ATOM 13148 C CA B LYS B 1 345 ? 44.687 76.025 25.368 0.500 32.333 317 LYS B CA 1
ATOM 13149 C C . LYS B 1 345 ? 44.476 76.484 23.923 1.000 27.559 317 LYS B C 1
ATOM 13150 O O . LYS B 1 345 ? 44.142 75.661 23.093 1.000 32.707 317 LYS B O 1
ATOM 13186 N N . ALA B 1 346 ? 44.692 77.783 23.631 1.000 24.492 318 ALA B N 1
ATOM 13187 C CA . ALA B 1 346 ? 44.462 78.329 22.285 1.000 26.965 318 ALA B CA 1
ATOM 13188 C C . ALA B 1 346 ? 45.223 77.522 21.227 1.000 26.603 318 ALA B C 1
ATOM 13189 O O . ALA B 1 346 ? 44.741 77.498 20.110 1.000 35.392 318 ALA B O 1
ATOM 13196 N N . TYR B 1 347 ? 46.411 76.997 21.543 1.000 28.147 319 TYR B N 1
ATOM 13197 C CA A TYR B 1 347 ? 47.178 76.317 20.463 0.600 34.218 319 TYR B CA 1
ATOM 13198 C CA B TYR B 1 347 ? 47.414 76.354 20.651 0.400 22.358 319 TYR B CA 1
ATOM 13199 C C . TYR B 1 347 ? 47.369 74.822 20.764 1.000 35.330 319 TYR B C 1
ATOM 13200 O O . TYR B 1 347 ? 47.764 74.147 19.804 1.000 46.484 319 TYR B O 1
ATOM 13234 N N . LEU B 1 348 ? 46.983 74.304 21.936 1.000 36.713 320 LEU B N 1
ATOM 13235 C CA . LEU B 1 348 ? 46.820 72.828 22.135 1.000 41.223 320 LEU B CA 1
ATOM 13236 C C . LEU B 1 348 ? 45.731 72.302 21.191 1.000 61.745 320 LEU B C 1
ATOM 13237 O O . LEU B 1 348 ? 45.905 71.197 20.667 1.000 63.054 320 LEU B O 1
ATOM 13253 N N . GLU B 1 349 ? 44.674 73.081 20.952 1.000 95.223 321 GLU B N 1
ATOM 13254 C CA . GLU B 1 349 ? 43.488 72.674 20.150 1.000 98.550 321 GLU B CA 1
ATOM 13255 C C . GLU B 1 349 ? 43.866 72.422 18.680 1.000 86.539 321 GLU B C 1
ATOM 13256 O O . GLU B 1 349 ? 43.245 71.548 18.057 1.000 90.888 321 GLU B O 1
ATOM 13268 N N . LEU B 1 350 ? 44.856 73.141 18.145 1.000 85.746 322 LEU B N 1
ATOM 13269 C CA . LEU B 1 350 ? 45.599 72.718 16.924 1.000 84.660 322 LEU B CA 1
ATOM 13270 C C . LEU B 1 350 ? 46.769 71.847 17.390 1.000 94.410 322 LEU B C 1
ATOM 13271 O O . LEU B 1 350 ? 47.229 72.082 18.507 1.000 87.460 322 LEU B O 1
ATOM 13287 N N . GLU B 1 351 ? 47.217 70.871 16.597 1.000 113.387 323 GLU B N 1
ATOM 13288 C CA . GLU B 1 351 ? 48.170 69.821 17.051 1.000 107.772 323 GLU B CA 1
ATOM 13289 C C . GLU B 1 351 ? 49.541 70.441 17.347 1.000 110.858 323 GLU B C 1
ATOM 13290 O O . GLU B 1 351 ? 50.355 70.553 16.416 1.000 130.157 323 GLU B O 1
ATOM 13302 N N . TYR B 1 352 ? 49.778 70.841 18.601 1.000 121.679 324 TYR B N 1
ATOM 13303 C CA . TYR B 1 352 ? 51.094 71.333 19.083 1.000 101.909 324 TYR B CA 1
ATOM 13304 C C . TYR B 1 3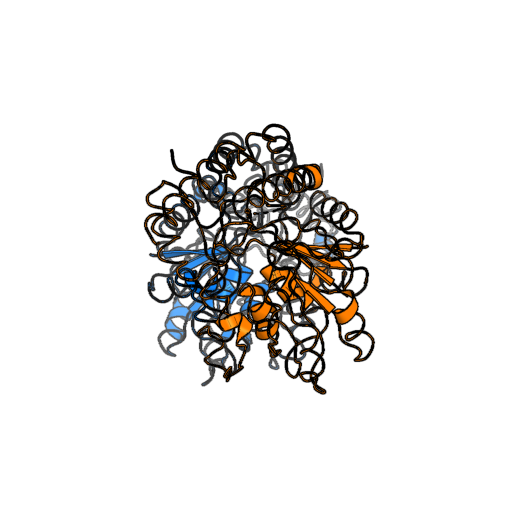52 ? 51.612 70.389 20.171 1.000 94.690 324 TYR B C 1
ATOM 13305 O O . TYR B 1 352 ? 51.683 70.746 21.364 1.000 105.806 324 TYR B O 1
ATOM 13323 N N . ASN B 1 353 ? 51.995 69.196 19.712 1.000 94.321 325 ASN B N 1
ATOM 13324 C CA . ASN B 1 353 ? 52.791 68.199 20.473 1.000 98.918 325 ASN B CA 1
ATOM 13325 C C . ASN B 1 353 ? 54.282 68.465 20.223 1.000 87.891 325 ASN B C 1
ATOM 13326 O O . ASN B 1 353 ? 55.073 67.498 20.282 1.000 74.807 325 ASN B O 1
ATOM 13337 N N . THR B 1 354 ? 54.651 69.724 19.953 1.000 46.469 326 THR B N 1
ATOM 13338 C CA . THR B 1 354 ? 56.056 70.172 19.783 1.000 36.519 326 THR B CA 1
ATOM 13339 C C . THR B 1 354 ? 56.826 69.843 21.073 1.000 35.653 326 THR B C 1
ATOM 13340 O O . THR B 1 354 ? 56.261 70.035 22.151 1.000 37.091 326 THR B O 1
ATOM 13351 N N . SER B 1 355 ? 58.073 69.392 20.965 1.000 29.778 327 SER B N 1
ATOM 13352 C CA . SER B 1 355 ? 58.897 69.036 22.149 1.000 32.907 327 SER B CA 1
ATOM 13353 C C . SER B 1 355 ? 60.019 70.066 22.297 1.000 24.380 327 SER B C 1
ATOM 13354 O O . SER B 1 355 ? 60.880 70.137 21.450 1.000 28.233 327 SER B O 1
ATOM 13362 N N . LEU B 1 356 ? 59.955 70.847 23.376 1.000 21.191 328 LEU B N 1
ATOM 13363 C CA . LEU B 1 356 ? 60.817 72.033 23.595 1.000 19.860 328 LEU B CA 1
ATOM 13364 C C . LEU B 1 356 ? 61.323 71.943 25.021 1.000 17.070 328 LEU B C 1
ATOM 13365 O O . LEU B 1 356 ? 60.841 72.635 25.909 1.000 17.869 328 LEU B O 1
ATOM 13381 N N . PRO B 1 357 ? 62.277 71.028 25.304 1.000 18.272 329 PRO B N 1
ATOM 13382 C CA . PRO B 1 357 ? 62.657 70.754 26.690 1.000 18.780 329 PRO B CA 1
ATOM 13383 C C . PRO B 1 357 ? 63.270 71.950 27.432 1.000 16.898 329 PRO B C 1
ATOM 13384 O O . PRO B 1 357 ? 63.017 72.049 28.631 1.000 18.953 329 PRO B O 1
ATOM 13395 N N . VAL B 1 358 ? 63.976 72.852 26.764 1.000 16.742 330 VAL B N 1
ATOM 13396 C CA . VAL B 1 358 ? 64.558 74.007 27.493 1.000 15.450 330 VAL B CA 1
ATOM 13397 C C . VAL B 1 358 ? 63.411 74.928 27.914 1.000 14.911 330 VAL B C 1
ATOM 13398 O O . VAL B 1 358 ? 63.332 75.300 29.101 1.000 15.316 330 VAL B O 1
ATOM 13411 N N . THR B 1 359 ? 62.541 75.290 26.967 1.000 14.818 331 THR B N 1
ATOM 13412 C CA . THR B 1 359 ? 61.366 76.132 27.262 1.000 14.145 331 THR B CA 1
ATOM 13413 C C . THR B 1 359 ? 60.592 75.529 28.432 1.000 16.050 331 THR B C 1
ATOM 13414 O O . THR B 1 359 ? 60.213 76.250 29.350 1.000 16.217 331 THR B O 1
ATOM 13425 N N . GLU B 1 360 ? 60.318 74.228 28.379 1.000 15.873 332 GLU B N 1
ATOM 13426 C CA . GLU B 1 360 ? 59.444 73.576 29.392 1.000 18.186 332 GLU B CA 1
ATOM 13427 C C . GLU B 1 360 ? 60.124 73.659 30.769 1.000 20.847 332 GLU B C 1
ATOM 13428 O O . GLU B 1 360 ? 59.431 74.063 31.770 1.000 26.757 332 GLU B O 1
ATOM 13440 N N . LYS B 1 361 ? 61.435 73.417 30.835 1.000 16.880 333 LYS B N 1
ATOM 13441 C CA . LYS B 1 361 ? 62.160 73.466 32.121 1.000 18.981 333 LYS B CA 1
ATOM 13442 C C . LYS B 1 361 ? 62.198 74.905 32.641 1.000 19.000 333 LYS B C 1
ATOM 13443 O O . LYS B 1 361 ? 61.869 75.162 33.831 1.000 20.417 333 LYS B O 1
ATOM 13462 N N . ILE B 1 362 ? 62.611 75.865 31.799 1.000 16.909 334 ILE B N 1
ATOM 13463 C CA A ILE B 1 362 ? 62.813 77.304 32.167 0.400 18.228 334 ILE B CA 1
ATOM 13464 C CA B ILE B 1 362 ? 62.845 77.200 32.398 0.600 15.212 334 ILE B CA 1
ATOM 13465 C C . ILE B 1 362 ? 61.501 77.858 32.725 1.000 15.699 334 ILE B C 1
ATOM 13466 O O . ILE B 1 362 ? 61.492 78.654 33.704 1.000 15.218 334 ILE B O 1
ATOM 13496 N N . CYS B 1 363 ? 60.378 77.521 32.089 1.000 15.498 335 CYS B N 1
ATOM 13497 C CA A CYS B 1 363 ? 59.107 78.162 32.481 0.600 13.950 335 CYS B CA 1
ATOM 13498 C CA B CYS B 1 363 ? 59.065 78.118 32.448 0.400 16.096 335 CYS B CA 1
ATOM 13499 C C . CYS B 1 363 ? 58.706 77.774 33.907 1.000 14.636 335 CYS B C 1
ATOM 13500 O O . CYS B 1 363 ? 57.952 78.531 34.523 1.000 15.307 335 CYS B O 1
ATOM 13514 N N . ASN B 1 364 ? 59.235 76.663 34.418 1.000 16.570 336 ASN B N 1
ATOM 13515 C CA . ASN B 1 364 ? 58.979 76.222 35.805 1.000 16.459 336 ASN B CA 1
ATOM 13516 C C . ASN B 1 364 ? 59.931 76.884 36.798 1.000 16.302 336 ASN B C 1
ATOM 13517 O O . ASN B 1 364 ? 59.688 76.742 38.016 1.000 17.377 336 ASN B O 1
ATOM 13528 N N . GLU B 1 365 ? 61.007 77.532 36.335 1.000 14.992 337 GLU B N 1
ATOM 13529 C CA . GLU B 1 365 ? 62.106 78.009 37.209 1.000 15.391 337 GLU B CA 1
ATOM 13530 C C . GLU B 1 365 ? 62.235 79.534 37.251 1.000 15.078 337 GLU B C 1
ATOM 13531 O O . GLU B 1 365 ? 62.853 80.060 38.206 1.000 14.888 337 GLU B O 1
ATOM 13543 N N . ILE B 1 366 ? 61.675 80.255 36.307 1.000 13.525 338 ILE B N 1
ATOM 13544 C CA . ILE B 1 366 ? 61.923 81.713 36.175 1.000 14.185 338 ILE B CA 1
ATOM 13545 C C . ILE B 1 366 ? 61.112 82.485 37.207 1.000 13.727 338 ILE B C 1
ATOM 13546 O O . ILE B 1 366 ? 59.993 82.120 37.569 1.000 14.617 338 ILE B O 1
ATOM 13562 N N . LEU B 1 367 ? 61.621 83.651 37.557 1.000 13.057 339 LEU B N 1
ATOM 13563 C CA . LEU B 1 367 ? 60.935 84.648 38.388 1.000 12.842 339 LEU B CA 1
ATOM 13564 C C . LEU B 1 367 ? 61.476 86.029 38.044 1.000 12.488 339 LEU B C 1
ATOM 13565 O O . LEU B 1 367 ? 62.710 86.188 37.954 1.000 13.221 339 LEU B O 1
ATOM 13581 N N . SER B 1 368 ? 60.594 86.981 37.857 1.000 12.514 340 SER B N 1
ATOM 13582 C CA . SER B 1 368 ? 60.944 88.386 37.551 1.000 11.875 340 SER B CA 1
ATOM 13583 C C . SER B 1 368 ? 60.976 89.196 38.856 1.000 13.103 340 SER B C 1
ATOM 13584 O O . SER B 1 368 ? 59.973 89.231 39.571 1.000 13.765 340 SER B O 1
ATOM 13592 N N . LEU B 1 369 ? 62.100 89.823 39.164 1.000 13.510 341 LEU B N 1
ATOM 13593 C CA . LEU B 1 369 ? 62.276 90.670 40.372 1.000 13.145 341 LEU B CA 1
ATOM 13594 C C . LEU B 1 369 ? 61.936 92.106 40.010 1.000 14.488 341 LEU B C 1
ATOM 13595 O O . LEU B 1 369 ? 62.029 92.544 38.857 1.000 15.008 341 LEU B O 1
ATOM 13611 N N . PRO B 1 370 ? 61.589 92.975 40.976 1.000 13.585 342 PRO B N 1
ATOM 13612 C CA . PRO B 1 370 ? 61.295 94.361 40.644 1.000 14.670 342 PRO B CA 1
ATOM 13613 C C . PRO B 1 370 ? 62.415 94.997 39.821 1.000 13.999 342 PRO B C 1
ATOM 13614 O O . PRO B 1 370 ? 63.596 94.892 40.143 1.000 13.669 342 PRO B O 1
ATOM 13625 N N . MET B 1 371 ? 62.038 95.682 38.749 1.000 14.335 343 MET B N 1
ATOM 13626 C CA . MET B 1 371 ? 63.009 96.311 37.839 1.000 14.575 343 MET B CA 1
ATOM 13627 C C . MET B 1 371 ? 62.313 97.446 37.115 1.000 15.242 343 MET B C 1
ATOM 13628 O O . MET B 1 371 ? 61.384 97.196 36.320 1.000 17.396 343 MET B O 1
ATOM 13642 N N . HIS B 1 372 ? 62.747 98.673 37.378 1.000 15.590 344 HIS B N 1
ATOM 13643 C CA . HIS B 1 372 ? 62.278 99.899 36.722 1.000 16.187 344 HIS B CA 1
ATOM 13644 C C . HIS B 1 372 ? 63.265 100.977 37.129 1.000 16.017 344 HIS B C 1
ATOM 13645 O O . HIS B 1 372 ? 64.087 100.761 38.045 1.000 16.421 344 HIS B O 1
ATOM 13660 N N . PRO B 1 373 ? 63.244 102.138 36.460 1.000 14.866 345 PRO B N 1
ATOM 13661 C CA . PRO B 1 373 ? 64.315 103.122 36.643 1.000 16.048 345 PRO B CA 1
ATOM 13662 C C . PRO B 1 373 ? 64.368 103.784 38.030 1.000 18.901 345 PRO B C 1
ATOM 13663 O O . PRO B 1 373 ? 65.427 104.352 38.324 1.000 20.722 345 PRO B O 1
ATOM 13674 N N . TRP B 1 374 ? 63.366 103.586 38.874 1.000 16.759 346 TRP B N 1
ATOM 13675 C CA A TRP B 1 374 ? 63.227 104.407 40.109 0.300 21.924 346 TRP B CA 1
ATOM 13676 C CA B TRP B 1 374 ? 63.153 104.391 40.110 0.700 20.277 346 TRP B CA 1
ATOM 13677 C C . TRP B 1 374 ? 63.488 103.588 41.371 1.000 23.641 346 TRP B C 1
ATOM 13678 O O . TRP B 1 374 ? 63.381 104.155 42.481 1.000 25.628 346 TRP B O 1
ATOM 13718 N N . LEU B 1 375 ? 63.916 102.346 41.224 1.000 18.463 347 LEU B N 1
ATOM 13719 C CA A LEU B 1 375 ? 64.300 101.557 42.423 0.700 18.152 347 LEU B CA 1
ATOM 13720 C CA B LEU B 1 375 ? 64.313 101.513 42.392 0.300 20.461 347 LEU B CA 1
ATOM 13721 C C . LEU B 1 375 ? 65.560 102.133 43.046 1.000 21.659 347 LEU B C 1
ATOM 13722 O O . LEU B 1 375 ? 66.503 102.494 42.332 1.000 22.882 347 LEU B O 1
ATOM 13752 N N . ARG B 1 376 ? 65.588 102.179 44.369 1.000 19.055 348 ARG B N 1
ATOM 13753 C CA A ARG B 1 376 ? 66.723 102.688 45.173 0.600 21.154 348 ARG B CA 1
ATOM 13754 C CA B ARG B 1 376 ? 66.776 102.703 45.081 0.400 22.130 348 ARG B CA 1
ATOM 13755 C C . ARG B 1 376 ? 67.678 101.539 45.505 1.000 20.972 348 ARG B C 1
ATOM 13756 O O . ARG B 1 376 ? 67.195 100.377 45.680 1.000 19.388 348 ARG B O 1
ATOM 13796 N N . GLU B 1 377 ? 68.963 101.839 45.630 1.000 21.642 349 GLU B N 1
ATOM 13797 C CA . GLU B 1 377 ? 69.990 100.873 46.042 1.000 21.051 349 GLU B CA 1
ATOM 13798 C C . GLU B 1 377 ? 69.565 100.173 47.334 1.000 21.633 349 GLU B C 1
ATOM 13799 O O . GLU B 1 377 ? 69.696 98.937 47.468 1.000 20.714 349 GLU B O 1
ATOM 13811 N N . GLU B 1 378 ? 69.016 100.874 48.313 1.000 20.877 350 GLU B N 1
ATOM 13812 C CA A GLU B 1 378 ? 68.662 100.217 49.586 0.600 17.863 350 GLU B CA 1
ATOM 13813 C CA B GLU B 1 378 ? 68.655 100.224 49.594 0.400 21.787 350 GLU B CA 1
ATOM 13814 C C . GLU B 1 378 ? 67.403 99.343 49.409 1.000 19.419 350 GLU B C 1
ATOM 13815 O O . GLU B 1 378 ? 67.221 98.405 50.208 1.000 20.577 350 GLU B O 1
ATOM 13837 N N . GLU B 1 379 ? 66.561 99.577 48.386 1.000 19.081 351 GLU B N 1
ATOM 13838 C CA . GLU B 1 379 ? 65.427 98.666 48.081 1.000 18.037 351 GLU B CA 1
ATOM 13839 C C . GLU B 1 379 ? 65.983 97.353 47.513 1.000 17.071 351 GLU B C 1
ATOM 13840 O O . GLU B 1 379 ? 65.519 96.266 47.866 1.000 16.908 351 GLU B O 1
ATOM 13852 N N . ILE B 1 380 ? 67.014 97.434 46.696 1.000 16.381 352 ILE B N 1
ATOM 13853 C CA A ILE B 1 380 ? 67.684 96.222 46.147 0.650 16.009 352 ILE B CA 1
ATOM 13854 C CA B ILE B 1 380 ? 67.690 96.226 46.142 0.350 17.400 352 ILE B CA 1
ATOM 13855 C C . ILE B 1 380 ? 68.326 95.462 47.310 1.000 16.668 352 ILE B C 1
ATOM 13856 O O . ILE B 1 380 ? 68.235 94.227 47.342 1.000 16.356 352 ILE B O 1
ATOM 13886 N N . ARG B 1 381 ? 68.898 96.166 48.279 1.000 16.336 353 ARG B N 1
ATOM 13887 C CA . ARG B 1 381 ? 69.446 95.466 49.465 1.000 16.314 353 ARG B CA 1
ATOM 13888 C C . ARG B 1 381 ? 68.344 94.764 50.260 1.000 16.058 353 ARG B C 1
ATOM 13889 O O . ARG B 1 381 ? 68.570 93.601 50.674 1.000 17.603 353 ARG B O 1
ATOM 13910 N N . ARG B 1 382 ? 67.179 95.367 50.403 1.000 16.977 354 ARG B N 1
ATOM 13911 C CA . ARG B 1 382 ? 66.046 94.723 51.107 1.000 17.489 354 ARG B CA 1
ATOM 13912 C C . ARG B 1 382 ? 65.628 93.435 50.368 1.000 18.114 354 ARG B C 1
ATOM 13913 O O . ARG B 1 382 ? 65.336 92.398 51.012 1.000 19.041 354 ARG B O 1
ATOM 13934 N N . ILE B 1 383 ? 65.565 93.512 49.039 1.000 16.716 355 ILE B N 1
ATOM 13935 C CA . ILE B 1 383 ? 65.181 92.326 48.221 1.000 16.588 355 ILE B CA 1
ATOM 13936 C C . ILE B 1 383 ? 66.240 91.246 48.412 1.000 17.340 355 ILE B C 1
ATOM 13937 O O . ILE B 1 383 ? 65.884 90.076 48.656 1.000 18.172 355 ILE B O 1
ATOM 13953 N N . SER B 1 384 ? 67.520 91.580 48.342 1.000 17.834 356 SER B N 1
ATOM 13954 C CA A SER B 1 384 ? 68.666 90.654 48.584 0.600 19.461 356 SER B CA 1
ATOM 13955 C CA B SER B 1 384 ? 68.596 90.587 48.520 0.400 19.776 356 SER B CA 1
ATOM 13956 C C . SER B 1 384 ? 68.555 90.025 49.954 1.000 21.247 356 SER B C 1
ATOM 13957 O O . SER B 1 384 ? 68.717 88.773 50.087 1.000 23.326 356 SER B O 1
ATOM 13971 N N . ASN B 1 385 ? 68.279 90.836 50.971 1.000 19.588 357 ASN B N 1
ATOM 13972 C CA . ASN B 1 385 ? 68.216 90.319 52.364 1.000 22.150 357 ASN B CA 1
ATOM 13973 C C . ASN B 1 385 ? 67.085 89.273 52.432 1.000 20.137 357 ASN B C 1
ATOM 13974 O O . ASN B 1 385 ? 67.274 88.205 53.063 1.000 22.793 357 ASN B O 1
ATOM 13985 N N . CYS B 1 386 ? 65.929 89.555 51.846 1.000 20.507 358 CYS B N 1
ATOM 13986 C CA A CYS B 1 386 ? 64.791 88.603 51.866 0.700 19.122 358 CYS B CA 1
ATOM 13987 C CA B CYS B 1 386 ? 64.781 88.608 51.840 0.300 20.101 358 CYS B CA 1
ATOM 13988 C C . CYS B 1 386 ? 65.212 87.293 51.175 1.000 19.096 358 CYS B C 1
ATOM 13989 O O . CYS B 1 386 ? 64.954 86.193 51.735 1.000 19.834 358 CYS B O 1
ATOM 14001 N N . ILE B 1 387 ? 65.865 87.384 50.018 1.000 16.677 359 ILE B N 1
ATOM 14002 C CA . ILE B 1 387 ? 66.317 86.167 49.297 1.000 16.995 359 ILE B CA 1
ATOM 14003 C C . ILE B 1 387 ? 67.348 85.399 50.142 1.000 21.573 359 ILE B C 1
ATOM 14004 O O . ILE B 1 387 ? 67.253 84.149 50.249 1.000 18.866 359 ILE B O 1
ATOM 14020 N N . GLY B 1 388 ? 68.323 86.085 50.752 1.000 19.097 360 GLY B N 1
ATOM 14021 C CA . GLY B 1 388 ? 69.358 85.408 51.557 1.000 20.275 360 GLY B CA 1
ATOM 14022 C C . GLY B 1 388 ? 68.774 84.676 52.743 1.000 19.602 360 GLY B C 1
ATOM 14023 O O . GLY B 1 388 ? 69.210 83.522 53.002 1.000 20.283 360 GLY B O 1
ATOM 14027 N N . GLU B 1 389 ? 67.828 85.282 53.441 1.000 19.584 361 GLU B N 1
ATOM 14028 C CA A GLU B 1 389 ? 67.154 84.667 54.616 0.600 22.553 361 GLU B CA 1
ATOM 14029 C CA B GLU B 1 389 ? 67.183 84.642 54.619 0.400 22.523 361 GLU B CA 1
ATOM 14030 C C . GLU B 1 389 ? 66.366 83.437 54.142 1.000 23.177 361 GLU B C 1
ATOM 14031 O O . GLU B 1 389 ? 66.402 82.385 54.828 1.000 22.981 361 GLU B O 1
ATOM 14053 N N . PHE B 1 390 ? 65.676 83.554 53.015 1.000 19.460 362 PHE B N 1
ATOM 14054 C CA . PHE B 1 390 ? 64.911 82.422 52.440 1.000 18.081 362 PHE B CA 1
ATOM 14055 C C . PHE B 1 390 ? 65.858 81.275 52.109 1.000 22.642 362 PHE B C 1
ATOM 14056 O O . PHE B 1 390 ? 65.507 80.116 52.402 1.000 22.828 362 PHE B O 1
ATOM 14073 N N . LEU B 1 391 ? 66.999 81.537 51.481 1.000 19.730 363 LEU B N 1
ATOM 14074 C CA . LEU B 1 391 ? 67.936 80.489 51.044 1.000 20.742 363 LEU B CA 1
ATOM 14075 C C . LEU B 1 391 ? 68.514 79.820 52.293 1.000 23.494 363 LEU B C 1
ATOM 14076 O O . LEU B 1 391 ? 68.669 78.574 52.293 1.000 24.868 363 LEU B O 1
ATOM 14092 N N . TRP B 1 392 ? 68.773 80.592 53.349 1.000 21.729 364 TRP B N 1
ATOM 14093 C CA A TRP B 1 392 ? 69.203 80.013 54.646 0.600 21.989 364 TRP B CA 1
ATOM 14094 C CA B TRP B 1 392 ? 69.237 79.957 54.598 0.400 22.812 364 TRP B CA 1
ATOM 14095 C C . TRP B 1 392 ? 68.154 78.988 55.097 1.000 26.056 364 TRP B C 1
ATOM 14096 O O . TRP B 1 392 ? 68.537 77.845 55.432 1.000 26.503 364 TRP B O 1
ATOM 14136 N N . MET B 1 393 ? 66.890 79.420 55.157 1.000 28.331 365 MET B N 1
ATOM 14137 C CA A MET B 1 393 ? 65.813 78.638 55.841 0.600 22.140 365 MET B CA 1
ATOM 14138 C CA B MET B 1 393 ? 65.820 78.639 55.839 0.400 32.633 365 MET B CA 1
ATOM 14139 C C . MET B 1 393 ? 65.518 77.393 55.001 1.000 33.881 365 MET B C 1
ATOM 14140 O O . MET B 1 393 ? 65.115 76.368 55.593 1.000 37.340 365 MET B O 1
ATOM 14166 N N . SER B 1 394 ? 65.724 77.488 53.688 1.000 29.753 366 SER B N 1
ATOM 14167 C CA . SER B 1 394 ? 65.515 76.382 52.715 1.000 38.086 366 SER B CA 1
ATOM 14168 C C . SER B 1 394 ? 66.655 75.362 52.788 1.000 43.823 366 SER B C 1
ATOM 14169 O O . SER B 1 394 ? 66.375 74.167 52.578 1.000 55.867 366 SER B O 1
ATOM 14177 N N . ASN B 1 395 ? 67.881 75.808 53.072 1.000 44.878 367 ASN B N 1
ATOM 14178 C CA . ASN B 1 395 ? 69.102 74.964 53.195 1.000 64.203 367 ASN B CA 1
ATOM 14179 C C . ASN B 1 395 ? 69.414 74.739 54.679 1.000 66.700 367 ASN B C 1
ATOM 14180 O O . ASN B 1 395 ? 68.901 73.815 55.305 1.000 84.210 367 ASN B O 1
#

Nearest PDB structures (foldseek):
  7b0d-assembly1_B  TM=1.003E+00  e=1.390E-75  Archaeoglobus veneficus SNP6
  7n63-assembly1_A-2  TM=9.762E-01  e=5.146E-45  Helicobacter canadensis MIT 98-5491
  8e75-assembly1_A  TM=9.773E-01  e=1.266E-44  Psychrobacter cryohalolentis K5
  1mdo-assembly1_A  TM=9.322E-01  e=1.238E-36  Salmonella enterica subsp. enterica serovar Typhimurium
  4piw-assembly3_F  TM=9.413E-01  e=2.117E-29  Escherichia coli K-12

Foldseek 3Di:
DFAALDDCVLVCVVCVVLLVVLLVVCVVVVAKFPDDLQVVLQCVLLVLQVFRTKAKWQWLLVLLLLLCVLLVQAALAEEEEALLADPSNQCSQVVRHYAYDHAAADLQASWGPLVGRLVRDDPRYAEYEIECPQQKDDQVVSRVVSCVVVVHFYEYACQNHRQKFFQNHRPQARTQKYKYWQPQLLQHFPHTMIMIGHRDVSSNQCSNCQCCCNHSDPPDRPDRHHNIGDISSRSSSSVSCVVCNVVFLVLLVVLLVLLCVLPVVDQKAWHDHDPRIDGSRSWTKIFDPPVVLVQVLLVVLSFHKQASALQGNCRDPVCVVPHDDDDHVSSNNRSNTMITGRTTNPDDVVNSVSSSVSNVVVRVVVD/DFDAQDDLVVVCVVCVVQLVVLLVVCVVVVAKFPDDLQVVLQCVLLVVQVFRTKAKWQWLLVLLLLLCVLLVQAALAEEEEALLADPSNQCSQVVRHYYYDHAADDLQQRWGPLVGPPVRDDPRYAEYEIECPQQKDDQVVSRVVSCVVVVHFYEYACQNHRQKFFQRHRPQRRTQKYKYWQPQLLQHFPHTMIMIGHRDPSSNLCSNCQCCCNHSDPPDNPDRHHNIHDISSRSSSSVVCVVCNVVFLVLLVVLLVLLCVLPVVDQKAWHDHDPRIDGSRSWGKIFDPQVVLLQVLCVVLSFHKAQSALAGNLRDPVNVVPPSPDDHVSSNVRSNTMITGRTTNPDDSVNSVSSSVSNVVSSVVVD

Radius of gyration: 27.13 Å; Cα contacts (8 Å, |Δi|>4): 1890; chains: 2; bounding box: 72×65×67 Å

InterPro domains:
  IPR000653 DegT/DnrJ/EryC1/StrS aminotransferase [PF01041] (13-359)
  IPR000653 DegT/DnrJ/EryC1/StrS aminotransferase [PIRSF000390] (12-361)
  IPR000653 DegT/DnrJ/EryC1/StrS aminotransferase [PTHR30244] (8-362)
  IPR000653 DegT/DnrJ/EryC1/StrS aminotransferase [cd00616] (18-359)
  IPR015421 Pyridoxal phosphate-dependent transferase, major domain [G3DSA:3.40.640.10] (1-243)
  IPR015422 Pyridoxal phosphate-dependent transferase, small domain [G3DSA:3.90.1150.10] (245-368)
  IPR015424 Pyridoxal phosphate-dependent transferase [SSF53383] (12-363)

Secondary structure (DSSP, 8-state):
--B-S--HHHHHHHHHHHHHHHHHHHHHHT--SS-HHHHHHHHHHHHHHT-SEEEEES-HHHHHHHHHHHTT--TT-EEEEESSS-HHHHHHHHTTT-EEEEEPBPTTTSSB-GGGSGGG--TTEEEEE-B-GGGPPP-HHHHHHHHHHHT-EEEEE-TT-TT-EETTEETTSSSSEEEEE--------SS--EEEEES-HHHHHHHHHHTBTT-SSTT---S---B----HHHHHHHHHHHTTHHHHHHHHHHHHHHHHHHHTTSSSBPPP--TTEE---SSEEEE-TTHHHHHHHHHHTTB--B-S-SS-GGGSGGGTTTSPP---HHHHHHHTTEEEEP-STT--HHHHHHHHHHHHHHHHHH-/--B-S--HHHHHHHHHHHHHHHHHHHHHHT--SS-HHHHHHHHHHHHHHT-SEEEEES-HHHHHHHHHHHTT--TT-EEEEESSS-HHHHHHHHTTT-EEEEE-B-TTT-SB-GGGSGGG--TTEEEEE-B-GGGPPP-HHHHHHHHHHHT-EEEEE-TT-TT-EETTEETTSSSSEEEEE--------SS--EEEEES-HHHHHHHHHHTBTT-SSTT---S---B----HHHHHHHHHHHTTHHHHHHHHHHHHHHHHHHHTTSSSBPPP--TTEE---SSEEEE-TTHHHHHHHHHHTTB--B-S-SS-GGGSHHHHSS------HHHHHHHTTEEEEP-STT--HHHHHHHHHHHHHHHHHH-

Sequence (734 aa):
DMMIPFVDDLKKRREYQQEEIKEEEEIDQQAIQRRVLEERRGWFILGEEELEEAFEKKEFSSSYIGAKKYGIGVNSGSDALYLGVKKALGIGKKGDEVITVSHTFISTVDAIVVRNGAKKPVFVDIDDPEETYTIDVSQIEEKKITEERTKKAILPVHLYGHPPADDMGSIMEIGEEKKYYSLFVIEDACQAHGAEYNNGKKKKVGSIGDIGCFSFYPTNLGAYYGDGGIVVTNDDDDEELLANNKKLRTLRNYGGSSKKKYYYHEEFFVGVNSRLDEIIQAAIILRVKKLKKKYLEEWNEEKRRNNIARLYYNEEFLESSDLVTPTEKEEYAKHVYHLYVIIRRYKKEERDKLQQNNLLLKKCGIIQQTQQIHYPIPMMHRRQKKAYLEELEYNTTSSLPVTEEKKICCNEILSLPMHPWWLLRREEEEEEIRRISSNCIGEEFLWWMMSNDMMIPFVDDLKRREEYQQEEIKEEEEIDQQAIQQRVLEERRGWFILGEEELEEAFEKKEFSSSYIGAKKYGIGVNSGSDALYLGVKKALGIGKKGDEVITVSHTFISTVDAIVRNGAKKPPVFVVDIDDPEETYTIDVSQQIEEKKKITERTKKAILPVHLYGHPPADMGSIMEEIGEEKYSLFVIEDACQAHGAEYNGKKKVGSIGDIGCFSFYPTNLGAYYGDGGIVVTNDDDEELLANNKKLRTLRNYGGSSSKKKYYHEEFVGVNSRLDEIIQAAIILRVKKLKKYLEEWNEEKKRRNNIIARRLLYNEEFLESSDLVTPTEKEEYAKHVYHLYVIIRRYKERDKKLQQNNLLKCCGIIQQTQQIHYPIPMMHRRQKKAYYLELEYNTSLPVTEKIICCNEILSLPMHPWWLLRREEEEIIRRISSNCCIGEEFLWWMMSN

Solvent-accessible surface area: 27683 Å² total

B-factor: mean 22.73, std 12.59, range [9.95, 130.16]